Protein 4W5J (pdb70)

Nearest PDB structures (foldseek):
  4w5j-assembly4_D  TM=1.002E+00  e=1.776E-41  Streptococcus pneumoniae D39
  4w5h-assembly1_A  TM=7.217E-01  e=3.316E-33  Streptococcus pneumoniae D39
  2aky-assembly1_A  TM=9.537E-01  e=2.005E-22  Saccharomyces cerevisiae
  3aky-assembly1_A  TM=9.485E-01  e=9.753E-22  Saccharomyces cerevisiae
  1dvr-assembly1_B  TM=8.149E-01  e=4.790E-20  Saccharomyces cerevisiae

Secondary structure (DSSP, 8-state):
-EEEEE-STTSSHHHHHHHHHHHH-PEEEEHHHHHHHHHHTT-HHHHHHHHHHTTTPPPPHHHHHHHHHHHHHSSSHHHH-EEEES---SHHHHHHHHHHHHHHT----EEEEEE--GGGHHHHHHTEEEETTT--EEETTTB-----GGGEE--GGGSHHHHHHHHHHHHHHHHHHHHHHHTTT-EEEEE-SS-HHHHHHHHHHHHTT--/-EEEEE-STTSSHHHHHHHHHHHH-PEEEEHHHHHHHHHHTT-HHHHHHHHHHTTTPPPPHHHHHHHHHHHHHSTTHHHH-EEEES---SHHHHHHHHHHHHHHT----EEEEEE--GGGHHHHHHTEEEETTT--EEETTTB-----GGGEE--GGGSHHHHHHHHHHHHHHHHHHHHHHHHTT-EEEEE-SS-HHHHHHHHHHHHTT--/-EEEEE-STTSSHHHHHHHHHHHH--EEEEHHHHHHHHHHTT-HHHHHHHHHHTTTPPPPHHHHHHHHHHHHTSTHHHHH-EEEES---SHHHHHHHHHHHHHHT----EEEEEE--GGGHHHHHHTEEEETTT--EEETTTB-----TTSEE--GGGSHHHHHHHHHHHHHHHHHHHHHHHTTT-EEEEE-SS-HHHHHHHHHHHHHT--/-EEEEE-STTSSHHHHHHHHHHHH--EEEEHHHHHHHHHHTT-HHHHHHHHHHTTTPPPPHHHHHHHHHHHHTSTTHHHH-EEEES---SHHHHHHHHHHHHHHT----EEEEEE--GGGHHHHHHTEEEETTT--EEETTTB-----SSSEE--GGGSHHHHHHHHHHHHTTSHHHHHHHHTTT-EEEEE-SS-HHHHHHHHHHHHHT--

Organism: Streptococcus pneumoniae serotype 2 (strain D39 / NCTC 7466) (NCBI:txid373153)

Radius of gyration: 35.87 Å; Cα contacts (8 Å, |Δi|>4): 1264; chains: 4; bounding box: 88×84×94 Å

CATH classification: 3.40.50.300

Sequence (844 aa):
MNLLIMGLPGAGKGTQAAKIVEQFHVAHISTGDMFRAAMANQTEMGVLAKSYIDKGELVPDEVTNGIVKERLSQDDIKETGFLLDGYPRTIEQAHALDKTLAELGIELEGIINIEVNPDSLLERLSGRIIHRVTGETFHKVFNPPVYKEEDYYQREDDKPETVKRRLDVNIAQGEPIIAHYRAKGLVHDIEGNQDINDVFSDIEKVLTNLKMNLLIMGLPGAGKGTQAAKIVEQFHVAHISTGDMFRAAMANQTEMGVLAKSYIDKGELVPDEVTNGIVKERLSQDDIKETGFLLDGYPRTIEQAHALDKTLAELGIELEGIINIEVNPDSLLERLSGRIIHRVTGETFHKVFNPPVYKEEDYYQREDDKPETVKRRLDVNIAQGEPIIAHYRAKGLVHDIEGNQDINDVFSDIEKVLTNLKMNLLIMGLPGAGKGTQAAKIVEQFHVAHISTGDMFRAAMANQTEMGVLAKSYIDKGELVPDEVTNGIVKERLSQDDIKETGFLLDGYPRTIEQAHALDKTLAELGIELEGIINIEVNPDSLLERLSGRIIHRVTGETFHKVFNPPVYKEEDYYQREDDKPETVKRRLDVNIAQGEPIIAHYRAKGLVHDIEGNQDINDVFSDIEKVLTNLKMNLLIMGLPGAGKGTQAAKIVEQFHVAHISTGDMFRAAMANQTEMGVLAKSYIDKGELVPDEVTNGIVKERLSQDDIKETGFLLDGYPRTIEQAHALDKTLAELGIELEGIINIEVNPDSLLERLSGRIIHRVTGETFHKVFNPPVYKEEDYYQREDDKPETVKRRLDVNIAQGEPIIAHYRAKGLVHDIEGNQDINDVFSDIEKVLTNLK

Structure (mmCIF, N/CA/C/O backbone):
data_4W5J
#
_entry.id   4W5J
#
_cell.length_a   53.908
_cell.length_b   62.298
_cell.length_c   63.022
_cell.angle_alpha   101.89
_cell.angle_beta   112.59
_cell.angle_gamma   89.86
#
_symmetry.space_group_name_H-M   'P 1'
#
loop_
_entity.id
_entity.type
_entity.pdbx_description
1 polymer 'Adenylate kinase'
2 non-polymer 'MAGNESIUM ION'
3 non-polymer "BIS(ADENOSINE)-5'-PENTAPHOSPHATE"
4 water water
#
loop_
_atom_site.group_PDB
_atom_site.id
_atom_site.type_symbol
_atom_site.label_atom_id
_atom_site.label_alt_id
_atom_site.label_comp_id
_atom_site.label_asym_id
_atom_site.label_entity_id
_atom_site.label_seq_id
_atom_site.pdbx_PDB_ins_code
_atom_site.Cartn_x
_atom_site.Cartn_y
_atom_site.Cartn_z
_atom_site.occupancy
_atom_site.B_iso_or_equiv
_atom_site.auth_seq_id
_atom_site.auth_comp_id
_atom_site.auth_asym_id
_atom_site.auth_atom_id
_atom_site.pdbx_PDB_model_num
ATOM 1 N N . MET A 1 6 ? 67.547 18.487 17.541 1.00 40.64 1 MET A N 1
ATOM 2 C CA . MET A 1 6 ? 68.142 18.067 18.805 1.00 37.92 1 MET A CA 1
ATOM 3 C C . MET A 1 6 ? 68.430 16.580 18.859 1.00 31.64 1 MET A C 1
ATOM 4 O O . MET A 1 6 ? 67.603 15.766 18.454 1.00 32.09 1 MET A O 1
ATOM 18 N N . ASN A 1 7 ? 69.599 16.235 19.390 1.00 25.54 2 ASN A N 1
ATOM 19 C CA . ASN A 1 7 ? 69.946 14.844 19.650 1.00 22.17 2 ASN A CA 1
ATOM 20 C C . ASN A 1 7 ? 69.851 14.551 21.141 1.00 20.38 2 ASN A C 1
ATOM 21 O O . ASN A 1 7 ? 70.666 15.035 21.928 1.00 20.42 2 ASN A O 1
ATOM 32 N N . LEU A 1 8 ? 68.861 13.750 21.522 1.00 18.02 3 LEU A N 1
ATOM 33 C CA . LEU A 1 8 ? 68.539 13.573 22.933 1.00 16.29 3 LEU A CA 1
ATOM 34 C C . LEU A 1 8 ? 68.362 12.119 23.340 1.00 16.69 3 LEU A C 1
ATOM 35 O O . LEU A 1 8 ? 67.963 11.285 22.519 1.00 17.56 3 LEU A O 1
ATOM 51 N N . LEU A 1 9 ? 68.660 11.829 24.608 1.00 15.94 4 LEU A N 1
ATOM 52 C CA . LEU A 1 9 ? 68.213 10.587 25.240 1.00 15.21 4 LEU A CA 1
ATOM 53 C C . LEU A 1 9 ? 67.225 10.933 26.322 1.00 15.09 4 LEU A C 1
ATOM 54 O O . LEU A 1 9 ? 67.342 11.968 26.976 1.00 15.45 4 LEU A O 1
ATOM 70 N N . ILE A 1 10 ? 66.250 10.062 26.516 1.00 14.81 5 ILE A N 1
ATOM 71 C CA . ILE A 1 10 ? 65.378 10.188 27.671 1.00 14.94 5 ILE A CA 1
ATOM 72 C C . ILE A 1 10 ? 65.410 8.857 28.402 1.00 17.33 5 ILE A C 1
ATOM 73 O O . ILE A 1 10 ? 65.305 7.788 27.787 1.00 17.92 5 ILE A O 1
ATOM 89 N N . MET A 1 11 ? 65.612 8.915 29.713 1.00 18.82 6 MET A N 1
ATOM 90 C CA . MET A 1 11 ? 65.705 7.690 30.485 1.00 19.49 6 MET A CA 1
ATOM 91 C C . MET A 1 11 ? 65.020 7.847 31.819 1.00 16.87 6 MET A C 1
ATOM 92 O O . MET A 1 11 ? 64.666 8.949 32.246 1.00 15.55 6 MET A O 1
ATOM 106 N N . GLY A 1 12 ? 64.811 6.701 32.445 1.00 18.95 7 GLY A N 1
ATOM 107 C CA . GLY A 1 12 ? 64.096 6.608 33.696 1.00 19.85 7 GLY A CA 1
ATOM 108 C C . GLY A 1 12 ? 63.691 5.170 33.922 1.00 18.07 7 GLY A C 1
ATOM 109 O O . GLY A 1 12 ? 63.643 4.344 33.003 1.00 17.13 7 GLY A O 1
ATOM 113 N N . LEU A 1 13 ? 63.399 4.844 35.166 1.00 15.99 8 LEU A N 1
ATOM 114 C CA . LEU A 1 13 ? 62.924 3.509 35.474 1.00 15.57 8 LEU A CA 1
ATOM 115 C C . LEU A 1 13 ? 61.598 3.246 34.758 1.00 13.77 8 LEU A C 1
ATOM 116 O O . LEU A 1 13 ? 60.921 4.186 34.332 1.00 13.13 8 LEU A O 1
ATOM 132 N N . PRO A 1 14 ? 61.226 1.965 34.610 1.00 15.18 9 PRO A N 1
ATOM 133 C CA . PRO A 1 14 ? 59.917 1.629 34.035 1.00 16.36 9 PRO A CA 1
ATOM 134 C C . PRO A 1 14 ? 58.791 2.397 34.724 1.00 15.26 9 PRO A C 1
ATOM 135 O O . PRO A 1 14 ? 58.714 2.406 35.951 1.00 14.74 9 PRO A O 1
ATOM 146 N N . GLY A 1 15 ? 57.948 3.057 33.939 1.00 11.99 10 GLY A N 1
ATOM 147 C CA . GLY A 1 15 ? 56.792 3.752 34.468 1.00 11.75 10 GLY A CA 1
ATOM 148 C C . GLY A 1 15 ? 57.079 5.195 34.839 1.00 12.76 10 GLY A C 1
ATOM 149 O O . GLY A 1 15 ? 56.165 5.906 35.240 1.00 14.66 10 GLY A O 1
ATOM 153 N N . ALA A 1 16 ? 58.325 5.636 34.684 1.00 14.18 11 ALA A N 1
ATOM 154 C CA . ALA A 1 16 ? 58.710 6.981 35.102 1.00 14.65 11 ALA A CA 1
ATOM 155 C C . ALA A 1 16 ? 58.114 8.082 34.207 1.00 16.25 11 ALA A C 1
ATOM 156 O O . ALA A 1 16 ? 58.174 9.261 34.555 1.00 17.82 11 ALA A O 1
ATOM 163 N N . GLY A 1 17 ? 57.538 7.695 33.074 1.00 14.63 12 GLY A N 1
ATOM 164 C CA . GLY A 1 17 ? 56.847 8.635 32.197 1.00 13.81 12 GLY A CA 1
ATOM 165 C C . GLY A 1 17 ? 57.605 8.995 30.933 1.00 14.35 12 GLY A C 1
ATOM 166 O O . GLY A 1 17 ? 57.293 9.993 30.281 1.00 14.64 12 GLY A O 1
ATOM 170 N N . LYS A 1 18 ? 58.579 8.171 30.556 1.00 14.16 13 LYS A N 1
ATOM 171 C CA . LYS A 1 18 ? 59.364 8.441 29.351 1.00 15.35 13 LYS A CA 1
ATOM 172 C C . LYS A 1 18 ? 58.486 8.593 28.103 1.00 14.54 13 LYS A C 1
ATOM 173 O O . LYS A 1 18 ? 58.626 9.554 27.345 1.00 13.51 13 LYS A O 1
ATOM 192 N N . GLY A 1 19 ? 57.574 7.653 27.896 1.00 13.56 14 GLY A N 1
ATOM 193 C CA . GLY A 1 19 ? 56.714 7.699 26.725 1.00 13.42 14 GLY A CA 1
ATOM 194 C C . GLY A 1 19 ? 55.785 8.901 26.742 1.00 14.66 14 GLY A C 1
ATOM 195 O O . GLY A 1 19 ? 55.574 9.539 25.710 1.00 15.90 14 GLY A O 1
ATOM 199 N N . THR A 1 20 ? 55.216 9.186 27.908 1.00 13.45 15 THR A N 1
ATOM 200 C CA . THR A 1 20 ? 54.285 10.288 28.079 1.00 13.59 15 THR A CA 1
ATOM 201 C C . THR A 1 20 ? 54.999 11.589 27.745 1.00 14.77 15 THR A C 1
ATOM 202 O O . THR A 1 20 ? 54.479 12.430 27.010 1.00 14.87 15 THR A O 1
ATOM 213 N N . GLN A 1 21 ? 56.203 11.742 28.278 1.00 14.57 16 GLN A N 1
ATOM 214 C CA . GLN A 1 21 ? 56.956 12.963 28.025 1.00 15.77 16 GLN A CA 1
ATOM 215 C C . GLN A 1 21 ? 57.500 13.007 26.604 1.00 16.13 16 GLN A C 1
ATOM 216 O O . GLN A 1 21 ? 57.552 14.078 25.991 1.00 16.96 16 GLN A O 1
ATOM 230 N N . ALA A 1 22 ? 57.880 11.856 26.057 1.00 13.68 17 ALA A N 1
ATOM 231 C CA . ALA A 1 22 ? 58.361 11.812 24.679 1.00 15.93 17 ALA A CA 1
ATOM 232 C C . ALA A 1 22 ? 57.291 12.363 23.743 1.00 18.42 17 ALA A C 1
ATOM 233 O O . ALA A 1 22 ? 57.601 13.126 22.835 1.00 20.02 17 ALA A O 1
ATOM 240 N N . ALA A 1 23 ? 56.032 11.980 23.966 1.00 20.01 18 ALA A N 1
ATOM 241 C CA . ALA A 1 23 ? 54.945 12.433 23.091 1.00 21.62 18 ALA A CA 1
ATOM 242 C C . ALA A 1 23 ? 54.847 13.960 23.067 1.00 23.98 18 ALA A C 1
ATOM 243 O O . ALA A 1 23 ? 54.611 14.562 22.019 1.00 25.19 18 ALA A O 1
ATOM 250 N N . LYS A 1 24 ? 55.039 14.583 24.224 1.00 24.03 19 LYS A N 1
ATOM 251 C CA . LYS A 1 24 ? 54.943 16.032 24.329 1.00 25.89 19 LYS A CA 1
ATOM 252 C C . LYS A 1 24 ? 56.188 16.696 23.747 1.00 27.26 19 LYS A C 1
ATOM 253 O O . LYS A 1 24 ? 56.111 17.793 23.189 1.00 28.19 19 LYS A O 1
ATOM 272 N N . ILE A 1 25 ? 57.329 16.022 23.869 1.00 25.25 20 ILE A N 1
ATOM 273 C CA . ILE A 1 25 ? 58.577 16.526 23.300 1.00 24.51 20 ILE A CA 1
ATOM 274 C C . ILE A 1 25 ? 58.493 16.532 21.785 1.00 26.62 20 ILE A C 1
ATOM 275 O O . ILE A 1 25 ? 58.831 17.525 21.146 1.00 30.26 20 ILE A O 1
ATOM 291 N N . VAL A 1 26 ? 58.034 15.425 21.209 1.00 23.93 21 VAL A N 1
ATOM 292 C CA . VAL A 1 26 ? 57.931 15.315 19.754 1.00 27.03 21 VAL A CA 1
ATOM 293 C C . VAL A 1 26 ? 56.977 16.370 19.186 1.00 31.33 21 VAL A C 1
ATOM 294 O O . VAL A 1 26 ? 57.223 16.918 18.113 1.00 34.98 21 VAL A O 1
ATOM 307 N N . GLU A 1 27 ? 55.903 16.666 19.909 1.00 33.54 22 GLU A N 1
ATOM 308 C CA . GLU A 1 27 ? 54.915 17.632 19.432 1.00 40.00 22 GLU A CA 1
ATOM 309 C C . GLU A 1 27 ? 55.506 19.038 19.263 1.00 43.53 22 GLU A C 1
ATOM 310 O O . GLU A 1 27 ? 55.115 19.769 18.356 1.00 47.04 22 GLU A O 1
ATOM 322 N N . GLN A 1 28 ? 56.441 19.411 20.131 1.00 45.49 23 GLN A N 1
ATOM 323 C CA . GLN A 1 28 ? 56.986 20.769 20.132 1.00 43.95 23 GLN A CA 1
ATOM 324 C C . GLN A 1 28 ? 58.308 20.900 19.390 1.00 42.55 23 GLN A C 1
ATOM 325 O O . GLN A 1 28 ? 58.555 21.910 18.732 1.00 44.11 23 GLN A O 1
ATOM 339 N N . PHE A 1 29 ? 59.163 19.892 19.511 1.00 38.21 24 PHE A N 1
ATOM 340 C CA . PHE A 1 29 ? 60.515 19.985 18.981 1.00 37.83 24 PHE A CA 1
ATOM 341 C C . PHE A 1 29 ? 60.698 19.121 17.744 1.00 39.27 24 PHE A C 1
ATOM 342 O O . PHE A 1 29 ? 61.723 19.208 17.069 1.00 37.69 24 PHE A O 1
ATOM 359 N N . HIS A 1 30 ? 59.706 18.288 17.448 1.00 41.86 25 HIS A N 1
ATOM 360 C CA . HIS A 1 30 ? 59.651 17.572 16.173 1.00 45.62 25 HIS A CA 1
ATOM 361 C C . HIS A 1 30 ? 60.829 16.639 15.933 1.00 41.82 25 HIS A C 1
ATOM 362 O O . HIS A 1 30 ? 61.115 16.285 14.790 1.00 43.41 25 HIS A O 1
ATOM 375 N N . VAL A 1 31 ? 61.520 16.245 16.995 1.00 36.31 26 VAL A N 1
ATOM 376 C CA . VAL A 1 31 ? 62.587 15.259 16.859 1.00 31.78 26 VAL A CA 1
ATOM 377 C C . VAL A 1 31 ? 61.987 13.895 16.530 1.00 30.89 26 VAL A C 1
ATOM 378 O O . VAL A 1 31 ? 60.789 13.674 16.723 1.00 30.40 26 VAL A O 1
ATOM 391 N N . ALA A 1 32 ? 62.823 12.995 16.026 1.00 29.72 27 ALA A N 1
ATOM 392 C CA . ALA A 1 32 ? 62.405 11.629 15.732 1.00 30.15 27 ALA A CA 1
ATOM 393 C C . ALA A 1 32 ? 62.374 10.802 17.011 1.00 27.86 27 ALA A C 1
ATOM 394 O O . ALA A 1 32 ? 63.384 10.680 17.701 1.00 27.30 27 ALA A O 1
ATOM 401 N N . HIS A 1 33 ? 61.216 10.233 17.323 1.00 26.60 28 HIS A N 1
ATOM 402 C CA . HIS A 1 33 ? 61.095 9.358 18.482 1.00 25.43 28 HIS A CA 1
ATOM 403 C C . HIS A 1 33 ? 61.565 7.948 18.126 1.00 23.79 28 HIS A C 1
ATOM 404 O O . HIS A 1 33 ? 61.003 7.289 17.248 1.00 25.06 28 HIS A O 1
ATOM 417 N N . ILE A 1 34 ? 62.622 7.511 18.803 1.00 20.62 29 ILE A N 1
ATOM 418 C CA . ILE A 1 34 ? 63.158 6.173 18.645 1.00 20.76 29 ILE A CA 1
ATOM 419 C C . ILE A 1 34 ? 63.028 5.417 19.952 1.00 20.15 29 ILE A C 1
ATOM 420 O O . ILE A 1 34 ? 63.846 5.601 20.855 1.00 20.59 29 ILE A O 1
ATOM 436 N N . SER A 1 35 ? 62.011 4.564 20.047 1.00 21.28 30 SER A N 1
ATOM 437 C CA . SER A 1 35 ? 61.781 3.782 21.253 1.00 21.50 30 SER A CA 1
ATOM 438 C C . SER A 1 35 ? 62.002 2.304 20.983 1.00 20.54 30 SER A C 1
ATOM 439 O O . SER A 1 35 ? 61.286 1.709 20.186 1.00 22.59 30 SER A O 1
ATOM 447 N N . THR A 1 36 ? 62.988 1.716 21.646 1.00 18.02 31 THR A N 1
ATOM 448 C CA . THR A 1 36 ? 63.249 0.296 21.490 1.00 19.18 31 THR A CA 1
ATOM 449 C C . THR A 1 36 ? 62.032 -0.536 21.909 1.00 19.17 31 THR A C 1
ATOM 450 O O . THR A 1 36 ? 61.729 -1.560 21.294 1.00 18.10 31 THR A O 1
ATOM 461 N N . GLY A 1 37 ? 61.334 -0.094 22.953 1.00 18.27 32 GLY A N 1
ATOM 462 C CA . GLY A 1 37 ? 60.118 -0.755 23.380 1.00 19.01 32 GLY A CA 1
ATOM 463 C C . GLY A 1 37 ? 59.112 -0.823 22.251 1.00 18.74 32 GLY A C 1
ATOM 464 O O . GLY A 1 37 ? 58.536 -1.892 21.975 1.00 19.42 32 GLY A O 1
ATOM 468 N N . ASP A 1 38 ? 58.907 0.309 21.585 1.00 18.96 33 ASP A N 1
ATOM 469 C CA . ASP A 1 38 ? 57.934 0.391 20.511 1.00 20.81 33 ASP A CA 1
ATOM 470 C C . ASP A 1 38 ? 58.366 -0.506 19.355 1.00 20.81 33 ASP A C 1
ATOM 471 O O . ASP A 1 38 ? 57.547 -1.208 18.762 1.00 21.56 33 ASP A O 1
ATOM 480 N N . MET A 1 39 ? 59.657 -0.483 19.051 1.00 19.31 34 MET A N 1
ATOM 481 C CA . MET A 1 39 ? 60.178 -1.275 17.943 1.00 20.16 34 MET A CA 1
ATOM 482 C C . MET A 1 39 ? 59.991 -2.770 18.201 1.00 19.54 34 MET A C 1
ATOM 483 O O . MET A 1 39 ? 59.599 -3.520 17.295 1.00 19.97 34 MET A O 1
ATOM 497 N N . PHE A 1 40 ? 60.268 -3.204 19.428 1.00 19.06 35 PHE A N 1
ATOM 498 C CA . PHE A 1 40 ? 60.067 -4.602 19.793 1.00 18.57 35 PHE A CA 1
ATOM 499 C C . PHE A 1 40 ? 58.594 -4.979 19.714 1.00 19.64 35 PHE A C 1
ATOM 500 O O . PHE A 1 40 ? 58.240 -6.036 19.192 1.00 20.52 35 PHE A O 1
ATOM 517 N N . ARG A 1 41 ? 57.723 -4.136 20.255 1.00 20.27 36 ARG A N 1
ATOM 518 C CA . ARG A 1 41 ? 56.313 -4.490 20.255 1.00 20.88 36 ARG A CA 1
ATOM 519 C C . ARG A 1 41 ? 55.759 -4.502 18.836 1.00 21.60 36 ARG A C 1
ATOM 520 O O . ARG A 1 41 ? 54.845 -5.270 18.532 1.00 23.09 36 ARG A O 1
ATOM 541 N N . ALA A 1 42 ? 56.319 -3.667 17.962 1.00 20.66 37 ALA A N 1
ATOM 542 C CA . ALA A 1 42 ? 55.892 -3.646 16.565 1.00 22.94 37 ALA A CA 1
ATOM 543 C C . ALA A 1 42 ? 56.309 -4.937 15.879 1.00 24.72 37 ALA A C 1
ATOM 544 O O . ALA A 1 42 ? 55.523 -5.538 15.142 1.00 25.89 37 ALA A O 1
ATOM 551 N N . ALA A 1 43 ? 57.546 -5.354 16.137 1.00 23.93 38 ALA A N 1
ATOM 552 C CA . ALA A 1 43 ? 58.096 -6.584 15.569 1.00 22.01 38 ALA A CA 1
ATOM 553 C C . ALA A 1 43 ? 57.264 -7.787 15.978 1.00 23.32 38 ALA A C 1
ATOM 554 O O . ALA A 1 43 ? 57.018 -8.697 15.176 1.00 23.49 38 ALA A O 1
ATOM 561 N N . MET A 1 44 ? 56.850 -7.801 17.240 1.00 23.04 39 MET A N 1
ATOM 562 C CA . MET A 1 44 ? 56.031 -8.881 17.768 1.00 24.72 39 MET A CA 1
ATOM 563 C C . MET A 1 44 ? 54.674 -8.929 17.090 1.00 28.63 39 MET A C 1
ATOM 564 O O . MET A 1 44 ? 54.233 -9.986 16.641 1.00 30.30 39 MET A O 1
ATOM 578 N N . ALA A 1 45 ? 54.010 -7.783 17.014 1.00 30.78 40 ALA A N 1
ATOM 579 C CA . ALA A 1 45 ? 52.660 -7.741 16.474 1.00 33.83 40 ALA A CA 1
ATOM 580 C C . ALA A 1 45 ? 52.658 -8.175 15.008 1.00 37.78 40 ALA A C 1
ATOM 581 O O . ALA A 1 45 ? 51.671 -8.726 14.520 1.00 42.13 40 ALA A O 1
ATOM 588 N N . ASN A 1 46 ? 53.777 -7.944 14.323 1.00 36.63 41 ASN A N 1
ATOM 589 C CA . ASN A 1 46 ? 53.911 -8.299 12.912 1.00 38.45 41 ASN A CA 1
ATOM 590 C C . ASN A 1 46 ? 54.620 -9.636 12.698 1.00 37.26 41 ASN A C 1
ATOM 591 O O . ASN A 1 46 ? 54.877 -10.038 11.558 1.00 38.32 41 ASN A O 1
ATOM 602 N N . GLN A 1 47 ? 54.919 -10.320 13.799 1.00 33.78 42 GLN A N 1
ATOM 603 C CA . GLN A 1 47 ? 55.467 -11.674 13.756 1.00 33.30 42 GLN A CA 1
ATOM 604 C C . GLN A 1 47 ? 56.710 -11.752 12.873 1.00 30.11 42 GLN A C 1
ATOM 605 O O . GLN A 1 47 ? 56.828 -12.627 12.014 1.00 30.91 42 GLN A O 1
ATOM 619 N N . THR A 1 48 ? 57.635 -10.823 13.083 1.00 26.31 43 THR A N 1
ATOM 620 C CA . THR A 1 48 ? 58.947 -10.907 12.452 1.00 23.52 43 THR A CA 1
ATOM 621 C C . THR A 1 48 ? 59.793 -11.870 13.276 1.00 20.49 43 THR A C 1
ATOM 622 O O . THR A 1 48 ? 59.417 -12.220 14.401 1.00 18.83 43 THR A O 1
ATOM 633 N N . GLU A 1 49 ? 60.919 -12.315 12.723 1.00 18.79 44 GLU A N 1
ATOM 634 C CA . GLU A 1 49 ? 61.812 -13.205 13.458 1.00 18.77 44 GLU A CA 1
ATOM 635 C C . GLU A 1 49 ? 62.268 -12.528 14.746 1.00 20.04 44 GLU A C 1
ATOM 636 O O . GLU A 1 49 ? 62.220 -13.119 15.830 1.00 20.81 44 GLU A O 1
ATOM 648 N N . MET A 1 50 ? 62.703 -11.282 14.616 1.00 21.45 45 MET A N 1
ATOM 649 C CA . MET A 1 50 ? 63.177 -10.533 15.770 1.00 23.35 45 MET A CA 1
ATOM 650 C C . MET A 1 50 ? 62.060 -10.430 16.808 1.00 22.35 45 MET A C 1
ATOM 651 O O . MET A 1 50 ? 62.313 -10.510 18.009 1.00 24.24 45 MET A O 1
ATOM 665 N N . GLY A 1 51 ? 60.820 -10.292 16.342 1.00 18.66 46 GLY A N 1
ATOM 666 C CA . GLY A 1 51 ? 59.683 -10.222 17.246 1.00 16.38 46 GLY A CA 1
ATOM 667 C C . GLY A 1 51 ? 59.515 -11.475 18.095 1.00 19.23 46 GLY A C 1
ATOM 668 O O . GLY A 1 51 ? 59.264 -11.388 19.294 1.00 19.14 46 GLY A O 1
ATOM 672 N N . VAL A 1 52 ? 59.653 -12.649 17.480 1.00 22.21 47 VAL A N 1
ATOM 673 C CA . VAL A 1 52 ? 59.509 -13.905 18.218 1.00 24.69 47 VAL A CA 1
ATOM 674 C C . VAL A 1 52 ? 60.563 -14.075 19.305 1.00 26.88 47 VAL A C 1
ATOM 675 O O . VAL A 1 52 ? 60.266 -14.602 20.378 1.00 28.37 47 VAL A O 1
ATOM 688 N N . LEU A 1 53 ? 61.796 -13.656 19.028 1.00 30.07 48 LEU A N 1
ATOM 689 C CA . LEU A 1 53 ? 62.873 -13.802 20.011 1.00 32.72 48 LEU A CA 1
ATOM 690 C C . LEU A 1 53 ? 62.742 -12.758 21.116 1.00 30.13 48 LEU A C 1
ATOM 691 O O . LEU A 1 53 ? 62.949 -13.050 22.297 1.00 34.27 48 LEU A O 1
ATOM 707 N N . ALA A 1 54 ? 62.390 -11.542 20.723 1.00 23.53 49 ALA A N 1
ATOM 708 C CA . ALA A 1 54 ? 62.207 -10.457 21.676 1.00 22.68 49 ALA A CA 1
ATOM 709 C C . ALA A 1 54 ? 61.105 -10.807 22.677 1.00 22.95 49 ALA A C 1
ATOM 710 O O . ALA A 1 54 ? 61.231 -10.538 23.869 1.00 23.25 49 ALA 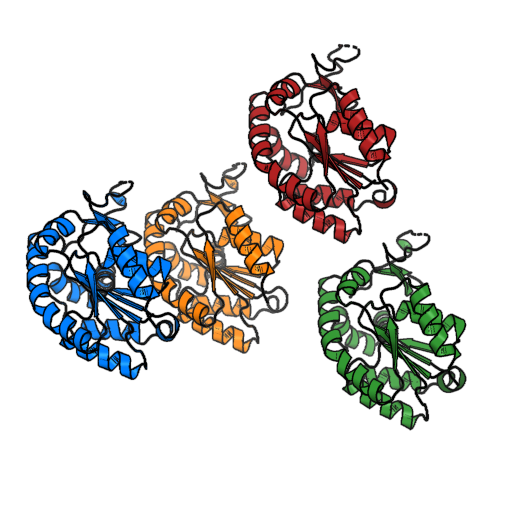A O 1
ATOM 717 N N . LYS A 1 55 ? 60.032 -11.425 22.191 1.00 22.65 50 LYS A N 1
ATOM 718 C CA . LYS A 1 55 ? 58.889 -11.753 23.040 1.00 21.67 50 LYS A CA 1
ATOM 719 C C . LYS A 1 55 ? 59.286 -12.559 24.271 1.00 22.37 50 LYS A C 1
ATOM 720 O O . LYS A 1 55 ? 58.809 -12.293 25.378 1.00 22.56 50 LYS A O 1
ATOM 739 N N . SER A 1 56 ? 60.153 -13.545 24.071 1.00 24.32 51 SER A N 1
ATOM 740 C CA . SER A 1 56 ? 60.531 -14.462 25.135 1.00 25.78 51 SER A CA 1
ATOM 741 C C . SER A 1 56 ? 61.204 -13.731 26.288 1.00 24.06 51 SER A C 1
ATOM 742 O O . SER A 1 56 ? 61.135 -14.175 27.434 1.00 26.11 51 SER A O 1
ATOM 750 N N . TYR A 1 57 ? 61.857 -12.619 25.975 1.00 22.49 52 TYR A N 1
ATOM 751 C CA . TYR A 1 57 ? 62.478 -11.795 27.003 1.00 22.46 52 TYR A CA 1
ATOM 752 C C . TYR A 1 57 ? 61.454 -10.816 27.553 1.00 22.00 52 TYR A C 1
ATOM 753 O O . TYR A 1 57 ? 61.260 -10.731 28.758 1.00 21.63 52 TYR A O 1
ATOM 771 N N . ILE A 1 58 ? 60.788 -10.087 26.667 1.00 20.34 53 ILE A N 1
ATOM 772 C CA . ILE A 1 58 ? 59.875 -9.034 27.102 1.00 18.62 53 ILE A CA 1
ATOM 773 C C . ILE A 1 58 ? 58.729 -9.569 27.973 1.00 19.65 53 ILE A C 1
ATOM 774 O O . ILE A 1 58 ? 58.330 -8.922 28.949 1.00 19.57 53 ILE A O 1
ATOM 790 N N . ASP A 1 59 ? 58.201 -10.743 27.634 1.00 20.85 54 ASP A N 1
ATOM 791 C CA . ASP A 1 59 ? 57.137 -11.352 28.432 1.00 24.25 54 ASP A CA 1
ATOM 792 C C . ASP A 1 59 ? 57.568 -11.659 29.863 1.00 25.73 54 ASP A C 1
ATOM 793 O O . ASP A 1 59 ? 56.726 -11.765 30.755 1.00 27.54 54 ASP A O 1
ATOM 802 N N . LYS A 1 60 ? 58.873 -11.807 30.075 1.00 25.18 55 LYS A N 1
ATOM 803 C CA . LYS A 1 60 ? 59.411 -12.145 31.389 1.00 27.40 55 LYS A CA 1
ATOM 804 C C . LYS A 1 60 ? 59.933 -10.914 32.121 1.00 27.98 55 LYS A C 1
ATOM 805 O O . LYS A 1 60 ? 60.350 -11.002 33.278 1.00 29.71 55 LYS A O 1
ATOM 824 N N . GLY A 1 61 ? 59.924 -9.772 31.444 1.00 25.06 56 GLY A N 1
ATOM 825 C CA . GLY A 1 61 ? 60.447 -8.552 32.027 1.00 23.83 56 GLY A CA 1
ATOM 826 C C . GLY A 1 61 ? 61.956 -8.470 31.937 1.00 24.76 56 GLY A C 1
ATOM 827 O O . GLY A 1 61 ? 62.584 -7.659 32.610 1.00 25.12 56 GLY A O 1
ATOM 831 N N . GLU A 1 62 ? 62.548 -9.310 31.097 1.00 25.61 57 GLU A N 1
ATOM 832 C CA . GLU A 1 62 ? 63.998 -9.339 30.954 1.00 26.61 57 GLU A CA 1
ATOM 833 C C . GLU A 1 62 ? 64.470 -8.484 29.788 1.00 24.66 57 GLU A C 1
ATOM 834 O O . GLU A 1 62 ? 63.715 -8.201 28.855 1.00 21.43 57 GLU A O 1
ATOM 846 N N . LEU A 1 63 ? 65.733 -8.083 29.843 1.00 25.90 58 LEU A N 1
ATOM 847 C CA . LEU A 1 63 ? 66.348 -7.344 28.757 1.00 27.24 58 LEU A CA 1
ATOM 848 C C . LEU A 1 63 ? 66.548 -8.220 27.531 1.00 26.10 58 LEU A C 1
ATOM 849 O O . LEU A 1 63 ? 67.014 -9.352 27.630 1.00 28.14 58 LEU A O 1
ATOM 865 N N . VAL A 1 64 ? 66.191 -7.686 26.374 1.00 23.10 59 VAL A N 1
ATOM 866 C CA . VAL A 1 64 ? 66.528 -8.312 25.107 1.00 22.89 59 VAL A CA 1
ATOM 867 C C . VAL A 1 64 ? 68.041 -8.202 24.913 1.00 24.87 59 VAL A C 1
ATOM 868 O O . VAL A 1 64 ? 68.628 -7.179 25.258 1.00 25.17 59 VAL A O 1
ATOM 881 N N . PRO A 1 65 ? 68.680 -9.253 24.365 1.00 26.32 60 PRO A N 1
ATOM 882 C CA . PRO A 1 65 ? 70.134 -9.204 24.152 1.00 27.52 60 PRO A CA 1
ATOM 883 C C . PRO A 1 65 ? 70.643 -7.961 23.412 1.00 28.68 60 PRO A C 1
ATOM 884 O O . PRO A 1 65 ? 70.010 -7.454 22.485 1.00 25.87 60 PRO A O 1
ATOM 895 N N . ASP A 1 66 ? 71.820 -7.503 23.831 1.00 33.83 61 ASP A N 1
ATOM 896 C CA . ASP A 1 66 ? 72.404 -6.259 23.349 1.00 37.49 61 ASP A CA 1
ATOM 897 C C . ASP A 1 66 ? 72.613 -6.193 21.841 1.00 37.23 61 ASP A C 1
ATOM 898 O O . ASP A 1 66 ? 72.361 -5.154 21.235 1.00 37.96 61 ASP A O 1
ATOM 907 N N . GLU A 1 67 ? 73.069 -7.283 21.227 1.00 39.28 62 GLU A N 1
ATOM 908 C CA . GLU A 1 67 ? 73.435 -7.228 19.813 1.00 41.22 62 GLU A CA 1
ATOM 909 C C . GLU A 1 67 ? 72.233 -6.942 18.931 1.00 38.63 62 GLU A C 1
ATOM 910 O O . GLU A 1 67 ? 72.309 -6.115 18.025 1.00 39.91 62 GLU A O 1
ATOM 922 N N . VAL A 1 68 ? 71.126 -7.630 19.191 1.00 35.32 63 VAL A N 1
ATOM 923 C CA . VAL A 1 68 ? 69.890 -7.371 18.462 1.00 33.33 63 VAL A CA 1
ATOM 924 C C . VAL A 1 68 ? 69.431 -5.942 18.704 1.00 30.66 63 VAL A C 1
ATOM 925 O O . VAL A 1 68 ? 69.032 -5.248 17.770 1.00 28.70 63 VAL A O 1
ATOM 938 N N . THR A 1 69 ? 69.502 -5.506 19.958 1.00 32.68 64 THR A N 1
ATOM 939 C CA . THR A 1 69 ? 69.070 -4.163 20.335 1.00 32.44 64 THR A CA 1
ATOM 940 C C . THR A 1 69 ? 69.929 -3.082 19.661 1.00 31.35 64 THR A C 1
ATOM 941 O O . THR A 1 69 ? 69.405 -2.193 18.998 1.00 28.85 64 THR A O 1
ATOM 952 N N . ASN A 1 70 ? 71.247 -3.168 19.809 1.00 32.99 65 ASN A N 1
ATOM 953 C CA . ASN A 1 70 ? 72.159 -2.225 19.152 1.00 32.24 65 ASN A CA 1
ATOM 954 C C . ASN A 1 70 ? 71.960 -2.135 17.644 1.00 31.16 65 ASN A C 1
ATOM 955 O O . ASN A 1 70 ? 71.976 -1.043 17.062 1.00 28.41 65 ASN A O 1
ATOM 966 N N . GLY A 1 71 ? 71.769 -3.294 17.018 1.00 35.25 66 GLY A N 1
ATOM 967 C CA . GLY A 1 71 ? 71.614 -3.376 15.579 1.00 35.40 66 GLY A CA 1
ATOM 968 C C . GLY A 1 71 ? 70.424 -2.586 15.084 1.00 34.38 66 GLY A C 1
ATOM 969 O O . GLY A 1 71 ? 70.520 -1.859 14.092 1.00 34.68 66 GLY A O 1
ATOM 973 N N . ILE A 1 72 ? 69.299 -2.712 15.784 1.00 31.40 67 ILE A N 1
ATOM 974 C CA . ILE A 1 72 ? 68.080 -2.052 15.344 1.00 29.63 67 ILE A CA 1
ATOM 975 C C . ILE A 1 72 ? 68.166 -0.565 15.614 1.00 29.24 67 ILE A C 1
ATOM 976 O O . ILE A 1 72 ? 67.654 0.247 14.840 1.00 28.19 67 ILE A O 1
ATOM 992 N N . VAL A 1 73 ? 68.817 -0.206 16.716 1.00 31.81 68 VAL A N 1
ATOM 993 C CA . VAL A 1 73 ? 69.033 1.198 17.019 1.00 31.77 68 VAL A CA 1
ATOM 994 C C . VAL A 1 73 ? 69.959 1.776 15.956 1.00 33.64 68 VAL A C 1
ATOM 995 O O . VAL A 1 73 ? 69.637 2.787 15.338 1.00 32.46 68 VAL A O 1
ATOM 1008 N N . LYS A 1 74 ? 71.095 1.119 15.737 1.00 36.65 69 LYS A N 1
ATOM 1009 C CA . LYS A 1 74 ? 72.068 1.583 14.751 1.00 40.01 69 LYS A CA 1
ATOM 1010 C C . LYS A 1 74 ? 71.434 1.734 13.371 1.00 41.16 69 LYS A C 1
ATOM 1011 O O . LYS A 1 74 ? 71.679 2.727 12.672 1.00 39.90 69 LYS A O 1
ATOM 1030 N N . GLU A 1 75 ? 70.627 0.745 12.985 1.00 44.09 70 GLU A N 1
ATOM 1031 C CA . GLU A 1 75 ? 69.860 0.826 11.748 1.00 44.99 70 GLU A CA 1
ATOM 1032 C C . GLU A 1 75 ? 69.115 2.148 11.718 1.00 44.14 70 GLU A C 1
ATOM 1033 O O . GLU A 1 75 ? 69.258 2.899 10.768 1.00 47.56 70 GLU A O 1
ATOM 1045 N N . ARG A 1 76 ? 68.352 2.448 12.772 1.00 38.22 71 ARG A N 1
ATOM 1046 C CA . ARG A 1 76 ? 67.612 3.712 12.840 1.00 36.51 71 ARG A CA 1
ATOM 1047 C C . ARG A 1 76 ? 68.520 4.933 12.793 1.00 37.31 71 ARG A C 1
ATOM 1048 O O . ARG A 1 76 ? 68.243 5.888 12.071 1.00 37.06 71 ARG A O 1
ATOM 1069 N N . LEU A 1 77 ? 69.589 4.913 13.584 1.00 39.28 72 LEU A N 1
ATOM 1070 C CA . LEU A 1 77 ? 70.462 6.075 13.706 1.00 39.03 72 LEU A CA 1
ATOM 1071 C C . LEU A 1 77 ? 71.209 6.342 12.404 1.00 38.59 72 LEU A C 1
ATOM 1072 O O . LEU A 1 77 ? 71.513 7.490 12.079 1.00 35.38 72 LEU A O 1
ATOM 1088 N N . SER A 1 78 ? 71.475 5.282 11.647 1.00 40.23 73 SER A N 1
ATOM 1089 C CA . SER A 1 78 ? 72.272 5.397 10.427 1.00 42.37 73 SER A CA 1
ATOM 1090 C C . SER A 1 78 ? 71.504 5.980 9.237 1.00 47.20 73 SER A C 1
ATOM 1091 O O . SER A 1 78 ? 72.115 6.424 8.266 1.00 50.65 73 SER A O 1
ATOM 1099 N N . GLN A 1 79 ? 70.176 5.986 9.304 1.00 48.97 74 GLN A N 1
ATOM 1100 C CA . GLN A 1 79 ? 69.367 6.422 8.165 1.00 52.76 74 GLN A CA 1
ATOM 1101 C C . GLN A 1 79 ? 69.535 7.922 7.904 1.00 55.75 74 GLN A C 1
ATOM 1102 O O . GLN A 1 79 ? 70.017 8.658 8.765 1.00 55.77 74 GLN A O 1
ATOM 1116 N N . ASP A 1 80 ? 69.134 8.369 6.716 1.00 59.70 75 ASP A N 1
ATOM 1117 C CA . ASP A 1 80 ? 69.447 9.722 6.253 1.00 62.76 75 ASP A CA 1
ATOM 1118 C C . ASP A 1 80 ? 68.712 10.827 7.007 1.00 62.70 75 ASP A C 1
ATOM 1119 O O . ASP A 1 80 ? 69.194 11.959 7.068 1.00 65.21 75 ASP A O 1
ATOM 1128 N N . ASP A 1 81 ? 67.542 10.512 7.553 1.00 57.93 76 ASP A N 1
ATOM 1129 C CA . ASP A 1 81 ? 66.734 11.508 8.254 1.00 57.69 76 ASP A CA 1
ATOM 1130 C C . ASP A 1 81 ? 67.525 12.199 9.362 1.00 60.77 76 ASP A C 1
ATOM 1131 O O . ASP A 1 81 ? 67.792 13.399 9.298 1.00 60.12 76 ASP A O 1
ATOM 1140 N N . ILE A 1 82 ? 67.930 11.405 10.343 1.00 64.40 77 ILE A N 1
ATOM 1141 C CA . ILE A 1 82 ? 68.403 11.883 11.636 1.00 65.54 77 ILE A CA 1
ATOM 1142 C C . ILE A 1 82 ? 69.431 13.015 11.613 1.00 65.65 77 ILE A C 1
ATOM 1143 O O . ILE A 1 82 ? 69.454 13.838 12.532 1.00 63.79 77 ILE A O 1
ATOM 1159 N N . LYS A 1 83 ? 70.268 13.068 10.580 1.00 68.44 78 LYS A N 1
ATOM 1160 C CA . LYS A 1 83 ? 71.328 14.075 10.519 1.00 69.14 78 LYS A CA 1
ATOM 1161 C C . LYS A 1 83 ? 70.784 15.491 10.672 1.00 67.83 78 LYS A C 1
ATOM 1162 O O . LYS A 1 83 ? 71.422 16.333 11.303 1.00 69.72 78 LYS A O 1
ATOM 1181 N N . GLU A 1 84 ? 69.604 15.742 10.109 1.00 65.04 79 GLU A N 1
ATOM 1182 C CA . GLU A 1 84 ? 69.041 17.089 10.075 1.00 63.65 79 GLU A CA 1
ATOM 1183 C C . GLU A 1 84 ? 67.790 17.266 10.945 1.00 59.06 79 GLU A C 1
ATOM 1184 O O . GLU A 1 84 ? 67.382 18.398 11.209 1.00 61.00 79 GLU A O 1
ATOM 1196 N N . THR A 1 85 ? 67.188 16.169 11.398 1.00 50.47 80 THR A N 1
ATOM 1197 C CA . THR A 1 85 ? 65.938 16.259 12.162 1.00 43.48 80 THR A CA 1
ATOM 1198 C C . THR A 1 85 ? 66.163 16.087 13.665 1.00 37.82 80 THR A C 1
ATOM 1199 O O . THR A 1 85 ? 65.371 16.568 14.476 1.00 36.45 80 THR A O 1
ATOM 1210 N N . GLY A 1 86 ? 67.231 15.391 14.036 1.00 34.01 81 GLY A N 1
ATOM 1211 C CA . GLY A 1 86 ? 67.478 15.091 15.435 1.00 31.32 81 GLY A CA 1
ATOM 1212 C C . GLY A 1 86 ? 66.531 14.012 15.936 1.00 29.05 81 GLY A C 1
ATOM 1213 O O . GLY A 1 86 ? 65.517 13.713 15.299 1.00 26.69 81 GLY A O 1
ATOM 1217 N N . PHE A 1 87 ? 66.858 13.428 17.085 1.00 28.17 82 PHE A N 1
ATOM 1218 C CA . PHE A 1 87 ? 66.123 12.276 17.589 1.00 26.25 82 PHE A CA 1
ATOM 1219 C C . PHE A 1 87 ? 65.886 12.363 19.087 1.00 23.93 82 PHE A C 1
ATOM 1220 O O . PHE A 1 87 ? 66.469 13.200 19.777 1.00 22.12 82 PHE A O 1
ATOM 1237 N N . LEU A 1 88 ? 65.019 11.480 19.578 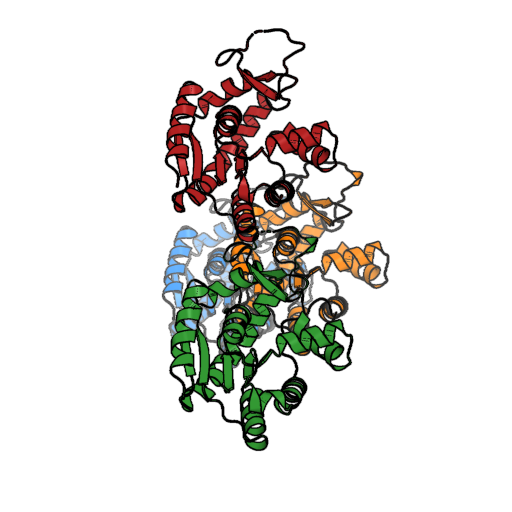1.00 21.05 83 LEU A N 1
ATOM 1238 C CA . LEU A 1 88 ? 64.828 11.294 21.008 1.00 18.61 83 LEU A CA 1
ATOM 1239 C C . LEU A 1 88 ? 64.889 9.804 21.292 1.00 18.40 83 LEU A C 1
ATOM 1240 O O . LEU A 1 88 ? 63.911 9.096 21.049 1.00 19.17 83 LEU A O 1
ATOM 1256 N N . LEU A 1 89 ? 66.034 9.322 21.769 1.00 19.20 84 LEU A N 1
ATOM 1257 C CA . LEU A 1 89 ? 66.185 7.898 22.070 1.00 20.08 84 LEU A CA 1
ATOM 1258 C C . LEU A 1 89 ? 65.556 7.581 23.420 1.00 20.04 84 LEU A C 1
ATOM 1259 O O . LEU A 1 89 ? 65.924 8.152 24.439 1.00 20.40 84 LEU A O 1
ATOM 1275 N N . ASP A 1 90 ? 64.649 6.612 23.412 1.00 18.90 85 ASP A N 1
ATOM 1276 C CA . ASP A 1 90 ? 63.782 6.337 24.549 1.00 19.76 85 ASP A CA 1
ATOM 1277 C C . ASP A 1 90 ? 63.845 4.849 24.893 1.00 19.72 85 ASP A C 1
ATOM 1278 O O . ASP A 1 90 ? 63.379 4.022 24.125 1.00 20.78 85 ASP A O 1
ATOM 1287 N N . GLY A 1 91 ? 64.434 4.518 26.039 1.00 20.18 86 GLY A N 1
ATOM 1288 C CA . GLY A 1 91 ? 64.527 3.136 26.483 1.00 21.12 86 GLY A CA 1
ATOM 1289 C C . GLY A 1 91 ? 65.807 2.477 26.015 1.00 21.84 86 GLY A C 1
ATOM 1290 O O . GLY A 1 91 ? 65.975 1.262 26.116 1.00 20.94 86 GLY A O 1
ATOM 1294 N N . TYR A 1 92 ? 66.709 3.293 25.487 1.00 20.22 87 TYR A N 1
ATOM 1295 C CA . TYR A 1 92 ? 68.022 2.840 25.039 1.00 21.46 87 TYR A CA 1
ATOM 1296 C C . TYR A 1 92 ? 68.967 4.031 25.169 1.00 22.05 87 TYR A C 1
ATOM 1297 O O . TYR A 1 92 ? 68.587 5.144 24.806 1.00 20.89 87 TYR A O 1
ATOM 1315 N N . PRO A 1 93 ? 70.188 3.812 25.686 1.00 25.42 88 PRO A N 1
ATOM 1316 C CA . PRO A 1 93 ? 70.768 2.539 26.121 1.00 28.15 88 PRO A CA 1
ATOM 1317 C C . PRO A 1 93 ? 70.211 2.068 27.452 1.00 30.33 88 PRO A C 1
ATOM 1318 O O . PRO A 1 93 ? 69.812 2.893 28.282 1.00 31.46 88 PRO A O 1
ATOM 1329 N N . ARG A 1 94 ? 70.193 0.753 27.646 1.00 29.83 89 ARG A N 1
ATOM 1330 C CA . ARG A 1 94 ? 69.632 0.157 28.849 1.00 29.92 89 ARG A CA 1
ATOM 1331 C C . ARG A 1 94 ? 70.676 -0.689 29.578 1.00 32.00 89 ARG A C 1
ATOM 1332 O O . ARG A 1 94 ? 70.463 -1.104 30.715 1.00 33.32 89 ARG A O 1
ATOM 1353 N N . THR A 1 95 ? 71.804 -0.937 28.913 1.00 31.81 90 THR A N 1
ATOM 1354 C CA . THR A 1 95 ? 72.991 -1.491 29.564 1.00 32.31 90 THR A CA 1
ATOM 1355 C C . THR A 1 95 ? 74.176 -0.600 29.230 1.00 31.76 90 THR A C 1
ATOM 1356 O O . THR A 1 95 ? 74.143 0.126 28.231 1.00 29.73 90 THR A O 1
ATOM 1367 N N . ILE A 1 96 ? 75.219 -0.656 30.054 1.00 35.12 91 ILE A N 1
ATOM 1368 C CA . ILE A 1 96 ? 76.421 0.132 29.802 1.00 36.19 91 ILE A CA 1
ATOM 1369 C C . ILE A 1 96 ? 77.062 -0.299 28.484 1.00 36.07 91 ILE A C 1
ATOM 1370 O O . ILE A 1 96 ? 77.661 0.520 27.784 1.00 36.13 91 ILE A O 1
ATOM 1386 N N . GLU A 1 97 ? 76.924 -1.576 28.139 1.00 35.99 92 GLU A N 1
ATOM 1387 C CA . GLU A 1 97 ? 77.436 -2.078 26.862 1.00 37.00 92 GLU A CA 1
ATOM 1388 C C . GLU A 1 97 ? 76.765 -1.351 25.699 1.00 33.95 92 GLU A C 1
ATOM 1389 O O . GLU A 1 97 ? 77.433 -0.919 24.753 1.00 33.59 92 GLU A O 1
ATOM 1401 N N . GLN A 1 98 ? 75.445 -1.205 25.781 1.00 30.99 93 GLN A N 1
ATOM 1402 C CA . GLN A 1 98 ? 74.694 -0.465 24.771 1.00 28.18 93 GLN A CA 1
ATOM 1403 C C . GLN A 1 98 ? 75.105 1.001 24.723 1.00 24.98 93 GLN A C 1
ATOM 1404 O O . GLN A 1 98 ? 75.066 1.620 23.663 1.00 24.61 93 GLN A O 1
ATOM 1418 N N . ALA A 1 99 ? 75.472 1.556 25.876 1.00 25.81 94 ALA A N 1
ATOM 1419 C CA . ALA A 1 99 ? 75.920 2.944 25.946 1.00 25.67 94 ALA A CA 1
ATOM 1420 C C . ALA A 1 99 ? 77.223 3.124 25.157 1.00 26.65 94 ALA A C 1
ATOM 1421 O O . ALA A 1 99 ? 77.356 4.073 24.373 1.00 26.66 94 ALA A O 1
ATOM 1428 N N . HIS A 1 100 ? 78.170 2.211 25.361 1.00 28.90 95 HIS A N 1
ATOM 1429 C CA . HIS A 1 100 ? 79.431 2.227 24.614 1.00 31.57 95 HIS A CA 1
ATOM 1430 C C . HIS A 1 100 ? 79.199 2.004 23.124 1.00 32.60 95 HIS A C 1
ATOM 1431 O O . HIS A 1 100 ? 79.826 2.654 22.285 1.00 35.36 95 HIS A O 1
ATOM 1444 N N . ALA A 1 101 ? 78.305 1.076 22.796 1.00 29.42 96 ALA A N 1
ATOM 1445 C CA . ALA A 1 101 ? 77.953 0.826 21.405 1.00 29.01 96 ALA A CA 1
ATOM 1446 C C . ALA A 1 101 ? 77.363 2.085 20.776 1.00 28.61 96 ALA A C 1
ATOM 1447 O O . ALA A 1 101 ? 77.749 2.480 19.674 1.00 30.13 96 ALA A O 1
ATOM 1454 N N . LEU A 1 102 ? 76.428 2.718 21.480 1.00 26.62 97 LEU A N 1
ATOM 1455 C CA . LEU A 1 102 ? 75.805 3.936 20.981 1.00 25.90 97 LEU A CA 1
ATOM 1456 C C . LEU A 1 102 ? 76.853 5.017 20.710 1.00 27.75 97 LEU A C 1
ATOM 1457 O O . LEU A 1 102 ? 76.857 5.630 19.642 1.00 27.86 97 LEU A O 1
ATOM 1473 N N . ASP A 1 103 ? 77.725 5.251 21.691 1.00 30.88 98 ASP A N 1
ATOM 1474 C CA . ASP A 1 103 ? 78.733 6.306 21.603 1.00 31.65 98 ASP A CA 1
ATOM 1475 C C . ASP A 1 103 ? 79.626 6.137 20.380 1.00 31.08 98 ASP A C 1
ATOM 1476 O O . ASP A 1 103 ? 79.886 7.105 19.665 1.00 32.34 98 ASP A O 1
ATOM 1485 N N . LYS A 1 104 ? 80.087 4.912 20.144 1.00 31.35 99 LYS A N 1
ATOM 1486 C CA . LYS A 1 104 ? 80.883 4.619 18.955 1.00 33.73 99 LYS A CA 1
ATOM 1487 C C . LYS A 1 104 ? 80.072 4.941 17.704 1.00 34.34 99 LYS A C 1
ATOM 1488 O O . LYS A 1 104 ? 80.502 5.728 16.859 1.00 35.09 99 LYS A O 1
ATOM 1507 N N . THR A 1 105 ? 78.889 4.341 17.608 1.00 34.47 100 THR A N 1
ATOM 1508 C CA . THR A 1 105 ? 78.011 4.545 16.465 1.00 33.57 100 THR A CA 1
ATOM 1509 C C . THR A 1 105 ? 77.791 6.031 16.187 1.00 30.52 100 THR A C 1
ATOM 1510 O O . THR A 1 105 ? 77.875 6.478 15.042 1.00 30.50 100 THR A O 1
ATOM 1521 N N . LEU A 1 106 ? 77.520 6.803 17.233 1.00 26.55 101 LEU A N 1
ATOM 1522 C CA . LEU A 1 106 ? 77.263 8.230 17.063 1.00 26.45 101 LEU A CA 1
ATOM 1523 C C . LEU A 1 106 ? 78.488 8.980 16.525 1.00 27.35 101 LEU A C 1
ATOM 1524 O O . LEU A 1 106 ? 78.354 9.900 15.702 1.00 24.38 101 LEU A O 1
ATOM 1540 N N . ALA A 1 107 ? 79.673 8.590 16.994 1.00 30.56 102 ALA A N 1
ATOM 1541 C CA . ALA A 1 107 ? 80.914 9.239 16.574 1.00 31.61 102 ALA A CA 1
ATOM 1542 C C . ALA A 1 107 ? 81.175 8.990 15.089 1.00 33.47 102 ALA A C 1
ATOM 1543 O O . ALA A 1 107 ? 81.503 9.925 14.355 1.00 34.64 102 ALA A O 1
ATOM 1550 N N . GLU A 1 108 ? 81.029 7.734 14.662 1.00 33.75 103 GLU A N 1
ATOM 1551 C CA . GLU A 1 108 ? 81.164 7.362 13.251 1.00 34.56 103 GLU A CA 1
ATOM 1552 C C . GLU A 1 108 ? 80.291 8.244 12.370 1.00 32.18 103 GLU A C 1
ATOM 1553 O O . GLU A 1 108 ? 80.718 8.707 11.315 1.00 32.00 103 GLU A O 1
ATOM 1565 N N . LEU A 1 109 ? 79.057 8.459 12.816 1.00 30.23 104 LEU A N 1
ATOM 1566 C CA . LEU A 1 109 ? 78.068 9.204 12.050 1.00 29.46 104 LEU A CA 1
ATOM 1567 C C . LEU A 1 109 ? 78.274 10.710 12.134 1.00 31.95 104 LEU A C 1
ATOM 1568 O O . LEU A 1 109 ? 77.654 11.464 11.386 1.00 33.68 104 LEU A O 1
ATOM 1584 N N . GLY A 1 110 ? 79.141 11.151 13.041 1.00 35.66 105 GLY A N 1
ATOM 1585 C CA . GLY A 1 110 ? 79.378 12.571 13.222 1.00 38.94 105 GLY A CA 1
ATOM 1586 C C . GLY A 1 110 ? 78.205 13.227 13.925 1.00 40.45 105 GLY A C 1
ATOM 1587 O O . GLY A 1 110 ? 77.858 14.375 13.648 1.00 43.35 105 GLY A O 1
ATOM 1591 N N . ILE A 1 111 ? 77.591 12.476 14.835 1.00 36.36 106 ILE A N 1
ATOM 1592 C CA . ILE A 1 111 ? 76.461 12.959 15.614 1.00 34.75 106 ILE A CA 1
ATOM 1593 C C . ILE A 1 111 ? 76.855 13.019 17.084 1.00 33.22 106 ILE A C 1
ATOM 1594 O O . ILE A 1 111 ? 77.511 12.114 17.604 1.00 31.06 106 ILE A O 1
ATOM 1610 N N . GLU A 1 112 ? 76.440 14.091 17.746 1.00 35.63 107 GLU A N 1
ATOM 1611 C CA . GLU A 1 112 ? 76.752 14.290 19.153 1.00 38.43 107 GLU A CA 1
ATOM 1612 C C . GLU A 1 112 ? 75.489 14.425 19.966 1.00 31.93 107 GLU A C 1
ATOM 1613 O O . GLU A 1 112 ? 74.591 15.187 19.599 1.00 31.13 107 GLU A O 1
ATOM 1625 N N . LEU A 1 113 ? 75.433 13.692 21.072 1.00 26.31 108 LEU A N 1
ATOM 1626 C CA . LEU A 1 113 ? 74.366 13.868 22.037 1.00 22.68 108 LEU A CA 1
ATOM 1627 C C . LEU A 1 113 ? 74.424 15.277 22.565 1.00 21.99 108 LEU A C 1
ATOM 1628 O O . LEU A 1 113 ? 75.505 15.787 22.871 1.00 22.08 108 LEU A O 1
ATOM 1644 N N . GLU A 1 114 ? 73.258 15.898 22.701 1.00 23.61 109 GLU A N 1
ATOM 1645 C CA . GLU A 1 114 ? 73.181 17.265 23.176 1.00 26.07 109 GLU A CA 1
ATOM 1646 C C . GLU A 1 114 ? 72.606 17.301 24.575 1.00 22.81 109 GLU A C 1
ATOM 1647 O O . GLU A 1 114 ? 72.806 18.265 25.321 1.00 21.77 109 GLU A O 1
ATOM 1659 N N . GLY A 1 115 ? 71.909 16.242 24.954 1.00 20.25 110 GLY A N 1
ATOM 1660 C CA . GLY A 1 115 ? 71.391 16.180 26.308 1.00 18.51 110 GLY A CA 1
ATOM 1661 C C . GLY A 1 115 ? 70.725 14.868 26.657 1.00 18.74 110 GLY A C 1
ATOM 1662 O O . GLY A 1 115 ? 70.213 14.168 25.789 1.00 17.65 110 GLY A O 1
ATOM 1666 N N . ILE A 1 116 ? 70.762 14.538 27.944 1.00 18.47 111 ILE A N 1
ATOM 1667 C CA . ILE A 1 116 ? 70.033 13.396 28.484 1.00 17.14 111 ILE A CA 1
ATOM 1668 C C . ILE A 1 116 ? 68.991 13.917 29.443 1.00 16.59 111 ILE A C 1
ATOM 1669 O O . ILE A 1 116 ? 69.312 14.676 30.346 1.00 17.88 111 ILE A O 1
ATOM 1685 N N . ILE A 1 117 ? 67.746 13.522 29.207 1.00 16.20 112 ILE A N 1
ATOM 1686 C CA . ILE A 1 117 ? 66.648 13.863 30.088 1.00 17.54 112 ILE A CA 1
ATOM 1687 C C . ILE A 1 117 ? 66.453 12.688 31.027 1.00 17.41 112 ILE A C 1
ATOM 1688 O O . ILE A 1 117 ? 65.972 11.650 30.598 1.00 18.52 112 ILE A O 1
ATOM 1704 N N . ASN A 1 118 ? 66.863 12.837 32.288 1.00 15.76 113 ASN A N 1
ATOM 1705 C CA . ASN A 1 118 ? 66.771 11.743 33.261 1.00 16.55 113 ASN A CA 1
ATOM 1706 C C . ASN A 1 118 ? 65.589 11.986 34.187 1.00 16.50 113 ASN A C 1
ATOM 1707 O O . ASN A 1 118 ? 65.653 12.854 35.067 1.00 15.94 113 ASN A O 1
ATOM 1718 N N . ILE A 1 119 ? 64.499 11.252 33.969 1.00 16.77 114 ILE A N 1
ATOM 1719 C CA . ILE A 1 119 ? 63.295 11.461 34.764 1.00 16.45 114 ILE A CA 1
ATOM 1720 C C . ILE A 1 119 ? 63.415 10.665 36.045 1.00 17.34 114 ILE A C 1
ATOM 1721 O O . ILE A 1 119 ? 63.464 9.437 36.016 1.00 18.37 114 ILE A O 1
ATOM 1737 N N . GLU A 1 120 ? 63.478 11.375 37.168 1.00 17.83 115 GLU A N 1
ATOM 1738 C CA . GLU A 1 120 ? 63.610 10.741 38.462 1.00 20.23 115 GLU A CA 1
ATOM 1739 C C . GLU A 1 120 ? 62.229 10.660 39.104 1.00 20.05 115 GLU A C 1
ATOM 1740 O O . GLU A 1 120 ? 61.531 11.667 39.216 1.00 20.43 115 GLU A O 1
ATOM 1752 N N . VAL A 1 121 ? 61.829 9.447 39.470 1.00 20.86 116 VAL A N 1
ATOM 1753 C CA . VAL A 1 121 ? 60.531 9.199 40.098 1.00 22.63 116 VAL A CA 1
ATOM 1754 C C . VAL A 1 121 ? 60.778 8.280 41.286 1.00 24.86 116 VAL A C 1
ATOM 1755 O O . VAL A 1 121 ? 61.692 7.463 41.248 1.00 27.81 116 VAL A O 1
ATOM 1768 N N . ASN A 1 122 ? 59.995 8.431 42.351 1.00 22.34 117 ASN A N 1
ATOM 1769 C CA . ASN A 1 122 ? 60.100 7.539 43.499 1.00 21.02 117 ASN A CA 1
ATOM 1770 C C . ASN A 1 122 ? 59.756 6.103 43.072 1.00 19.09 117 ASN A C 1
ATOM 1771 O O . ASN A 1 122 ? 58.665 5.866 42.556 1.00 17.58 117 ASN A O 1
ATOM 1782 N N . PRO A 1 123 ? 60.684 5.138 43.261 1.00 18.83 118 PRO A N 1
ATOM 1783 C CA . PRO A 1 123 ? 60.361 3.800 42.754 1.00 18.93 118 PRO A CA 1
ATOM 1784 C C . PRO A 1 123 ? 59.095 3.225 43.385 1.00 18.69 118 PRO A C 1
ATOM 1785 O O . PRO A 1 123 ? 58.489 2.323 42.814 1.00 19.64 118 PRO A O 1
ATOM 1796 N N . ASP A 1 124 ? 58.702 3.757 44.537 1.00 19.48 119 ASP A N 1
ATOM 1797 C CA . ASP A 1 124 ? 57.515 3.268 45.236 1.00 21.62 119 ASP A CA 1
ATOM 1798 C C . ASP A 1 124 ? 56.227 3.653 44.517 1.00 21.69 119 ASP A C 1
ATOM 1799 O O . ASP A 1 124 ? 55.144 3.188 44.885 1.00 23.16 119 ASP A O 1
ATOM 1808 N N . SER A 1 125 ? 56.353 4.500 43.497 1.00 18.35 120 SER A N 1
ATOM 1809 C CA . SER A 1 125 ? 55.208 4.973 42.721 1.00 17.32 120 SER A CA 1
ATOM 1810 C C . SER A 1 125 ? 54.961 4.119 41.489 1.00 17.17 120 SER A C 1
ATOM 1811 O O . SER A 1 125 ? 53.911 4.215 40.855 1.00 18.08 120 SER A O 1
ATOM 1819 N N . LEU A 1 126 ? 55.941 3.298 41.134 1.00 15.12 121 LEU A N 1
ATOM 1820 C CA . LEU A 1 126 ? 55.975 2.745 39.784 1.00 14.38 121 LEU A CA 1
ATOM 1821 C C . LEU A 1 126 ? 55.056 1.550 39.596 1.00 16.26 121 LEU A C 1
ATOM 1822 O O . LEU A 1 126 ? 54.507 1.351 38.514 1.00 15.36 121 LEU A O 1
ATOM 1838 N N . LEU A 1 127 ? 54.883 0.743 40.635 1.00 17.61 122 LEU A N 1
ATOM 1839 C CA . LEU A 1 127 ? 53.987 -0.393 40.524 1.00 17.54 122 LEU A CA 1
ATOM 1840 C C . LEU A 1 127 ? 52.578 0.094 40.185 1.00 16.34 122 LEU A C 1
ATOM 1841 O O . LEU A 1 127 ? 51.901 -0.470 39.319 1.00 15.96 122 LEU A O 1
ATOM 1857 N N . GLU A 1 128 ? 52.138 1.146 40.866 1.00 16.54 123 GLU A N 1
ATOM 1858 C CA . GLU A 1 128 ? 50.804 1.678 40.635 1.00 17.36 123 GLU A CA 1
ATOM 1859 C C . GLU A 1 128 ? 50.698 2.336 39.259 1.00 17.33 123 GLU A C 1
ATOM 1860 O O . GLU A 1 128 ? 49.664 2.256 38.598 1.00 16.80 123 GLU A O 1
ATOM 1872 N N . ARG A 1 129 ? 51.760 3.003 38.826 1.00 17.15 124 ARG A N 1
ATOM 1873 C CA . ARG A 1 129 ? 51.705 3.654 37.524 1.00 14.31 124 ARG A CA 1
ATOM 1874 C C . ARG A 1 129 ? 51.479 2.614 36.442 1.00 13.50 124 ARG A C 1
ATOM 1875 O O . ARG A 1 129 ? 50.672 2.801 35.537 1.00 13.69 124 ARG A O 1
ATOM 1896 N N . LEU A 1 130 ? 52.180 1.500 36.549 1.00 12.95 125 LEU A N 1
ATOM 1897 C CA . LEU A 1 130 ? 52.093 0.493 35.506 1.00 14.80 125 LEU A CA 1
ATOM 1898 C C . LEU A 1 130 ? 50.840 -0.356 35.648 1.00 16.36 125 LEU A C 1
ATOM 1899 O O . LEU A 1 130 ? 50.276 -0.792 34.644 1.00 17.37 125 LEU A O 1
ATOM 1915 N N . SER A 1 131 ? 50.387 -0.579 36.878 1.00 17.36 126 SER A N 1
ATOM 1916 C CA . SER A 1 131 ? 49.196 -1.401 37.083 1.00 19.07 126 SER A CA 1
ATOM 1917 C C . SER A 1 131 ? 47.934 -0.707 36.577 1.00 18.91 126 SER A C 1
ATOM 1918 O O . SER A 1 131 ? 46.954 -1.373 36.234 1.00 21.24 126 SER A O 1
ATOM 1926 N N . GLY A 1 132 ? 47.961 0.623 36.515 1.00 16.82 127 GLY A N 1
ATOM 1927 C CA . GLY A 1 132 ? 46.812 1.395 36.084 1.00 15.25 127 GLY A CA 1
ATOM 1928 C C . GLY A 1 132 ? 46.902 1.867 34.648 1.00 14.37 127 GLY A C 1
ATOM 1929 O O . GLY A 1 132 ? 46.031 2.592 34.173 1.00 15.00 127 GLY A O 1
ATOM 1933 N N . ARG A 1 133 ? 47.945 1.448 33.940 1.00 13.51 128 ARG A N 1
ATOM 1934 C CA . ARG A 1 133 ? 48.141 1.921 32.571 1.00 13.12 128 ARG A CA 1
ATOM 1935 C C . ARG A 1 133 ? 47.179 1.243 31.599 1.00 13.56 128 ARG A C 1
ATOM 1936 O O . ARG A 1 133 ? 46.946 0.037 31.674 1.00 14.20 128 ARG A O 1
ATOM 1957 N N . ILE A 1 134 ? 46.618 2.039 30.692 1.00 13.10 129 ILE A N 1
ATOM 1958 C CA . ILE A 1 134 ? 45.834 1.514 29.578 1.00 14.55 129 ILE A CA 1
ATOM 1959 C C . ILE A 1 134 ? 46.335 2.233 28.346 1.00 13.97 129 ILE A C 1
ATOM 1960 O O . ILE A 1 134 ? 46.801 3.375 28.445 1.00 14.38 129 ILE A O 1
ATOM 1976 N N . ILE A 1 135 ? 46.275 1.569 27.203 1.00 14.35 130 ILE A N 1
ATOM 1977 C CA . ILE A 1 135 ? 46.966 2.076 26.031 1.00 16.51 130 ILE A CA 1
ATOM 1978 C C . ILE A 1 135 ? 45.987 2.187 24.886 1.00 17.02 130 ILE A C 1
ATOM 1979 O O . ILE A 1 135 ? 45.240 1.256 24.606 1.00 15.73 130 ILE A O 1
ATOM 1995 N N . HIS A 1 136 ? 45.996 3.356 24.251 1.00 19.73 131 HIS A N 1
ATOM 1996 C CA . HIS A 1 136 ? 45.191 3.620 23.066 1.00 23.00 131 HIS A CA 1
ATOM 1997 C C . HIS A 1 136 ? 45.821 2.890 21.886 1.00 24.88 131 HIS A C 1
ATOM 1998 O O . HIS A 1 136 ? 47.017 3.025 21.628 1.00 26.57 131 HIS A O 1
ATOM 2011 N N . ARG A 1 137 ? 45.020 2.110 21.174 1.00 25.69 132 ARG A N 1
ATOM 2012 C CA . ARG A 1 137 ? 45.547 1.213 20.136 1.00 29.82 132 ARG A CA 1
ATOM 2013 C C . ARG A 1 137 ? 46.251 1.888 18.955 1.00 34.79 132 ARG A C 1
ATOM 2014 O O . ARG A 1 137 ? 47.364 1.505 18.593 1.00 39.36 132 ARG A O 1
ATOM 2035 N N . VAL A 1 138 ? 45.610 2.873 18.341 1.00 33.70 133 VAL A N 1
ATOM 2036 C CA . VAL A 1 138 ? 46.144 3.450 17.113 1.00 33.39 133 VAL A CA 1
ATOM 2037 C C . VAL A 1 138 ? 47.429 4.232 17.364 1.00 32.00 133 VAL A C 1
ATOM 2038 O O . VAL A 1 138 ? 48.414 4.064 16.645 1.00 33.61 133 VAL A O 1
ATOM 2051 N N . THR A 1 139 ? 47.415 5.078 18.386 1.00 28.71 134 THR A N 1
ATOM 2052 C CA . THR A 1 139 ? 48.524 5.993 18.644 1.00 28.07 134 THR A CA 1
ATOM 2053 C C . THR A 1 139 ? 49.547 5.416 19.611 1.00 27.94 134 THR A C 1
ATOM 2054 O O . THR A 1 139 ? 50.695 5.861 19.645 1.00 27.87 134 THR A O 1
ATOM 2065 N N . GLY A 1 140 ? 49.124 4.433 20.405 1.00 26.98 135 GLY A N 1
ATOM 2066 C CA . GLY A 1 140 ? 49.963 3.900 21.463 1.00 24.44 135 GLY A CA 1
ATOM 2067 C C . GLY A 1 140 ? 50.069 4.873 22.627 1.00 23.54 135 GLY A C 1
ATOM 2068 O O . GLY A 1 140 ? 50.869 4.666 23.542 1.00 25.08 135 GLY A O 1
ATOM 2072 N N . GLU A 1 141 ? 49.270 5.938 22.595 1.00 21.21 136 GLU A N 1
ATOM 2073 C CA . GLU A 1 141 ? 49.260 6.914 23.677 1.00 20.80 136 GLU A CA 1
ATOM 2074 C C . GLU A 1 141 ? 48.847 6.187 24.937 1.00 18.25 136 GLU A C 1
ATOM 2075 O O . GLU A 1 141 ? 47.924 5.366 24.893 1.00 17.78 136 GLU A O 1
ATOM 2087 N N . THR A 1 142 ? 49.514 6.484 26.049 1.00 15.46 137 THR A N 1
ATOM 2088 C CA . THR A 1 142 ? 49.159 5.842 27.303 1.00 14.29 137 THR A CA 1
ATOM 2089 C C . THR A 1 142 ? 48.372 6.769 28.224 1.00 15.28 137 THR A C 1
ATOM 2090 O O . THR A 1 142 ? 48.533 8.002 28.234 1.00 16.37 137 THR A O 1
ATOM 2101 N N . PHE A 1 143 ? 47.495 6.134 28.984 1.00 15.56 138 PHE A N 1
ATOM 2102 C CA . PHE A 1 143 ? 46.646 6.796 29.949 1.00 17.01 138 PHE A CA 1
ATOM 2103 C C . PHE A 1 143 ? 46.780 6.030 31.244 1.00 16.66 138 PHE A C 1
ATOM 2104 O O . PHE A 1 143 ? 47.382 4.962 31.265 1.00 14.97 138 PHE A O 1
ATOM 2121 N N . HIS A 1 144 ? 46.226 6.584 32.315 1.00 17.07 139 HIS A N 1
ATOM 2122 C CA . HIS A 1 144 ? 46.227 5.920 33.610 1.00 16.81 139 HIS A CA 1
ATOM 2123 C C . HIS A 1 144 ? 44.832 6.022 34.210 1.00 18.24 139 HIS A C 1
ATOM 2124 O O . HIS A 1 144 ? 44.256 7.106 34.256 1.00 20.45 139 HIS A O 1
ATOM 2137 N N . LYS A 1 145 ? 44.287 4.899 34.660 1.00 16.27 140 LYS A N 1
ATOM 2138 C CA . LYS A 1 145 ? 42.886 4.860 35.047 1.00 18.28 140 LYS A CA 1
ATOM 2139 C C . LYS A 1 145 ? 42.565 5.761 36.229 1.00 20.95 140 LYS A C 1
ATOM 2140 O O . LYS A 1 145 ? 41.400 6.089 36.451 1.00 25.55 140 LYS A O 1
ATOM 2159 N N . VAL A 1 146 ? 43.581 6.148 36.991 1.00 19.60 141 VAL A N 1
ATOM 2160 C CA . VAL A 1 146 ? 43.384 7.078 38.104 1.00 21.94 141 VAL A CA 1
ATOM 2161 C C . VAL A 1 146 ? 43.980 8.454 37.812 1.00 22.29 141 VAL A C 1
ATOM 2162 O O . VAL A 1 146 ? 43.301 9.472 37.973 1.00 24.11 141 VAL A O 1
ATOM 2175 N N . PHE A 1 147 ? 45.241 8.481 37.383 1.00 20.35 142 PHE A N 1
ATOM 2176 C CA . PHE A 1 147 ? 46.011 9.726 37.298 1.00 20.79 142 PHE A CA 1
ATOM 2177 C C . PHE A 1 147 ? 45.850 10.488 35.988 1.00 22.01 142 PHE A C 1
ATOM 2178 O O . PHE A 1 147 ? 46.164 11.676 35.915 1.00 23.94 142 PHE A O 1
ATOM 2195 N N . ASN A 1 148 ? 45.386 9.806 34.947 1.00 18.65 143 ASN A N 1
ATOM 2196 C CA . ASN A 1 148 ? 45.300 10.420 33.630 1.00 18.02 143 ASN A CA 1
ATOM 2197 C C . ASN A 1 148 ? 44.325 9.621 32.795 1.00 18.28 143 ASN A C 1
ATOM 2198 O O . ASN A 1 148 ? 44.708 8.969 31.834 1.00 17.70 143 ASN A O 1
ATOM 2209 N N . PRO A 1 149 ? 43.045 9.649 33.187 1.00 20.42 144 PRO A N 1
ATOM 2210 C CA . PRO A 1 149 ? 42.064 8.794 32.521 1.00 23.19 144 PRO A CA 1
ATOM 2211 C C . PRO A 1 149 ? 41.689 9.322 31.142 1.00 27.28 144 PRO A C 1
ATOM 2212 O O . PRO A 1 149 ? 41.794 10.521 30.903 1.00 28.70 144 PRO A O 1
ATOM 2223 N N . PRO A 1 150 ? 41.272 8.430 30.238 1.00 35.15 145 PRO A N 1
ATOM 2224 C CA . PRO A 1 150 ? 40.868 8.868 28.902 1.00 41.56 145 PRO A CA 1
ATOM 2225 C C . PRO A 1 150 ? 39.511 9.561 28.906 1.00 48.69 145 PRO A C 1
ATOM 2226 O O . PRO A 1 150 ? 38.759 9.432 29.873 1.00 45.81 145 PRO A O 1
ATOM 2237 N N . VAL A 1 151 ? 39.213 10.287 27.834 1.00 57.55 146 VAL A N 1
ATOM 2238 C CA . VAL A 1 151 ? 37.910 10.919 27.669 1.00 63.42 146 VAL A CA 1
ATOM 2239 C C . VAL A 1 151 ? 36.844 9.863 27.384 1.00 69.16 146 VAL A C 1
ATOM 2240 O O . VAL A 1 151 ? 35.866 9.734 28.121 1.00 72.96 146 VAL A O 1
ATOM 2253 N N . TYR A 1 153 ? 35.548 6.431 27.383 1.00 42.16 148 TYR A N 1
ATOM 2254 C CA . TYR A 1 153 ? 36.541 5.360 27.364 1.00 42.49 148 TYR A CA 1
ATOM 2255 C C . TYR A 1 153 ? 36.431 4.529 26.080 1.00 45.37 148 TYR A C 1
ATOM 2256 O O . TYR A 1 153 ? 37.267 4.667 25.192 1.00 50.04 148 TYR A O 1
ATOM 2274 N N . LYS A 1 154 ? 35.395 3.701 25.969 1.00 43.61 149 LYS A N 1
ATOM 2275 C CA . LYS A 1 154 ? 35.247 2.751 24.850 1.00 44.69 149 LYS A CA 1
ATOM 2276 C C . LYS A 1 154 ? 36.406 1.753 24.760 1.00 43.01 149 LYS A C 1
ATOM 2277 O O . LYS A 1 154 ? 37.499 2.080 24.294 1.00 42.15 149 LYS A O 1
ATOM 2296 N N . GLU A 1 155 ? 36.1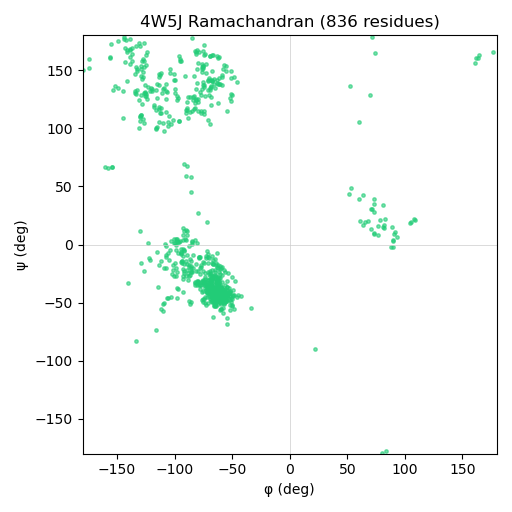31 0.519 25.169 1.00 42.34 150 GLU A N 1
ATOM 2297 C CA . GLU A 1 155 ? 37.153 -0.513 25.331 1.00 40.61 150 GLU A CA 1
ATOM 2298 C C . GLU A 1 155 ? 37.803 -0.998 24.037 1.00 38.36 150 GLU A C 1
ATOM 2299 O O . GLU A 1 155 ? 38.954 -1.432 24.047 1.00 35.02 150 GLU A O 1
ATOM 2311 N N . GLU A 1 156 ? 37.071 -0.946 22.931 1.00 43.81 151 GLU A N 1
ATOM 2312 C CA . GLU A 1 156 ? 37.602 -1.415 21.653 1.00 48.12 151 GLU A CA 1
ATOM 2313 C C . GLU A 1 156 ? 38.824 -0.611 21.203 1.00 43.97 151 GLU A C 1
ATOM 2314 O O . GLU A 1 156 ? 39.586 -1.050 20.338 1.00 43.69 151 GLU A O 1
ATOM 2326 N N . ASP A 1 157 ? 39.003 0.567 21.790 1.00 37.28 152 ASP A N 1
ATOM 2327 C CA . ASP A 1 157 ? 40.086 1.458 21.396 1.00 33.89 152 ASP A CA 1
ATOM 2328 C C . ASP A 1 157 ? 41.328 1.295 22.259 1.00 28.42 152 ASP A C 1
ATOM 2329 O O . ASP A 1 157 ? 42.365 1.880 21.951 1.00 26.25 152 ASP A O 1
ATOM 2338 N N . TYR A 1 158 ? 41.225 0.506 23.329 1.00 25.38 153 TYR A N 1
ATOM 2339 C CA . TYR A 1 158 ? 42.326 0.361 24.288 1.00 23.86 153 TYR A CA 1
ATOM 2340 C C . TYR A 1 158 ? 42.770 -1.076 24.505 1.00 24.59 153 TYR A C 1
ATOM 2341 O O . TYR A 1 158 ? 42.078 -2.014 24.108 1.00 24.87 153 TYR A O 1
ATOM 2359 N N . TYR A 1 159 ? 43.939 -1.230 25.130 1.00 22.74 154 TYR A N 1
ATOM 2360 C CA . TYR A 1 159 ? 44.401 -2.519 25.627 1.00 21.30 154 TYR A CA 1
ATOM 2361 C C . TYR A 1 159 ? 45.400 -2.329 26.772 1.00 18.97 154 TYR A C 1
ATOM 2362 O O . TYR A 1 159 ? 45.785 -1.204 27.095 1.00 17.83 154 TYR A O 1
ATOM 2380 N N . GLN A 1 160 ? 45.780 -3.432 27.408 1.00 18.15 155 GLN A N 1
ATOM 2381 C CA . GLN A 1 160 ? 46.821 -3.422 28.427 1.00 19.47 155 GLN A CA 1
ATOM 2382 C C . GLN A 1 160 ? 48.031 -4.201 27.950 1.00 18.68 155 GLN A C 1
ATOM 2383 O O . GLN A 1 160 ? 47.899 -5.274 27.344 1.00 21.47 155 GLN A O 1
ATOM 2397 N N . ARG A 1 161 ? 49.216 -3.652 28.202 1.00 16.27 156 ARG A N 1
ATOM 2398 C CA . ARG A 1 161 ? 50.451 -4.316 27.806 1.00 17.63 156 ARG A CA 1
ATOM 2399 C C . ARG A 1 161 ? 50.625 -5.606 28.588 1.00 20.99 156 ARG A C 1
ATOM 2400 O O . ARG A 1 161 ? 50.285 -5.686 29.763 1.00 21.32 156 ARG A O 1
ATOM 2421 N N . GLU A 1 162 ? 51.140 -6.620 27.904 1.00 27.17 157 GLU A N 1
ATOM 2422 C CA . GLU A 1 162 ? 51.345 -7.925 28.506 1.00 34.66 157 GLU A CA 1
ATOM 2423 C C . GLU A 1 162 ? 52.340 -7.857 29.663 1.00 31.38 157 GLU A C 1
ATOM 2424 O O . GLU A 1 162 ? 52.193 -8.574 30.647 1.00 33.41 157 GLU A O 1
ATOM 2436 N N . ASP A 1 163 ? 53.338 -6.984 29.555 1.00 24.86 158 ASP A N 1
ATOM 2437 C CA . ASP A 1 163 ? 54.398 -6.939 30.558 1.00 22.00 158 ASP A CA 1
ATOM 2438 C C . ASP A 1 163 ? 54.052 -5.980 31.695 1.00 19.71 158 ASP A C 1
ATOM 2439 O O . ASP A 1 163 ? 54.914 -5.650 32.510 1.00 19.78 158 ASP A O 1
ATOM 2448 N N . ASP A 1 164 ? 52.792 -5.540 31.746 1.00 18.47 159 ASP A N 1
ATOM 2449 C CA . ASP A 1 164 ? 52.317 -4.666 32.823 1.00 20.11 159 ASP A CA 1
ATOM 2450 C C . ASP A 1 164 ? 51.612 -5.436 33.951 1.00 24.73 159 ASP A C 1
ATOM 2451 O O . ASP A 1 164 ? 51.118 -4.826 34.901 1.00 25.06 159 ASP A O 1
ATOM 2460 N N . LYS A 1 165 ? 51.547 -6.759 33.861 1.00 28.48 160 LYS A N 1
ATOM 2461 C CA . LYS A 1 165 ? 50.998 -7.518 34.983 1.00 29.86 160 LYS A CA 1
ATOM 2462 C C . LYS A 1 165 ? 52.001 -7.422 36.126 1.00 29.13 160 LYS A C 1
ATOM 2463 O O . LYS A 1 165 ? 53.202 -7.426 35.884 1.00 26.65 160 LYS A O 1
ATOM 2482 N N . PRO A 1 166 ? 51.509 -7.329 37.375 1.00 32.68 161 PRO A N 1
ATOM 2483 C CA . PRO A 1 166 ? 52.358 -6.949 38.514 1.00 33.48 161 PRO A CA 1
ATOM 2484 C C . PRO A 1 166 ? 53.631 -7.771 38.664 1.00 32.78 161 PRO A C 1
ATOM 2485 O O . PRO A 1 166 ? 54.668 -7.212 38.985 1.00 29.80 161 PRO A O 1
ATOM 2496 N N . GLU A 1 167 ? 53.562 -9.079 38.456 1.00 36.84 162 GLU A N 1
ATOM 2497 C CA . GLU A 1 167 ? 54.736 -9.913 38.672 1.00 40.58 162 GLU A CA 1
ATOM 2498 C C . GLU A 1 167 ? 55.804 -9.618 37.618 1.00 33.05 162 GLU A C 1
ATOM 2499 O O . GLU A 1 167 ? 56.997 -9.680 37.906 1.00 32.76 162 GLU A O 1
ATOM 2511 N N . THR A 1 168 ? 55.384 -9.264 36.406 1.00 26.55 163 THR A N 1
ATOM 2512 C CA . THR A 1 168 ? 56.343 -8.871 35.382 1.00 22.48 163 THR A CA 1
ATOM 2513 C C . THR A 1 168 ? 56.924 -7.493 35.686 1.00 19.64 163 THR A C 1
ATOM 2514 O O . THR A 1 168 ? 58.116 -7.270 35.498 1.00 19.72 163 THR A O 1
ATOM 2525 N N . VAL A 1 169 ? 56.082 -6.583 36.165 1.00 19.72 164 VAL A N 1
ATOM 2526 C CA . VAL A 1 169 ? 56.533 -5.243 36.548 1.00 20.75 164 VAL A CA 1
ATOM 2527 C C . VAL A 1 169 ? 57.603 -5.327 37.633 1.00 22.23 164 VAL A C 1
ATOM 2528 O O . VAL A 1 169 ? 58.617 -4.641 37.572 1.00 21.73 164 VAL A O 1
ATOM 2541 N N . LYS A 1 170 ? 57.369 -6.170 38.632 1.00 26.18 165 LYS A N 1
ATOM 2542 C CA . LYS A 1 170 ? 58.321 -6.309 39.721 1.00 28.62 165 LYS A CA 1
ATOM 2543 C C . LYS A 1 170 ? 59.666 -6.796 39.198 1.00 28.45 165 LYS A C 1
ATOM 2544 O O . LYS A 1 170 ? 60.707 -6.316 39.637 1.00 30.58 165 LYS A O 1
ATOM 2563 N N . ARG A 1 171 ? 59.653 -7.717 38.236 1.00 27.26 166 ARG A N 1
ATOM 2564 C CA . ARG A 1 171 ? 60.904 -8.165 37.628 1.00 27.91 166 ARG A CA 1
ATOM 2565 C C . ARG A 1 171 ? 61.551 -7.047 36.801 1.00 27.12 166 ARG A C 1
ATOM 2566 O O . ARG A 1 171 ? 62.762 -6.851 36.865 1.00 27.27 166 ARG A O 1
ATOM 2587 N N . ARG A 1 172 ? 60.748 -6.311 36.035 1.00 26.34 167 ARG A N 1
ATOM 2588 C CA . ARG A 1 172 ? 61.263 -5.189 35.248 1.00 23.79 167 ARG A CA 1
ATOM 2589 C C . ARG A 1 172 ? 61.957 -4.148 36.113 1.00 23.96 167 ARG A C 1
ATOM 2590 O O . ARG A 1 172 ? 63.016 -3.636 35.757 1.00 25.18 167 ARG A O 1
ATOM 2611 N N . LEU A 1 173 ? 61.361 -3.837 37.256 1.00 22.75 168 LEU A N 1
ATOM 2612 C CA . LEU A 1 173 ? 61.931 -2.831 38.142 1.00 24.16 168 LEU A CA 1
ATOM 2613 C C . LEU A 1 173 ? 63.284 -3.276 38.698 1.00 29.67 168 LEU A C 1
ATOM 2614 O O . LEU A 1 173 ? 64.236 -2.506 38.685 1.00 29.47 168 LEU A O 1
ATOM 2630 N N . ASP A 1 174 ? 63.380 -4.520 39.164 1.00 35.75 169 ASP A N 1
ATOM 2631 C CA . ASP A 1 174 ? 64.654 -5.030 39.676 1.00 39.88 169 ASP A CA 1
ATOM 2632 C C . ASP A 1 174 ? 65.734 -4.986 38.605 1.00 36.82 169 ASP A C 1
ATOM 2633 O O . ASP A 1 174 ? 66.845 -4.514 38.843 1.00 38.23 169 ASP A O 1
ATOM 2642 N N . VAL A 1 175 ? 65.398 -5.474 37.417 1.00 32.71 170 VAL A N 1
ATOM 2643 C CA . VAL A 1 175 ? 66.361 -5.552 36.330 1.00 31.59 170 VAL A CA 1
ATOM 2644 C C . VAL A 1 175 ? 66.908 -4.184 35.955 1.00 33.80 170 VAL A C 1
ATOM 2645 O O . VAL A 1 175 ? 68.086 -4.053 35.642 1.00 35.78 170 VAL A O 1
ATOM 2658 N N . ASN A 1 176 ? 66.065 -3.159 36.001 1.00 33.24 171 ASN A N 1
ATOM 2659 C CA . ASN A 1 176 ? 66.455 -1.863 35.477 1.00 32.13 171 ASN A CA 1
ATOM 2660 C C . ASN A 1 176 ? 67.027 -0.916 36.541 1.00 34.51 171 ASN A C 1
ATOM 2661 O O . ASN A 1 176 ? 67.668 0.077 36.206 1.00 37.35 171 ASN A O 1
ATOM 2672 N N . ILE A 1 177 ? 66.824 -1.234 37.814 1.00 38.44 172 ILE A N 1
ATOM 2673 C CA . ILE A 1 177 ? 67.445 -0.451 38.883 1.00 41.73 172 ILE A CA 1
ATOM 2674 C C . ILE A 1 177 ? 68.938 -0.778 38.949 1.00 44.01 172 ILE A C 1
ATOM 2675 O O . ILE A 1 177 ? 69.744 0.058 39.348 1.00 47.22 172 ILE A O 1
ATOM 2691 N N . ALA A 1 178 ? 69.302 -1.989 38.534 1.00 40.34 173 ALA A N 1
ATOM 2692 C CA . ALA A 1 178 ? 70.698 -2.422 38.562 1.00 40.81 173 ALA A CA 1
ATOM 2693 C C . ALA A 1 178 ? 71.496 -1.934 37.350 1.00 46.62 173 ALA A C 1
ATOM 2694 O O . ALA A 1 178 ? 72.692 -1.661 37.455 1.00 50.27 173 ALA A O 1
ATOM 2701 N N . GLN A 1 179 ? 70.838 -1.829 36.202 1.00 50.52 174 GLN A N 1
ATOM 2702 C CA . GLN A 1 179 ? 71.524 -1.493 34.959 1.00 53.21 174 GLN A CA 1
ATOM 2703 C C . GLN A 1 179 ? 71.603 0.012 34.707 1.00 53.85 174 GLN A C 1
ATOM 2704 O O . GLN A 1 179 ? 72.395 0.464 33.881 1.00 54.80 174 GLN A O 1
ATOM 2718 N N . GLY A 1 180 ? 70.784 0.783 35.415 1.00 49.27 175 GLY A N 1
ATOM 2719 C CA . GLY A 1 180 ? 70.612 2.192 35.109 1.00 47.18 175 GLY A CA 1
ATOM 2720 C C . GLY A 1 180 ? 71.634 3.120 35.737 1.00 46.90 175 GLY A C 1
ATOM 2721 O O . GLY A 1 180 ? 71.866 4.221 35.231 1.00 40.91 175 GLY A O 1
ATOM 2725 N N . GLU A 1 181 ? 72.246 2.681 36.833 1.00 54.43 176 GLU A N 1
ATOM 2726 C CA . GLU A 1 181 ? 73.156 3.531 37.597 1.00 56.81 176 GLU A CA 1
ATOM 2727 C C . GLU A 1 181 ? 74.465 3.772 36.832 1.00 50.54 176 GLU A C 1
ATOM 2728 O O . GLU A 1 181 ? 74.884 4.920 36.688 1.00 47.44 176 GLU A O 1
ATOM 2740 N N . PRO A 1 182 ? 75.116 2.702 36.337 1.00 48.38 177 PRO A N 1
ATOM 2741 C CA . PRO A 1 182 ? 76.311 2.925 35.508 1.00 44.40 177 PRO A CA 1
ATOM 2742 C C . PRO A 1 182 ? 76.058 3.740 34.236 1.00 37.82 177 PRO A C 1
ATOM 2743 O O . PRO A 1 182 ? 76.962 4.427 33.776 1.00 36.40 177 PRO A O 1
ATOM 2754 N N . ILE A 1 183 ? 74.858 3.673 33.676 1.00 33.94 178 ILE A N 1
ATOM 2755 C CA . ILE A 1 183 ? 74.569 4.394 32.442 1.00 30.42 178 ILE A CA 1
ATOM 2756 C C . ILE A 1 183 ? 74.436 5.895 32.688 1.00 26.69 178 ILE A C 1
ATOM 2757 O O . ILE A 1 183 ? 74.959 6.706 31.927 1.00 26.04 178 ILE A O 1
ATOM 2773 N N . ILE A 1 184 ? 73.718 6.272 33.738 1.00 23.82 179 ILE A N 1
ATOM 2774 C CA . ILE A 1 184 ? 73.507 7.688 34.016 1.00 22.32 179 ILE A CA 1
ATOM 2775 C C . ILE A 1 184 ? 74.829 8.340 34.406 1.00 22.96 179 ILE A C 1
ATOM 2776 O O . ILE A 1 184 ? 75.102 9.483 34.036 1.00 22.42 179 ILE A O 1
ATOM 2792 N N . ALA A 1 185 ? 75.639 7.611 35.162 1.00 27.75 180 ALA A N 1
ATOM 2793 C CA . ALA A 1 185 ? 76.933 8.115 35.595 1.00 30.30 180 ALA A CA 1
ATOM 2794 C C . ALA A 1 185 ? 77.838 8.362 34.389 1.00 28.94 180 ALA A C 1
ATOM 2795 O O . ALA A 1 185 ? 78.527 9.380 34.313 1.00 28.83 180 ALA A O 1
ATOM 2802 N N . HIS A 1 186 ? 77.819 7.416 33.456 1.00 25.34 181 HIS A N 1
ATOM 2803 C CA . HIS A 1 186 ? 78.582 7.501 32.212 1.00 25.54 181 HIS A CA 1
ATOM 2804 C C . HIS A 1 186 ? 78.363 8.830 31.497 1.00 26.71 181 HIS A C 1
ATOM 2805 O O . HIS A 1 186 ? 79.319 9.483 31.075 1.00 29.25 181 HIS A O 1
ATOM 2818 N N . TYR A 1 187 ? 77.107 9.242 31.369 1.00 24.72 182 TYR A N 1
ATOM 2819 C CA . TYR A 1 187 ? 76.792 10.478 30.665 1.00 23.62 182 TYR A CA 1
ATOM 2820 C C . TYR A 1 187 ? 76.842 11.711 31.560 1.00 22.70 182 TYR A C 1
ATOM 2821 O O . TYR A 1 187 ? 77.091 12.818 31.078 1.00 22.77 182 TYR A O 1
ATOM 2839 N N . ARG A 1 188 ? 76.607 11.538 32.856 1.00 21.10 183 ARG A N 1
ATOM 2840 C CA . ARG A 1 188 ? 76.746 12.663 33.774 1.00 21.58 183 ARG A CA 1
ATOM 2841 C C . ARG A 1 188 ? 78.203 13.130 33.756 1.00 22.55 183 ARG A C 1
ATOM 2842 O O . ARG A 1 188 ? 78.494 14.330 33.791 1.00 22.02 183 ARG A O 1
ATOM 2863 N N . ALA A 1 189 ? 79.109 12.164 33.659 1.00 23.70 184 ALA A N 1
ATOM 2864 C CA . ALA A 1 189 ? 80.542 12.434 33.590 1.00 29.82 184 ALA A CA 1
ATOM 2865 C C . ALA A 1 189 ? 80.915 13.273 32.366 1.00 32.84 184 ALA A C 1
ATOM 2866 O O . ALA A 1 189 ? 81.985 13.880 32.323 1.00 36.48 184 ALA A O 1
ATOM 2873 N N . LYS A 1 190 ? 80.026 13.301 31.378 1.00 31.51 185 LYS A N 1
ATOM 2874 C CA . LYS A 1 190 ? 80.261 14.028 30.133 1.00 31.04 185 LYS A CA 1
ATOM 2875 C C . LYS A 1 190 ? 79.519 15.363 30.155 1.00 27.94 185 LYS A C 1
ATOM 2876 O O . LYS A 1 190 ? 79.557 16.118 29.186 1.00 28.49 185 LYS A O 1
ATOM 2895 N N . GLY A 1 191 ? 78.837 15.641 31.265 1.00 23.63 186 GLY A N 1
ATOM 2896 C CA . GLY A 1 191 ? 78.145 16.902 31.461 1.00 22.30 186 GLY A CA 1
ATOM 2897 C C . GLY A 1 191 ? 76.826 16.968 30.721 1.00 24.61 186 GLY A C 1
ATOM 2898 O O . GLY A 1 191 ? 76.306 18.058 30.460 1.00 27.80 186 GLY A O 1
ATOM 2902 N N . LEU A 1 192 ? 76.278 15.803 30.390 1.00 23.79 187 LEU A N 1
ATOM 2903 C CA . LEU A 1 192 ? 75.100 15.733 29.521 1.00 23.70 187 LEU A CA 1
ATOM 2904 C C . LEU A 1 192 ? 73.786 15.440 30.234 1.00 22.40 187 LEU A C 1
ATOM 2905 O O . LEU A 1 192 ? 72.732 15.491 29.607 1.00 22.86 187 LEU A O 1
ATOM 2921 N N . VAL A 1 193 ? 73.825 15.184 31.537 1.00 19.70 188 VAL A N 1
ATOM 2922 C CA . VAL A 1 193 ? 72.635 14.690 32.222 1.00 18.84 188 VAL A CA 1
ATOM 2923 C C . VAL A 1 193 ? 71.863 15.827 32.904 1.00 18.56 188 VAL A C 1
ATOM 2924 O O . VAL A 1 193 ? 72.414 16.606 33.686 1.00 20.28 188 VAL A O 1
ATOM 2937 N N . HIS A 1 194 ? 70.579 15.907 32.576 1.00 17.40 189 HIS A N 1
ATOM 2938 C CA . HIS A 1 194 ? 69.656 16.831 33.224 1.00 18.49 189 HIS A CA 1
ATOM 2939 C C . HIS A 1 194 ? 68.629 16.057 34.041 1.00 19.51 189 HIS A C 1
ATOM 2940 O O . HIS A 1 194 ? 67.801 15.342 33.485 1.00 20.48 189 HIS A O 1
ATOM 2953 N N . ASP A 1 195 ? 68.684 16.203 35.362 1.00 19.32 190 ASP A N 1
ATOM 2954 C CA . ASP A 1 195 ? 67.778 15.473 36.240 1.00 20.32 190 ASP A CA 1
ATOM 2955 C C . ASP A 1 195 ? 66.434 16.180 36.294 1.00 20.18 190 ASP A C 1
ATOM 2956 O O . ASP A 1 195 ? 66.360 17.374 36.597 1.00 20.82 190 ASP A O 1
ATOM 2965 N N . ILE A 1 196 ? 65.374 15.437 35.991 1.00 18.37 191 ILE A N 1
ATOM 2966 C CA . ILE A 1 196 ? 64.030 15.991 35.999 1.00 17.40 191 ILE A CA 1
ATOM 2967 C C . ILE A 1 196 ? 63.222 15.429 37.159 1.00 18.23 191 ILE A C 1
ATOM 2968 O O . ILE A 1 196 ? 63.224 14.224 37.421 1.00 18.12 191 ILE A O 1
ATOM 2984 N N . GLU A 1 197 ? 62.536 16.328 37.855 1.00 18.89 192 GLU A N 1
ATOM 2985 C CA . GLU A 1 197 ? 61.585 15.940 38.877 1.00 19.35 192 GLU A CA 1
ATOM 2986 C C . GLU A 1 197 ? 60.381 15.277 38.210 1.00 18.28 192 GLU A C 1
ATOM 2987 O O . GLU A 1 197 ? 59.537 15.960 37.629 1.00 19.05 192 GLU A O 1
ATOM 2999 N N . GLY A 1 198 ? 60.315 13.953 38.302 1.00 17.97 193 GLY A N 1
ATOM 3000 C CA . GLY A 1 198 ? 59.245 13.179 37.690 1.00 18.77 193 GLY A CA 1
ATOM 3001 C C . GLY A 1 198 ? 58.041 12.992 38.590 1.00 19.48 193 GLY A C 1
ATOM 3002 O O . GLY A 1 198 ? 56.994 12.514 38.146 1.00 18.25 193 GLY A O 1
ATOM 3006 N N . ASN A 1 199 ? 58.184 13.383 39.853 1.00 22.03 194 ASN A N 1
ATOM 3007 C CA . ASN A 1 199 ? 57.103 13.254 40.831 1.00 24.14 194 ASN A CA 1
ATOM 3008 C C . ASN A 1 199 ? 56.225 14.505 40.849 1.00 23.41 194 ASN A C 1
ATOM 3009 O O . ASN A 1 199 ? 56.091 15.169 41.876 1.00 25.93 194 ASN A O 1
ATOM 3020 N N . GLN A 1 200 ? 55.643 14.828 39.701 1.00 19.52 195 GLN A N 1
ATOM 3021 C CA . GLN A 1 200 ? 54.699 15.935 39.582 1.00 21.79 195 GLN A CA 1
ATOM 3022 C C . GLN A 1 200 ? 53.623 15.557 38.584 1.00 22.60 195 GLN A C 1
ATOM 3023 O O . GLN A 1 200 ? 53.690 14.480 37.975 1.00 20.42 195 GLN A O 1
ATOM 3037 N N . ASP A 1 201 ? 52.645 16.443 38.405 1.00 25.21 196 ASP A N 1
ATOM 3038 C CA . ASP A 1 201 ? 51.669 16.313 37.323 1.00 26.92 196 ASP A CA 1
ATOM 3039 C C . ASP A 1 201 ? 52.390 16.208 35.988 1.00 22.29 196 ASP A C 1
ATOM 3040 O O . ASP A 1 201 ? 53.496 16.717 35.834 1.00 21.79 196 ASP A O 1
ATOM 3049 N N . ILE A 1 202 ? 51.762 15.563 35.012 1.00 16.81 197 ILE A N 1
ATOM 3050 C CA . ILE A 1 202 ? 52.381 15.401 33.701 1.00 17.67 197 ILE A CA 1
ATOM 3051 C C . ILE A 1 202 ? 52.771 16.743 33.058 1.00 19.27 197 ILE A C 1
ATOM 3052 O O . ILE A 1 202 ? 53.823 16.845 32.433 1.00 16.55 197 ILE A O 1
ATOM 3068 N N . ASN A 1 203 ? 51.949 17.775 33.224 1.00 23.59 198 ASN A N 1
ATOM 3069 C CA . ASN A 1 203 ? 52.247 19.054 32.577 1.00 25.50 198 ASN A CA 1
ATOM 3070 C C . ASN A 1 203 ? 53.382 19.801 33.273 1.00 23.24 198 ASN A C 1
ATOM 3071 O O . ASN A 1 203 ? 54.145 20.524 32.631 1.00 21.80 198 ASN A O 1
ATOM 3082 N N . ASP A 1 204 ? 53.487 19.618 34.585 1.00 22.07 199 ASP A N 1
ATOM 3083 C CA . ASP A 1 204 ? 54.567 20.219 35.365 1.00 21.33 199 ASP A CA 1
ATOM 3084 C C . ASP A 1 204 ? 55.899 19.526 35.070 1.00 21.24 199 ASP A C 1
ATOM 3085 O O . ASP A 1 204 ? 56.947 20.174 34.996 1.00 22.98 199 ASP A O 1
ATOM 3094 N N . VAL A 1 205 ? 55.866 18.207 34.875 1.00 19.64 200 VAL A N 1
ATOM 3095 C CA . VAL A 1 205 ? 57.069 17.510 34.447 1.00 17.62 200 VAL A CA 1
ATOM 3096 C C . VAL A 1 205 ? 57.500 18.052 33.091 1.00 17.47 200 VAL A C 1
ATOM 3097 O O . VAL A 1 205 ? 58.680 18.287 32.861 1.00 18.47 200 VAL A O 1
ATOM 3110 N N . PHE A 1 206 ? 56.551 18.243 32.180 1.00 17.39 201 PHE A N 1
ATOM 3111 C CA . PHE A 1 206 ? 56.913 18.705 30.855 1.00 19.03 201 PHE A CA 1
ATOM 3112 C C . PHE A 1 206 ? 57.453 20.123 30.907 1.00 20.89 201 PHE A C 1
ATOM 3113 O O . PHE A 1 206 ? 58.362 20.456 30.157 1.00 21.31 201 PHE A O 1
ATOM 3130 N N . SER A 1 207 ? 56.899 20.942 31.793 1.00 24.41 202 SER A N 1
ATOM 3131 C CA . SER A 1 207 ? 57.338 22.324 31.887 1.00 27.19 202 SER A CA 1
ATOM 3132 C C . SER A 1 207 ? 58.823 22.351 32.232 1.00 26.39 202 SER A C 1
ATOM 3133 O O . SER A 1 207 ? 59.599 23.089 31.615 1.00 27.82 202 SER A O 1
ATOM 3141 N N . ASP A 1 208 ? 59.217 21.529 33.204 1.00 22.43 203 ASP A N 1
ATOM 3142 C CA . ASP A 1 208 ? 60.624 21.383 33.577 1.00 20.69 203 ASP A CA 1
ATOM 3143 C C . ASP A 1 208 ? 61.486 20.948 32.385 1.00 20.13 203 ASP A C 1
ATOM 3144 O O . ASP A 1 208 ? 62.565 21.495 32.158 1.00 20.81 203 ASP A O 1
ATOM 3153 N N . ILE A 1 209 ? 61.010 19.957 31.633 1.00 18.61 204 ILE A N 1
ATOM 3154 C CA . ILE A 1 209 ? 61.771 19.441 30.509 1.00 17.39 204 ILE A CA 1
ATOM 3155 C C . ILE A 1 209 ? 61.919 20.519 29.437 1.00 20.43 204 ILE A C 1
ATOM 3156 O O . ILE A 1 209 ? 62.994 20.695 28.867 1.00 21.34 204 ILE A O 1
ATOM 3172 N N . GLU A 1 210 ? 60.833 21.235 29.171 1.00 22.17 205 GLU A N 1
ATOM 3173 C CA . GLU A 1 210 ? 60.836 22.256 28.135 1.00 25.83 205 GLU A CA 1
ATOM 3174 C C . GLU A 1 210 ? 61.900 23.310 28.438 1.00 25.45 205 GLU A C 1
ATOM 3175 O O . GLU A 1 210 ? 62.615 23.752 27.535 1.00 25.63 205 GLU A O 1
ATOM 3187 N N . LYS A 1 211 ? 62.003 23.715 29.699 1.00 24.81 206 LYS A N 1
ATOM 3188 C CA . LYS A 1 211 ? 62.998 24.718 30.074 1.00 24.81 206 LYS A CA 1
ATOM 3189 C C . LYS A 1 211 ? 64.403 24.217 29.819 1.00 24.43 206 LYS A C 1
ATOM 3190 O O . LYS A 1 211 ? 65.276 24.987 29.414 1.00 26.00 206 LYS A O 1
ATOM 3209 N N . VAL A 1 212 ? 64.624 22.927 30.059 1.00 21.92 207 VAL A N 1
ATOM 3210 C CA . VAL A 1 212 ? 65.929 22.335 29.804 1.00 20.61 207 VAL A CA 1
ATOM 3211 C C . VAL A 1 212 ? 66.222 22.386 28.320 1.00 21.86 207 VAL A C 1
ATOM 3212 O O . VAL A 1 212 ? 67.298 22.806 27.902 1.00 22.63 207 VAL A O 1
ATOM 3225 N N . LEU A 1 213 ? 65.265 21.941 27.514 1.00 20.29 208 LEU A N 1
ATOM 3226 C CA . LEU A 1 213 ? 65.517 21.829 26.098 1.00 19.34 208 LEU A CA 1
ATOM 3227 C C . LEU A 1 213 ? 65.681 23.204 25.449 1.00 19.55 208 LEU A C 1
ATOM 3228 O O . LEU A 1 213 ? 66.472 23.346 24.527 1.00 19.34 208 LEU A O 1
ATOM 3244 N N . THR A 1 214 ? 64.969 24.217 25.935 1.00 24.13 209 THR A N 1
ATOM 3245 C CA . THR A 1 214 ? 65.128 25.547 25.348 1.00 27.95 209 THR A CA 1
ATOM 3246 C C . THR A 1 214 ? 66.345 26.266 25.923 1.00 29.88 209 THR A C 1
ATOM 3247 O O . THR A 1 214 ? 66.600 27.416 25.576 1.00 33.33 209 THR A O 1
ATOM 3258 N N . ASN A 1 215 ? 67.101 25.580 26.780 1.00 26.72 210 ASN A N 1
ATOM 3259 C CA . ASN A 1 215 ? 68.377 26.103 27.274 1.00 25.80 210 ASN A CA 1
ATOM 3260 C C . ASN A 1 215 ? 69.595 25.465 26.608 1.00 24.88 210 ASN A C 1
ATOM 3261 O O . ASN A 1 215 ? 70.731 25.769 26.980 1.00 26.26 210 ASN A O 1
ATOM 3272 N N . LEU A 1 216 ? 69.364 24.575 25.645 1.00 22.31 211 LEU A N 1
ATOM 3273 C CA . LEU A 1 216 ? 70.448 23.844 24.985 1.00 23.99 211 LEU A CA 1
ATOM 3274 C C . LEU A 1 216 ? 70.979 24.548 23.748 1.00 30.32 211 LEU A C 1
ATOM 3275 O O . LEU A 1 216 ? 70.217 25.169 23.010 1.00 31.96 211 LEU A O 1
ATOM 3291 N N . LYS A 1 217 ? 72.291 24.412 23.545 1.00 37.99 212 LYS A N 1
ATOM 3292 C CA . LYS A 1 217 ? 72.990 24.793 22.313 1.00 47.92 212 LYS A CA 1
ATOM 3293 C C . LYS A 1 217 ? 73.066 26.295 22.111 1.00 49.68 212 LYS A C 1
ATOM 3294 O O . LYS A 1 217 ? 73.971 26.783 21.429 1.00 50.31 212 LYS A O 1
ATOM 3313 N N . MET B 1 6 ? 52.797 24.935 -10.499 1.00 46.09 1 MET B N 1
ATOM 3314 C CA . MET B 1 6 ? 53.617 24.561 -9.354 1.00 43.14 1 MET B CA 1
ATOM 3315 C C . MET B 1 6 ? 53.690 23.050 -9.183 1.00 34.15 1 MET B C 1
ATOM 3316 O O . MET B 1 6 ? 52.766 22.315 -9.545 1.00 31.95 1 MET B O 1
ATOM 3330 N N . ASN B 1 7 ? 54.811 22.602 -8.629 1.00 26.28 2 ASN B N 1
ATOM 3331 C CA . ASN B 1 7 ? 55.054 21.192 -8.397 1.00 23.27 2 ASN B CA 1
ATOM 3332 C C . ASN B 1 7 ? 54.950 20.894 -6.916 1.00 21.46 2 ASN B C 1
ATOM 3333 O O . ASN B 1 7 ? 55.756 21.375 -6.124 1.00 21.57 2 ASN B O 1
ATOM 3344 N N . LEU B 1 8 ? 53.951 20.102 -6.539 1.00 20.16 3 LEU B N 1
ATOM 3345 C CA . LEU B 1 8 ? 53.653 19.891 -5.126 1.00 19.73 3 LEU B CA 1
ATOM 3346 C C . LEU B 1 8 ? 53.434 18.438 -4.761 1.00 19.81 3 LEU B C 1
ATOM 3347 O O . LEU B 1 8 ? 53.000 17.628 -5.598 1.00 20.05 3 LEU B O 1
ATOM 3363 N N . LEU B 1 9 ? 53.727 18.125 -3.502 1.00 18.29 4 LEU B N 1
ATOM 3364 C CA . LEU B 1 9 ? 53.235 16.905 -2.878 1.00 16.63 4 LEU B CA 1
ATOM 3365 C C . LEU B 1 9 ? 52.235 17.260 -1.789 1.00 17.69 4 LEU B C 1
ATOM 3366 O O . LEU B 1 9 ? 52.364 18.293 -1.130 1.00 19.03 4 LEU B O 1
ATOM 3382 N N . ILE B 1 10 ? 51.247 16.395 -1.600 1.00 17.35 5 ILE B N 1
ATOM 3383 C CA . ILE B 1 10 ? 50.380 16.501 -0.434 1.00 16.51 5 ILE B CA 1
ATOM 3384 C C . ILE B 1 10 ? 50.408 15.157 0.278 1.00 17.86 5 ILE B C 1
ATOM 3385 O O . ILE B 1 10 ? 50.274 14.094 -0.350 1.00 18.76 5 ILE B O 1
ATOM 3401 N N . MET B 1 11 ? 50.639 15.189 1.586 1.00 19.89 6 MET B N 1
ATOM 3402 C CA . MET B 1 11 ? 50.644 13.959 2.370 1.00 21.68 6 MET B CA 1
ATOM 3403 C C . MET B 1 11 ? 49.945 14.117 3.714 1.00 18.90 6 MET B C 1
ATOM 3404 O O . MET B 1 11 ? 49.635 15.225 4.158 1.00 18.82 6 MET B O 1
ATOM 3418 N N . GLY B 1 12 ? 49.695 12.969 4.324 1.00 18.67 7 GLY B N 1
ATOM 3419 C CA . GLY B 1 12 ? 49.007 12.869 5.593 1.00 20.13 7 GLY B CA 1
ATOM 3420 C C . GLY B 1 12 ? 48.567 11.433 5.784 1.00 19.54 7 GLY B C 1
ATOM 3421 O O . GLY B 1 12 ? 48.533 10.641 4.827 1.00 19.50 7 GLY B O 1
ATOM 3425 N N . LEU B 1 13 ? 48.240 11.071 7.014 1.00 20.49 8 LEU B N 1
ATOM 3426 C CA . LEU B 1 13 ? 47.706 9.746 7.299 1.00 20.91 8 LEU B CA 1
ATOM 3427 C C . LEU B 1 13 ? 46.388 9.516 6.561 1.00 19.80 8 LEU B C 1
ATOM 3428 O O . LEU B 1 13 ? 45.744 10.476 6.133 1.00 19.13 8 LEU B O 1
ATOM 3444 N N . PRO B 1 14 ? 45.981 8.244 6.414 1.00 18.64 9 PRO B N 1
ATOM 3445 C CA . PRO B 1 14 ? 44.697 7.912 5.782 1.00 18.06 9 PRO B CA 1
ATOM 3446 C C . PRO B 1 14 ? 43.564 8.696 6.413 1.00 17.92 9 PRO B C 1
ATOM 3447 O O . PRO B 1 14 ? 43.466 8.703 7.636 1.00 16.54 9 PRO B O 1
ATOM 3458 N N . GLY B 1 15 ? 42.744 9.360 5.607 1.00 16.58 10 GLY B N 1
ATOM 3459 C CA . GLY B 1 15 ? 41.621 10.108 6.133 1.00 14.55 10 GLY B CA 1
ATOM 3460 C C . GLY B 1 15 ? 41.973 11.536 6.520 1.00 13.97 10 GLY B C 1
ATOM 3461 O O . GLY B 1 15 ? 41.085 12.273 6.955 1.00 15.43 10 GLY B O 1
ATOM 3465 N N . ALA B 1 16 ? 43.243 11.925 6.378 1.00 14.67 11 ALA B N 1
ATOM 3466 C CA . ALA B 1 16 ? 43.712 13.244 6.838 1.00 15.91 11 ALA B CA 1
ATOM 3467 C C . ALA B 1 16 ? 43.085 14.374 6.013 1.00 17.03 11 ALA B C 1
ATOM 3468 O O . ALA B 1 16 ? 43.087 15.528 6.438 1.00 20.12 11 ALA B O 1
ATOM 3475 N N . GLY B 1 17 ? 42.534 14.034 4.851 1.00 13.84 12 GLY B N 1
ATOM 3476 C CA . GLY B 1 17 ? 41.853 15.008 4.007 1.00 13.10 12 GLY B CA 1
ATOM 3477 C C . GLY B 1 17 ? 42.612 15.348 2.741 1.00 12.80 12 GLY B C 1
ATOM 3478 O O . GLY B 1 17 ? 42.359 16.377 2.122 1.00 13.02 12 GLY B O 1
ATOM 3482 N N . LYS B 1 18 ? 43.523 14.469 2.335 1.00 12.92 13 LYS B N 1
ATOM 3483 C CA . LYS B 1 18 ? 44.355 14.731 1.164 1.00 14.67 13 LYS B CA 1
ATOM 3484 C C . LYS B 1 18 ? 43.518 14.934 -0.098 1.00 13.41 13 LYS B C 1
ATOM 3485 O O . LYS B 1 18 ? 43.702 15.913 -0.836 1.00 13.62 13 LYS B O 1
ATOM 3504 N N . GLY B 1 19 ? 42.592 14.017 -0.348 1.00 11.67 14 GLY B N 1
ATOM 3505 C CA . GLY B 1 19 ? 41.761 14.122 -1.537 1.00 11.50 14 GLY B CA 1
ATOM 3506 C C . GLY B 1 19 ? 40.856 15.344 -1.483 1.00 12.40 14 GLY B C 1
ATOM 3507 O O . GLY B 1 19 ? 40.633 16.006 -2.497 1.00 13.09 14 GLY B O 1
ATOM 3511 N N . THR B 1 20 ? 40.320 15.633 -0.299 1.00 10.56 15 THR B N 1
ATOM 3512 C CA . THR B 1 20 ? 39.426 16.766 -0.119 1.00 11.28 15 THR B CA 1
ATOM 3513 C C . THR B 1 20 ? 40.168 18.050 -0.433 1.00 11.36 15 THR B C 1
ATOM 3514 O O . THR B 1 20 ? 39.668 18.921 -1.148 1.00 11.93 15 THR B O 1
ATOM 3525 N N . GLN B 1 21 ? 41.376 18.157 0.096 1.00 11.69 16 GLN B N 1
ATOM 3526 C CA . GLN B 1 21 ? 42.131 19.386 -0.105 1.00 12.36 16 GLN B CA 1
ATOM 3527 C C . GLN B 1 21 ? 42.670 19.427 -1.528 1.00 13.13 16 GLN B C 1
ATOM 3528 O O . GLN B 1 21 ? 42.745 20.500 -2.125 1.00 14.72 16 GLN B O 1
ATOM 3542 N N . ALA B 1 22 ? 42.991 18.267 -2.090 1.00 12.30 17 ALA B N 1
ATOM 3543 C CA . ALA B 1 22 ? 43.505 18.216 -3.461 1.00 14.13 17 ALA B CA 1
ATOM 3544 C C . ALA B 1 22 ? 42.491 18.812 -4.427 1.00 16.02 17 ALA B C 1
ATOM 3545 O O . ALA B 1 22 ? 42.854 19.577 -5.329 1.00 17.66 17 ALA B O 1
ATOM 3552 N N . ALA B 1 23 ? 41.220 18.466 -4.250 1.00 16.23 18 ALA B N 1
ATOM 3553 C CA . ALA B 1 23 ? 40.179 18.975 -5.146 1.00 18.72 18 ALA B CA 1
ATOM 3554 C C . ALA B 1 23 ? 40.137 20.507 -5.140 1.00 20.78 18 ALA B C 1
ATOM 3555 O O . ALA B 1 23 ? 39.956 21.129 -6.185 1.00 21.46 18 ALA B O 1
ATOM 3562 N N . LYS B 1 24 ? 40.326 21.110 -3.967 1.00 20.76 19 LYS B N 1
ATOM 3563 C CA . LYS B 1 24 ? 40.229 22.560 -3.822 1.00 22.31 19 LYS B CA 1
ATOM 3564 C C . LYS B 1 24 ? 41.483 23.236 -4.367 1.00 22.86 19 LYS B C 1
ATOM 3565 O O . LYS B 1 24 ? 41.421 24.330 -4.938 1.00 24.81 19 LYS B O 1
ATOM 3584 N N . ILE B 1 25 ? 42.616 22.573 -4.185 1.00 19.87 20 ILE B N 1
ATOM 3585 C CA . ILE B 1 25 ? 43.876 23.047 -4.733 1.00 19.06 20 ILE B CA 1
ATOM 3586 C C . ILE B 1 25 ? 43.788 23.083 -6.246 1.00 21.54 20 ILE B C 1
ATOM 3587 O O . ILE B 1 25 ? 44.185 24.071 -6.869 1.00 23.64 20 ILE B O 1
ATOM 3603 N N . VAL B 1 26 ? 43.281 22.010 -6.844 1.00 20.25 21 VAL B N 1
ATOM 3604 C CA . VAL B 1 26 ? 43.192 21.944 -8.299 1.00 22.71 21 VAL B CA 1
ATOM 3605 C C . VAL B 1 26 ? 42.250 23.023 -8.831 1.00 26.98 21 VAL B C 1
ATOM 3606 O O . VAL B 1 26 ? 42.487 23.588 -9.901 1.00 31.19 21 VAL B O 1
ATOM 3619 N N . GLU B 1 27 ? 41.187 23.312 -8.090 1.00 27.87 22 GLU B N 1
ATOM 3620 C CA . GLU B 1 27 ? 40.213 24.310 -8.518 1.00 32.27 22 GLU B CA 1
ATOM 3621 C C . GLU B 1 27 ? 40.850 25.689 -8.672 1.00 36.15 22 GLU B C 1
ATOM 3622 O O . GLU B 1 27 ? 40.531 26.419 -9.610 1.00 38.68 22 GLU B O 1
ATOM 3634 N N . GLN B 1 28 ? 41.745 26.045 -7.754 1.00 38.02 23 GLN B N 1
ATOM 3635 C CA . GLN B 1 28 ? 42.332 27.384 -7.743 1.00 38.31 23 GLN B CA 1
ATOM 3636 C C . GLN B 1 28 ? 43.646 27.478 -8.515 1.00 37.55 23 GLN B C 1
ATOM 3637 O O . GLN B 1 28 ? 43.875 28.456 -9.227 1.00 40.79 23 GLN B O 1
ATOM 3651 N N . PHE B 1 29 ? 44.503 26.470 -8.374 1.00 31.93 24 PHE B N 1
ATOM 3652 C CA . PHE B 1 29 ? 45.863 26.537 -8.899 1.00 31.20 24 PHE B CA 1
ATOM 3653 C C . PHE B 1 29 ? 46.053 25.689 -10.159 1.00 33.63 24 PHE B C 1
ATOM 3654 O O . PHE B 1 29 ? 47.100 25.747 -10.802 1.00 34.55 24 PHE B O 1
ATOM 3671 N N . HIS B 1 30 ? 45.036 24.908 -10.507 1.00 34.36 25 HIS B N 1
ATOM 3672 C CA . HIS B 1 30 ? 44.988 24.221 -11.798 1.00 37.93 25 HIS B CA 1
ATOM 3673 C C . HIS B 1 30 ? 46.086 23.183 -12.027 1.00 37.25 25 HIS B C 1
ATOM 3674 O O . HIS B 1 30 ? 46.320 22.774 -13.166 1.00 41.29 25 HIS B O 1
ATOM 3687 N N . VAL B 1 31 ? 46.761 22.749 -10.968 1.00 31.58 26 VAL B N 1
ATOM 3688 C CA . VAL B 1 31 ? 47.782 21.721 -11.119 1.00 27.95 26 VAL B CA 1
ATOM 3689 C C . VAL B 1 31 ? 47.140 20.379 -11.473 1.00 26.75 26 VAL B C 1
ATOM 3690 O O . VAL B 1 31 ? 45.936 20.195 -11.293 1.00 26.29 26 VAL B O 1
ATOM 3703 N N . ALA B 1 32 ? 47.950 19.458 -11.987 1.00 25.36 27 ALA B N 1
ATOM 3704 C CA . ALA B 1 32 ? 47.492 18.114 -12.340 1.00 24.59 27 ALA B CA 1
ATOM 3705 C C . ALA B 1 32 ? 47.474 17.224 -11.101 1.00 23.91 27 ALA B C 1
ATOM 3706 O O . ALA B 1 32 ? 48.494 17.054 -10.440 1.00 23.95 27 ALA B O 1
ATOM 3713 N N . HIS B 1 33 ? 46.311 16.670 -10.779 1.00 23.47 28 HIS B N 1
ATOM 3714 C CA . HIS B 1 33 ? 46.188 15.806 -9.610 1.00 23.69 28 HIS B CA 1
ATOM 3715 C C . HIS B 1 33 ? 46.618 14.387 -9.960 1.00 23.81 28 HIS B C 1
ATOM 3716 O O . HIS B 1 33 ? 46.022 13.723 -10.809 1.00 25.45 28 HIS B O 1
ATOM 3729 N N . ILE B 1 34 ? 47.677 13.942 -9.299 1.00 20.78 29 ILE B N 1
ATOM 3730 C CA . ILE B 1 34 ? 48.228 12.619 -9.508 1.00 20.23 29 ILE B CA 1
ATOM 3731 C C . ILE B 1 34 ? 48.076 11.819 -8.223 1.00 19.06 29 ILE B C 1
ATOM 3732 O O . ILE B 1 34 ? 48.848 12.012 -7.284 1.00 18.98 29 ILE B O 1
ATOM 3748 N N . SER B 1 35 ? 47.073 10.939 -8.172 1.00 18.60 30 SER B N 1
ATOM 3749 C CA . SER B 1 35 ? 46.807 10.148 -6.971 1.00 19.17 30 SER B CA 1
ATOM 3750 C C . SER B 1 35 ? 46.965 8.666 -7.234 1.00 18.80 30 SER B C 1
ATOM 3751 O O . SER B 1 35 ? 46.238 8.084 -8.040 1.00 19.96 30 SER B O 1
ATOM 3759 N N . THR B 1 36 ? 47.903 8.051 -6.532 1.00 17.72 31 THR B N 1
ATOM 3760 C CA . THR B 1 36 ? 48.158 6.635 -6.713 1.00 19.65 31 THR B CA 1
ATOM 3761 C C . THR B 1 36 ? 46.930 5.813 -6.320 1.00 18.42 31 THR B C 1
ATOM 3762 O O . THR B 1 36 ? 46.604 4.822 -6.971 1.00 17.81 31 THR B O 1
ATOM 3773 N N . GLY B 1 37 ? 46.227 6.242 -5.277 1.00 16.81 32 GLY B N 1
ATOM 3774 C CA . GLY B 1 37 ? 45.013 5.562 -4.875 1.00 17.63 32 GLY B CA 1
ATOM 3775 C C . GLY B 1 37 ? 44.020 5.523 -6.018 1.00 17.27 32 GLY B C 1
ATOM 3776 O O . GLY B 1 37 ? 43.432 4.477 -6.306 1.00 17.10 32 GLY B O 1
ATOM 3780 N N . ASP B 1 38 ? 43.852 6.660 -6.685 1.00 17.80 33 ASP B N 1
ATOM 3781 C CA . ASP B 1 38 ? 42.892 6.764 -7.772 1.00 18.89 33 ASP B CA 1
ATOM 3782 C C . ASP B 1 38 ? 43.313 5.891 -8.937 1.00 18.09 33 ASP B C 1
ATOM 3783 O O . ASP B 1 38 ? 42.487 5.191 -9.516 1.00 18.31 33 ASP B O 1
ATOM 3792 N N . MET B 1 39 ? 44.598 5.937 -9.279 1.00 17.66 34 MET B N 1
ATOM 3793 C CA . MET B 1 39 ? 45.101 5.129 -10.382 1.00 19.13 34 MET B CA 1
ATOM 3794 C C . MET B 1 39 ? 44.894 3.642 -10.129 1.00 18.34 34 MET B C 1
ATOM 3795 O O . MET B 1 39 ? 44.504 2.896 -11.039 1.00 18.40 34 MET B O 1
ATOM 3809 N N . PHE B 1 40 ? 45.186 3.202 -8.909 1.00 16.16 35 PHE B N 1
ATOM 3810 C CA . PHE B 1 40 ? 44.981 1.798 -8.553 1.00 15.37 35 PHE B CA 1
ATOM 3811 C C . PHE B 1 40 ? 43.499 1.423 -8.637 1.00 17.11 35 PHE B C 1
ATOM 3812 O O . PHE B 1 40 ? 43.142 0.365 -9.149 1.00 19.29 35 PHE B O 1
ATOM 3829 N N . ARG B 1 41 ? 42.629 2.281 -8.118 1.00 18.16 36 ARG B N 1
ATOM 3830 C CA . ARG B 1 41 ? 41.217 1.942 -8.106 1.00 19.13 36 ARG B CA 1
ATOM 3831 C C . ARG B 1 41 ? 40.656 1.920 -9.521 1.00 20.73 36 ARG B C 1
ATOM 3832 O O . ARG B 1 41 ? 39.751 1.139 -9.814 1.00 21.49 36 ARG B O 1
ATOM 3853 N N . ALA B 1 42 ? 41.198 2.758 -10.405 1.00 19.95 37 ALA B N 1
ATOM 3854 C CA . ALA B 1 42 ? 40.731 2.780 -11.788 1.00 20.95 37 ALA B CA 1
ATOM 3855 C C . ALA B 1 42 ? 41.168 1.504 -12.484 1.00 21.86 37 ALA B C 1
ATOM 3856 O O . ALA B 1 42 ? 40.410 0.916 -13.252 1.00 23.29 37 ALA B O 1
ATOM 3863 N N . ALA B 1 43 ? 42.387 1.069 -12.182 1.00 20.00 38 ALA B N 1
ATOM 3864 C CA . ALA B 1 43 ? 42.937 -0.151 -12.763 1.00 18.96 38 ALA B CA 1
ATOM 3865 C C . ALA B 1 43 ? 42.146 -1.374 -12.323 1.00 20.44 38 ALA B C 1
ATOM 3866 O O . ALA B 1 43 ? 41.944 -2.302 -13.106 1.00 21.25 38 ALA B O 1
ATOM 3873 N N . MET B 1 44 ? 41.719 -1.385 -11.066 1.00 20.04 39 MET B N 1
ATOM 3874 C CA . MET B 1 44 ? 40.919 -2.489 -10.546 1.00 22.27 39 MET B CA 1
ATOM 3875 C C . MET B 1 44 ? 39.558 -2.541 -11.215 1.00 26.67 39 MET B C 1
ATOM 3876 O O . MET B 1 44 ? 39.069 -3.616 -11.566 1.00 28.29 39 MET B O 1
ATOM 3890 N N . ALA B 1 45 ? 38.945 -1.375 -11.394 1.00 29.11 40 ALA B N 1
ATOM 3891 C CA . ALA B 1 45 ? 37.597 -1.309 -11.945 1.00 31.89 40 ALA B CA 1
ATOM 3892 C C . ALA B 1 45 ? 37.576 -1.737 -13.414 1.00 35.95 40 ALA B C 1
ATOM 3893 O O . ALA B 1 45 ? 36.610 -2.347 -13.869 1.00 40.13 40 ALA B O 1
ATOM 3900 N N . ASN B 1 46 ? 38.642 -1.414 -14.145 1.00 35.32 41 ASN B N 1
ATOM 3901 C CA . ASN B 1 46 ? 38.747 -1.755 -15.563 1.00 36.02 41 ASN B CA 1
ATOM 3902 C C . ASN B 1 46 ? 39.446 -3.091 -15.787 1.00 33.88 41 ASN B C 1
ATOM 3903 O O . ASN B 1 46 ? 39.689 -3.499 -16.926 1.00 34.45 41 ASN B O 1
ATOM 3914 N N . GLN B 1 47 ? 39.773 -3.760 -14.688 1.00 29.58 42 GLN B N 1
ATOM 3915 C CA . GLN B 1 47 ? 40.215 -5.145 -14.729 1.00 29.73 42 GLN B CA 1
ATOM 3916 C C . GLN B 1 47 ? 41.525 -5.320 -15.484 1.00 25.74 42 GLN B C 1
ATOM 3917 O O . GLN B 1 47 ? 41.690 -6.262 -16.264 1.00 25.82 42 GLN B O 1
ATOM 3931 N N . THR B 1 48 ? 42.463 -4.414 -15.250 1.00 22.58 43 THR B N 1
ATOM 3932 C CA . THR B 1 48 ? 43.772 -4.520 -15.878 1.00 21.25 43 THR B CA 1
ATOM 3933 C C . THR B 1 48 ? 44.621 -5.489 -15.059 1.00 20.10 43 THR B C 1
ATOM 3934 O O . THR B 1 48 ? 44.259 -5.843 -13.938 1.00 19.47 43 THR B O 1
ATOM 3945 N N . GLU B 1 49 ? 45.739 -5.936 -15.616 1.00 18.53 44 GLU B N 1
ATOM 3946 C CA . GLU B 1 49 ? 46.612 -6.831 -14.869 1.00 18.68 44 GLU B CA 1
ATOM 3947 C C . GLU B 1 49 ? 47.109 -6.152 -13.596 1.00 19.08 44 GLU B C 1
ATOM 3948 O O . GLU B 1 49 ? 47.113 -6.756 -12.525 1.00 20.91 44 GLU B O 1
ATOM 3960 N N . MET B 1 50 ? 47.542 -4.903 -13.725 1.00 19.62 45 MET B N 1
ATOM 3961 C CA . MET B 1 50 ? 48.024 -4.156 -12.566 1.00 21.71 45 MET B CA 1
ATOM 3962 C C . MET B 1 50 ? 46.928 -4.045 -11.514 1.00 21.53 45 MET B C 1
ATOM 3963 O O . MET B 1 50 ? 47.204 -4.115 -10.321 1.00 25.13 45 MET B O 1
ATOM 3977 N N . GLY B 1 51 ? 45.684 -3.884 -11.956 1.00 16.17 46 GLY B N 1
ATOM 3978 C CA . GLY B 1 51 ? 44.569 -3.776 -11.035 1.00 15.64 46 GLY B CA 1
ATOM 3979 C C . GLY B 1 51 ? 44.389 -5.051 -10.236 1.00 18.47 46 GLY B C 1
ATOM 3980 O O . GLY B 1 51 ? 44.230 -5.011 -9.019 1.00 19.29 46 GLY B O 1
ATOM 3984 N N . VAL B 1 52 ? 44.437 -6.193 -10.920 1.00 20.05 47 VAL B N 1
ATOM 3985 C CA . VAL B 1 52 ? 44.242 -7.474 -10.250 1.00 23.13 47 VAL B CA 1
ATOM 3986 C C . VAL B 1 52 ? 45.335 -7.739 -9.206 1.00 27.60 47 VAL B C 1
ATOM 3987 O O . VAL B 1 52 ? 45.048 -8.296 -8.151 1.00 29.59 47 VAL B O 1
ATOM 4000 N N . LEU B 1 53 ? 46.575 -7.337 -9.474 1.00 32.78 48 LEU B N 1
ATOM 4001 C CA . LEU B 1 53 ? 47.632 -7.520 -8.478 1.00 39.61 48 LEU B CA 1
ATOM 4002 C C . LEU B 1 53 ? 47.509 -6.496 -7.352 1.00 37.51 48 LEU B C 1
ATOM 4003 O O . LEU B 1 53 ? 47.593 -6.850 -6.171 1.00 41.78 48 LEU B O 1
ATOM 4019 N N . ALA B 1 54 ? 47.323 -5.229 -7.720 1.00 28.07 49 ALA B N 1
ATOM 4020 C CA . ALA B 1 54 ? 47.164 -4.159 -6.739 1.00 25.28 49 ALA B CA 1
ATOM 4021 C C . ALA B 1 54 ? 46.083 -4.506 -5.719 1.00 25.18 49 ALA B C 1
ATOM 4022 O O . ALA B 1 54 ? 46.262 -4.276 -4.525 1.00 24.71 49 ALA B O 1
ATOM 4029 N N . LYS B 1 55 ? 44.978 -5.081 -6.187 1.00 26.16 50 LYS B N 1
ATOM 4030 C CA . LYS B 1 55 ? 43.833 -5.387 -5.329 1.00 26.68 50 LYS B CA 1
ATOM 4031 C C . LYS B 1 55 ? 44.217 -6.206 -4.099 1.00 28.57 50 LYS B C 1
ATOM 4032 O O . LYS B 1 55 ? 43.741 -5.943 -2.995 1.00 28.79 50 LYS B O 1
ATOM 4051 N N . SER B 1 56 ? 45.081 -7.194 -4.289 1.00 31.07 51 SER B N 1
ATOM 4052 C CA . SER B 1 56 ? 45.427 -8.111 -3.210 1.00 32.53 51 SER B CA 1
ATOM 4053 C C . SER B 1 56 ? 46.160 -7.396 -2.073 1.00 30.53 51 SER B C 1
ATOM 4054 O O . SER B 1 56 ? 46.146 -7.861 -0.937 1.00 32.00 51 SER B O 1
ATOM 4062 N N . TYR B 1 57 ? 46.800 -6.271 -2.388 1.00 26.87 52 TYR B N 1
ATOM 4063 C CA . TYR B 1 57 ? 47.441 -5.437 -1.375 1.00 25.74 52 TYR B CA 1
ATOM 4064 C C . TYR B 1 57 ? 46.455 -4.432 -0.800 1.00 25.38 52 TYR B C 1
ATOM 4065 O O . TYR B 1 57 ? 46.346 -4.277 0.412 1.00 25.05 52 TYR B O 1
ATOM 4083 N N . ILE B 1 58 ? 45.745 -3.744 -1.687 1.00 25.47 53 ILE B N 1
ATOM 4084 C CA . ILE B 1 58 ? 44.848 -2.663 -1.286 1.00 25.14 53 ILE B CA 1
ATOM 4085 C C . ILE B 1 58 ? 43.711 -3.164 -0.399 1.00 24.77 53 ILE B C 1
ATOM 4086 O O . ILE B 1 58 ? 43.355 -2.521 0.602 1.00 24.16 53 ILE B O 1
ATOM 4102 N N . ASP B 1 59 ? 43.144 -4.305 -0.767 1.00 24.49 54 ASP B N 1
ATOM 4103 C CA . ASP B 1 59 ? 42.040 -4.904 -0.018 1.00 27.87 54 ASP B CA 1
ATOM 4104 C C . ASP B 1 59 ? 42.444 -5.317 1.389 1.00 28.97 54 ASP B C 1
ATOM 4105 O O . ASP B 1 59 ? 41.580 -5.561 2.228 1.00 28.00 54 ASP B O 1
ATOM 4114 N N . LYS B 1 60 ? 43.752 -5.422 1.623 1.00 33.60 55 LYS B N 1
ATOM 4115 C CA . LYS B 1 60 ? 44.278 -5.784 2.935 1.00 37.28 55 LYS B CA 1
ATOM 4116 C C . LYS B 1 60 ? 44.935 -4.592 3.635 1.00 35.99 55 LYS B C 1
ATOM 4117 O O . LYS B 1 60 ? 45.438 -4.729 4.744 1.00 38.02 55 LYS B O 1
ATOM 4136 N N . GLY B 1 61 ? 44.927 -3.429 2.990 1.00 29.42 56 GLY B N 1
ATOM 4137 C CA . GLY B 1 61 ? 45.447 -2.217 3.598 1.00 27.35 56 GLY B CA 1
ATOM 4138 C C . GLY B 1 61 ? 46.954 -2.113 3.486 1.00 26.14 56 GLY B C 1
ATOM 4139 O O . GLY B 1 61 ? 47.584 -1.291 4.152 1.00 25.85 56 GLY B O 1
ATOM 4143 N N . GLU B 1 62 ? 47.538 -2.943 2.628 1.00 24.99 57 GLU B N 1
ATOM 4144 C CA . GLU B 1 62 ? 48.985 -2.996 2.504 1.00 24.47 57 GLU B CA 1
ATOM 4145 C C . GLU B 1 62 ? 49.466 -2.116 1.371 1.00 24.58 57 GLU B C 1
ATOM 4146 O O . GLU B 1 62 ? 48.704 -1.781 0.471 1.00 25.24 57 GLU B O 1
ATOM 4158 N N . LEU B 1 63 ? 50.739 -1.754 1.417 1.00 27.56 58 LEU B N 1
ATOM 4159 C CA . LEU B 1 63 ? 51.350 -0.989 0.345 1.00 31.29 58 LEU B CA 1
ATOM 4160 C C . LEU B 1 63 ? 51.533 -1.834 -0.904 1.00 30.62 58 LEU B C 1
ATOM 4161 O O . LEU B 1 63 ? 52.026 -2.962 -0.842 1.00 32.73 58 LEU B O 1
ATOM 4177 N N . VAL B 1 64 ? 51.140 -1.280 -2.041 1.00 24.14 59 VAL B N 1
ATOM 4178 C CA . VAL B 1 64 ? 51.435 -1.911 -3.316 1.00 23.43 59 VAL B CA 1
ATOM 4179 C C . VAL B 1 64 ? 52.950 -1.834 -3.512 1.00 25.09 59 VAL B C 1
ATOM 4180 O O . VAL B 1 64 ? 53.565 -0.823 -3.162 1.00 25.33 59 VAL B O 1
ATOM 4193 N N . PRO B 1 65 ? 53.561 -2.904 -4.051 1.00 25.69 60 PRO B N 1
ATOM 4194 C CA . PRO B 1 65 ? 55.015 -2.913 -4.221 1.00 27.69 60 PRO B CA 1
ATOM 4195 C C . PRO B 1 65 ? 55.576 -1.678 -4.931 1.00 30.66 60 PRO B C 1
ATOM 4196 O O . PRO B 1 65 ? 54.926 -1.063 -5.781 1.00 28.79 60 PRO B O 1
ATOM 4207 N N . ASP B 1 66 ? 56.804 -1.339 -4.560 1.00 35.87 61 ASP B N 1
ATOM 4208 C CA . ASP B 1 66 ? 57.464 -0.126 -5.004 1.00 38.32 61 ASP B CA 1
ATOM 4209 C C . ASP B 1 66 ? 57.607 -0.015 -6.521 1.00 38.24 61 ASP B C 1
ATOM 4210 O O . ASP B 1 66 ? 57.418 1.059 -7.093 1.00 38.74 61 ASP B O 1
ATOM 4219 N N . GLU B 1 67 ? 57.959 -1.125 -7.161 1.00 39.35 62 GLU B N 1
ATOM 4220 C CA . GLU B 1 67 ? 58.210 -1.141 -8.594 1.00 41.55 62 GLU B CA 1
ATOM 4221 C C . GLU B 1 67 ? 56.985 -0.704 -9.381 1.00 37.84 62 GLU B C 1
ATOM 4222 O O . GLU B 1 67 ? 57.055 0.227 -10.185 1.00 37.89 62 GLU B O 1
ATOM 4234 N N . VAL B 1 68 ? 55.872 -1.391 -9.146 1.00 34.09 63 VAL B N 1
ATOM 4235 C CA . VAL B 1 68 ? 54.597 -1.056 -9.775 1.00 32.78 63 VAL B CA 1
ATOM 4236 C C . VAL B 1 68 ? 54.309 0.430 -9.612 1.00 28.83 63 VAL B C 1
ATOM 4237 O O . VAL B 1 68 ? 54.043 1.145 -10.583 1.00 26.48 63 VAL B O 1
ATOM 4250 N N . THR B 1 69 ? 54.399 0.883 -8.368 1.00 29.73 64 THR B N 1
ATOM 4251 C CA . THR B 1 69 ? 53.985 2.227 -7.998 1.00 29.56 64 THR B CA 1
ATOM 4252 C C . THR B 1 69 ? 54.856 3.308 -8.650 1.00 29.17 64 THR B C 1
ATOM 4253 O O . THR B 1 69 ? 54.333 4.209 -9.307 1.00 26.65 64 THR B O 1
ATOM 4264 N N . ASN B 1 70 ? 56.176 3.214 -8.497 1.00 31.89 65 ASN B N 1
ATOM 4265 C CA . ASN B 1 70 ? 57.085 4.153 -9.159 1.00 31.34 65 ASN B CA 1
ATOM 4266 C C . ASN B 1 70 ? 56.855 4.217 -10.657 1.00 29.44 65 ASN B C 1
ATOM 4267 O O . ASN B 1 70 ? 56.906 5.291 -11.268 1.00 26.21 65 ASN B O 1
ATOM 4278 N N . GLY B 1 71 ? 56.600 3.048 -11.236 1.00 32.56 66 GLY B N 1
ATOM 4279 C CA . GLY B 1 71 ? 56.386 2.925 -12.661 1.00 32.78 66 GLY B CA 1
ATOM 4280 C C . GLY B 1 71 ? 55.258 3.807 -13.132 1.00 32.46 66 GLY B C 1
ATOM 4281 O O . GLY B 1 71 ? 55.422 4.583 -14.072 1.00 33.71 66 GLY B O 1
ATOM 4285 N N . ILE B 1 72 ? 54.111 3.709 -12.467 1.00 30.80 67 ILE B N 1
ATOM 4286 C CA . ILE B 1 72 ? 52.932 4.413 -12.935 1.00 28.61 67 ILE B CA 1
ATOM 4287 C C . ILE B 1 72 ? 53.055 5.897 -12.630 1.00 28.24 67 ILE B C 1
ATOM 4288 O O . ILE B 1 72 ? 52.585 6.730 -13.405 1.00 29.04 67 ILE B O 1
ATOM 4304 N N . VAL B 1 73 ? 53.714 6.230 -11.523 1.00 29.72 68 VAL B N 1
ATOM 4305 C CA . VAL B 1 73 ? 53.984 7.629 -11.216 1.00 31.25 68 VAL B CA 1
ATOM 4306 C C . VAL B 1 73 ? 54.964 8.187 -12.246 1.00 32.92 68 VAL B C 1
ATOM 4307 O O . VAL B 1 73 ? 54.725 9.245 -12.830 1.00 31.41 68 VAL B O 1
ATOM 4320 N N . LYS B 1 74 ? 56.058 7.466 -12.473 1.00 34.76 69 LYS B N 1
ATOM 4321 C CA . LYS B 1 74 ? 57.061 7.879 -13.452 1.00 35.67 69 LYS B CA 1
ATOM 4322 C C . LYS B 1 74 ? 56.433 8.095 -14.821 1.00 37.57 69 LYS B C 1
ATOM 4323 O O . LYS B 1 74 ? 56.677 9.121 -15.468 1.00 36.60 69 LYS B O 1
ATOM 4342 N N . GLU B 1 75 ? 55.622 7.128 -15.254 1.00 41.64 70 GLU B N 1
ATOM 4343 C CA . GLU B 1 75 ? 54.857 7.273 -16.483 1.00 42.97 70 GLU B CA 1
ATOM 4344 C C . GLU B 1 75 ? 54.156 8.620 -16.464 1.00 43.11 70 GLU B C 1
ATOM 4345 O O . GLU B 1 75 ? 54.369 9.416 -17.364 1.00 46.20 70 GLU B O 1
ATOM 4357 N N . ARG B 1 76 ? 53.369 8.892 -15.417 1.00 38.72 71 ARG B N 1
ATOM 4358 C CA . ARG B 1 76 ? 52.634 10.158 -15.304 1.00 36.03 71 ARG B CA 1
ATOM 4359 C C . ARG B 1 76 ? 53.539 11.387 -15.361 1.00 36.14 71 ARG B C 1
ATOM 4360 O O . ARG B 1 76 ? 53.278 12.326 -16.112 1.00 36.70 71 ARG B O 1
ATOM 4381 N N . LEU B 1 77 ? 54.592 11.389 -14.551 1.00 37.33 72 LEU B N 1
ATOM 4382 C CA . LEU B 1 77 ? 55.458 12.560 -14.442 1.00 38.73 72 LEU B CA 1
ATOM 4383 C C . LEU B 1 77 ? 56.272 12.765 -15.712 1.00 41.13 72 LEU B C 1
ATOM 4384 O O . LEU B 1 77 ? 56.675 13.885 -16.034 1.00 40.34 72 LEU B O 1
ATOM 4400 N N . SER B 1 78 ? 56.495 11.680 -16.443 1.00 44.97 73 SER B N 1
ATOM 4401 C CA . SER B 1 78 ? 57.268 11.749 -17.673 1.00 46.63 73 SER B CA 1
ATOM 4402 C C . SER B 1 78 ? 56.435 12.296 -18.830 1.00 49.67 73 SER B C 1
ATOM 4403 O O . SER B 1 78 ? 56.977 12.615 -19.889 1.00 53.47 73 SER B O 1
ATOM 4411 N N . GLN B 1 79 ? 55.126 12.421 -18.630 1.00 48.08 74 GLN B N 1
ATOM 4412 C CA . GLN B 1 79 ? 54.252 12.892 -19.701 1.00 51.10 74 GLN B CA 1
ATOM 4413 C C . GLN B 1 79 ? 54.430 14.389 -19.918 1.00 55.37 74 GLN B C 1
ATOM 4414 O O . GLN B 1 79 ? 54.966 15.094 -19.063 1.00 54.63 74 GLN B O 1
ATOM 4428 N N . ASP B 1 80 ? 53.958 14.868 -21.064 1.00 62.00 75 ASP B N 1
ATOM 4429 C CA . ASP B 1 80 ? 54.173 16.249 -21.479 1.00 67.31 75 ASP B CA 1
ATOM 4430 C C . ASP B 1 80 ? 53.299 17.255 -20.724 1.00 64.96 75 ASP B C 1
ATOM 4431 O O . ASP B 1 80 ? 53.561 18.462 -20.763 1.00 65.85 75 ASP B O 1
ATOM 4440 N N . ASP B 1 81 ? 52.267 16.763 -20.044 1.00 60.39 76 ASP B N 1
ATOM 4441 C CA . ASP B 1 81 ? 51.308 17.639 -19.371 1.00 58.04 76 ASP B CA 1
ATOM 4442 C C . ASP B 1 81 ? 51.927 18.349 -18.163 1.00 57.26 76 ASP B C 1
ATOM 4443 O O . ASP B 1 81 ? 51.616 19.510 -17.894 1.00 57.24 76 ASP B O 1
ATOM 4452 N N . ILE B 1 82 ? 52.814 17.652 -17.455 1.00 56.99 77 ILE B N 1
ATOM 4453 C CA . ILE B 1 82 ? 53.406 18.153 -16.211 1.00 57.01 77 ILE B CA 1
ATOM 4454 C C . ILE B 1 82 ? 54.120 19.497 -16.348 1.00 59.56 77 ILE B C 1
ATOM 4455 O O . ILE B 1 82 ? 53.911 20.404 -15.537 1.00 54.81 77 ILE B O 1
ATOM 4471 N N . LYS B 1 83 ? 54.975 19.602 -17.360 1.00 67.27 78 LYS B N 1
ATOM 4472 C CA . LYS B 1 83 ? 55.893 20.729 -17.504 1.00 73.15 78 LYS B CA 1
ATOM 4473 C C . LYS B 1 83 ? 55.224 22.095 -17.392 1.00 73.43 78 LYS B C 1
ATOM 4474 O O . LYS B 1 83 ? 55.860 23.066 -16.979 1.00 76.06 78 LYS B O 1
ATOM 4493 N N . GLU B 1 84 ? 53.943 22.163 -17.743 1.00 71.74 79 GLU B N 1
ATOM 4494 C CA . GLU B 1 84 ? 53.257 23.443 -17.879 1.00 70.71 79 GLU B CA 1
ATOM 4495 C C . GLU B 1 84 ? 52.153 23.645 -16.848 1.00 62.49 79 GLU B C 1
ATOM 4496 O O . GLU B 1 84 ? 51.947 24.761 -16.369 1.00 66.87 79 GLU B O 1
ATOM 4508 N N . THR B 1 85 ? 51.436 22.579 -16.511 1.00 46.67 80 THR B N 1
ATOM 4509 C CA . THR B 1 85 ? 50.368 22.691 -15.526 1.00 37.01 80 THR B CA 1
ATOM 4510 C C . THR B 1 85 ? 50.904 22.550 -14.116 1.00 33.22 80 THR B C 1
ATOM 4511 O O . THR B 1 85 ? 50.279 23.016 -13.164 1.00 31.36 80 THR B O 1
ATOM 4522 N N . GLY B 1 86 ? 52.050 21.890 -13.983 1.00 32.58 81 GLY B N 1
ATOM 4523 C CA . GLY B 1 86 ? 52.543 21.492 -12.677 1.00 30.74 81 GLY B CA 1
ATOM 4524 C C . GLY B 1 86 ? 51.662 20.369 -12.171 1.00 27.01 81 GLY B C 1
ATOM 4525 O O . GLY B 1 86 ? 50.705 19.984 -12.843 1.00 23.77 81 GLY B O 1
ATOM 4529 N N . PHE B 1 87 ? 51.975 19.838 -10.995 1.00 26.09 82 PHE B N 1
ATOM 4530 C CA . PHE B 1 87 ? 51.232 18.699 -10.473 1.00 24.82 82 PHE B CA 1
ATOM 4531 C C . PHE B 1 87 ? 51.023 18.796 -8.983 1.00 23.67 82 PHE B C 1
ATOM 4532 O O . PHE B 1 87 ? 51.631 19.626 -8.302 1.00 22.31 82 PHE B O 1
ATOM 4549 N N . LEU B 1 88 ? 50.140 17.930 -8.496 1.00 21.15 83 LEU B N 1
ATOM 4550 C CA . LEU B 1 88 ? 49.960 17.709 -7.074 1.00 19.02 83 LEU B CA 1
ATOM 4551 C C . LEU B 1 88 ? 50.000 16.210 -6.836 1.00 18.70 83 LEU B C 1
ATOM 4552 O O . LEU B 1 88 ? 49.042 15.510 -7.172 1.00 18.74 83 LEU B O 1
ATOM 4568 N N . LEU B 1 89 ? 51.095 15.713 -6.270 1.00 18.13 84 LEU B N 1
ATOM 4569 C CA . LEU B 1 89 ? 51.212 14.280 -6.023 1.00 19.73 84 LEU B CA 1
ATOM 4570 C C . LEU B 1 89 ? 50.582 13.941 -4.687 1.00 19.75 84 LEU B C 1
ATOM 4571 O O . LEU B 1 89 ? 50.936 14.509 -3.663 1.00 20.59 84 LEU B O 1
ATOM 4587 N N . ASP B 1 90 ? 49.669 12.977 -4.714 1.00 18.32 85 ASP B N 1
ATOM 4588 C CA . ASP B 1 90 ? 48.775 12.698 -3.594 1.00 18.98 85 ASP B CA 1
ATOM 4589 C C . ASP B 1 90 ? 48.808 11.201 -3.285 1.00 19.76 85 ASP B C 1
ATOM 4590 O O . ASP B 1 90 ? 48.343 10.390 -4.079 1.00 20.92 85 ASP B O 1
ATOM 4599 N N . GLY B 1 91 ? 49.380 10.844 -2.138 1.00 19.96 86 GLY B N 1
ATOM 4600 C CA . GLY B 1 91 ? 49.469 9.457 -1.715 1.00 20.97 86 GLY B CA 1
ATOM 4601 C C . GLY B 1 91 ? 50.750 8.805 -2.188 1.00 24.09 86 GLY B C 1
ATOM 4602 O O . GLY B 1 91 ? 50.917 7.594 -2.075 1.00 24.96 86 GLY B O 1
ATOM 4606 N N . TYR B 1 92 ? 51.643 9.623 -2.735 1.00 24.25 87 TYR B N 1
ATOM 4607 C CA . TYR B 1 92 ? 52.947 9.173 -3.197 1.00 24.73 87 TYR B CA 1
ATOM 4608 C C . TYR B 1 92 ? 53.913 10.335 -3.018 1.00 26.23 87 TYR B C 1
ATOM 4609 O O . TYR B 1 92 ? 53.576 11.463 -3.391 1.00 23.10 87 TYR B O 1
ATOM 4627 N N . PRO B 1 93 ? 55.116 10.076 -2.467 1.00 31.78 88 PRO B N 1
ATOM 4628 C CA . PRO B 1 93 ? 55.651 8.781 -2.029 1.00 34.51 88 PRO B CA 1
ATOM 4629 C C . PRO B 1 93 ? 55.054 8.296 -0.723 1.00 33.92 88 PRO B C 1
ATOM 4630 O O . PRO B 1 93 ? 54.624 9.112 0.097 1.00 36.44 88 PRO B O 1
ATOM 4641 N N . ARG B 1 94 ? 55.040 6.979 -0.537 1.00 30.56 89 ARG B N 1
ATOM 4642 C CA . ARG B 1 94 ? 54.502 6.368 0.670 1.00 31.28 89 ARG B CA 1
ATOM 4643 C C . ARG B 1 94 ? 55.570 5.533 1.383 1.00 35.50 89 ARG B C 1
ATOM 4644 O O . ARG B 1 94 ? 55.391 5.136 2.534 1.00 36.78 89 ARG B O 1
ATOM 4665 N N . THR B 1 95 ? 56.673 5.266 0.686 1.00 37.70 90 THR B N 1
ATOM 4666 C CA . THR B 1 95 ? 57.876 4.708 1.304 1.00 38.49 90 THR B CA 1
ATOM 4667 C C . THR B 1 95 ? 59.052 5.607 0.946 1.00 39.55 90 THR B C 1
ATOM 4668 O O . THR B 1 95 ? 58.999 6.341 -0.043 1.00 36.67 90 THR B O 1
ATOM 4679 N N . ILE B 1 96 ? 60.114 5.555 1.744 1.00 44.76 91 ILE B N 1
ATOM 4680 C CA . ILE B 1 96 ? 61.309 6.342 1.461 1.00 44.98 91 ILE B CA 1
ATOM 4681 C C . ILE B 1 96 ? 61.910 5.872 0.137 1.00 45.36 91 ILE B C 1
ATOM 4682 O O . ILE B 1 96 ? 62.508 6.660 -0.603 1.00 43.20 91 ILE B O 1
ATOM 4698 N N . GLU B 1 97 ? 61.729 4.586 -0.157 1.00 49.09 92 GLU B N 1
ATOM 4699 C CA . GLU B 1 97 ? 62.126 4.011 -1.440 1.00 50.48 92 GLU B CA 1
ATOM 4700 C C . GLU B 1 97 ? 61.549 4.841 -2.586 1.00 44.26 92 GLU B C 1
ATOM 4701 O O . GLU B 1 97 ? 62.263 5.224 -3.518 1.00 44.77 92 GLU B O 1
ATOM 4713 N N . GLN B 1 98 ? 60.256 5.139 -2.484 1.00 34.47 93 GLN B N 1
ATOM 4714 C CA . GLN B 1 98 ? 59.552 5.919 -3.490 1.00 30.61 93 GLN B CA 1
ATOM 4715 C C . GLN B 1 98 ? 60.048 7.358 -3.546 1.00 29.21 93 GLN B C 1
ATOM 4716 O O . GLN B 1 98 ? 60.134 7.947 -4.623 1.00 27.43 93 GLN B O 1
ATOM 4730 N N . ALA B 1 99 ? 60.361 7.921 -2.382 1.00 32.55 94 ALA B N 1
ATOM 4731 C CA . ALA B 1 99 ? 60.841 9.296 -2.301 1.00 32.82 94 ALA B CA 1
ATOM 4732 C C . ALA B 1 99 ? 62.187 9.433 -3.013 1.00 35.65 94 ALA B C 1
ATOM 4733 O O . ALA B 1 99 ? 62.444 10.434 -3.688 1.00 35.13 94 ALA B O 1
ATOM 4740 N N . HIS B 1 100 ? 63.033 8.415 -2.872 1.00 40.92 95 HIS B N 1
ATOM 4741 C CA . HIS B 1 100 ? 64.327 8.380 -3.556 1.00 43.88 95 HIS B CA 1
ATOM 4742 C C . HIS B 1 100 ? 64.150 8.177 -5.055 1.00 42.23 95 HIS B C 1
ATOM 4743 O O . HIS B 1 100 ? 64.815 8.825 -5.871 1.00 41.72 95 HIS B O 1
ATOM 4756 N N . ALA B 1 101 ? 63.261 7.254 -5.408 1.00 38.10 96 ALA B N 1
ATOM 4757 C CA . ALA B 1 101 ? 62.936 6.994 -6.801 1.00 36.65 96 ALA B CA 1
ATOM 4758 C C . ALA B 1 101 ? 62.358 8.258 -7.426 1.00 36.21 96 ALA B C 1
ATOM 4759 O O . ALA B 1 101 ? 62.740 8.653 -8.531 1.00 37.21 96 ALA B O 1
ATOM 4766 N N . LEU B 1 102 ? 61.448 8.898 -6.696 1.00 34.09 97 LEU B N 1
ATOM 4767 C CA . LEU B 1 102 ? 60.849 10.150 -7.133 1.00 33.19 97 LEU B CA 1
ATOM 4768 C C . LEU B 1 102 ? 61.953 11.161 -7.445 1.00 35.92 97 LEU B C 1
ATOM 4769 O O . LEU B 1 102 ? 62.180 11.495 -8.607 1.00 38.89 97 LEU B O 1
ATOM 4785 N N . ASP B 1 103 ? 62.660 11.602 -6.408 1.00 38.59 98 ASP B N 1
ATOM 4786 C CA . ASP B 1 103 ? 63.721 12.606 -6.537 1.00 39.80 98 ASP B CA 1
ATOM 4787 C C . ASP B 1 103 ? 64.635 12.406 -7.750 1.00 39.29 98 ASP B C 1
ATOM 4788 O O . ASP B 1 103 ? 64.946 13.366 -8.460 1.00 37.98 98 ASP B O 1
ATOM 4797 N N . LYS B 1 104 ? 65.058 11.169 -7.995 1.00 40.40 99 LYS B N 1
ATOM 4798 C CA . LYS B 1 104 ? 65.859 10.878 -9.181 1.00 40.29 99 LYS B CA 1
ATOM 4799 C C . LYS B 1 104 ? 65.081 11.282 -10.423 1.00 40.69 99 LYS B C 1
ATOM 4800 O O . LYS B 1 104 ? 65.530 12.132 -11.187 1.00 42.84 99 LYS B O 1
ATOM 4819 N N . THR B 1 105 ? 63.904 10.684 -10.599 1.00 39.16 100 THR B N 1
ATOM 4820 C CA . THR B 1 105 ? 63.060 10.935 -11.767 1.00 37.12 100 THR B CA 1
ATOM 4821 C C . THR B 1 105 ? 62.873 12.433 -12.053 1.00 35.75 100 THR B C 1
ATOM 4822 O O . THR B 1 105 ? 62.956 12.868 -13.209 1.00 35.54 100 THR B O 1
ATOM 4833 N N . LEU B 1 106 ? 62.635 13.224 -11.010 1.00 33.46 101 LEU B N 1
ATOM 4834 C CA . LEU B 1 106 ? 62.385 14.650 -11.201 1.00 32.85 101 LEU B CA 1
ATOM 4835 C C . LEU B 1 106 ? 63.644 15.366 -11.671 1.00 32.29 101 LEU B C 1
ATOM 4836 O O . LEU B 1 106 ? 63.578 16.299 -12.478 1.00 30.59 101 LEU B O 1
ATOM 4852 N N . ALA B 1 107 ? 64.783 14.936 -11.138 1.00 33.91 102 ALA B N 1
ATOM 4853 C CA . ALA B 1 107 ? 66.069 15.508 -11.517 1.00 35.33 102 ALA B CA 1
ATOM 4854 C C . ALA B 1 107 ? 66.330 15.253 -12.998 1.00 38.57 102 ALA B C 1
ATOM 4855 O O . ALA B 1 107 ? 66.702 16.173 -13.730 1.00 38.58 102 ALA B O 1
ATOM 4862 N N . GLU B 1 108 ? 66.117 14.010 -13.437 1.00 42.87 103 GLU B N 1
ATOM 4863 C CA . GLU B 1 108 ? 66.332 13.641 -14.838 1.00 45.47 103 GLU B CA 1
ATOM 4864 C C . GLU B 1 108 ? 65.461 14.520 -15.733 1.00 43.41 103 GLU B C 1
ATOM 4865 O O . GLU B 1 108 ? 65.891 14.974 -16.796 1.00 43.43 103 GLU B O 1
ATOM 4877 N N . LEU B 1 109 ? 64.234 14.762 -15.279 1.00 40.18 104 LEU B N 1
ATOM 4878 C CA . LEU B 1 109 ? 63.245 15.497 -16.056 1.00 39.52 104 LEU B CA 1
ATOM 4879 C C . LEU B 1 109 ? 63.458 17.006 -16.012 1.00 40.51 104 LEU B C 1
ATOM 4880 O O . LEU B 1 109 ? 62.841 17.744 -16.781 1.00 40.53 104 LEU B O 1
ATOM 4896 N N . GLY B 1 110 ? 64.325 17.465 -15.114 1.00 44.98 105 GLY B N 1
ATOM 4897 C CA . GLY B 1 110 ? 64.566 18.889 -14.958 1.00 48.73 105 GLY B CA 1
ATOM 4898 C C . GLY B 1 110 ? 63.386 19.549 -14.270 1.00 49.37 105 GLY B C 1
ATOM 4899 O O . GLY B 1 110 ? 62.974 20.658 -14.621 1.00 49.44 105 GLY B O 1
ATOM 4903 N N . ILE B 1 111 ? 62.840 18.839 -13.288 1.00 46.55 106 ILE B N 1
ATOM 4904 C CA . ILE B 1 111 ? 61.717 19.315 -12.491 1.00 45.45 106 ILE B CA 1
ATOM 4905 C C . ILE B 1 111 ? 62.111 19.245 -11.024 1.00 41.92 106 ILE B C 1
ATOM 4906 O O . ILE B 1 111 ? 62.719 18.270 -10.590 1.00 42.47 106 ILE B O 1
ATOM 4922 N N . GLU B 1 112 ? 61.777 20.279 -10.262 1.00 38.08 107 GLU B N 1
ATOM 4923 C CA . GLU B 1 112 ? 62.029 20.252 -8.828 1.00 37.26 107 GLU B CA 1
ATOM 4924 C C . GLU B 1 112 ? 60.763 20.599 -8.063 1.00 32.14 107 GLU B C 1
ATOM 4925 O O . GLU B 1 112 ? 59.963 21.440 -8.490 1.00 29.65 107 GLU B O 1
ATOM 4937 N N . LEU B 1 113 ? 60.591 19.920 -6.939 1.00 31.10 108 LEU B N 1
ATOM 4938 C CA . LEU B 1 113 ? 59.489 20.189 -6.035 1.00 29.52 108 LEU B CA 1
ATOM 4939 C C . LEU B 1 113 ? 59.545 21.638 -5.551 1.00 28.27 108 LEU B C 1
ATOM 4940 O O . LEU B 1 113 ? 60.633 22.193 -5.343 1.00 26.90 108 LEU B O 1
ATOM 4956 N N . GLU B 1 114 ? 58.369 22.241 -5.385 1.00 27.50 109 GLU B N 1
ATOM 4957 C CA . GLU B 1 114 ? 58.256 23.605 -4.877 1.00 27.36 109 GLU B CA 1
ATOM 4958 C C . GLU B 1 114 ? 57.724 23.631 -3.454 1.00 26.49 109 GLU B C 1
ATOM 4959 O O . GLU B 1 114 ? 57.898 24.615 -2.729 1.00 26.95 109 GLU B O 1
ATOM 4971 N N . GLY B 1 115 ? 57.072 22.549 -3.050 1.00 24.69 110 GLY B N 1
ATOM 4972 C CA . GLY B 1 115 ? 56.537 22.475 -1.706 1.00 21.47 110 GLY B CA 1
ATOM 4973 C C . GLY B 1 115 ? 55.838 21.168 -1.419 1.00 20.81 110 GLY B C 1
ATOM 4974 O O . GLY B 1 115 ? 55.289 20.530 -2.322 1.00 19.17 110 GLY B O 1
ATOM 4978 N N . ILE B 1 116 ? 55.885 20.775 -0.152 1.00 21.91 111 ILE B N 1
ATOM 4979 C CA . ILE B 1 116 ? 55.081 19.678 0.358 1.00 21.07 111 ILE B CA 1
ATOM 4980 C C . ILE B 1 116 ? 54.030 20.238 1.300 1.00 21.25 111 ILE B C 1
ATOM 4981 O O . ILE B 1 116 ? 54.340 21.033 2.188 1.00 22.91 111 ILE B O 1
ATOM 4997 N N . ILE B 1 117 ? 52.786 19.829 1.079 1.00 19.35 112 ILE B N 1
ATOM 4998 C CA . ILE B 1 117 ? 51.696 20.137 1.990 1.00 19.50 112 ILE B CA 1
ATOM 4999 C C . ILE B 1 117 ? 51.505 18.951 2.912 1.00 19.02 112 ILE B C 1
ATOM 5000 O O . ILE B 1 117 ? 50.994 17.915 2.490 1.00 20.34 112 ILE B O 1
ATOM 5016 N N . ASN B 1 118 ? 51.929 19.095 4.167 1.00 18.26 113 ASN B N 1
ATOM 5017 C CA . ASN B 1 118 ? 51.778 18.015 5.142 1.00 19.07 113 ASN B CA 1
ATOM 5018 C C . ASN B 1 118 ? 50.588 18.290 6.051 1.00 18.60 113 ASN B C 1
ATOM 5019 O O . ASN B 1 118 ? 50.649 19.177 6.906 1.00 17.99 113 ASN B O 1
ATOM 5030 N N . ILE B 1 119 ? 49.505 17.539 5.852 1.00 18.27 114 ILE B N 1
ATOM 5031 C CA . ILE B 1 119 ? 48.302 17.722 6.658 1.00 17.45 114 ILE B CA 1
ATOM 5032 C C . ILE B 1 119 ? 48.384 16.905 7.935 1.00 18.69 114 ILE B C 1
ATOM 5033 O O . ILE B 1 119 ? 48.374 15.670 7.906 1.00 19.19 114 ILE B O 1
ATOM 5049 N N . GLU B 1 120 ? 48.445 17.605 9.065 1.00 20.26 115 GLU B N 1
ATOM 5050 C CA . GLU B 1 120 ? 48.549 16.946 10.358 1.00 22.35 115 GLU B CA 1
ATOM 5051 C C . GLU B 1 120 ? 47.181 16.861 11.013 1.00 21.81 115 GLU B C 1
ATOM 5052 O O . GLU B 1 120 ? 46.470 17.861 11.122 1.00 22.32 115 GLU B O 1
ATOM 5064 N N . VAL B 1 121 ? 46.822 15.652 11.422 1.00 21.99 116 VAL B N 1
ATOM 5065 C CA . VAL B 1 121 ? 45.529 15.392 12.017 1.00 24.26 116 VAL B CA 1
ATOM 5066 C C . VAL B 1 121 ? 45.699 14.381 13.153 1.00 26.35 116 VAL B C 1
ATOM 5067 O O . VAL B 1 121 ? 46.474 13.433 13.031 1.00 31.13 116 VAL B O 1
ATOM 5080 N N . ASN B 1 122 ? 44.960 14.596 14.244 1.00 22.05 117 ASN B N 1
ATOM 5081 C CA . ASN B 1 122 ? 44.924 13.672 15.374 1.00 21.82 117 ASN B CA 1
ATOM 5082 C C . ASN B 1 122 ? 44.556 12.272 14.894 1.00 22.04 117 ASN B C 1
ATOM 5083 O O . ASN B 1 122 ? 43.449 12.063 14.410 1.00 21.11 117 ASN B O 1
ATOM 5094 N N . PRO B 1 123 ? 45.481 11.303 15.018 1.00 23.33 118 PRO B N 1
ATOM 5095 C CA . PRO B 1 123 ? 45.138 9.968 14.505 1.00 23.08 118 PRO B CA 1
ATOM 5096 C C . PRO B 1 123 ? 43.859 9.390 15.103 1.00 23.70 118 PRO B C 1
ATOM 5097 O O . PRO B 1 123 ? 43.225 8.543 14.482 1.00 23.83 118 PRO B O 1
ATOM 5108 N N . ASP B 1 124 ? 43.467 9.849 16.288 1.00 25.24 119 ASP B N 1
ATOM 5109 C CA . ASP B 1 124 ? 42.258 9.325 16.916 1.00 25.99 119 ASP B CA 1
ATOM 5110 C C . ASP B 1 124 ? 40.987 9.799 16.219 1.00 24.66 119 ASP B C 1
ATOM 5111 O O . ASP B 1 124 ? 39.894 9.387 16.583 1.00 26.16 119 ASP B O 1
ATOM 5120 N N . SER B 1 125 ? 41.134 10.687 15.240 1.00 20.28 120 SER B N 1
ATOM 5121 C CA . SER B 1 125 ? 39.990 11.190 14.482 1.00 18.13 120 SER B CA 1
ATOM 5122 C C . SER B 1 125 ? 39.741 10.355 13.230 1.00 16.71 120 SER B C 1
ATOM 5123 O O . SER B 1 125 ? 38.666 10.434 12.629 1.00 17.20 120 SER B O 1
ATOM 5131 N N . LEU B 1 126 ? 40.742 9.575 12.835 1.00 16.65 121 LEU B N 1
ATOM 5132 C CA . LEU B 1 126 ? 40.775 9.037 11.478 1.00 16.68 121 LEU B CA 1
ATOM 5133 C C . LEU B 1 126 ? 39.852 7.840 11.276 1.00 18.81 121 LEU B C 1
ATOM 5134 O O . LEU B 1 126 ? 39.282 7.671 10.198 1.00 18.43 121 LEU B O 1
ATOM 5150 N N . LEU B 1 127 ? 39.706 6.998 12.293 1.00 21.15 122 LEU B N 1
ATOM 5151 C CA . LEU B 1 127 ? 38.754 5.898 12.202 1.00 21.86 122 LEU B CA 1
ATOM 5152 C C . LEU B 1 127 ? 37.350 6.399 11.850 1.00 20.05 122 LEU B C 1
ATOM 5153 O O . LEU B 1 127 ? 36.676 5.825 10.997 1.00 19.04 122 LEU B O 1
ATOM 5169 N N . GLU B 1 128 ? 36.913 7.476 12.497 1.00 19.85 123 GLU B N 1
ATOM 5170 C CA . GLU B 1 128 ? 35.583 8.025 12.241 1.00 18.85 123 GLU B CA 1
ATOM 5171 C C . GLU B 1 128 ? 35.488 8.728 10.872 1.00 18.36 123 GLU B C 1
ATOM 5172 O O . GLU B 1 128 ? 34.445 8.699 10.214 1.00 17.41 123 GLU B O 1
ATOM 5184 N N . ARG B 1 129 ? 36.566 9.367 10.448 1.00 18.32 124 ARG B N 1
ATOM 5185 C CA . ARG B 1 129 ? 36.533 10.038 9.157 1.00 14.23 124 ARG B CA 1
ATOM 5186 C C . ARG B 1 129 ? 36.305 9.009 8.063 1.00 13.08 124 ARG B C 1
ATOM 5187 O O . ARG B 1 129 ? 35.490 9.211 7.170 1.00 13.19 124 ARG B O 1
ATOM 5208 N N . LEU B 1 130 ? 36.993 7.882 8.166 1.00 14.07 125 LEU B N 1
ATOM 5209 C CA . LEU B 1 130 ? 36.907 6.875 7.113 1.00 15.85 125 LEU B CA 1
ATOM 5210 C C . LEU B 1 130 ? 35.652 6.025 7.246 1.00 17.68 125 LEU B C 1
ATOM 5211 O O . LEU B 1 130 ? 35.083 5.576 6.243 1.00 18.58 125 LEU B O 1
ATOM 5227 N N . SER B 1 131 ? 35.189 5.809 8.475 1.00 19.30 126 SER B N 1
ATOM 5228 C CA . SER B 1 131 ? 33.984 5.007 8.659 1.00 22.18 126 SER B CA 1
ATOM 5229 C C . SER B 1 131 ? 32.758 5.724 8.102 1.00 21.93 126 SER B C 1
ATOM 5230 O O . SER B 1 131 ? 31.814 5.079 7.662 1.00 24.87 126 SER B O 1
ATOM 5238 N N . GLY B 1 132 ? 32.789 7.056 8.102 1.00 17.35 127 GLY B N 1
ATOM 5239 C CA . GLY B 1 132 ? 31.656 7.850 7.663 1.00 14.11 127 GLY B CA 1
ATOM 5240 C C . GLY B 1 132 ? 31.758 8.362 6.238 1.00 13.27 127 GLY B C 1
ATOM 5241 O O . GLY B 1 132 ? 30.896 9.109 5.771 1.00 14.13 127 GLY B O 1
ATOM 5245 N N . ARG B 1 133 ? 32.811 7.954 5.539 1.00 12.21 128 ARG B N 1
ATOM 5246 C CA . ARG B 1 133 ? 33.039 8.446 4.177 1.00 12.01 128 ARG B CA 1
ATOM 5247 C C . ARG B 1 133 ? 32.086 7.807 3.164 1.00 13.51 128 ARG B C 1
ATOM 5248 O O . ARG B 1 133 ? 31.854 6.600 3.199 1.00 13.72 128 ARG B O 1
ATOM 5269 N N . ILE B 1 134 ? 31.552 8.627 2.259 1.00 15.34 129 ILE B N 1
ATOM 5270 C CA . ILE B 1 134 ? 30.822 8.132 1.092 1.00 16.07 129 ILE B CA 1
ATOM 5271 C C . ILE B 1 134 ? 31.426 8.830 -0.120 1.00 14.55 129 ILE B C 1
ATOM 5272 O O . ILE B 1 134 ? 31.960 9.943 0.007 1.00 14.67 129 ILE B O 1
ATOM 5288 N N . ILE B 1 135 ? 31.341 8.203 -1.285 1.00 14.70 130 ILE B N 1
ATOM 5289 C CA . ILE B 1 135 ? 32.088 8.705 -2.436 1.00 16.88 130 ILE B CA 1
ATOM 5290 C C . ILE B 1 135 ? 31.158 8.854 -3.618 1.00 18.43 130 ILE B C 1
ATOM 5291 O O . ILE B 1 135 ? 30.421 7.934 -3.944 1.00 18.49 130 ILE B O 1
ATOM 5307 N N . HIS B 1 136 ? 31.190 10.043 -4.223 1.00 20.03 131 HIS B N 1
ATOM 5308 C CA . HIS B 1 136 ? 30.436 10.352 -5.433 1.00 22.95 131 HIS B CA 1
ATOM 5309 C C . HIS B 1 136 ? 31.042 9.578 -6.605 1.00 22.90 131 HIS B C 1
ATOM 5310 O O . HIS B 1 136 ? 32.248 9.618 -6.831 1.00 22.06 131 HIS B O 1
ATOM 5323 N N . ARG B 1 137 ? 30.207 8.860 -7.341 1.00 23.55 132 ARG B N 1
ATOM 5324 C CA . ARG B 1 137 ? 30.703 7.944 -8.374 1.00 27.79 132 ARG B CA 1
ATOM 5325 C C . ARG B 1 137 ? 31.418 8.621 -9.546 1.00 31.88 132 ARG B C 1
ATOM 5326 O O . ARG B 1 137 ? 32.535 8.234 -9.900 1.00 36.30 132 ARG B O 1
ATOM 5347 N N . VAL B 1 138 ? 30.791 9.615 -10.160 1.00 29.26 133 VAL B N 1
ATOM 5348 C CA . VAL B 1 138 ? 31.353 10.188 -11.380 1.00 27.62 133 VAL B CA 1
ATOM 5349 C C . VAL B 1 138 ? 32.676 10.889 -11.104 1.00 26.09 133 VAL B C 1
ATOM 5350 O O . VAL B 1 138 ? 33.663 10.653 -11.794 1.00 27.31 133 VAL B O 1
ATOM 5363 N N . THR B 1 139 ? 32.686 11.738 -10.080 1.00 22.80 134 THR B N 1
ATOM 5364 C CA . THR B 1 139 ? 33.834 12.603 -9.790 1.00 22.52 134 THR B CA 1
ATOM 5365 C C . THR B 1 139 ? 34.833 11.998 -8.809 1.00 22.96 134 THR B C 1
ATOM 5366 O O . THR B 1 139 ? 36.003 12.375 -8.798 1.00 23.27 134 THR B O 1
ATOM 5377 N N . GLY B 1 140 ? 34.366 11.076 -7.970 1.00 23.17 135 GLY B N 1
ATOM 5378 C CA . GLY B 1 140 ? 35.196 10.527 -6.910 1.00 21.73 135 GLY B CA 1
ATOM 5379 C C . GLY B 1 140 ? 35.337 11.501 -5.749 1.00 20.45 135 GLY B C 1
ATOM 5380 O O . GLY B 1 140 ? 36.120 11.269 -4.825 1.00 20.42 135 GLY B O 1
ATOM 5384 N N . GLU B 1 141 ? 34.579 12.594 -5.796 1.00 19.75 136 GLU B N 1
ATOM 5385 C CA . GLU B 1 141 ? 34.523 13.545 -4.691 1.00 19.58 136 GLU B CA 1
ATOM 5386 C C . GLU B 1 141 ? 34.057 12.803 -3.451 1.00 17.07 136 GLU B C 1
ATOM 5387 O O . GLU B 1 141 ? 33.130 11.988 -3.536 1.00 17.91 136 GLU B O 1
ATOM 5399 N N . THR B 1 142 ? 34.694 13.069 -2.313 1.00 14.22 137 THR B N 1
ATOM 5400 C CA . THR B 1 142 ? 34.264 12.431 -1.075 1.00 12.11 137 THR B CA 1
ATOM 5401 C C . THR B 1 142 ? 33.482 13.377 -0.160 1.00 12.98 137 THR B C 1
ATOM 5402 O O . THR B 1 142 ? 33.645 14.604 -0.165 1.00 14.35 137 THR B O 1
ATOM 5413 N N . PHE B 1 143 ? 32.608 12.750 0.603 1.00 12.65 138 PHE B N 1
ATOM 5414 C CA . PHE B 1 143 ? 31.745 13.416 1.554 1.00 14.53 138 PHE B CA 1
ATOM 5415 C C . PHE B 1 143 ? 31.816 12.611 2.841 1.00 13.88 138 PHE B C 1
ATOM 5416 O O . PHE B 1 143 ? 32.371 11.515 2.856 1.00 13.09 138 PHE B O 1
ATOM 5433 N N . HIS B 1 144 ? 31.249 13.158 3.910 1.00 14.50 139 HIS B N 1
ATOM 5434 C CA . HIS B 1 144 ? 31.226 12.483 5.196 1.00 14.94 139 HIS B CA 1
ATOM 5435 C C . HIS B 1 144 ? 29.815 12.598 5.748 1.00 17.33 139 HIS B C 1
ATOM 5436 O O . HIS B 1 144 ? 29.261 13.693 5.787 1.00 18.33 139 HIS B O 1
ATOM 5449 N N . LYS B 1 145 ? 29.231 11.482 6.167 1.00 16.78 140 LYS B N 1
ATOM 5450 C CA . LYS B 1 145 ? 27.822 11.489 6.522 1.00 19.60 140 LYS B CA 1
ATOM 5451 C C . LYS B 1 145 ? 27.507 12.375 7.724 1.00 21.03 140 LYS B C 1
ATOM 5452 O O . LYS B 1 145 ? 26.348 12.720 7.940 1.00 25.06 140 LYS B O 1
ATOM 5471 N N . VAL B 1 146 ? 28.521 12.754 8.493 1.00 19.18 141 VAL B N 1
ATOM 5472 C CA . VAL B 1 146 ? 28.315 13.693 9.597 1.00 20.10 141 VAL B CA 1
ATOM 5473 C C . VAL B 1 146 ? 28.948 15.060 9.335 1.00 20.49 141 VAL B C 1
ATOM 5474 O O . VAL B 1 146 ? 28.277 16.087 9.455 1.00 22.23 141 VAL B O 1
ATOM 5487 N N . PHE B 1 147 ? 30.227 15.064 8.966 1.00 18.15 142 PHE B N 1
ATOM 5488 C CA . PHE B 1 147 ? 31.035 16.294 8.906 1.00 17.74 142 PHE B CA 1
ATOM 5489 C C . PHE B 1 147 ? 30.930 17.063 7.592 1.00 19.23 142 PHE B C 1
ATOM 5490 O O . PHE B 1 147 ? 31.269 18.248 7.530 1.00 20.57 142 PHE B O 1
ATOM 5507 N N . ASN B 1 148 ? 30.502 16.383 6.529 1.00 18.01 143 ASN B N 1
ATOM 5508 C CA . ASN B 1 148 ? 30.440 17.007 5.218 1.00 18.84 143 ASN B CA 1
ATOM 5509 C C . ASN B 1 148 ? 29.451 16.257 4.351 1.00 18.87 143 ASN B C 1
ATOM 5510 O O . ASN B 1 148 ? 29.831 15.616 3.384 1.00 18.09 143 ASN B O 1
ATOM 5521 N N . PRO B 1 149 ? 28.164 16.310 4.723 1.00 20.00 144 PRO B N 1
ATOM 5522 C CA . PRO B 1 149 ? 27.172 15.520 3.992 1.00 21.26 144 PRO B CA 1
ATOM 5523 C C . PRO B 1 149 ? 26.827 16.150 2.649 1.00 25.43 144 PRO B C 1
ATOM 5524 O O . PRO B 1 149 ? 26.957 17.363 2.505 1.00 26.64 144 PRO B O 1
ATOM 5535 N N . PRO B 1 150 ? 26.407 15.339 1.671 1.00 33.54 145 PRO B N 1
ATOM 5536 C CA . PRO B 1 150 ? 25.930 15.921 0.411 1.00 39.18 145 PRO B CA 1
ATOM 5537 C C . PRO B 1 150 ? 24.564 16.575 0.590 1.00 44.86 145 PRO B C 1
ATOM 5538 O O . PRO B 1 150 ? 23.835 16.179 1.502 1.00 43.14 145 PRO B O 1
ATOM 5549 N N . VAL B 1 151 ? 24.225 17.549 -0.252 1.00 51.67 146 VAL B N 1
ATOM 5550 C CA . VAL B 1 151 ? 22.947 18.245 -0.131 1.00 56.97 146 VAL B CA 1
ATOM 5551 C C . VAL B 1 151 ? 21.845 17.493 -0.876 1.00 60.14 146 VAL B C 1
ATOM 5552 O O . VAL B 1 151 ? 22.119 16.683 -1.761 1.00 60.65 146 VAL B O 1
ATOM 5565 N N . TYR B 1 153 ? 20.722 13.505 -1.096 1.00 44.81 148 TYR B N 1
ATOM 5566 C CA . TYR B 1 153 ? 21.388 12.212 -1.219 1.00 45.05 148 TYR B CA 1
ATOM 5567 C C . TYR B 1 153 ? 20.583 11.234 -2.067 1.00 46.11 148 TYR B C 1
ATOM 5568 O O . TYR B 1 153 ? 19.534 10.754 -1.639 1.00 50.09 148 TYR B O 1
ATOM 5586 N N . LYS B 1 154 ? 21.072 10.952 -3.270 1.00 43.62 149 LYS B N 1
ATOM 5587 C CA . LYS B 1 154 ? 20.523 9.872 -4.083 1.00 45.59 149 LYS B CA 1
ATOM 5588 C C . LYS B 1 154 ? 21.531 8.723 -4.085 1.00 44.21 149 LYS B C 1
ATOM 5589 O O . LYS B 1 154 ? 22.698 8.910 -4.426 1.00 44.17 149 LYS B O 1
ATOM 5608 N N . GLU B 1 155 ? 21.074 7.538 -3.692 1.00 42.07 150 GLU B N 1
ATOM 5609 C CA . GLU B 1 155 ? 21.960 6.397 -3.468 1.00 40.87 150 GLU B CA 1
ATOM 5610 C C . GLU B 1 155 ? 22.671 5.904 -4.727 1.00 38.09 150 GLU B C 1
ATOM 5611 O O . GLU B 1 155 ? 23.755 5.323 -4.640 1.00 35.16 150 GLU B O 1
ATOM 5623 N N . GLU B 1 156 ? 22.063 6.123 -5.890 1.00 39.41 151 GLU B N 1
ATOM 5624 C CA . GLU B 1 156 ? 22.633 5.650 -7.149 1.00 39.86 151 GLU B CA 1
ATOM 5625 C C . GLU B 1 156 ? 23.941 6.366 -7.488 1.00 37.28 151 GLU B C 1
ATOM 5626 O O . GLU B 1 156 ? 24.715 5.896 -8.319 1.00 34.90 151 GLU B O 1
ATOM 5638 N N . ASP B 1 157 ? 24.186 7.493 -6.831 1.00 38.32 152 ASP B N 1
ATOM 5639 C CA . ASP B 1 157 ? 25.326 8.339 -7.162 1.00 37.48 152 ASP B CA 1
ATOM 5640 C C . ASP B 1 157 ? 26.544 8.096 -6.273 1.00 32.07 152 ASP B C 1
ATOM 5641 O O . ASP B 1 157 ? 27.613 8.644 -6.539 1.00 31.52 152 ASP B O 1
ATOM 5650 N N . TYR B 1 158 ? 26.393 7.273 -5.235 1.00 26.35 153 TYR B N 1
ATOM 5651 C CA . TYR B 1 158 ? 27.447 7.108 -4.229 1.00 24.98 153 TYR B CA 1
ATOM 5652 C C . TYR B 1 158 ? 27.848 5.654 -3.986 1.00 25.32 153 TYR B C 1
ATOM 5653 O O . TYR B 1 158 ? 27.097 4.726 -4.302 1.00 25.56 153 TYR B O 1
ATOM 5671 N N . TYR B 1 159 ? 29.043 5.464 -3.433 1.00 23.63 154 TYR B N 1
ATOM 5672 C CA . TYR B 1 159 ? 29.453 4.160 -2.925 1.00 22.53 154 TYR B CA 1
ATOM 5673 C C . TYR B 1 159 ? 30.418 4.301 -1.741 1.00 21.50 154 TYR B C 1
ATOM 5674 O O . TYR B 1 159 ? 30.808 5.413 -1.362 1.00 19.82 154 TYR B O 1
ATOM 5692 N N . GLN B 1 160 ? 30.771 3.166 -1.147 1.00 21.58 155 GLN B N 1
ATOM 5693 C CA . GLN B 1 160 ? 31.750 3.115 -0.072 1.00 21.94 155 GLN B CA 1
ATOM 5694 C C . GLN B 1 160 ? 32.962 2.319 -0.513 1.00 21.22 155 GLN B C 1
ATOM 5695 O O . GLN B 1 160 ? 32.826 1.230 -1.083 1.00 24.01 155 GLN B O 1
ATOM 5709 N N . ARG B 1 161 ? 34.150 2.865 -0.271 1.00 17.71 156 ARG B N 1
ATOM 5710 C CA . ARG B 1 161 ? 35.374 2.161 -0.604 1.00 18.85 156 ARG B CA 1
ATOM 5711 C C . ARG B 1 161 ? 35.492 0.881 0.213 1.00 22.88 156 ARG B C 1
ATOM 5712 O O . ARG B 1 161 ? 35.149 0.848 1.385 1.00 22.61 156 ARG B O 1
ATOM 5733 N N . GLU B 1 162 ? 35.941 -0.184 -0.437 1.00 28.92 157 GLU B N 1
ATOM 5734 C CA . GLU B 1 162 ? 36.059 -1.478 0.214 1.00 36.30 157 GLU B CA 1
ATOM 5735 C C . GLU B 1 162 ? 37.103 -1.461 1.331 1.00 33.38 157 GLU B C 1
ATOM 5736 O O . GLU B 1 162 ? 36.982 -2.211 2.295 1.00 36.64 157 GLU B O 1
ATOM 5748 N N . ASP B 1 163 ? 38.116 -0.604 1.214 1.00 26.69 158 ASP B N 1
ATOM 5749 C CA . ASP B 1 163 ? 39.191 -0.578 2.208 1.00 23.37 158 ASP B CA 1
ATOM 5750 C C . ASP B 1 163 ? 38.883 0.389 3.362 1.00 21.85 158 ASP B C 1
ATOM 5751 O O . ASP B 1 163 ? 39.764 0.701 4.169 1.00 22.94 158 ASP B O 1
ATOM 5760 N N . ASP B 1 164 ? 37.633 0.839 3.430 1.00 20.56 159 ASP B N 1
ATOM 5761 C CA . ASP B 1 164 ? 37.171 1.739 4.488 1.00 23.88 159 ASP B CA 1
ATOM 5762 C C . ASP B 1 164 ? 36.436 0.972 5.585 1.00 28.49 159 ASP B C 1
ATOM 5763 O O . ASP B 1 164 ? 35.957 1.572 6.549 1.00 28.36 159 ASP B O 1
ATOM 5772 N N . LYS B 1 165 ? 36.318 -0.344 5.429 1.00 33.62 160 LYS B N 1
ATOM 5773 C CA . LYS B 1 165 ? 35.770 -1.171 6.500 1.00 35.59 160 LYS B CA 1
ATOM 5774 C C . LYS B 1 165 ? 36.695 -1.063 7.707 1.00 35.17 160 LYS B C 1
ATOM 5775 O O . LYS B 1 165 ? 37.918 -1.069 7.542 1.00 33.75 160 LYS B O 1
ATOM 5794 N N . PRO B 1 166 ? 36.117 -0.949 8.921 1.00 36.07 161 PRO B N 1
ATOM 5795 C CA . PRO B 1 166 ? 36.891 -0.670 10.139 1.00 37.06 161 PRO B CA 1
ATOM 5796 C C . PRO B 1 166 ? 38.153 -1.514 10.253 1.00 37.41 161 PRO B C 1
ATOM 5797 O O . PRO B 1 166 ? 39.222 -1.000 10.589 1.00 35.41 161 PRO B O 1
ATOM 5808 N N . GLU B 1 167 ? 38.018 -2.800 9.948 1.00 40.85 162 GLU B N 1
ATOM 5809 C CA . GLU B 1 167 ? 39.126 -3.743 10.027 1.00 42.41 162 GLU B CA 1
ATOM 5810 C C . GLU B 1 167 ? 40.313 -3.342 9.142 1.00 38.01 162 GLU B C 1
ATOM 5811 O O . GLU B 1 167 ? 41.470 -3.446 9.555 1.00 38.03 162 GLU B O 1
ATOM 5823 N N . THR B 1 168 ? 40.032 -2.874 7.930 1.00 33.08 163 THR B N 1
ATOM 5824 C CA . THR B 1 168 ? 41.090 -2.503 6.995 1.00 29.62 163 THR B CA 1
ATOM 5825 C C . THR B 1 168 ? 41.685 -1.153 7.352 1.00 27.06 163 THR B C 1
ATOM 5826 O O . THR B 1 168 ? 42.889 -0.938 7.227 1.00 26.09 163 THR B O 1
ATOM 5837 N N . VAL B 1 169 ? 40.823 -0.244 7.782 1.00 28.21 164 VAL B N 1
ATOM 5838 C CA . VAL B 1 169 ? 41.256 1.071 8.221 1.00 29.73 164 VAL B CA 1
ATOM 5839 C C . VAL B 1 169 ? 42.286 0.934 9.336 1.00 30.68 164 VAL B C 1
ATOM 5840 O O . VAL B 1 169 ? 43.353 1.541 9.290 1.00 28.68 164 VAL B O 1
ATOM 5853 N N . LYS B 1 170 ? 41.959 0.118 10.334 1.00 35.37 165 LYS B N 1
ATOM 5854 C CA . LYS B 1 170 ? 42.858 -0.113 11.455 1.00 37.32 165 LYS B CA 1
ATOM 5855 C C . LYS B 1 170 ? 44.200 -0.613 10.937 1.00 37.05 165 LYS B C 1
ATOM 5856 O O . LYS B 1 170 ? 45.247 -0.148 11.381 1.00 40.53 165 LYS B O 1
ATOM 5875 N N . ARG B 1 171 ? 44.173 -1.515 9.956 1.00 32.05 166 ARG B N 1
ATOM 5876 C CA . ARG B 1 171 ? 45.404 -1.988 9.323 1.00 31.69 166 ARG B CA 1
ATOM 5877 C C . ARG B 1 171 ? 46.107 -0.878 8.536 1.00 31.15 166 ARG B C 1
ATOM 5878 O O . ARG B 1 171 ? 47.331 -0.743 8.594 1.00 31.35 166 ARG B O 1
ATOM 5899 N N . ARG B 1 172 ? 45.332 -0.093 7.791 1.00 32.93 167 ARG B N 1
ATOM 5900 C CA . ARG B 1 172 ? 45.882 0.998 6.987 1.00 32.09 167 ARG B CA 1
ATOM 5901 C C . ARG B 1 172 ? 46.607 2.034 7.846 1.00 33.63 167 ARG B C 1
ATOM 5902 O O . ARG B 1 172 ? 47.669 2.538 7.470 1.00 34.71 167 ARG B O 1
ATOM 5923 N N . LEU B 1 173 ? 46.032 2.346 9.003 1.00 33.71 168 LEU B N 1
ATOM 5924 C CA . LEU B 1 173 ? 46.604 3.354 9.891 1.00 35.91 168 LEU B CA 1
ATOM 5925 C C . LEU B 1 173 ? 47.952 2.888 10.433 1.00 39.22 168 LEU B C 1
ATOM 5926 O O . LEU B 1 173 ? 48.944 3.626 10.370 1.00 37.83 168 LEU B O 1
ATOM 5942 N N . ASP B 1 174 ? 47.989 1.658 10.942 1.00 44.86 169 ASP B N 1
ATOM 5943 C CA . ASP B 1 174 ? 49.233 1.060 11.427 1.00 48.90 169 ASP B CA 1
ATOM 5944 C C . ASP B 1 174 ? 50.324 1.152 10.374 1.00 46.98 169 ASP B C 1
ATOM 5945 O O . ASP B 1 174 ? 51.397 1.706 10.618 1.00 47.80 169 ASP B O 1
ATOM 5954 N N . VAL B 1 175 ? 50.027 0.616 9.194 1.00 43.44 170 VAL B N 1
ATOM 5955 C CA . VAL B 1 175 ? 50.989 0.563 8.105 1.00 41.23 170 VAL B CA 1
ATOM 5956 C C . VAL B 1 175 ? 51.534 1.945 7.770 1.00 41.08 170 VAL B C 1
ATOM 5957 O O . VAL B 1 175 ? 52.730 2.108 7.552 1.00 42.37 170 VAL B O 1
ATOM 5970 N N . ASN B 1 176 ? 50.661 2.945 7.733 1.00 38.71 171 ASN B N 1
ATOM 5971 C CA . ASN B 1 176 ? 51.062 4.247 7.230 1.00 36.83 171 ASN B CA 1
ATOM 5972 C C . ASN B 1 176 ? 51.670 5.146 8.310 1.00 39.31 171 ASN B C 1
ATOM 5973 O O . ASN B 1 176 ? 52.374 6.106 8.000 1.00 40.95 171 ASN B O 1
ATOM 5984 N N . ILE B 1 177 ? 51.434 4.821 9.573 1.00 43.19 172 ILE B N 1
ATOM 5985 C CA . ILE B 1 177 ? 52.081 5.553 10.659 1.00 47.82 172 ILE B CA 1
ATOM 5986 C C . ILE B 1 177 ? 53.575 5.228 10.670 1.00 50.62 172 ILE B C 1
ATOM 5987 O O . ILE B 1 177 ? 54.404 6.087 10.968 1.00 52.21 172 ILE B O 1
ATOM 6003 N N . ALA B 1 178 ? 53.910 3.988 10.320 1.00 49.83 173 ALA B N 1
ATOM 6004 C CA . ALA B 1 178 ? 55.294 3.532 10.332 1.00 51.85 173 ALA B CA 1
ATOM 6005 C C . ALA B 1 178 ? 56.104 4.096 9.161 1.00 57.54 173 ALA B C 1
ATOM 6006 O O . ALA B 1 178 ? 57.214 4.595 9.348 1.00 62.05 173 ALA B O 1
ATOM 6013 N N . GLN B 1 179 ? 55.544 4.026 7.958 1.00 59.10 174 GLN B N 1
ATOM 6014 C CA . GLN B 1 179 ? 56.289 4.341 6.737 1.00 59.74 174 GLN B CA 1
ATOM 6015 C C . GLN B 1 179 ? 56.365 5.842 6.468 1.00 61.34 174 GLN B C 1
ATOM 6016 O O . GLN B 1 179 ? 57.190 6.297 5.672 1.00 60.74 174 GLN B O 1
ATOM 6030 N N . GLY B 1 180 ? 55.499 6.605 7.129 1.00 61.50 175 GLY B N 1
ATOM 6031 C CA . GLY B 1 180 ? 55.340 8.018 6.832 1.00 59.68 175 GLY B CA 1
ATOM 6032 C C . GLY B 1 180 ? 56.315 8.930 7.548 1.00 61.07 175 GLY B C 1
ATOM 6033 O O . GLY B 1 180 ? 56.564 10.051 7.100 1.00 57.60 175 GLY B O 1
ATOM 6037 N N . GLU B 1 181 ? 56.867 8.458 8.661 1.00 67.89 176 GLU B N 1
ATOM 6038 C CA . GLU B 1 181 ? 57.760 9.277 9.474 1.00 69.64 176 GLU B CA 1
ATOM 6039 C C . GLU B 1 181 ? 59.058 9.622 8.719 1.00 63.45 176 GLU B C 1
ATOM 6040 O O . GLU B 1 181 ? 59.414 10.799 8.618 1.00 58.35 176 GLU B O 1
ATOM 6052 N N . PRO B 1 182 ? 59.765 8.609 8.177 1.00 61.71 177 PRO B N 1
ATOM 6053 C CA . PRO B 1 182 ? 60.997 8.895 7.422 1.00 57.34 177 PRO B CA 1
ATOM 6054 C C . PRO B 1 182 ? 60.834 9.814 6.200 1.00 50.88 177 PRO B C 1
ATOM 6055 O O . PRO B 1 182 ? 61.794 10.487 5.810 1.00 49.11 177 PRO B O 1
ATOM 6066 N N . ILE B 1 183 ? 59.644 9.847 5.607 1.00 45.37 178 ILE B N 1
ATOM 6067 C CA . ILE B 1 183 ? 59.428 10.571 4.356 1.00 40.69 178 ILE B CA 1
ATOM 6068 C C . ILE B 1 183 ? 59.352 12.082 4.557 1.00 37.25 178 ILE B C 1
ATOM 6069 O O . ILE B 1 183 ? 59.968 12.855 3.818 1.00 36.18 178 ILE B O 1
ATOM 6085 N N . ILE B 1 184 ? 58.564 12.492 5.540 1.00 35.72 179 ILE B N 1
ATOM 6086 C CA . ILE B 1 184 ? 58.389 13.904 5.854 1.00 33.72 179 ILE B CA 1
ATOM 6087 C C . ILE B 1 184 ? 59.746 14.506 6.231 1.00 33.97 179 ILE B C 1
ATOM 6088 O O . ILE B 1 184 ? 60.081 15.622 5.823 1.00 32.83 179 ILE B O 1
ATOM 6104 N N . ALA B 1 185 ? 60.530 13.741 6.984 1.00 36.68 180 ALA B N 1
ATOM 6105 C CA . ALA B 1 185 ? 61.880 14.146 7.367 1.00 37.93 180 ALA B CA 1
ATOM 6106 C C . ALA B 1 185 ? 62.748 14.440 6.142 1.00 37.75 180 ALA B C 1
ATOM 6107 O O . ALA B 1 185 ? 63.418 15.476 6.076 1.00 36.86 180 ALA B O 1
ATOM 6114 N N . HIS B 1 186 ? 62.728 13.514 5.183 1.00 37.49 181 HIS B N 1
ATOM 6115 C CA . HIS B 1 186 ? 63.548 13.605 3.983 1.00 39.32 181 HIS B CA 1
ATOM 6116 C C . HIS B 1 186 ? 63.387 14.958 3.285 1.00 39.96 181 HIS B C 1
ATOM 6117 O O . HIS B 1 186 ? 64.365 15.549 2.807 1.00 43.17 181 HIS B O 1
ATOM 6130 N N . 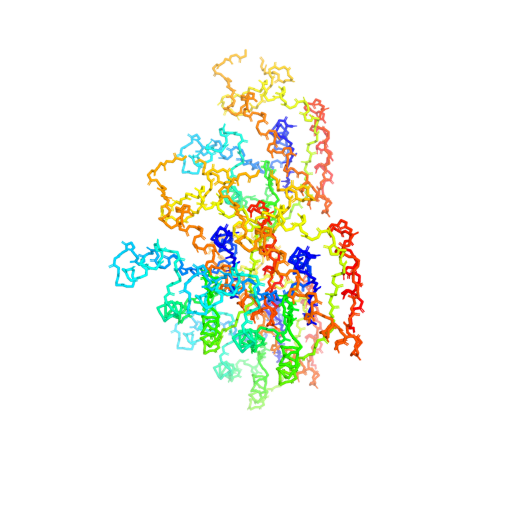TYR B 1 187 ? 62.151 15.451 3.243 1.00 34.92 182 TYR B N 1
ATOM 6131 C CA . TYR B 1 187 ? 61.836 16.679 2.519 1.00 31.57 182 TYR B CA 1
ATOM 6132 C C . TYR B 1 187 ? 61.897 17.919 3.406 1.00 30.85 182 TYR B C 1
ATOM 6133 O O . TYR B 1 187 ? 62.143 19.034 2.925 1.00 29.46 182 TYR B O 1
ATOM 6151 N N . ARG B 1 188 ? 61.666 17.724 4.696 1.00 32.91 183 ARG B N 1
ATOM 6152 C CA . ARG B 1 188 ? 61.796 18.814 5.651 1.00 36.71 183 ARG B CA 1
ATOM 6153 C C . ARG B 1 188 ? 63.248 19.284 5.640 1.00 41.65 183 ARG B C 1
ATOM 6154 O O . ARG B 1 188 ? 63.522 20.488 5.644 1.00 40.09 183 ARG B O 1
ATOM 6175 N N . ALA B 1 189 ? 64.172 18.326 5.585 1.00 47.59 184 ALA B N 1
ATOM 6176 C CA . ALA B 1 189 ? 65.598 18.632 5.532 1.00 50.62 184 ALA B CA 1
ATOM 6177 C C . ALA B 1 189 ? 65.902 19.471 4.300 1.00 52.19 184 ALA B C 1
ATOM 6178 O O . ALA B 1 189 ? 66.734 20.375 4.341 1.00 56.92 184 ALA B O 1
ATOM 6185 N N . LYS B 1 190 ? 65.214 19.170 3.204 1.00 47.36 185 LYS B N 1
ATOM 6186 C CA . LYS B 1 190 ? 65.344 19.951 1.979 1.00 46.91 185 LYS B CA 1
ATOM 6187 C C . LYS B 1 190 ? 64.542 21.239 2.100 1.00 46.16 185 LYS B C 1
ATOM 6188 O O . LYS B 1 190 ? 64.650 22.138 1.255 1.00 43.89 185 LYS B O 1
ATOM 6207 N N . GLY B 1 191 ? 63.725 21.315 3.149 1.00 46.91 186 GLY B N 1
ATOM 6208 C CA . GLY B 1 191 ? 63.072 22.550 3.512 1.00 45.74 186 GLY B CA 1
ATOM 6209 C C . GLY B 1 191 ? 61.829 22.851 2.706 1.00 43.11 186 GLY B C 1
ATOM 6210 O O . GLY B 1 191 ? 61.524 24.011 2.432 1.00 43.71 186 GLY B O 1
ATOM 6214 N N . LEU B 1 192 ? 61.112 21.795 2.340 1.00 39.13 187 LEU B N 1
ATOM 6215 C CA . LEU B 1 192 ? 59.951 21.894 1.462 1.00 36.04 187 LEU B CA 1
ATOM 6216 C C . LEU B 1 192 ? 58.638 21.678 2.210 1.00 33.34 187 LEU B C 1
ATOM 6217 O O . LEU B 1 192 ? 57.554 21.923 1.669 1.00 32.63 187 LEU B O 1
ATOM 6233 N N . VAL B 1 193 ? 58.740 21.218 3.451 1.00 29.49 188 VAL B N 1
ATOM 6234 C CA . VAL B 1 193 ? 57.563 20.796 4.198 1.00 27.39 188 VAL B CA 1
ATOM 6235 C C . VAL B 1 193 ? 56.848 21.974 4.860 1.00 25.16 188 VAL B C 1
ATOM 6236 O O . VAL B 1 193 ? 57.462 22.779 5.566 1.00 25.06 188 VAL B O 1
ATOM 6249 N N . HIS B 1 194 ? 55.546 22.067 4.600 1.00 21.36 189 HIS B N 1
ATOM 6250 C CA . HIS B 1 194 ? 54.676 23.005 5.295 1.00 21.09 189 HIS B CA 1
ATOM 6251 C C . HIS B 1 194 ? 53.640 22.223 6.087 1.00 22.37 189 HIS B C 1
ATOM 6252 O O . HIS B 1 194 ? 52.823 21.504 5.509 1.00 22.08 189 HIS B O 1
ATOM 6265 N N . ASP B 1 195 ? 53.685 22.351 7.413 1.00 23.02 190 ASP B N 1
ATOM 6266 C CA . ASP B 1 195 ? 52.770 21.612 8.274 1.00 23.21 190 ASP B CA 1
ATOM 6267 C C . ASP B 1 195 ? 51.445 22.337 8.336 1.00 22.35 190 ASP B C 1
ATOM 6268 O O . ASP B 1 195 ? 51.396 23.522 8.665 1.00 22.37 190 ASP B O 1
ATOM 6277 N N . ILE B 1 196 ? 50.375 21.625 7.999 1.00 21.43 191 ILE B N 1
ATOM 6278 C CA . ILE B 1 196 ? 49.039 22.211 7.995 1.00 19.96 191 ILE B CA 1
ATOM 6279 C C . ILE B 1 196 ? 48.209 21.663 9.133 1.00 20.23 191 ILE B C 1
ATOM 6280 O O . ILE B 1 196 ? 48.195 20.456 9.395 1.00 18.57 191 ILE B O 1
ATOM 6296 N N . GLU B 1 197 ? 47.523 22.571 9.815 1.00 22.24 192 GLU B N 1
ATOM 6297 C CA . GLU B 1 197 ? 46.587 22.187 10.854 1.00 22.38 192 GLU B CA 1
ATOM 6298 C C . GLU B 1 197 ? 45.372 21.535 10.198 1.00 20.07 192 GLU B C 1
ATOM 6299 O O . GLU B 1 197 ? 44.571 22.217 9.563 1.00 21.68 192 GLU B O 1
ATOM 6311 N N . GLY B 1 198 ? 45.260 20.219 10.346 1.00 17.82 193 GLY B N 1
ATOM 6312 C CA . GLY B 1 198 ? 44.225 19.438 9.680 1.00 17.38 193 GLY B CA 1
ATOM 6313 C C . GLY B 1 198 ? 42.975 19.231 10.511 1.00 19.12 193 GLY B C 1
ATOM 6314 O O . GLY B 1 198 ? 41.929 18.808 9.998 1.00 16.72 193 GLY B O 1
ATOM 6318 N N . ASN B 1 199 ? 43.101 19.522 11.803 1.00 23.52 194 ASN B N 1
ATOM 6319 C CA . ASN B 1 199 ? 41.990 19.439 12.744 1.00 25.95 194 ASN B CA 1
ATOM 6320 C C . ASN B 1 199 ? 41.177 20.726 12.752 1.00 23.67 194 ASN B C 1
ATOM 6321 O O . ASN B 1 199 ? 41.042 21.378 13.783 1.00 25.21 194 ASN B O 1
ATOM 6332 N N . GLN B 1 200 ? 40.659 21.095 11.586 1.00 19.61 195 GLN B N 1
ATOM 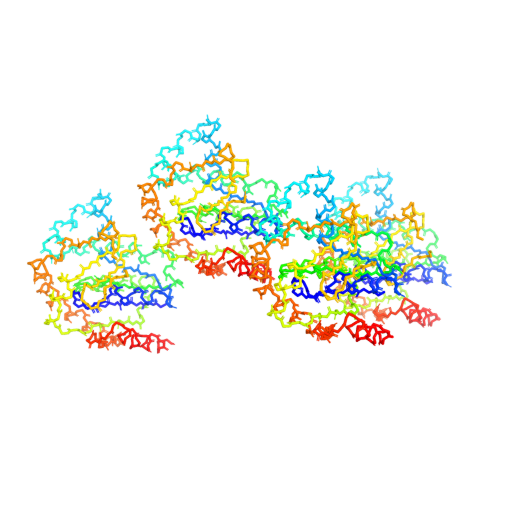6333 C CA . GLN B 1 200 ? 39.751 22.225 11.458 1.00 20.11 195 GLN B CA 1
ATOM 6334 C C . GLN B 1 200 ? 38.698 21.864 10.436 1.00 18.75 195 GLN B C 1
ATOM 6335 O O . GLN B 1 200 ? 38.778 20.800 9.811 1.00 18.14 195 GLN B O 1
ATOM 6349 N N . ASP B 1 201 ? 37.731 22.755 10.252 1.00 19.35 196 ASP B N 1
ATOM 6350 C CA . ASP B 1 201 ? 36.774 22.632 9.155 1.00 22.01 196 ASP B CA 1
ATOM 6351 C C . ASP B 1 201 ? 37.515 22.569 7.828 1.00 19.28 196 ASP B C 1
ATOM 6352 O O . ASP B 1 201 ? 38.632 23.072 7.702 1.00 17.74 196 ASP B O 1
ATOM 6361 N N . ILE B 1 202 ? 36.887 21.959 6.833 1.00 15.92 197 ILE B N 1
ATOM 6362 C CA . ILE B 1 202 ? 37.518 21.800 5.525 1.00 16.80 197 ILE B CA 1
ATOM 6363 C C . ILE B 1 202 ? 37.946 23.146 4.906 1.00 17.60 197 ILE B C 1
ATOM 6364 O O . ILE B 1 202 ? 39.015 23.234 4.303 1.00 15.84 197 ILE B O 1
ATOM 6380 N N . ASN B 1 203 ? 37.134 24.189 5.052 1.00 18.90 198 ASN B N 1
ATOM 6381 C CA . ASN B 1 203 ? 37.467 25.465 4.416 1.00 21.41 198 ASN B CA 1
ATOM 6382 C C . ASN B 1 203 ? 38.572 26.193 5.154 1.00 21.02 198 ASN B C 1
ATOM 6383 O O . ASN B 1 203 ? 39.344 26.925 4.541 1.00 21.60 198 ASN B O 1
ATOM 6394 N N . ASP B 1 204 ? 38.644 26.000 6.468 1.00 20.36 199 ASP B N 1
ATOM 6395 C CA . ASP B 1 204 ? 39.731 26.565 7.259 1.00 19.99 199 ASP B CA 1
ATOM 6396 C C . ASP B 1 204 ? 41.049 25.840 6.989 1.00 19.31 199 ASP B C 1
ATOM 6397 O O . ASP B 1 204 ? 42.110 26.457 6.968 1.00 19.77 199 ASP B O 1
ATOM 6406 N N . VAL B 1 205 ? 40.995 24.529 6.755 1.00 17.67 200 VAL B N 1
ATOM 6407 C CA . VAL B 1 205 ? 42.200 23.826 6.341 1.00 15.98 200 VAL B CA 1
ATOM 6408 C C . VAL B 1 205 ? 42.656 24.382 4.993 1.00 16.11 200 VAL B C 1
ATOM 6409 O O . VAL B 1 205 ? 43.839 24.639 4.800 1.00 18.24 200 VAL B O 1
ATOM 6422 N N . PHE B 1 206 ? 41.725 24.580 4.063 1.00 15.34 201 PHE B N 1
ATOM 6423 C CA . PHE B 1 206 ? 42.108 25.083 2.750 1.00 17.21 201 PHE B CA 1
ATOM 6424 C C . PHE B 1 206 ? 42.676 26.493 2.823 1.00 20.60 201 PHE B C 1
ATOM 6425 O O . PHE B 1 206 ? 43.622 26.810 2.107 1.00 23.23 201 PHE B O 1
ATOM 6442 N N . SER B 1 207 ? 42.088 27.329 3.672 1.00 21.30 202 SER B N 1
ATOM 6443 C CA . SER B 1 207 ? 42.562 28.692 3.829 1.00 22.40 202 SER B CA 1
ATOM 6444 C C . SER B 1 207 ? 44.045 28.690 4.173 1.00 22.38 202 SER B C 1
ATOM 6445 O O . SER B 1 207 ? 44.819 29.475 3.628 1.00 24.21 202 SER B O 1
ATOM 6453 N N . ASP B 1 208 ? 44.433 27.811 5.090 1.00 19.86 203 ASP B N 1
ATOM 6454 C CA . ASP B 1 208 ? 45.827 27.694 5.493 1.00 19.55 203 ASP B CA 1
ATOM 6455 C C . ASP B 1 208 ? 46.699 27.287 4.311 1.00 20.53 203 ASP B C 1
ATOM 6456 O O . ASP B 1 208 ? 47.737 27.899 4.056 1.00 19.41 203 ASP B O 1
ATOM 6465 N N . ILE B 1 209 ? 46.272 26.245 3.602 1.00 20.54 204 ILE B N 1
ATOM 6466 C CA . ILE B 1 209 ? 47.001 25.758 2.440 1.00 18.33 204 ILE B CA 1
ATOM 6467 C C . ILE B 1 209 ? 47.148 26.866 1.408 1.00 18.53 204 ILE B C 1
ATOM 6468 O O . ILE B 1 209 ? 48.227 27.073 0.851 1.00 19.76 204 ILE B O 1
ATOM 6484 N N . GLU B 1 210 ? 46.052 27.574 1.157 1.00 18.44 205 GLU B N 1
ATOM 6485 C CA . GLU B 1 210 ? 46.035 28.630 0.146 1.00 22.38 205 GLU B CA 1
ATOM 6486 C C . GLU B 1 210 ? 47.099 29.683 0.432 1.00 23.42 205 GLU B C 1
ATOM 6487 O O . GLU B 1 210 ? 47.804 30.131 -0.479 1.00 22.93 205 GLU B O 1
ATOM 6499 N N . LYS B 1 211 ? 47.203 30.081 1.695 1.00 24.53 206 LYS B N 1
ATOM 6500 C CA . LYS B 1 211 ? 48.207 31.058 2.103 1.00 25.37 206 LYS B CA 1
ATOM 6501 C C . LYS B 1 211 ? 49.600 30.520 1.854 1.00 25.07 206 LYS B C 1
ATOM 6502 O O . LYS B 1 211 ? 50.478 31.254 1.401 1.00 28.07 206 LYS B O 1
ATOM 6521 N N . VAL B 1 212 ? 49.812 29.243 2.166 1.00 21.26 207 VAL B N 1
ATOM 6522 C CA . VAL B 1 212 ? 51.106 28.627 1.914 1.00 21.07 207 VAL B CA 1
ATOM 6523 C C . VAL B 1 212 ? 51.410 28.687 0.417 1.00 23.05 207 VAL B C 1
ATOM 6524 O O . VAL B 1 212 ? 52.488 29.127 0.012 1.00 24.98 207 VAL B O 1
ATOM 6537 N N . LEU B 1 213 ? 50.461 28.268 -0.415 1.00 21.30 208 LEU B N 1
ATOM 6538 C CA . LEU B 1 213 ? 50.745 28.148 -1.839 1.00 20.38 208 LEU B CA 1
ATOM 6539 C C . LEU B 1 213 ? 50.894 29.513 -2.500 1.00 21.67 208 LEU B C 1
ATOM 6540 O O . LEU B 1 213 ? 51.641 29.646 -3.465 1.00 23.96 208 LEU B O 1
ATOM 6556 N N . THR B 1 214 ? 50.206 30.532 -1.999 1.00 22.36 209 THR B N 1
ATOM 6557 C CA . THR B 1 214 ? 50.345 31.854 -2.614 1.00 26.68 209 THR B CA 1
ATOM 6558 C C . THR B 1 214 ? 51.551 32.588 -2.034 1.00 28.73 209 THR B C 1
ATOM 6559 O O . THR B 1 214 ? 51.818 33.736 -2.396 1.00 32.75 209 THR B O 1
ATOM 6570 N N . ASN B 1 215 ? 52.276 31.919 -1.139 1.00 25.71 210 ASN B N 1
ATOM 6571 C CA . ASN B 1 215 ? 53.558 32.420 -0.645 1.00 26.82 210 ASN B CA 1
ATOM 6572 C C . ASN B 1 215 ? 54.736 31.761 -1.336 1.00 26.88 210 ASN B C 1
ATOM 6573 O O . ASN B 1 215 ? 55.890 32.052 -1.024 1.00 27.22 210 ASN B O 1
ATOM 6584 N N . LEU B 1 216 ? 54.451 30.868 -2.273 1.00 27.12 211 LEU B N 1
ATOM 6585 C CA . LEU B 1 216 ? 55.503 30.044 -2.839 1.00 30.12 211 LEU B CA 1
ATOM 6586 C C . LEU B 1 216 ? 56.190 30.655 -4.040 1.00 35.98 211 LEU B C 1
ATOM 6587 O O . LEU B 1 216 ? 55.565 30.987 -5.043 1.00 37.96 211 LEU B O 1
ATOM 6603 N N . LYS B 1 217 ? 57.479 30.881 -3.845 1.00 43.96 212 LYS B N 1
ATOM 6604 C CA . LYS B 1 217 ? 58.501 30.692 -4.859 1.00 53.15 212 LYS B CA 1
ATOM 6605 C C . LYS B 1 217 ? 59.842 31.082 -4.247 1.00 60.13 212 LYS B C 1
ATOM 6606 O O . LYS B 1 217 ? 60.057 30.908 -3.041 1.00 64.50 212 LYS B O 1
ATOM 6625 N N . MET C 1 6 ? 66.574 61.262 -38.597 1.00 36.09 1 MET C N 1
ATOM 6626 C CA . MET C 1 6 ? 67.008 60.832 -37.269 1.00 35.55 1 MET C CA 1
ATOM 6627 C C . MET C 1 6 ? 67.106 59.311 -37.174 1.00 31.47 1 MET C C 1
ATOM 6628 O O . MET C 1 6 ? 66.236 58.593 -37.665 1.00 31.42 1 MET C O 1
ATOM 6642 N N . ASN C 1 7 ? 68.176 58.835 -36.547 1.00 26.67 2 ASN C N 1
ATOM 6643 C CA . ASN C 1 7 ? 68.385 57.411 -36.340 1.00 27.91 2 ASN C CA 1
ATOM 6644 C C . ASN C 1 7 ? 68.232 57.084 -34.863 1.00 27.89 2 ASN C C 1
ATOM 6645 O O . ASN C 1 7 ? 69.127 57.375 -34.064 1.00 27.76 2 ASN C O 1
ATOM 6656 N N . LEU C 1 8 ? 67.100 56.480 -34.506 1.00 24.59 3 LEU C N 1
ATOM 6657 C CA . LEU C 1 8 ? 66.728 56.313 -33.101 1.00 22.87 3 LEU C CA 1
ATOM 6658 C C . LEU C 1 8 ? 66.450 54.867 -32.686 1.00 23.32 3 LEU C C 1
ATOM 6659 O O . LEU C 1 8 ? 66.092 54.021 -33.512 1.00 25.19 3 LEU C O 1
ATOM 6675 N N . LEU C 1 9 ? 66.631 54.607 -31.393 1.00 22.98 4 LEU C N 1
ATOM 6676 C CA . LEU C 1 9 ? 66.065 53.435 -30.740 1.00 23.85 4 LEU C CA 1
ATOM 6677 C C . LEU C 1 9 ? 65.017 53.908 -29.745 1.00 24.91 4 LEU C C 1
ATOM 6678 O O . LEU C 1 9 ? 65.168 54.973 -29.139 1.00 26.12 4 LEU C O 1
ATOM 6694 N N . ILE C 1 10 ? 63.963 53.119 -29.571 1.00 22.30 5 ILE C N 1
ATOM 6695 C CA . ILE C 1 10 ? 63.085 53.298 -28.429 1.00 19.73 5 ILE C CA 1
ATOM 6696 C C . ILE C 1 10 ? 63.017 51.971 -27.687 1.00 20.98 5 ILE C C 1
ATOM 6697 O O . ILE C 1 10 ? 62.751 50.915 -28.274 1.00 20.60 5 ILE C O 1
ATOM 6713 N N . MET C 1 11 ? 63.321 52.020 -26.392 1.00 23.77 6 MET C N 1
ATOM 6714 C CA . MET C 1 11 ? 63.334 50.823 -25.557 1.00 23.48 6 MET C CA 1
ATOM 6715 C C . MET C 1 11 ? 62.438 50.995 -24.344 1.00 21.56 6 MET C C 1
ATOM 6716 O O . MET C 1 11 ? 62.105 52.110 -23.956 1.00 21.86 6 MET C O 1
ATOM 6730 N N . GLY C 1 12 ? 62.105 49.868 -23.734 1.00 21.56 7 GLY C N 1
ATOM 6731 C CA . GLY C 1 12 ? 61.217 49.832 -22.589 1.00 22.85 7 GLY C CA 1
ATOM 6732 C C . GLY C 1 12 ? 60.665 48.437 -22.409 1.00 21.13 7 GLY C C 1
ATOM 6733 O O . GLY C 1 12 ? 60.615 47.635 -23.353 1.00 20.49 7 GLY C O 1
ATOM 6737 N N . LEU C 1 13 ? 60.254 48.121 -21.186 1.00 20.65 8 LEU C N 1
ATOM 6738 C CA . LEU C 1 13 ? 59.651 46.832 -20.893 1.00 21.22 8 LEU C CA 1
ATOM 6739 C C . LEU C 1 13 ? 58.336 46.644 -21.653 1.00 20.11 8 LEU C C 1
ATOM 6740 O O . LEU C 1 13 ? 57.764 47.624 -22.132 1.00 18.94 8 LEU C O 1
ATOM 6756 N N . PRO C 1 14 ? 57.862 45.391 -21.774 1.00 19.87 9 PRO C N 1
ATOM 6757 C CA . PRO C 1 14 ? 56.554 45.127 -22.389 1.00 20.26 9 PRO C CA 1
ATOM 6758 C C . PRO C 1 14 ? 55.453 45.993 -21.779 1.00 19.23 9 PRO C C 1
ATOM 6759 O O . PRO C 1 14 ? 55.282 45.983 -20.563 1.00 19.29 9 PRO C O 1
ATOM 6770 N N . GLY C 1 15 ? 54.755 46.752 -22.617 1.00 18.50 10 GLY C N 1
ATOM 6771 C CA . GLY C 1 15 ? 53.631 47.558 -22.179 1.00 17.21 10 GLY C CA 1
ATOM 6772 C C . GLY C 1 15 ? 54.019 48.956 -21.737 1.00 16.31 10 GLY C C 1
ATOM 6773 O O . GLY C 1 15 ? 53.161 49.717 -21.288 1.00 16.67 10 GLY C O 1
ATOM 6777 N N . ALA C 1 16 ? 55.297 49.303 -21.865 1.00 17.04 11 ALA C N 1
ATOM 6778 C CA . ALA C 1 16 ? 55.782 50.594 -21.370 1.00 18.63 11 ALA C CA 1
ATOM 6779 C C . ALA C 1 16 ? 55.315 51.761 -22.231 1.00 18.46 11 ALA C C 1
ATOM 6780 O O . ALA C 1 16 ? 55.471 52.915 -21.837 1.00 21.01 11 ALA C O 1
ATOM 6787 N N . GLY C 1 17 ? 54.766 51.446 -23.401 1.00 15.76 12 GLY C N 1
ATOM 6788 C CA . GLY C 1 17 ? 54.178 52.429 -24.299 1.00 14.53 12 GLY C CA 1
ATOM 6789 C C . GLY C 1 17 ? 54.993 52.699 -25.550 1.00 14.47 12 GLY C C 1
ATOM 6790 O O . GLY C 1 17 ? 54.829 53.738 -26.180 1.00 14.91 12 GLY C O 1
ATOM 6794 N N . LYS C 1 18 ? 55.856 51.762 -25.932 1.00 14.78 13 LYS C N 1
ATOM 6795 C CA . LYS C 1 18 ? 56.727 51.959 -27.088 1.00 16.84 13 LYS C CA 1
ATOM 6796 C C . LYS C 1 18 ? 55.952 52.175 -28.386 1.00 15.56 13 LYS C C 1
ATOM 6797 O O . LYS C 1 18 ? 56.264 53.088 -29.151 1.00 15.40 13 LYS C O 1
ATOM 6816 N N . GLY C 1 19 ? 54.946 51.347 -28.633 1.00 12.96 14 GLY C N 1
ATOM 6817 C CA . GLY C 1 19 ? 54.187 51.453 -29.869 1.00 12.32 14 GLY C CA 1
ATOM 6818 C C . GLY C 1 19 ? 53.358 52.726 -29.872 1.00 13.34 14 GLY C C 1
ATOM 6819 O O . GLY C 1 19 ? 53.198 53.386 -30.908 1.00 14.58 14 GLY C O 1
ATOM 6823 N N . THR C 1 20 ? 52.817 53.061 -28.701 1.00 12.32 15 THR C N 1
ATOM 6824 C CA . THR C 1 20 ? 51.982 54.233 -28.550 1.00 12.90 15 THR C CA 1
ATOM 6825 C C . THR C 1 20 ? 52.821 55.455 -28.870 1.00 13.41 15 THR C C 1
ATOM 6826 O O . THR C 1 20 ? 52.419 56.324 -29.646 1.00 15.42 15 THR C O 1
ATOM 6837 N N . GLN C 1 21 ? 54.014 55.512 -28.297 1.00 12.64 16 GLN C N 1
ATOM 6838 C CA . GLN C 1 21 ? 54.857 56.688 -28.493 1.00 13.77 16 GLN C CA 1
ATOM 6839 C C . GLN C 1 21 ? 55.452 56.686 -29.892 1.00 15.12 16 GLN C C 1
ATOM 6840 O O . GLN C 1 21 ? 55.638 57.750 -30.493 1.00 17.16 16 GLN C O 1
ATOM 6854 N N . ALA C 1 22 ? 55.712 55.501 -30.438 1.00 14.29 17 ALA C N 1
ATOM 6855 C CA . ALA C 1 22 ? 56.282 55.395 -31.778 1.00 15.83 17 ALA C CA 1
ATOM 6856 C C . ALA C 1 22 ? 55.358 56.027 -32.803 1.00 17.22 17 ALA C C 1
ATOM 6857 O O . ALA C 1 22 ? 55.816 56.678 -33.741 1.00 19.22 17 ALA C O 1
ATOM 6864 N N . ALA C 1 23 ? 54.053 55.834 -32.633 1.00 16.18 18 ALA C N 1
ATOM 6865 C CA . ALA C 1 23 ? 53.099 56.368 -33.599 1.00 17.69 18 ALA C CA 1
ATOM 6866 C C . ALA C 1 23 ? 53.134 57.892 -33.579 1.00 20.68 18 ALA C C 1
ATOM 6867 O O . ALA C 1 23 ? 52.938 58.539 -34.602 1.00 23.34 18 ALA C O 1
ATOM 6874 N N . LYS C 1 24 ? 53.400 58.459 -32.409 1.00 22.38 19 LYS C N 1
ATOM 6875 C CA . LYS C 1 24 ? 53.457 59.909 -32.264 1.00 24.10 19 LYS C CA 1
ATOM 6876 C C . LYS C 1 24 ? 54.797 60.447 -32.760 1.00 25.25 19 LYS C C 1
ATOM 6877 O O . LYS C 1 24 ? 54.859 61.552 -33.296 1.00 27.75 19 LYS C O 1
ATOM 6896 N N . ILE C 1 25 ? 55.858 59.656 -32.613 1.00 22.28 20 ILE C N 1
ATOM 6897 C CA . ILE C 1 25 ? 57.174 60.051 -33.101 1.00 21.62 20 ILE C CA 1
ATOM 6898 C C . ILE C 1 25 ? 57.204 60.026 -34.633 1.00 24.96 20 ILE C C 1
ATOM 6899 O O . ILE C 1 25 ? 57.750 60.931 -35.259 1.00 28.30 20 ILE C O 1
ATOM 6915 N N . VAL C 1 26 ? 56.618 58.994 -35.230 1.00 23.61 21 VAL C N 1
ATOM 6916 C CA . VAL C 1 26 ? 56.523 58.909 -36.688 1.00 24.58 21 VAL C CA 1
ATOM 6917 C C . VAL C 1 26 ? 55.759 60.107 -37.246 1.00 30.23 21 VAL C C 1
ATOM 6918 O O . VAL C 1 26 ? 56.176 60.711 -38.237 1.00 33.09 21 VAL C O 1
ATOM 6931 N N . GLU C 1 27 ? 54.640 60.444 -36.613 1.00 30.09 22 GLU C N 1
ATOM 6932 C CA . GLU C 1 27 ? 53.761 61.497 -37.119 1.00 34.51 22 GLU C CA 1
ATOM 6933 C C . GLU C 1 27 ? 54.494 62.832 -37.254 1.00 38.57 22 GLU C C 1
ATOM 6934 O O . GLU C 1 27 ? 54.358 63.520 -38.268 1.00 43.94 22 GLU C O 1
ATOM 6946 N N . GLN C 1 28 ? 55.283 63.187 -36.246 1.00 38.31 23 GLN C N 1
ATOM 6947 C CA . GLN C 1 28 ? 55.859 64.527 -36.172 1.00 38.60 23 GLN C CA 1
ATOM 6948 C C . GLN C 1 28 ? 57.246 64.615 -36.809 1.00 37.60 23 GLN C C 1
ATOM 6949 O O . GLN C 1 28 ? 57.631 65.673 -37.311 1.00 39.54 23 GLN C O 1
ATOM 6963 N N . PHE C 1 29 ? 57.989 63.511 -36.781 1.00 33.30 24 PHE C N 1
ATOM 6964 C CA . PHE C 1 29 ? 59.376 63.511 -37.244 1.00 32.49 24 PHE C CA 1
ATOM 6965 C C . PHE C 1 29 ? 59.577 62.631 -38.481 1.00 37.05 24 PHE C C 1
ATOM 6966 O O . PHE C 1 29 ? 60.663 62.613 -39.062 1.00 36.93 24 PHE C O 1
ATOM 6983 N N . HIS C 1 30 ? 58.532 61.907 -38.876 1.00 41.30 25 HIS C N 1
ATOM 6984 C CA . HIS C 1 30 ? 58.477 61.251 -40.187 1.00 44.83 25 HIS C CA 1
ATOM 6985 C C . HIS C 1 30 ? 59.512 60.136 -40.400 1.00 42.30 25 HIS C C 1
ATOM 6986 O O . HIS C 1 30 ? 59.803 59.758 -41.535 1.00 44.43 25 HIS C O 1
ATOM 6999 N N . VAL C 1 31 ? 60.056 59.603 -39.311 1.00 36.11 26 VAL C N 1
ATOM 7000 C CA . VAL C 1 31 ? 60.998 58.484 -39.388 1.00 30.74 26 VAL C CA 1
ATOM 7001 C C . VAL C 1 31 ? 60.283 57.163 -39.672 1.00 28.90 26 VAL C C 1
ATOM 7002 O O . VAL C 1 31 ? 59.099 57.019 -39.383 1.00 28.82 26 VAL C O 1
ATOM 7015 N N . ALA C 1 32 ? 61.006 56.208 -40.248 1.00 26.83 27 ALA C N 1
ATOM 7016 C CA . ALA C 1 32 ? 60.442 54.891 -40.536 1.00 26.16 27 ALA C CA 1
ATOM 7017 C C . ALA C 1 32 ? 60.383 54.067 -39.257 1.00 25.85 27 ALA C C 1
ATOM 7018 O O . ALA C 1 32 ? 61.361 53.976 -38.517 1.00 25.21 27 ALA C O 1
ATOM 7025 N N . HIS C 1 33 ? 59.227 53.472 -38.996 1.00 26.84 28 HIS C N 1
ATOM 7026 C CA . HIS C 1 33 ? 59.040 52.674 -37.789 1.00 25.13 28 HIS C CA 1
ATOM 7027 C C . HIS C 1 33 ? 59.410 51.217 -38.062 1.00 23.99 28 HIS C C 1
ATOM 7028 O O . HIS C 1 33 ? 58.774 50.554 -38.876 1.00 26.87 28 HIS C O 1
ATOM 7041 N N . ILE C 1 34 ? 60.455 50.735 -37.391 1.00 21.74 29 ILE C N 1
ATOM 7042 C CA . ILE C 1 34 ? 60.894 49.347 -37.517 1.00 22.12 29 ILE C CA 1
ATOM 7043 C C . ILE C 1 34 ? 60.681 48.623 -36.192 1.00 21.67 29 ILE C C 1
ATOM 7044 O O . ILE C 1 34 ? 61.425 48.824 -35.238 1.00 22.29 29 ILE C O 1
ATOM 7060 N N . SER C 1 35 ? 59.659 47.777 -36.143 1.00 18.25 30 SER C N 1
ATOM 7061 C CA . SER C 1 35 ? 59.305 47.061 -34.926 1.00 17.46 30 SER C CA 1
ATOM 7062 C C . SER C 1 35 ? 59.448 45.567 -35.168 1.00 16.51 30 SER C C 1
ATOM 7063 O O . SER C 1 35 ? 58.797 45.021 -36.050 1.00 17.71 30 SER C O 1
ATOM 7071 N N . THR C 1 36 ? 60.311 44.919 -34.394 1.00 16.59 31 THR C N 1
ATOM 7072 C CA . THR C 1 36 ? 60.498 43.484 -34.537 1.00 17.22 31 THR C CA 1
ATOM 7073 C C . THR C 1 36 ? 59.190 42.764 -34.232 1.00 15.46 31 THR C C 1
ATOM 7074 O O . THR C 1 36 ? 58.832 41.806 -34.910 1.00 16.12 31 THR C O 1
ATOM 7085 N N . GLY C 1 37 ? 58.466 43.229 -33.215 1.00 16.15 32 GLY C N 1
ATOM 7086 C CA . GLY C 1 37 ? 57.171 42.658 -32.909 1.00 17.06 32 GLY C CA 1
ATOM 7087 C C . GLY C 1 37 ? 56.253 42.679 -34.114 1.00 16.97 32 GLY C C 1
ATOM 7088 O O . GLY C 1 37 ? 55.652 41.662 -34.474 1.00 16.96 32 GLY C O 1
ATOM 7092 N N . ASP C 1 38 ? 56.167 43.836 -34.761 1.00 16.91 33 ASP C N 1
ATOM 7093 C CA . ASP C 1 38 ? 55.283 44.009 -35.899 1.00 17.95 33 ASP C CA 1
ATOM 7094 C C . ASP C 1 38 ? 55.714 43.100 -37.043 1.00 17.36 33 ASP C C 1
ATOM 7095 O O . ASP C 1 38 ? 54.884 42.456 -37.691 1.00 18.67 33 ASP C O 1
ATOM 7104 N N . MET C 1 39 ? 57.017 43.056 -37.284 1.00 17.06 34 MET C N 1
ATOM 7105 C CA . MET C 1 39 ? 57.550 42.238 -38.363 1.00 18.76 34 MET C CA 1
ATOM 7106 C C . MET C 1 39 ? 57.250 40.762 -38.150 1.00 17.98 34 MET C C 1
ATOM 7107 O O . MET C 1 39 ? 56.855 40.063 -39.094 1.00 19.33 34 MET C O 1
ATOM 7121 N N . PHE C 1 40 ? 57.470 40.279 -36.931 1.00 15.00 35 PHE C N 1
ATOM 7122 C CA . PHE C 1 40 ? 57.127 38.896 -36.591 1.00 15.43 35 PHE C CA 1
ATOM 7123 C C . PHE C 1 40 ? 55.639 38.630 -36.782 1.00 19.16 35 PHE C C 1
ATOM 7124 O O . PHE C 1 40 ? 55.244 37.610 -37.343 1.00 20.37 35 PHE C O 1
ATOM 7141 N N . ARG C 1 41 ? 54.802 39.538 -36.299 1.00 21.94 36 ARG C N 1
ATOM 7142 C CA . ARG C 1 41 ? 53.368 39.290 -36.359 1.00 23.35 36 ARG C CA 1
ATOM 7143 C C . ARG C 1 41 ? 52.892 39.253 -37.802 1.00 23.17 36 ARG C C 1
ATOM 7144 O O . ARG C 1 41 ? 52.056 38.415 -38.147 1.00 22.68 36 ARG C O 1
ATOM 7165 N N . ALA C 1 42 ? 53.431 40.133 -38.645 1.00 22.08 37 ALA C N 1
ATOM 7166 C CA . ALA C 1 42 ? 53.081 40.126 -40.062 1.00 23.73 37 ALA C CA 1
ATOM 7167 C C . ALA C 1 42 ? 53.489 38.805 -40.713 1.00 23.25 37 ALA C C 1
ATOM 7168 O O . ALA C 1 42 ? 52.717 38.219 -41.477 1.00 23.84 37 ALA C O 1
ATOM 7175 N N . ALA C 1 43 ? 54.695 38.335 -40.398 1.00 21.29 38 ALA C N 1
ATOM 7176 C CA . ALA C 1 43 ? 55.197 37.088 -40.967 1.00 20.46 38 ALA C CA 1
ATOM 7177 C C . ALA C 1 43 ? 54.326 35.920 -40.526 1.00 22.31 38 ALA C C 1
ATOM 7178 O O . ALA C 1 43 ? 54.046 35.015 -41.310 1.00 24.04 38 ALA C O 1
ATOM 7185 N N . MET C 1 44 ? 53.885 35.953 -39.272 1.00 22.61 39 MET C N 1
ATOM 7186 C CA . MET C 1 44 ? 53.022 34.902 -38.740 1.00 23.87 39 MET C CA 1
ATOM 7187 C C . MET C 1 44 ? 51.672 34.878 -39.433 1.00 27.13 39 MET C C 1
ATOM 7188 O O . MET C 1 44 ? 51.122 33.809 -39.688 1.00 26.44 39 MET C O 1
ATOM 7202 N N . ALA C 1 45 ? 51.135 36.055 -39.739 1.00 32.65 40 ALA C N 1
ATOM 7203 C CA . ALA C 1 45 ? 49.827 36.140 -40.380 1.00 35.69 40 ALA C CA 1
ATOM 7204 C C . ALA C 1 45 ? 49.902 35.709 -41.848 1.00 37.91 40 ALA C C 1
ATOM 7205 O O . ALA C 1 45 ? 48.941 35.154 -42.385 1.00 44.52 40 ALA C O 1
ATOM 7212 N N . ASN C 1 46 ? 51.040 35.969 -42.491 1.00 31.67 41 ASN C N 1
ATOM 7213 C CA . ASN C 1 46 ? 51.239 35.594 -43.892 1.00 31.52 41 ASN C CA 1
ATOM 7214 C C . ASN C 1 46 ? 51.828 34.200 -44.062 1.00 31.29 41 ASN C C 1
ATOM 7215 O O . ASN C 1 46 ? 52.098 33.770 -45.185 1.00 30.10 41 ASN C O 1
ATOM 7226 N N . GLN C 1 47 ? 52.012 33.491 -42.953 1.00 30.74 42 GLN C N 1
ATOM 7227 C CA . GLN C 1 47 ? 52.404 32.087 -43.000 1.00 32.63 42 GLN C CA 1
ATOM 7228 C C . GLN C 1 47 ? 53.739 31.883 -43.710 1.00 28.71 42 GLN C C 1
ATOM 7229 O O . GLN C 1 47 ? 53.924 30.927 -44.459 1.00 28.32 42 GLN C O 1
ATOM 7243 N N . THR C 1 48 ? 54.677 32.788 -43.469 1.00 24.17 43 THR C N 1
ATOM 7244 C CA . THR C 1 48 ? 56.008 32.625 -44.014 1.00 19.37 43 THR C CA 1
ATOM 7245 C C . THR C 1 48 ? 56.773 31.625 -43.158 1.00 17.03 43 THR C C 1
ATOM 7246 O O . THR C 1 48 ? 56.354 31.294 -42.059 1.00 16.87 43 THR C O 1
ATOM 7257 N N . GLU C 1 49 ? 57.895 31.136 -43.669 1.00 16.13 44 GLU C N 1
ATOM 7258 C CA . GLU C 1 49 ? 58.735 30.213 -42.920 1.00 16.11 44 GLU C CA 1
ATOM 7259 C C . GLU C 1 49 ? 59.198 30.820 -41.603 1.00 17.28 44 GLU C C 1
ATOM 7260 O O . GLU C 1 49 ? 59.221 30.165 -40.563 1.00 18.85 44 GLU C O 1
ATOM 7272 N N . MET C 1 50 ? 59.580 32.080 -41.655 1.00 15.66 45 MET C N 1
ATOM 7273 C CA . MET C 1 50 ? 60.101 32.722 -40.461 1.00 18.24 45 MET C CA 1
ATOM 7274 C C . MET C 1 50 ? 58.954 32.948 -39.483 1.00 18.66 45 MET C C 1
ATOM 7275 O O . MET C 1 50 ? 59.125 32.849 -38.267 1.00 19.71 45 MET C O 1
ATOM 7289 N N . GLY C 1 51 ? 57.776 33.228 -40.019 1.00 17.80 46 GLY C N 1
ATOM 7290 C CA . GLY C 1 51 ? 56.596 33.396 -39.186 1.00 19.63 46 GLY C CA 1
ATOM 7291 C C . GLY C 1 51 ? 56.281 32.141 -38.390 1.00 19.63 46 GLY C C 1
ATOM 7292 O O . GLY C 1 51 ? 56.035 32.210 -37.187 1.00 19.75 46 GLY C O 1
ATOM 7296 N N . VAL C 1 52 ? 56.298 30.988 -39.053 1.00 19.29 47 VAL C N 1
ATOM 7297 C CA . VAL C 1 52 ? 56.040 29.718 -38.379 1.00 20.87 47 VAL C CA 1
ATOM 7298 C C . VAL C 1 52 ? 57.048 29.454 -37.261 1.00 22.49 47 VAL C C 1
ATOM 7299 O O . VAL C 1 52 ? 56.679 28.982 -36.185 1.00 25.22 47 VAL C O 1
ATOM 7312 N N . LEU C 1 53 ? 58.316 29.757 -37.506 1.00 21.98 48 LEU C N 1
ATOM 7313 C CA . LEU C 1 53 ? 59.350 29.577 -36.487 1.00 25.04 48 LEU C CA 1
ATOM 7314 C C . LEU C 1 53 ? 59.148 30.498 -35.279 1.00 25.62 48 LEU C C 1
ATOM 7315 O O . LEU C 1 53 ? 59.142 30.040 -34.130 1.00 27.92 48 LEU C O 1
ATOM 7331 N N . ALA C 1 54 ? 58.987 31.789 -35.551 1.00 21.91 49 ALA C N 1
ATOM 7332 C CA . ALA C 1 54 ? 58.882 32.813 -34.508 1.00 21.62 49 ALA C CA 1
ATOM 7333 C C . ALA C 1 54 ? 57.750 32.522 -33.545 1.00 24.84 49 ALA C C 1
ATOM 7334 O O . ALA C 1 54 ? 57.860 32.726 -32.337 1.00 26.07 49 ALA C O 1
ATOM 7341 N N . LYS C 1 55 ? 56.648 32.046 -34.098 1.00 28.51 50 LYS C N 1
ATOM 7342 C CA . LYS C 1 55 ? 55.440 31.837 -33.329 1.00 34.18 50 LYS C CA 1
ATOM 7343 C C . LYS C 1 55 ? 55.623 30.913 -32.130 1.00 35.50 50 LYS C C 1
ATOM 7344 O O . LYS C 1 55 ? 55.096 31.179 -31.053 1.00 36.34 50 LYS C O 1
ATOM 7363 N N . SER C 1 56 ? 56.381 29.836 -32.310 1.00 36.63 51 SER C N 1
ATOM 7364 C CA . SER C 1 56 ? 56.606 28.875 -31.232 1.00 38.81 51 SER C CA 1
ATOM 7365 C C . SER C 1 56 ? 57.337 29.506 -30.048 1.00 36.53 51 SER C C 1
ATOM 7366 O O . SER C 1 56 ? 57.502 28.875 -29.002 1.00 40.03 51 SER C O 1
ATOM 7374 N N . TYR C 1 57 ? 57.789 30.743 -30.231 1.00 28.90 52 TYR C N 1
ATOM 7375 C CA . TYR C 1 57 ? 58.408 31.507 -29.164 1.00 27.56 52 TYR C CA 1
ATOM 7376 C C . TYR C 1 57 ? 57.472 32.610 -28.676 1.00 27.88 52 TYR C C 1
ATOM 7377 O O . TYR C 1 57 ? 57.293 32.796 -27.475 1.00 27.88 52 TYR C O 1
ATOM 7395 N N . ILE C 1 58 ? 56.871 33.331 -29.617 1.00 26.11 53 ILE C N 1
ATOM 7396 C CA . ILE C 1 58 ? 56.020 34.470 -29.291 1.00 21.89 53 ILE C CA 1
ATOM 7397 C C . ILE C 1 58 ? 54.785 34.058 -28.478 1.00 21.88 53 ILE C C 1
ATOM 7398 O O . ILE C 1 58 ? 54.427 34.721 -27.507 1.00 20.81 53 ILE C O 1
ATOM 7414 N N . ASP C 1 59 ? 54.146 32.959 -28.860 1.00 23.90 54 ASP C N 1
ATOM 7415 C CA . ASP C 1 59 ? 52.925 32.505 -28.199 1.00 26.36 54 ASP C CA 1
ATOM 7416 C C . ASP C 1 59 ? 53.150 32.099 -26.750 1.00 26.09 54 ASP C C 1
ATOM 7417 O O . ASP C 1 59 ? 52.222 32.140 -25.936 1.00 29.25 54 ASP C O 1
ATOM 7426 N N . LYS C 1 60 ? 54.373 31.694 -26.440 1.00 25.32 55 LYS C N 1
ATOM 7427 C CA . LYS C 1 60 ? 54.745 31.330 -25.074 1.00 27.52 55 LYS C CA 1
ATOM 7428 C C . LYS C 1 60 ? 55.318 32.518 -24.309 1.00 26.65 55 LYS C C 1
ATOM 7429 O O . LYS C 1 60 ? 55.600 32.417 -23.117 1.00 28.21 55 LYS C O 1
ATOM 7448 N N . GLY C 1 61 ? 55.500 33.644 -24.996 1.00 22.85 56 GLY C N 1
ATOM 7449 C CA . GLY C 1 61 ? 56.071 34.825 -24.372 1.00 20.59 56 GLY C CA 1
ATOM 7450 C C . GLY C 1 61 ? 57.586 34.799 -24.292 1.00 20.47 56 GLY C C 1
ATOM 7451 O O . GLY C 1 61 ? 58.191 35.561 -23.542 1.00 20.12 56 GLY C O 1
ATOM 7455 N N . GLU C 1 62 ? 58.203 33.919 -25.079 1.00 23.71 57 GLU C N 1
ATOM 7456 C CA . GLU C 1 62 ? 59.654 33.773 -25.081 1.00 24.76 57 GLU C CA 1
ATOM 7457 C C . GLU C 1 62 ? 60.272 34.598 -26.203 1.00 22.64 57 GLU C C 1
ATOM 7458 O O . GLU C 1 62 ? 59.587 34.972 -27.153 1.00 22.69 57 GLU C O 1
ATOM 7470 N N . LEU C 1 63 ? 61.567 34.851 -26.108 1.00 22.20 58 LEU C N 1
ATOM 7471 C CA . LEU C 1 63 ? 62.274 35.570 -27.157 1.00 21.85 58 LEU C CA 1
ATOM 7472 C C . LEU C 1 63 ? 62.516 34.674 -28.362 1.00 22.66 58 LEU C C 1
ATOM 7473 O O . LEU C 1 63 ? 62.817 33.491 -28.227 1.00 25.27 58 LEU C O 1
ATOM 7489 N N . VAL C 1 64 ? 62.350 35.247 -29.544 1.00 21.52 59 VAL C N 1
ATOM 7490 C CA . VAL C 1 64 ? 62.730 34.582 -30.783 1.00 21.41 59 VAL C CA 1
ATOM 7491 C C . VAL C 1 64 ? 64.246 34.454 -30.805 1.00 22.56 59 VAL C C 1
ATOM 7492 O O . VAL C 1 64 ? 64.942 35.369 -30.369 1.00 24.44 59 VAL C O 1
ATOM 7505 N N . PRO C 1 65 ? 64.769 33.317 -31.314 1.00 23.08 60 PRO C N 1
ATOM 7506 C CA . PRO C 1 65 ? 66.225 33.148 -31.356 1.00 24.17 60 PRO C CA 1
ATOM 7507 C C . PRO C 1 65 ? 66.950 34.353 -31.944 1.00 25.85 60 PRO C C 1
ATOM 7508 O O . PRO C 1 65 ? 66.437 34.995 -32.860 1.00 24.89 60 PRO C O 1
ATOM 7519 N N . ASP C 1 66 ? 68.123 34.651 -31.399 1.00 28.06 61 ASP C N 1
ATOM 7520 C CA . ASP C 1 66 ? 68.877 35.844 -31.769 1.00 29.71 61 ASP C CA 1
ATOM 7521 C C . ASP C 1 66 ? 69.228 35.917 -33.25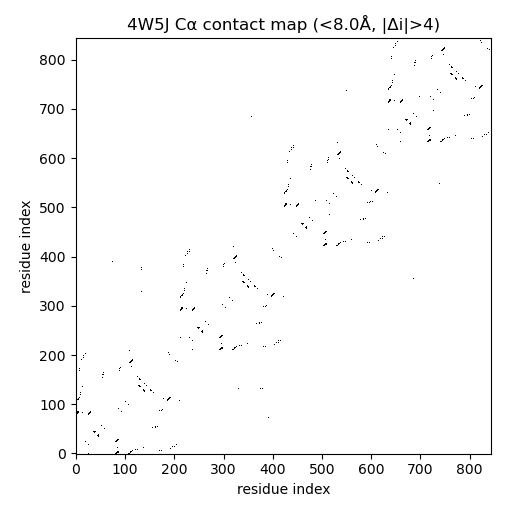2 1.00 29.08 61 ASP C C 1
ATOM 7522 O O . ASP C 1 66 ? 69.200 36.990 -33.849 1.00 29.55 61 ASP C O 1
ATOM 7531 N N . GLU C 1 67 ? 69.567 34.775 -33.841 1.00 30.05 62 GLU C N 1
ATOM 7532 C CA . GLU C 1 67 ? 70.089 34.748 -35.207 1.00 31.64 62 GLU C CA 1
ATOM 7533 C C . GLU C 1 67 ? 69.007 35.129 -36.221 1.00 29.26 62 GLU C C 1
ATOM 7534 O O . GLU C 1 67 ? 69.262 35.873 -37.169 1.00 28.46 62 GLU C O 1
ATOM 7546 N N . VAL C 1 68 ? 67.799 34.619 -36.003 1.00 28.83 63 VAL C N 1
ATOM 7547 C CA . VAL C 1 68 ? 66.633 35.003 -36.790 1.00 28.48 63 VAL C CA 1
ATOM 7548 C C . VAL C 1 68 ? 66.402 36.501 -36.695 1.00 27.32 63 VAL C C 1
ATOM 7549 O O . VAL C 1 68 ? 66.324 37.199 -37.707 1.00 26.81 63 VAL C O 1
ATOM 7562 N N . THR C 1 69 ? 66.289 36.976 -35.459 1.00 26.18 64 THR C N 1
ATOM 7563 C CA . THR C 1 69 ? 65.930 38.355 -35.179 1.00 23.74 64 THR C CA 1
ATOM 7564 C C . THR C 1 69 ? 66.959 39.316 -35.769 1.00 24.14 64 THR C C 1
ATOM 7565 O O . THR C 1 69 ? 66.602 40.271 -36.455 1.00 24.81 64 THR C O 1
ATOM 7576 N N . ASN C 1 70 ? 68.238 39.060 -35.502 1.00 24.25 65 ASN C N 1
ATOM 7577 C CA . ASN C 1 70 ? 69.298 39.893 -36.053 1.00 25.59 65 ASN C CA 1
ATOM 7578 C C . ASN C 1 70 ? 69.176 39.989 -37.562 1.00 25.62 65 ASN C C 1
ATOM 7579 O O . ASN C 1 70 ? 69.442 41.036 -38.150 1.00 25.94 65 ASN C O 1
ATOM 7590 N N . GLY C 1 71 ? 68.769 38.883 -38.182 1.00 25.64 66 GLY C N 1
ATOM 7591 C CA . GLY C 1 71 ? 68.672 38.807 -39.626 1.00 26.61 66 GLY C CA 1
ATOM 7592 C C . GLY C 1 71 ? 67.604 39.703 -40.228 1.00 26.54 66 GLY C C 1
ATOM 7593 O O . GLY C 1 71 ? 67.867 40.416 -41.201 1.00 25.67 66 GLY C O 1
ATOM 7597 N N . ILE C 1 72 ? 66.395 39.671 -39.676 1.00 26.15 67 ILE C N 1
ATOM 7598 C CA . ILE C 1 72 ? 65.315 40.448 -40.271 1.00 26.07 67 ILE C CA 1
ATOM 7599 C C . ILE C 1 72 ? 65.559 41.934 -40.080 1.00 24.08 67 ILE C C 1
ATOM 7600 O O . ILE C 1 72 ? 65.170 42.734 -40.924 1.00 24.04 67 ILE C O 1
ATOM 7616 N N . VAL C 1 73 ? 66.196 42.308 -38.974 1.00 23.24 68 VAL C N 1
ATOM 7617 C CA . VAL C 1 73 ? 66.484 43.716 -38.740 1.00 21.47 68 VAL C CA 1
ATOM 7618 C C . VAL C 1 73 ? 67.591 44.184 -39.676 1.00 20.73 68 VAL C C 1
ATOM 7619 O O . VAL C 1 73 ? 67.513 45.272 -40.238 1.00 20.92 68 VAL C O 1
ATOM 7632 N N . LYS C 1 74 ? 68.618 43.360 -39.866 1.00 20.26 69 LYS C N 1
ATOM 7633 C CA . LYS C 1 74 ? 69.678 43.714 -40.805 1.00 21.24 69 LYS C CA 1
ATOM 7634 C C . LYS C 1 74 ? 69.105 43.928 -42.207 1.00 21.21 69 LYS C C 1
ATOM 7635 O O . LYS C 1 74 ? 69.471 44.872 -42.901 1.00 21.60 69 LYS C O 1
ATOM 7654 N N . GLU C 1 75 ? 68.180 43.065 -42.608 1.00 22.33 70 GLU C N 1
ATOM 7655 C CA . GLU C 1 75 ? 67.524 43.192 -43.907 1.00 22.49 70 GLU C CA 1
ATOM 7656 C C . GLU C 1 75 ? 66.788 44.524 -44.019 1.00 20.98 70 GLU C C 1
ATOM 7657 O O . GLU C 1 75 ? 66.905 45.229 -45.021 1.00 21.69 70 GLU C O 1
ATOM 7669 N N . ARG C 1 76 ? 66.025 44.868 -42.984 1.00 18.20 71 ARG C N 1
ATOM 7670 C CA . ARG C 1 76 ? 65.235 46.095 -43.010 1.00 20.13 71 ARG C CA 1
ATOM 7671 C C . ARG C 1 76 ? 66.137 47.318 -43.036 1.00 21.02 71 ARG C C 1
ATOM 7672 O O . ARG C 1 76 ? 65.857 48.282 -43.742 1.00 22.20 71 ARG C O 1
ATOM 7693 N N . LEU C 1 77 ? 67.213 47.281 -42.255 1.00 21.64 72 LEU C N 1
ATOM 7694 C CA . LEU C 1 77 ? 68.112 48.426 -42.154 1.00 23.24 72 LEU C CA 1
ATOM 7695 C C . LEU C 1 77 ? 68.930 48.637 -43.426 1.00 26.01 72 LEU C C 1
ATOM 7696 O O . LEU C 1 77 ? 69.497 49.709 -43.628 1.00 28.67 72 LEU C O 1
ATOM 7712 N N . SER C 1 78 ? 68.979 47.628 -44.289 1.00 24.62 73 SER C N 1
ATOM 7713 C CA . SER C 1 78 ? 69.766 47.731 -45.515 1.00 26.41 73 SER C CA 1
ATOM 7714 C C . SER C 1 78 ? 68.980 48.346 -46.671 1.00 28.40 73 SER C C 1
ATOM 7715 O O . SER C 1 78 ? 69.520 48.511 -47.764 1.00 32.29 73 SER C O 1
ATOM 7723 N N . GLN C 1 79 ? 67.710 48.676 -46.445 1.00 28.09 74 GLN C N 1
ATOM 7724 C CA . GLN C 1 79 ? 66.878 49.238 -47.510 1.00 31.53 74 GLN C CA 1
ATOM 7725 C C . GLN C 1 79 ? 67.144 50.735 -47.665 1.00 37.72 74 GLN C C 1
ATOM 7726 O O . GLN C 1 79 ? 67.716 51.365 -46.778 1.00 34.32 74 GLN C O 1
ATOM 7740 N N . ASP C 1 80 ? 66.709 51.300 -48.789 1.00 49.32 75 ASP C N 1
ATOM 7741 C CA . ASP C 1 80 ? 67.059 52.675 -49.147 1.00 56.20 75 ASP C CA 1
ATOM 7742 C C . ASP C 1 80 ? 66.358 53.736 -48.299 1.00 55.36 75 ASP C C 1
ATOM 7743 O O . ASP C 1 80 ? 66.980 54.726 -47.916 1.00 58.05 75 ASP C O 1
ATOM 7752 N N . ASP C 1 81 ? 65.075 53.540 -48.008 1.00 49.09 76 ASP C N 1
ATOM 7753 C CA . ASP C 1 81 ? 64.295 54.552 -47.294 1.00 47.54 76 ASP C CA 1
ATOM 7754 C C . ASP C 1 81 ? 64.967 54.971 -45.986 1.00 45.39 76 ASP C C 1
ATOM 7755 O O . ASP C 1 81 ? 64.752 56.080 -45.506 1.00 47.55 76 ASP C O 1
ATOM 7764 N N . ILE C 1 82 ? 65.799 54.088 -45.439 1.00 42.43 77 ILE C N 1
ATOM 7765 C CA . ILE C 1 82 ? 66.442 54.302 -44.141 1.00 41.36 77 ILE C CA 1
ATOM 7766 C C . ILE C 1 82 ? 67.405 55.491 -44.123 1.00 42.02 77 ILE C C 1
ATOM 7767 O O . ILE C 1 82 ? 67.391 56.292 -43.189 1.00 38.95 77 ILE C O 1
ATOM 7783 N N . LYS C 1 83 ? 68.235 55.607 -45.153 1.00 47.86 78 LYS C N 1
ATOM 7784 C CA . LYS C 1 83 ? 69.297 56.604 -45.155 1.00 51.94 78 LYS C CA 1
ATOM 7785 C C . LYS C 1 83 ? 68.741 58.001 -45.416 1.00 54.75 78 LYS C C 1
ATOM 7786 O O . LYS C 1 83 ? 69.355 59.000 -45.044 1.00 56.50 78 LYS C O 1
ATOM 7805 N N . GLU C 1 84 ? 67.573 58.062 -46.048 1.00 56.24 79 GLU C N 1
ATOM 7806 C CA . GLU C 1 84 ? 66.938 59.334 -46.376 1.00 59.25 79 GLU C CA 1
ATOM 7807 C C . GLU C 1 84 ? 65.890 59.752 -45.351 1.00 55.25 79 GLU C C 1
ATOM 7808 O O . GLU C 1 84 ? 65.779 60.934 -45.028 1.00 59.82 79 GLU C O 1
ATOM 7820 N N . THR C 1 85 ? 65.129 58.790 -44.835 1.00 44.80 80 THR C N 1
ATOM 7821 C CA . THR C 1 85 ? 64.005 59.109 -43.961 1.00 37.70 80 THR C CA 1
ATOM 7822 C C . THR C 1 85 ? 64.358 58.945 -42.480 1.00 34.26 80 THR C C 1
ATOM 7823 O O . THR C 1 85 ? 63.694 59.517 -41.618 1.00 33.88 80 THR C O 1
ATOM 7834 N N . GLY C 1 86 ? 65.409 58.183 -42.183 1.00 32.90 81 GLY C N 1
ATOM 7835 C CA . GLY C 1 86 ? 65.763 57.883 -40.804 1.00 32.07 81 GLY C CA 1
ATOM 7836 C C . GLY C 1 86 ? 64.937 56.713 -40.293 1.00 29.15 81 GLY C C 1
ATOM 7837 O O . GLY C 1 86 ? 64.151 56.142 -41.044 1.00 29.58 81 GLY C O 1
ATOM 7841 N N . PHE C 1 87 ? 65.106 56.344 -39.028 1.00 25.85 82 PHE C N 1
ATOM 7842 C CA . PHE C 1 87 ? 64.342 55.221 -38.485 1.00 24.27 82 PHE C CA 1
ATOM 7843 C C . PHE C 1 87 ? 64.182 55.261 -36.972 1.00 24.03 82 PHE C C 1
ATOM 7844 O O . PHE C 1 87 ? 64.924 55.939 -36.259 1.00 24.05 82 PHE C O 1
ATOM 7861 N N . LEU C 1 88 ? 63.191 54.511 -36.505 1.00 22.88 83 LEU C N 1
ATOM 7862 C CA . LEU C 1 88 ? 62.943 54.296 -35.087 1.00 21.42 83 LEU C CA 1
ATOM 7863 C C . LEU C 1 88 ? 62.856 52.798 -34.835 1.00 21.32 83 LEU C C 1
ATOM 7864 O O . LEU C 1 88 ? 61.894 52.152 -35.249 1.00 22.92 83 LEU C O 1
ATOM 7880 N N . LEU C 1 89 ? 63.879 52.253 -34.190 1.00 19.26 84 LEU C N 1
ATOM 7881 C CA . LEU C 1 89 ? 63.971 50.828 -33.935 1.00 23.33 84 LEU C CA 1
ATOM 7882 C C . LEU C 1 89 ? 63.297 50.532 -32.601 1.00 22.90 84 LEU C C 1
ATOM 7883 O O . LEU C 1 89 ? 63.678 51.088 -31.573 1.00 25.50 84 LEU C O 1
ATOM 7899 N N . ASP C 1 90 ? 62.300 49.652 -32.634 1.00 19.42 85 ASP C N 1
ATOM 7900 C CA . ASP C 1 90 ? 61.366 49.469 -31.524 1.00 20.77 85 ASP C CA 1
ATOM 7901 C C . ASP C 1 90 ? 61.281 47.987 -31.180 1.00 21.20 85 ASP C C 1
ATOM 7902 O O . ASP C 1 90 ? 60.787 47.198 -31.979 1.00 22.93 85 ASP C O 1
ATOM 7911 N N . GLY C 1 91 ? 61.789 47.610 -30.005 1.00 19.18 86 GLY C N 1
ATOM 7912 C CA . GLY C 1 91 ? 61.752 46.222 -29.560 1.00 20.69 86 GLY C CA 1
ATOM 7913 C C . GLY C 1 91 ? 63.007 45.433 -29.904 1.00 22.99 86 GLY C C 1
ATOM 7914 O O . GLY C 1 91 ? 63.061 44.220 -29.702 1.00 23.05 86 GLY C O 1
ATOM 7918 N N . TYR C 1 92 ? 64.005 46.132 -30.428 1.00 24.40 87 TYR C N 1
ATOM 7919 C CA . TYR C 1 92 ? 65.285 45.545 -30.811 1.00 24.10 87 TYR C CA 1
ATOM 7920 C C . TYR C 1 92 ? 66.360 46.575 -30.513 1.00 23.78 87 TYR C C 1
ATOM 7921 O O . TYR C 1 92 ? 66.196 47.735 -30.861 1.00 23.17 87 TYR C O 1
ATOM 7939 N N . PRO C 1 93 ? 67.456 46.173 -29.849 1.00 24.87 88 PRO C N 1
ATOM 7940 C CA . PRO C 1 93 ? 67.832 44.841 -29.357 1.00 26.46 88 PRO C CA 1
ATOM 7941 C C . PRO C 1 93 ? 67.165 44.456 -28.037 1.00 28.51 88 PRO C C 1
ATOM 7942 O O . PRO C 1 93 ? 66.858 45.330 -27.230 1.00 27.69 88 PRO C O 1
ATOM 7953 N N . ARG C 1 94 ? 66.953 43.159 -27.829 1.00 35.07 89 ARG C N 1
ATOM 7954 C CA . ARG C 1 94 ? 66.329 42.666 -26.607 1.00 39.97 89 ARG C CA 1
ATOM 7955 C C . ARG C 1 94 ? 67.207 41.658 -25.868 1.00 41.01 89 ARG C C 1
ATOM 7956 O O . ARG C 1 94 ? 66.810 41.123 -24.838 1.00 42.93 89 ARG C O 1
ATOM 7977 N N . THR C 1 95 ? 68.393 41.397 -26.405 1.00 34.73 90 THR C N 1
ATOM 7978 C CA . THR C 1 95 ? 69.421 40.652 -25.690 1.00 32.22 90 THR C CA 1
ATOM 7979 C C . THR C 1 95 ? 70.736 41.368 -25.939 1.00 32.21 90 THR C C 1
ATOM 7980 O O . THR C 1 95 ? 70.859 42.104 -26.916 1.00 31.11 90 THR C O 1
ATOM 7991 N N . ILE C 1 96 ? 71.712 41.169 -25.058 1.00 34.37 91 ILE C N 1
ATOM 7992 C CA . ILE C 1 96 ? 73.018 41.792 -25.234 1.00 34.12 91 ILE C CA 1
ATOM 7993 C C . ILE C 1 96 ? 73.665 41.332 -26.544 1.00 33.44 91 ILE C C 1
ATOM 7994 O O . ILE C 1 96 ? 74.360 42.106 -27.202 1.00 31.49 91 ILE C O 1
ATOM 8010 N N . GLU C 1 97 ? 73.424 40.078 -26.919 1.00 37.25 92 GLU C N 1
ATOM 8011 C CA . GLU C 1 97 ? 73.935 39.547 -28.178 1.00 40.54 92 GLU C CA 1
ATOM 8012 C C . GLU C 1 97 ? 73.398 40.378 -29.333 1.00 37.47 92 GLU C C 1
ATOM 8013 O O . GLU C 1 97 ? 74.140 40.758 -30.239 1.00 37.82 92 GLU C O 1
ATOM 8025 N N . GLN C 1 98 ? 72.100 40.660 -29.296 1.00 32.92 93 GLN C N 1
ATOM 8026 C CA . GLN C 1 98 ? 71.466 41.450 -30.346 1.00 29.69 93 GLN C CA 1
ATOM 8027 C C . GLN C 1 98 ? 72.046 42.856 -30.403 1.00 29.19 93 GLN C C 1
ATOM 8028 O O . GLN C 1 98 ? 72.167 43.447 -31.476 1.00 28.66 93 GLN C O 1
ATOM 8042 N N . ALA C 1 99 ? 72.406 43.390 -29.241 1.00 30.89 94 ALA C N 1
ATOM 8043 C CA . ALA C 1 99 ? 72.979 44.722 -29.167 1.00 31.50 94 ALA C CA 1
ATOM 8044 C C . ALA C 1 99 ? 74.310 44.784 -29.914 1.00 32.56 94 ALA C C 1
ATOM 8045 O O . ALA C 1 99 ? 74.531 45.679 -30.730 1.00 31.39 94 ALA C O 1
ATOM 8052 N N . HIS C 1 100 ? 75.199 43.835 -29.636 1.00 37.29 95 HIS C N 1
ATOM 8053 C CA . HIS C 1 100 ? 76.493 43.799 -30.314 1.00 39.50 95 HIS C CA 1
ATOM 8054 C C . HIS C 1 100 ? 76.324 43.551 -31.809 1.00 37.83 95 HIS C C 1
ATOM 8055 O O . HIS C 1 100 ? 77.055 44.112 -32.626 1.00 39.89 95 HIS C O 1
ATOM 8068 N N . ALA C 1 101 ? 75.355 42.714 -32.167 1.00 31.85 96 ALA C N 1
ATOM 8069 C CA . ALA C 1 101 ? 75.086 42.435 -33.572 1.00 30.40 96 ALA C CA 1
ATOM 8070 C C . ALA C 1 101 ? 74.569 43.690 -34.275 1.00 30.43 96 ALA C C 1
ATOM 8071 O O . ALA C 1 101 ? 74.973 43.986 -35.397 1.00 31.02 96 ALA C O 1
ATOM 8078 N N . LEU C 1 102 ? 73.682 44.430 -33.611 1.00 30.40 97 LEU C N 1
ATOM 8079 C CA . LEU C 1 102 ? 73.169 45.669 -34.188 1.00 28.91 97 LEU C CA 1
ATOM 8080 C C . LEU C 1 102 ? 74.295 46.658 -34.417 1.00 30.65 97 LEU C C 1
ATOM 8081 O O . LEU C 1 102 ? 74.377 47.288 -35.468 1.00 30.51 97 LEU C O 1
ATOM 8097 N N . ASP C 1 103 ? 75.157 46.804 -33.417 1.00 34.06 98 ASP C N 1
ATOM 8098 C CA . ASP C 1 103 ? 76.211 47.802 -33.484 1.00 37.69 98 ASP C CA 1
ATOM 8099 C C . ASP C 1 103 ? 77.126 47.514 -34.672 1.00 39.08 98 ASP C C 1
ATOM 8100 O O . ASP C 1 103 ? 77.565 48.434 -35.362 1.00 40.66 98 ASP C O 1
ATOM 8109 N N . LYS C 1 104 ? 77.378 46.235 -34.936 1.00 38.62 99 LYS C N 1
ATOM 8110 C CA . LYS C 1 104 ? 78.158 45.850 -36.107 1.00 41.17 99 LYS C CA 1
ATOM 8111 C C . LYS C 1 104 ? 77.403 46.167 -37.394 1.00 41.81 99 LYS C C 1
ATOM 8112 O O . LYS C 1 104 ? 77.959 46.772 -38.312 1.00 41.97 99 LYS C O 1
ATOM 8131 N N . THR C 1 105 ? 76.141 45.748 -37.451 1.00 40.31 100 THR C N 1
ATOM 8132 C CA . THR C 1 105 ? 75.282 45.995 -38.606 1.00 36.83 100 THR C CA 1
ATOM 8133 C C . THR C 1 105 ? 75.281 47.466 -39.016 1.00 35.85 100 THR C C 1
ATOM 8134 O O . THR C 1 105 ? 75.466 47.792 -40.185 1.00 35.65 100 THR C O 1
ATOM 8145 N N . LEU C 1 106 ? 75.070 48.352 -38.048 1.00 34.78 101 LEU C N 1
ATOM 8146 C CA . LEU C 1 106 ? 74.973 49.776 -38.339 1.00 34.16 101 LEU C CA 1
ATOM 8147 C C . LEU C 1 106 ? 76.278 50.322 -38.921 1.00 38.34 101 LEU C C 1
ATOM 8148 O O . LEU C 1 106 ? 76.255 51.142 -39.839 1.00 39.10 101 LEU C O 1
ATOM 8164 N N . ALA C 1 107 ? 77.409 49.859 -38.395 1.00 43.59 102 ALA C N 1
ATOM 8165 C CA . ALA C 1 107 ? 78.711 50.331 -38.865 1.00 47.11 102 ALA C CA 1
ATOM 8166 C C . ALA C 1 107 ? 78.933 49.959 -40.327 1.00 48.44 102 ALA C C 1
ATOM 8167 O O . ALA C 1 107 ? 79.371 50.784 -41.129 1.00 51.82 102 ALA C O 1
ATOM 8174 N N . GLU C 1 108 ? 78.615 48.715 -40.670 1.00 46.16 103 GLU C N 1
ATOM 8175 C CA . GLU C 1 108 ? 78.800 48.230 -42.031 1.00 45.98 103 GLU C CA 1
ATOM 8176 C C . GLU C 1 108 ? 77.944 49.002 -43.033 1.00 46.36 103 GLU C C 1
ATOM 8177 O O . GLU C 1 108 ? 78.307 49.125 -44.205 1.00 45.95 103 GLU C O 1
ATOM 8189 N N . LEU C 1 109 ? 76.815 49.530 -42.568 1.00 45.00 104 LEU C N 1
ATOM 8190 C CA . LEU C 1 109 ? 75.910 50.287 -43.431 1.00 45.38 104 LEU C CA 1
ATOM 8191 C C . LEU C 1 109 ? 76.217 51.786 -43.397 1.00 46.41 104 LEU C C 1
ATOM 8192 O O . LEU C 1 109 ? 75.685 52.552 -44.200 1.00 48.31 104 LEU C O 1
ATOM 8208 N N . GLY C 1 110 ? 77.082 52.196 -42.471 1.00 45.41 105 GLY C N 1
ATOM 8209 C CA . GLY C 1 110 ? 77.477 53.591 -42.353 1.00 44.15 105 GLY C CA 1
ATOM 8210 C C . GLY C 1 110 ? 76.485 54.427 -41.565 1.00 43.46 105 GLY C C 1
ATOM 8211 O O . GLY C 1 110 ? 76.445 55.649 -41.701 1.00 44.52 105 GLY C O 1
ATOM 8215 N N . ILE C 1 111 ? 75.688 53.767 -40.734 1.00 43.23 106 ILE C N 1
ATOM 8216 C CA . ILE C 1 111 ? 74.636 54.434 -39.978 1.00 41.70 106 ILE C CA 1
ATOM 8217 C C . ILE C 1 111 ? 75.084 54.692 -38.544 1.00 40.47 106 ILE C C 1
ATOM 8218 O O . ILE C 1 111 ? 75.759 53.861 -37.939 1.00 41.18 106 ILE C O 1
ATOM 8234 N N . GLU C 1 112 ? 74.706 55.849 -38.009 1.00 40.14 107 GLU C N 1
ATOM 8235 C CA . GLU C 1 112 ? 74.998 56.188 -36.620 1.00 41.47 107 GLU C CA 1
ATOM 8236 C C . GLU C 1 112 ? 73.698 56.410 -35.855 1.00 37.29 107 GLU C C 1
ATOM 8237 O O . GLU C 1 112 ? 72.814 57.116 -36.335 1.00 38.59 107 GLU C O 1
ATOM 8249 N N . LEU C 1 113 ? 73.579 55.802 -34.676 1.00 32.96 108 LEU C N 1
ATOM 8250 C CA . LEU C 1 113 ? 72.486 56.127 -33.761 1.00 32.96 108 LEU C CA 1
ATOM 8251 C C . LEU C 1 113 ? 72.699 57.535 -33.231 1.00 35.97 108 LEU C C 1
ATOM 8252 O O . LEU C 1 113 ? 73.777 57.847 -32.723 1.00 38.65 108 LEU C O 1
ATOM 8268 N N . GLU C 1 114 ? 71.688 58.388 -33.356 1.00 37.19 109 GLU C N 1
ATOM 8269 C CA . GLU C 1 114 ? 71.776 59.748 -32.824 1.00 41.72 109 GLU C CA 1
ATOM 8270 C C . GLU C 1 114 ? 71.226 59.822 -31.405 1.00 38.26 109 GLU C C 1
ATOM 8271 O O . GLU C 1 114 ? 71.572 60.726 -30.641 1.00 39.35 109 GLU C O 1
ATOM 8283 N N . GLY C 1 115 ? 70.369 58.873 -31.044 1.00 32.93 110 GLY C N 1
ATOM 8284 C CA . GLY C 1 115 ? 69.780 58.899 -29.722 1.00 31.04 110 GLY C CA 1
ATOM 8285 C C . GLY C 1 115 ? 68.935 57.692 -29.396 1.00 30.09 110 GLY C C 1
ATOM 8286 O O . GLY C 1 115 ? 68.467 56.976 -30.284 1.00 29.87 110 GLY C O 1
ATOM 8290 N N . ILE C 1 116 ? 68.746 57.473 -28.104 1.00 29.92 111 ILE C N 1
ATOM 8291 C CA . ILE C 1 116 ? 67.945 56.366 -27.615 1.00 28.58 111 ILE C CA 1
ATOM 8292 C C . ILE C 1 116 ? 66.913 56.884 -26.623 1.00 27.91 111 ILE C C 1
ATOM 8293 O O . ILE C 1 116 ? 67.260 57.494 -25.610 1.00 29.56 111 ILE C O 1
ATOM 8309 N N . ILE C 1 117 ? 65.644 56.645 -26.944 1.00 23.22 112 ILE C N 1
ATOM 8310 C CA . ILE C 1 117 ? 64.531 56.989 -26.072 1.00 22.56 112 ILE C CA 1
ATOM 8311 C C . ILE C 1 117 ? 64.285 55.821 -25.131 1.00 23.47 112 ILE C C 1
ATOM 8312 O O . ILE C 1 117 ? 63.820 54.764 -25.556 1.00 21.28 112 ILE C O 1
ATOM 8328 N N . ASN C 1 118 ? 64.620 55.993 -23.856 1.00 25.74 113 ASN C N 1
ATOM 8329 C CA . ASN C 1 118 ? 64.447 54.919 -22.890 1.00 26.77 113 ASN C CA 1
ATOM 8330 C C . ASN C 1 118 ? 63.259 55.179 -21.981 1.00 26.28 113 ASN C C 1
ATOM 8331 O O . ASN C 1 118 ? 63.355 55.974 -21.051 1.00 26.25 113 ASN C O 1
ATOM 8342 N N . ILE C 1 119 ? 62.140 54.514 -22.256 1.00 25.30 114 ILE C N 1
ATOM 8343 C CA . ILE C 1 119 ? 60.935 54.710 -21.459 1.00 23.99 114 ILE C CA 1
ATOM 8344 C C . ILE C 1 119 ? 61.020 53.923 -20.165 1.00 25.48 114 ILE C C 1
ATOM 8345 O O . ILE C 1 119 ? 61.029 52.696 -20.175 1.00 23.43 114 ILE C O 1
ATOM 8361 N N . GLU C 1 120 ? 61.065 54.638 -19.046 1.00 27.81 115 GLU C N 1
ATOM 8362 C CA . GLU C 1 120 ? 61.127 54.005 -17.741 1.00 28.98 115 GLU C CA 1
ATOM 8363 C C . GLU C 1 120 ? 59.749 53.978 -17.099 1.00 29.29 115 GLU C C 1
ATOM 8364 O O . GLU C 1 120 ? 59.031 54.974 -17.109 1.00 30.54 115 GLU C O 1
ATOM 8376 N N . VAL C 1 121 ? 59.388 52.819 -16.560 1.00 30.64 116 VAL C N 1
ATOM 8377 C CA . VAL C 1 121 ? 58.108 52.628 -15.886 1.00 32.50 116 VAL C CA 1
ATOM 8378 C C . VAL C 1 121 ? 58.272 51.804 -14.622 1.00 33.79 116 VAL C C 1
ATOM 8379 O O . VAL C 1 121 ? 59.263 51.093 -14.452 1.00 36.45 116 VAL C O 1
ATOM 8392 N N . ASN C 1 122 ? 57.284 51.892 -13.741 1.00 29.63 117 ASN C N 1
ATOM 8393 C CA . ASN C 1 122 ? 57.175 50.955 -12.647 1.00 28.59 117 ASN C CA 1
ATOM 8394 C C . ASN C 1 122 ? 56.675 49.619 -13.200 1.00 27.23 117 ASN C C 1
ATOM 8395 O O . ASN C 1 122 ? 55.548 49.538 -13.700 1.00 25.80 117 ASN C O 1
ATOM 8406 N N . PRO C 1 123 ? 57.509 48.566 -13.134 1.00 28.20 118 PRO C N 1
ATOM 8407 C CA . PRO C 1 123 ? 57.076 47.302 -13.740 1.00 26.79 118 PRO C CA 1
ATOM 8408 C C . PRO C 1 123 ? 55.750 46.791 -13.177 1.00 28.00 118 PRO C C 1
ATOM 8409 O O . PRO C 1 123 ? 55.055 46.018 -13.822 1.00 27.06 118 PRO C O 1
ATOM 8420 N N . ASP C 1 124 ? 55.395 47.244 -11.982 1.00 33.64 119 ASP C N 1
ATOM 8421 C CA . ASP C 1 124 ? 54.159 46.807 -11.349 1.00 36.47 119 ASP C CA 1
ATOM 8422 C C . ASP C 1 124 ? 52.932 47.326 -12.098 1.00 32.51 119 ASP C C 1
ATOM 8423 O O . ASP C 1 124 ? 51.822 46.836 -11.904 1.00 34.29 119 ASP C O 1
ATOM 8432 N N . SER C 1 125 ? 53.147 48.314 -12.960 1.00 23.81 120 SER C N 1
ATOM 8433 C CA . SER C 1 125 ? 52.071 48.944 -13.716 1.00 20.99 120 SER C CA 1
ATOM 8434 C C . SER C 1 125 ? 51.756 48.200 -15.002 1.00 18.64 120 SER C C 1
ATOM 8435 O O . SER C 1 125 ? 50.679 48.375 -15.589 1.00 17.56 120 SER C O 1
ATOM 8443 N N . LEU C 1 126 ? 52.700 47.371 -15.432 1.00 17.86 121 LEU C N 1
ATOM 8444 C CA . LEU C 1 126 ? 52.660 46.805 -16.778 1.00 17.44 121 LEU C CA 1
ATOM 8445 C C . LEU C 1 126 ? 51.644 45.678 -16.924 1.00 19.60 121 LEU C C 1
ATOM 8446 O O . LEU C 1 126 ? 51.064 45.509 -17.992 1.00 20.36 121 LEU C O 1
ATOM 8462 N N . LEU C 1 127 ? 51.405 44.922 -15.857 1.00 21.65 122 LEU C N 1
ATOM 8463 C CA . LEU C 1 127 ? 50.411 43.862 -15.911 1.00 20.68 122 LEU C CA 1
ATOM 8464 C C . LEU C 1 127 ? 49.045 44.413 -16.305 1.00 19.85 122 LEU C C 1
ATOM 8465 O O . LEU C 1 127 ? 48.380 43.863 -17.167 1.00 20.82 122 LEU C O 1
ATOM 8481 N N . GLU C 1 128 ? 48.634 45.516 -15.683 1.00 21.36 123 GLU C N 1
ATOM 8482 C CA . GLU C 1 128 ? 47.348 46.132 -15.997 1.00 21.81 123 GLU C CA 1
ATOM 8483 C C . GLU C 1 128 ? 47.324 46.763 -17.406 1.00 21.08 123 GLU C C 1
ATOM 8484 O O . GLU C 1 128 ? 46.312 46.701 -18.110 1.00 21.61 123 GLU C O 1
ATOM 8496 N N . ARG C 1 129 ? 48.434 47.358 -17.821 1.00 19.70 124 ARG C N 1
ATOM 8497 C CA . ARG C 1 129 ? 48.500 47.914 -19.166 1.00 16.99 124 ARG C CA 1
ATOM 8498 C C . ARG C 1 129 ? 48.244 46.856 -20.240 1.00 16.41 124 ARG C C 1
ATOM 8499 O O . ARG C 1 129 ? 47.485 47.102 -21.165 1.00 16.10 124 ARG C O 1
ATOM 8520 N N . LEU C 1 130 ? 48.822 45.668 -20.094 1.00 16.31 125 LEU C N 1
ATOM 8521 C CA . LEU C 1 130 ? 48.687 44.646 -21.136 1.00 17.61 125 LEU C CA 1
ATOM 8522 C C . LEU C 1 130 ? 47.376 43.874 -21.034 1.00 19.03 125 LEU C C 1
ATOM 8523 O O . LEU C 1 130 ? 46.807 43.457 -22.048 1.00 19.34 125 LEU C O 1
ATOM 8539 N N . SER C 1 131 ? 46.875 43.691 -19.818 1.00 20.14 126 SER C N 1
ATOM 8540 C CA . SER C 1 131 ? 45.605 42.998 -19.640 1.00 21.80 126 SER C CA 1
ATOM 8541 C C . SER C 1 131 ? 44.451 43.800 -20.239 1.00 22.45 126 SER C C 1
ATOM 8542 O O . SER C 1 131 ? 43.479 43.231 -20.730 1.00 26.60 126 SER C O 1
ATOM 8550 N N . GLY C 1 132 ? 44.570 45.124 -20.210 1.00 18.86 127 GLY C N 1
ATOM 8551 C CA . GLY C 1 132 ? 43.521 45.990 -20.715 1.00 17.78 127 GLY C CA 1
ATOM 8552 C C . GLY C 1 132 ? 43.717 46.435 -22.159 1.00 16.51 127 GLY C C 1
ATOM 8553 O O . GLY C 1 132 ? 42.926 47.216 -22.688 1.00 16.47 127 GLY C O 1
ATOM 8557 N N . ARG C 1 133 ? 44.764 45.945 -22.808 1.00 15.06 128 ARG C N 1
ATOM 8558 C CA . ARG C 1 133 ? 45.046 46.393 -24.175 1.00 13.18 128 ARG C CA 1
ATOM 8559 C C . ARG C 1 133 ? 44.082 45.796 -25.183 1.00 14.99 128 ARG C C 1
ATOM 8560 O O . ARG C 1 133 ? 43.796 44.600 -25.161 1.00 15.83 128 ARG C O 1
ATOM 8581 N N . ILE C 1 134 ? 43.599 46.648 -26.082 1.00 15.96 129 ILE C N 1
ATOM 8582 C CA . ILE C 1 134 ? 42.765 46.228 -27.199 1.00 17.63 129 ILE C CA 1
ATOM 8583 C C . ILE C 1 134 ? 43.410 46.800 -28.452 1.00 17.39 129 ILE C C 1
ATOM 8584 O O . ILE C 1 134 ? 44.042 47.849 -28.392 1.00 17.36 129 ILE C O 1
ATOM 8600 N N . ILE C 1 135 ? 43.286 46.103 -29.571 1.00 15.25 130 ILE C N 1
ATOM 8601 C CA . ILE C 1 135 ? 43.978 46.524 -30.781 1.00 16.42 130 ILE C CA 1
ATOM 8602 C C . ILE C 1 135 ? 42.997 46.679 -31.930 1.00 18.13 130 ILE C C 1
ATOM 8603 O O . ILE C 1 135 ? 42.235 45.759 -32.227 1.00 17.56 130 ILE C O 1
ATOM 8619 N N . HIS C 1 136 ? 43.031 47.849 -32.572 1.00 19.75 131 HIS C N 1
ATOM 8620 C CA . HIS C 1 136 ? 42.178 48.137 -33.719 1.00 22.97 131 HIS C CA 1
ATOM 8621 C C . HIS C 1 136 ? 42.563 47.235 -34.892 1.00 25.78 131 HIS C C 1
ATOM 8622 O O . HIS C 1 136 ? 43.745 47.054 -35.174 1.00 23.92 131 HIS C O 1
ATOM 8635 N N . ARG C 1 137 ? 41.560 46.709 -35.588 1.00 33.50 132 ARG C N 1
ATOM 8636 C CA . ARG C 1 137 ? 41.769 45.631 -36.563 1.00 38.82 132 ARG C CA 1
ATOM 8637 C C . ARG C 1 137 ? 42.412 46.012 -37.907 1.00 42.80 132 ARG C C 1
ATOM 8638 O O . ARG C 1 137 ? 42.862 45.122 -38.628 1.00 47.96 132 ARG C O 1
ATOM 8659 N N . VAL C 1 138 ? 42.458 47.300 -38.250 1.00 38.44 133 VAL C N 1
ATOM 8660 C CA . VAL C 1 138 ? 43.038 47.731 -39.530 1.00 37.57 133 VAL C CA 1
ATOM 8661 C C . VAL C 1 138 ? 44.409 48.384 -39.350 1.00 36.16 133 VAL C C 1
ATOM 8662 O O . VAL C 1 138 ? 45.348 48.091 -40.091 1.00 35.56 133 VAL C O 1
ATOM 8675 N N . THR C 1 139 ? 44.511 49.278 -38.371 1.00 34.33 134 THR C N 1
ATOM 8676 C CA . THR C 1 139 ? 45.739 50.042 -38.148 1.00 32.72 134 THR C CA 1
ATOM 8677 C C . THR C 1 139 ? 46.710 49.345 -37.208 1.00 30.20 134 THR C C 1
ATOM 8678 O O . THR C 1 139 ? 47.907 49.647 -37.207 1.00 30.53 134 THR C O 1
ATOM 8689 N N . GLY C 1 140 ? 46.193 48.431 -36.391 1.00 27.12 135 GLY C N 1
ATOM 8690 C CA . GLY C 1 140 ? 46.996 47.821 -35.350 1.00 24.37 135 GLY C CA 1
ATOM 8691 C C . GLY C 1 140 ? 47.281 48.832 -34.260 1.00 23.57 135 GLY C C 1
ATOM 8692 O O . GLY C 1 140 ? 48.136 48.615 -33.398 1.00 24.27 135 GLY C O 1
ATOM 8696 N N . GLU C 1 141 ? 46.548 49.942 -34.297 1.00 24.53 136 GLU C N 1
ATOM 8697 C CA . GLU C 1 141 ? 46.647 50.978 -33.278 1.00 24.61 136 GLU C CA 1
ATOM 8698 C C . GLU C 1 141 ? 46.176 50.401 -31.956 1.00 20.98 136 GLU C C 1
ATOM 8699 O O . GLU C 1 141 ? 45.159 49.705 -31.925 1.00 21.22 136 GLU C O 1
ATOM 8711 N N . THR C 1 142 ? 46.907 50.651 -30.874 1.00 18.03 137 THR C N 1
ATOM 8712 C CA . THR C 1 142 ? 46.493 50.094 -29.593 1.00 16.24 137 THR C CA 1
ATOM 8713 C C . THR C 1 142 ? 45.776 51.131 -28.749 1.00 15.84 137 THR C C 1
ATOM 8714 O O . THR C 1 142 ? 46.070 52.331 -28.785 1.00 17.40 137 THR C O 1
ATOM 8725 N N . PHE C 1 143 ? 44.819 50.621 -27.994 1.00 14.33 138 PHE C N 1
ATOM 8726 C CA . PHE C 1 143 ? 44.041 51.396 -27.049 1.00 15.50 138 PHE C CA 1
ATOM 8727 C C . PHE C 1 143 ? 44.058 50.626 -25.736 1.00 15.74 138 PHE C C 1
ATOM 8728 O O . PHE C 1 143 ? 44.581 49.513 -25.673 1.00 15.56 138 PHE C O 1
ATOM 8745 N N . HIS C 1 144 ? 43.508 51.229 -24.693 1.00 16.07 139 HIS C N 1
ATOM 8746 C CA . HIS C 1 144 ? 43.424 50.584 -23.394 1.00 17.09 139 HIS C CA 1
ATOM 8747 C C . HIS C 1 144 ? 42.012 50.801 -22.872 1.00 20.03 139 HIS C C 1
ATOM 8748 O O . HIS C 1 144 ? 41.516 51.917 -22.913 1.00 21.67 139 HIS C O 1
ATOM 8761 N N . LYS C 1 145 ? 41.364 49.747 -22.391 1.00 19.34 140 LYS C N 1
ATOM 8762 C CA . LYS C 1 145 ? 39.948 49.839 -22.044 1.00 22.57 140 LYS C CA 1
ATOM 8763 C C . LYS C 1 145 ? 39.675 50.842 -20.917 1.00 24.66 140 LYS C C 1
ATOM 8764 O O . LYS C 1 145 ? 38.551 51.329 -20.776 1.00 27.79 140 LYS C O 1
ATOM 8783 N N . VAL C 1 146 ? 40.706 51.167 -20.141 1.00 22.16 141 VAL C N 1
ATOM 8784 C CA . VAL C 1 146 ? 40.572 52.101 -19.028 1.00 21.94 141 VAL C CA 1
ATOM 8785 C C . VAL C 1 146 ? 41.336 53.396 -19.299 1.00 21.38 141 VAL C C 1
ATOM 8786 O O . VAL C 1 146 ? 40.758 54.486 -19.266 1.00 22.72 141 VAL C O 1
ATOM 8799 N N . PHE C 1 147 ? 42.631 53.262 -19.579 1.00 19.18 142 PHE C N 1
ATOM 8800 C CA . PHE C 1 147 ? 43.546 54.402 -19.641 1.00 17.50 142 PHE C CA 1
ATOM 8801 C C . PHE C 1 147 ? 43.504 55.172 -20.967 1.00 18.26 142 PHE C C 1
ATOM 8802 O O . PHE C 1 147 ? 43.896 56.342 -21.022 1.00 19.99 142 PHE C O 1
ATOM 8819 N N . ASN C 1 148 ? 43.058 54.513 -22.035 1.00 19.80 143 ASN C N 1
ATOM 8820 C CA . ASN C 1 148 ? 43.043 55.125 -23.360 1.00 22.23 143 ASN C CA 1
ATOM 8821 C C . ASN C 1 148 ? 41.974 54.488 -24.240 1.00 22.76 143 ASN C C 1
ATOM 8822 O O . ASN C 1 148 ? 42.285 53.815 -25.219 1.00 22.27 143 ASN C O 1
ATOM 8833 N N . PRO C 1 149 ? 40.700 54.684 -23.882 1.00 23.38 144 PRO C N 1
ATOM 8834 C CA . PRO C 1 149 ? 39.623 54.017 -24.620 1.00 25.04 144 PRO C CA 1
ATOM 8835 C C . PRO C 1 149 ? 39.347 54.674 -25.967 1.00 26.48 144 PRO C C 1
ATOM 8836 O O . PRO C 1 149 ? 39.534 55.882 -26.108 1.00 27.17 144 PRO C O 1
ATOM 8847 N N . PRO C 1 150 ? 38.920 53.885 -26.964 1.00 30.07 145 PRO C N 1
ATOM 8848 C CA . PRO C 1 150 ? 38.580 54.474 -28.262 1.00 34.20 145 PRO C CA 1
ATOM 8849 C C . PRO C 1 150 ? 37.251 55.215 -28.215 1.00 40.78 145 PRO C C 1
ATOM 8850 O O . PRO C 1 150 ? 36.549 55.120 -27.211 1.00 39.73 145 PRO C O 1
ATOM 8861 N N . VAL C 1 151 ? 36.911 55.934 -29.282 1.00 49.88 146 VAL C N 1
ATOM 8862 C CA . VAL C 1 151 ? 35.619 56.617 -29.359 1.00 57.83 146 VAL C CA 1
ATOM 8863 C C . VAL C 1 151 ? 34.527 55.560 -29.432 1.00 63.16 146 VAL C C 1
ATOM 8864 O O . VAL C 1 151 ? 33.347 55.876 -29.293 1.00 66.15 146 VAL C O 1
ATOM 8877 N N . TYR C 1 153 ? 32.964 52.336 -29.754 1.00 91.97 148 TYR C N 1
ATOM 8878 C CA . TYR C 1 153 ? 33.771 51.122 -29.604 1.00 90.99 148 TYR C CA 1
ATOM 8879 C C . TYR C 1 153 ? 33.472 50.106 -30.716 1.00 85.25 148 TYR C C 1
ATOM 8880 O O . TYR C 1 153 ? 34.167 50.084 -31.744 1.00 85.81 148 TYR C O 1
ATOM 8898 N N . LYS C 1 154 ? 32.403 49.327 -30.536 1.00 78.05 149 LYS C N 1
ATOM 8899 C CA . LYS C 1 154 ? 32.129 48.134 -31.352 1.00 73.39 149 LYS C CA 1
ATOM 8900 C C . LYS C 1 154 ? 33.283 47.118 -31.449 1.00 70.06 149 LYS C C 1
ATOM 8901 O O . LYS C 1 154 ? 34.435 47.484 -31.657 1.00 69.60 149 LYS C O 1
ATOM 8920 N N . GLU C 1 155 ? 32.959 45.831 -31.331 1.00 66.66 150 GLU C N 1
ATOM 8921 C CA . GLU C 1 155 ? 33.993 44.798 -31.211 1.00 61.26 150 GLU C CA 1
ATOM 8922 C C . GLU C 1 155 ? 34.359 44.173 -32.560 1.00 56.34 150 GLU C C 1
ATOM 8923 O O . GLU C 1 155 ? 35.328 43.419 -32.663 1.00 50.93 150 GLU C O 1
ATOM 8935 N N . GLU C 1 156 ? 33.608 44.495 -33.606 1.00 57.24 151 GLU C N 1
ATOM 8936 C CA . GLU C 1 156 ? 34.028 44.099 -34.945 1.00 58.12 151 GLU C CA 1
ATOM 8937 C C . GLU C 1 156 ? 35.326 44.822 -35.312 1.00 56.84 151 GLU C C 1
ATOM 8938 O O . GLU C 1 156 ? 35.978 44.479 -36.299 1.00 52.74 151 GLU C O 1
ATOM 8950 N N . ASP C 1 157 ? 35.680 45.827 -34.509 1.00 60.76 152 ASP C N 1
ATOM 8951 C CA . ASP C 1 157 ? 36.827 46.686 -34.778 1.00 58.96 152 ASP C CA 1
ATOM 8952 C C . ASP C 1 157 ? 38.069 46.347 -33.945 1.00 47.87 152 ASP C C 1
ATOM 8953 O O . ASP C 1 157 ? 39.166 46.773 -34.303 1.00 47.21 152 ASP C O 1
ATOM 8962 N N . TYR C 1 158 ? 37.909 45.599 -32.849 1.00 37.40 153 TYR C N 1
ATOM 8963 C CA . TYR C 1 158 ? 39.017 45.373 -31.903 1.00 31.54 153 TYR C CA 1
ATOM 8964 C C . TYR C 1 158 ? 39.275 43.916 -31.530 1.00 30.62 153 TYR C C 1
ATOM 8965 O O . TYR C 1 158 ? 38.359 43.091 -31.526 1.00 36.18 153 TYR C O 1
ATOM 8983 N N . TYR C 1 159 ? 40.532 43.617 -31.206 1.00 25.05 154 TYR C N 1
ATOM 8984 C CA . TYR C 1 159 ? 40.915 42.286 -30.735 1.00 22.89 154 TYR C CA 1
ATOM 8985 C C . TYR C 1 159 ? 41.990 42.376 -29.646 1.00 21.70 154 TYR C C 1
ATOM 8986 O O . TYR C 1 159 ? 42.535 43.450 -29.369 1.00 21.29 154 TYR C O 1
ATOM 9004 N N . GLN C 1 160 ? 42.246 41.248 -28.996 1.00 18.43 155 GLN C N 1
ATOM 9005 C CA . GLN C 1 160 ? 43.304 41.139 -28.003 1.00 16.54 155 GLN C CA 1
ATOM 9006 C C . GLN C 1 160 ? 44.468 40.338 -28.563 1.00 17.26 155 GLN C C 1
ATOM 9007 O O . GLN C 1 160 ? 44.290 39.254 -29.140 1.00 19.98 155 GLN C O 1
ATOM 9021 N N . ARG C 1 161 ? 45.669 40.883 -28.407 1.00 17.95 156 ARG C N 1
ATOM 9022 C CA . ARG C 1 161 ? 46.847 40.220 -28.910 1.00 18.56 156 ARG C CA 1
ATOM 9023 C C . ARG C 1 161 ? 46.992 38.864 -28.223 1.00 21.62 156 ARG C C 1
ATOM 9024 O O . ARG C 1 161 ? 46.660 38.703 -27.050 1.00 19.42 156 ARG C O 1
ATOM 9045 N N . GLU C 1 162 ? 47.458 37.878 -28.980 1.00 28.27 157 GLU C N 1
ATOM 9046 C CA . GLU C 1 162 ? 47.495 36.508 -28.498 1.00 35.02 157 GLU C CA 1
ATOM 9047 C C . GLU C 1 162 ? 48.386 36.352 -27.261 1.00 31.37 157 GLU C C 1
ATOM 9048 O O . GLU C 1 162 ? 48.091 35.535 -26.388 1.00 35.16 157 GLU C O 1
ATOM 9060 N N . ASP C 1 163 ? 49.457 37.142 -27.174 1.00 24.45 158 ASP C N 1
ATOM 9061 C CA . ASP C 1 163 ? 50.403 37.021 -26.068 1.00 21.16 158 ASP C CA 1
ATOM 9062 C C . ASP C 1 163 ? 50.103 37.951 -24.890 1.00 19.87 158 ASP C C 1
ATOM 9063 O O . ASP C 1 163 ? 50.945 38.103 -24.012 1.00 20.40 158 ASP C O 1
ATOM 9072 N N . ASP C 1 164 ? 48.907 38.537 -24.859 1.00 20.83 159 ASP C N 1
ATOM 9073 C CA . ASP C 1 164 ? 48.514 39.460 -23.782 1.00 23.72 159 ASP C CA 1
ATOM 9074 C C . ASP C 1 164 ? 47.693 38.793 -22.669 1.00 25.54 159 ASP C C 1
ATOM 9075 O O . ASP C 1 164 ? 47.239 39.463 -21.731 1.00 23.53 159 ASP C O 1
ATOM 9084 N N . LYS C 1 165 ? 47.474 37.489 -22.762 1.00 27.79 160 LYS C N 1
ATOM 9085 C CA . LYS C 1 165 ? 46.777 36.811 -21.677 1.00 28.44 160 LYS C CA 1
ATOM 9086 C C . LYS C 1 165 ? 47.713 36.715 -20.474 1.00 26.14 160 LYS C C 1
ATOM 9087 O O . LYS C 1 165 ? 48.924 36.617 -20.644 1.00 24.80 160 LYS C O 1
ATOM 9106 N N . PRO C 1 166 ? 47.147 36.768 -19.249 1.00 26.37 161 PRO C N 1
ATOM 9107 C CA . PRO C 1 166 ? 47.902 36.947 -18.003 1.00 26.29 161 PRO C CA 1
ATOM 9108 C C . PRO C 1 166 ? 49.149 36.083 -17.839 1.00 27.67 161 PRO C C 1
ATOM 9109 O O . PRO C 1 166 ? 50.171 36.615 -17.416 1.00 26.88 161 PRO C O 1
ATOM 9120 N N . GLU C 1 167 ? 49.077 34.790 -18.145 1.00 28.97 162 GLU C N 1
ATOM 9121 C CA . GLU C 1 167 ? 50.217 33.906 -17.894 1.00 30.33 162 GLU C CA 1
ATOM 9122 C C . GLU C 1 167 ? 51.342 34.148 -18.901 1.00 28.54 162 GLU C C 1
ATOM 9123 O O . GLU C 1 167 ? 52.516 33.962 -18.587 1.00 29.52 162 GLU C O 1
ATOM 9135 N N . THR C 1 168 ? 50.991 34.578 -20.106 1.00 26.41 163 THR C N 1
ATOM 9136 C CA . THR C 1 168 ? 52.000 34.896 -21.110 1.00 24.79 163 THR C CA 1
ATOM 9137 C C . THR C 1 168 ? 52.661 36.226 -20.777 1.00 22.36 163 THR C C 1
ATOM 9138 O O . THR C 1 168 ? 53.879 36.390 -20.918 1.00 21.69 163 THR C O 1
ATOM 9149 N N . VAL C 1 169 ? 51.850 37.175 -20.316 1.00 22.08 164 VAL C N 1
ATOM 9150 C CA . VAL C 1 169 ? 52.365 38.479 -19.915 1.00 22.91 164 VAL C CA 1
ATOM 9151 C C . VAL C 1 169 ? 53.407 38.338 -18.807 1.00 23.57 164 VAL C C 1
ATOM 9152 O O . VAL C 1 169 ? 54.461 38.962 -18.862 1.00 22.30 164 VAL C O 1
ATOM 9165 N N . LYS C 1 170 ? 53.115 37.513 -17.805 1.00 25.60 165 LYS C N 1
ATOM 9166 C CA . LYS C 1 170 ? 54.046 37.340 -16.701 1.00 25.76 165 LYS C CA 1
ATOM 9167 C C . LYS C 1 170 ? 55.366 36.770 -17.197 1.00 25.74 165 LYS C C 1
ATOM 9168 O O . LYS C 1 170 ? 56.430 37.173 -16.737 1.00 27.97 165 LYS C O 1
ATOM 9187 N N . ARG C 1 171 ? 55.304 35.854 -18.159 1.00 24.59 166 ARG C N 1
ATOM 9188 C CA . ARG C 1 171 ? 56.517 35.286 -18.734 1.00 22.80 166 ARG C CA 1
ATOM 9189 C C . ARG C 1 171 ? 57.290 36.346 -19.503 1.00 21.71 166 ARG C C 1
ATOM 9190 O O . ARG C 1 171 ? 58.506 36.450 -19.380 1.00 21.80 166 ARG C O 1
ATOM 9211 N N . ARG C 1 172 ? 56.577 37.146 -20.289 1.00 21.91 167 ARG C N 1
ATOM 9212 C CA . ARG C 1 172 ? 57.212 38.211 -21.056 1.00 21.38 167 ARG C CA 1
ATOM 9213 C C . ARG C 1 172 ? 57.938 39.197 -20.142 1.00 21.79 167 ARG C C 1
ATOM 9214 O O . ARG C 1 172 ? 59.037 39.651 -20.453 1.00 23.58 167 ARG C O 1
ATOM 9235 N N . LEU C 1 173 ? 57.316 39.540 -19.020 1.00 22.03 168 LEU C N 1
ATOM 9236 C CA . LEU C 1 173 ? 57.946 40.467 -18.094 1.00 22.64 168 LEU C CA 1
ATOM 9237 C C . LEU C 1 173 ? 59.169 39.805 -17.467 1.00 23.37 168 LEU C C 1
ATOM 9238 O O . LEU C 1 173 ? 60.220 40.416 -17.368 1.00 22.35 168 LEU C O 1
ATOM 9254 N N . ASP C 1 174 ? 59.039 38.545 -17.069 1.00 25.62 169 ASP C N 1
ATOM 9255 C CA . ASP C 1 174 ? 60.159 37.851 -16.440 1.00 28.37 169 ASP C CA 1
ATOM 9256 C C . ASP C 1 174 ? 61.373 37.806 -17.358 1.00 27.26 169 ASP C C 1
ATOM 9257 O O . ASP C 1 174 ? 62.492 38.084 -16.936 1.00 29.73 169 ASP C O 1
ATOM 9266 N N . VAL C 1 175 ? 61.137 37.469 -18.621 1.00 25.33 170 VAL C N 1
ATOM 9267 C CA . VAL C 1 175 ? 62.207 37.358 -19.602 1.00 25.29 170 VAL C CA 1
ATOM 9268 C C . VAL C 1 175 ? 62.878 38.693 -19.881 1.00 26.49 170 VAL C C 1
ATOM 9269 O O . VAL C 1 175 ? 64.102 38.773 -19.986 1.00 30.22 170 VAL C O 1
ATOM 9282 N N . ASN C 1 176 ? 62.076 39.742 -20.030 1.00 24.37 171 ASN C N 1
ATOM 9283 C CA . ASN C 1 176 ? 62.607 41.012 -20.500 1.00 23.74 171 ASN C CA 1
ATOM 9284 C C . ASN C 1 176 ? 63.142 41.876 -19.365 1.00 25.03 171 ASN C C 1
ATOM 9285 O O . ASN C 1 176 ? 64.027 42.698 -19.581 1.00 26.01 171 ASN C O 1
ATOM 9296 N N . ILE C 1 177 ? 62.627 41.682 -18.153 1.00 25.42 172 ILE C N 1
ATOM 9297 C CA . ILE C 1 177 ? 63.166 42.397 -17.001 1.00 28.02 172 ILE C CA 1
ATOM 9298 C C . ILE C 1 177 ? 64.593 41.909 -16.783 1.00 31.71 172 ILE C C 1
ATOM 9299 O O . ILE C 1 177 ? 65.487 42.695 -16.482 1.00 35.18 172 ILE C O 1
ATOM 9315 N N . ALA C 1 178 ? 64.801 40.610 -16.970 1.00 32.52 173 ALA C N 1
ATOM 9316 C CA . ALA C 1 178 ? 66.113 40.005 -16.777 1.00 34.67 173 ALA C CA 1
ATOM 9317 C C . ALA C 1 178 ? 67.109 40.450 -17.839 1.00 39.40 173 ALA C C 1
ATOM 9318 O O . ALA C 1 178 ? 68.287 40.666 -17.556 1.00 38.66 173 ALA C O 1
ATOM 9325 N N . GLN C 1 179 ? 66.625 40.597 -19.064 1.00 46.90 174 GLN C N 1
ATOM 9326 C CA . GLN C 1 179 ? 67.498 40.765 -20.219 1.00 51.06 174 GLN C CA 1
ATOM 9327 C C . GLN C 1 179 ? 67.732 42.246 -20.566 1.00 52.09 174 GLN C C 1
ATOM 9328 O O . GLN C 1 179 ? 68.524 42.551 -21.454 1.00 56.54 174 GLN C O 1
ATOM 9342 N N . GLY C 1 180 ? 67.070 43.162 -19.860 1.00 44.73 175 GLY C N 1
ATOM 9343 C CA . GLY C 1 180 ? 67.023 44.555 -20.282 1.00 43.52 175 GLY C CA 1
ATOM 9344 C C . GLY C 1 180 ? 68.189 45.416 -19.837 1.00 47.19 175 GLY C C 1
ATOM 9345 O O . GLY C 1 180 ? 68.786 46.117 -20.649 1.00 46.04 175 GLY C O 1
ATOM 9349 N N . GLU C 1 181 ? 68.521 45.369 -18.552 1.00 55.71 176 GLU C N 1
ATOM 9350 C CA . GLU C 1 181 ? 69.469 46.322 -17.980 1.00 59.94 176 GLU C CA 1
ATOM 9351 C C . GLU C 1 181 ? 70.849 46.312 -18.651 1.00 56.30 176 GLU C C 1
ATOM 9352 O O . GLU C 1 181 ? 71.394 47.379 -18.932 1.00 55.48 176 GLU C O 1
ATOM 9364 N N . PRO C 1 182 ? 71.430 45.121 -18.891 1.00 52.74 177 PRO C N 1
ATOM 9365 C CA . PRO C 1 182 ? 72.709 45.095 -19.616 1.00 49.03 177 PRO C CA 1
ATOM 9366 C C . PRO C 1 182 ? 72.655 45.822 -20.954 1.00 44.82 177 PRO C C 1
ATOM 9367 O O . PRO C 1 182 ? 73.661 46.377 -21.390 1.00 43.21 177 PRO C O 1
ATOM 9378 N N . ILE C 1 183 ? 71.495 45.814 -21.599 1.00 41.83 178 ILE C N 1
ATOM 9379 C CA . ILE C 1 183 ? 71.336 46.506 -22.870 1.00 38.66 178 ILE C CA 1
ATOM 9380 C C . ILE C 1 183 ? 71.295 48.014 -22.644 1.00 36.07 178 ILE C C 1
ATOM 9381 O O . ILE C 1 183 ? 72.007 48.768 -23.301 1.00 34.23 178 ILE C O 1
ATOM 9397 N N . ILE C 1 184 ? 70.449 48.447 -21.714 1.00 36.63 179 ILE C N 1
ATOM 9398 C CA . ILE C 1 184 ? 70.363 49.856 -21.353 1.00 37.45 179 ILE C CA 1
ATOM 9399 C C . ILE C 1 184 ? 71.745 50.350 -20.939 1.00 37.65 179 ILE C C 1
ATOM 9400 O O . ILE C 1 184 ? 72.197 51.403 -21.380 1.00 37.16 179 ILE C O 1
ATOM 9416 N N . ALA C 1 185 ? 72.410 49.563 -20.100 1.00 37.84 180 ALA C N 1
ATOM 9417 C CA . ALA C 1 185 ? 73.751 49.884 -19.631 1.00 37.49 180 ALA C CA 1
ATOM 9418 C C . ALA C 1 185 ? 74.719 49.997 -20.801 1.00 36.38 180 ALA C C 1
ATOM 9419 O O . ALA C 1 185 ? 75.520 50.930 -20.865 1.00 34.52 180 ALA C O 1
ATOM 9426 N N . HIS C 1 186 ? 74.634 49.036 -21.722 1.00 40.52 181 HIS C N 1
ATOM 9427 C CA . HIS C 1 186 ? 75.492 48.999 -22.906 1.00 38.89 181 HIS C CA 1
ATOM 9428 C C . HIS C 1 186 ? 75.466 50.320 -23.657 1.00 38.82 181 HIS C C 1
ATOM 9429 O O . HIS C 1 186 ? 76.507 50.831 -24.064 1.00 40.76 181 HIS C O 1
ATOM 9442 N N . TYR C 1 187 ? 74.270 50.870 -23.832 1.00 34.40 182 TYR C N 1
ATOM 9443 C CA . TYR C 1 187 ? 74.104 52.102 -24.586 1.00 34.20 182 TYR C CA 1
ATOM 9444 C C . TYR C 1 187 ? 74.252 53.342 -23.707 1.00 36.12 182 TYR C C 1
ATOM 9445 O O . TYR C 1 187 ? 74.586 54.415 -24.200 1.00 34.40 182 TYR C O 1
ATOM 9463 N N . ARG C 1 188 ? 74.000 53.210 -22.411 1.00 41.08 183 ARG C N 1
ATOM 9464 C CA . ARG C 1 188 ? 74.158 54.355 -21.525 1.00 44.99 183 ARG C CA 1
ATOM 9465 C C . ARG C 1 188 ? 75.622 54.790 -21.518 1.00 47.96 183 ARG C C 1
ATOM 9466 O O . ARG C 1 188 ? 75.930 55.975 -21.395 1.00 49.76 183 ARG C O 1
ATOM 9487 N N . ALA C 1 189 ? 76.518 53.819 -21.673 1.00 50.26 184 ALA C N 1
ATOM 9488 C CA . ALA C 1 189 ? 77.951 54.088 -21.715 1.00 50.92 184 ALA C CA 1
ATOM 9489 C C . ALA C 1 189 ? 78.339 54.920 -22.935 1.00 50.61 184 ALA C C 1
ATOM 9490 O O . ALA C 1 189 ? 79.380 55.575 -22.939 1.00 52.59 184 ALA C O 1
ATOM 9497 N N . LYS C 1 190 ? 77.501 54.892 -23.966 1.00 45.76 185 LYS C N 1
ATOM 9498 C CA . LYS C 1 190 ? 77.792 55.590 -25.215 1.00 43.65 185 LYS C CA 1
ATOM 9499 C C . LYS C 1 190 ? 77.220 57.005 -25.241 1.00 45.10 185 LYS C C 1
ATOM 9500 O O . LYS C 1 190 ? 77.441 57.750 -26.198 1.00 42.74 185 LYS C O 1
ATOM 9519 N N . GLY C 1 191 ? 76.474 57.365 -24.200 1.00 52.41 186 GLY C N 1
ATOM 9520 C CA . GLY C 1 191 ? 75.937 58.709 -24.063 1.00 52.91 186 GLY C CA 1
ATOM 9521 C C . GLY C 1 191 ? 74.822 59.044 -25.037 1.00 50.52 186 GLY C C 1
ATOM 9522 O O . GLY C 1 191 ? 74.661 60.203 -25.421 1.00 52.64 186 GLY C O 1
ATOM 9526 N N . LEU C 1 192 ? 74.048 58.032 -25.422 1.00 42.83 187 LEU C N 1
ATOM 9527 C CA . LEU C 1 192 ? 72.943 58.201 -26.367 1.00 38.19 187 LEU C CA 1
ATOM 9528 C C . LEU C 1 192 ? 71.575 58.159 -25.686 1.00 35.53 187 LEU C C 1
ATOM 9529 O O . LEU C 1 192 ? 70.567 58.534 -26.285 1.00 34.18 187 LEU C O 1
ATOM 9545 N N . VAL C 1 193 ? 71.550 57.711 -24.435 1.00 34.82 188 VAL C N 1
ATOM 9546 C CA . VAL C 1 193 ? 70.300 57.381 -23.760 1.00 33.62 188 VAL C CA 1
ATOM 9547 C C . VAL C 1 193 ? 69.618 58.595 -23.127 1.00 36.16 188 VAL C C 1
ATOM 9548 O O . VAL C 1 193 ? 70.228 59.345 -22.360 1.00 37.89 188 VAL C O 1
ATOM 9561 N N . HIS C 1 194 ? 68.346 58.772 -23.474 1.00 33.14 189 HIS C N 1
ATOM 9562 C CA . HIS C 1 194 ? 67.479 59.748 -22.833 1.00 31.70 189 HIS C CA 1
ATOM 9563 C C . HIS C 1 194 ? 66.401 59.023 -22.039 1.00 32.34 189 HIS C C 1
ATOM 9564 O O . HIS C 1 194 ? 65.543 58.348 -22.611 1.00 30.15 189 HIS C O 1
ATOM 9577 N N . ASP C 1 195 ? 66.452 59.151 -20.718 1.00 35.63 190 ASP C N 1
ATOM 9578 C CA . ASP C 1 195 ? 65.460 58.522 -19.855 1.00 34.95 190 ASP C CA 1
ATOM 9579 C C . ASP C 1 195 ? 64.159 59.305 -19.876 1.00 31.02 190 ASP C C 1
ATOM 9580 O O . ASP C 1 195 ? 64.151 60.520 -19.682 1.00 32.12 190 ASP C O 1
ATOM 9589 N N . ILE C 1 196 ? 63.063 58.597 -20.119 1.00 25.96 191 ILE C N 1
ATOM 9590 C CA . ILE C 1 196 ? 61.739 59.197 -20.134 1.00 25.24 191 ILE C CA 1
ATOM 9591 C C . ILE C 1 196 ? 60.872 58.545 -19.065 1.00 26.50 191 ILE C C 1
ATOM 9592 O O . ILE C 1 196 ? 60.843 57.322 -18.933 1.00 25.31 191 ILE C O 1
ATOM 9608 N N . GLU C 1 197 ? 60.167 59.367 -18.300 1.00 28.78 192 GLU C N 1
ATOM 9609 C CA . GLU C 1 197 ? 59.237 58.847 -17.309 1.00 30.42 192 GLU C CA 1
ATOM 9610 C C . GLU C 1 197 ? 57.995 58.320 -18.015 1.00 26.08 192 GLU C C 1
ATOM 9611 O O . GLU C 1 197 ? 57.224 59.098 -18.568 1.00 23.43 192 GLU C O 1
ATOM 9623 N N . GLY C 1 198 ? 57.809 57.004 -17.978 1.00 23.21 193 GLY C N 1
ATOM 9624 C CA . GLY C 1 198 ? 56.737 56.354 -18.710 1.00 21.55 193 GLY C CA 1
ATOM 9625 C C . GLY C 1 198 ? 55.389 56.337 -18.015 1.00 21.57 193 GLY C C 1
ATOM 9626 O O . GLY C 1 198 ? 54.362 56.148 -18.663 1.00 19.78 193 GLY C O 1
ATOM 9630 N N . ASN C 1 199 ? 55.391 56.518 -16.696 1.00 24.13 194 ASN C N 1
ATOM 9631 C CA . ASN C 1 199 ? 54.150 56.584 -15.929 1.00 26.46 194 ASN C CA 1
ATOM 9632 C C . ASN C 1 199 ? 53.633 58.017 -15.842 1.00 26.18 194 ASN C C 1
ATOM 9633 O O . ASN C 1 199 ? 53.640 58.633 -14.777 1.00 27.90 194 ASN C O 1
ATOM 9644 N N . GLN C 1 200 ? 53.213 58.537 -16.992 1.00 22.89 195 GLN C N 1
ATOM 9645 C CA . GLN C 1 200 ? 52.482 59.791 -17.095 1.00 21.49 195 GLN C CA 1
ATOM 9646 C C . GLN C 1 200 ? 51.383 59.602 -18.132 1.00 19.58 195 GLN C C 1
ATOM 9647 O O . GLN C 1 200 ? 51.304 58.543 -18.765 1.00 19.30 195 GLN C O 1
ATOM 9661 N N . ASP C 1 201 ? 50.552 60.623 -18.324 1.00 19.97 196 ASP C N 1
ATOM 9662 C CA . ASP C 1 201 ? 49.606 60.626 -19.438 1.00 21.75 196 ASP C CA 1
ATOM 9663 C C . ASP C 1 201 ? 50.354 60.428 -20.740 1.00 19.17 196 ASP C C 1
ATOM 9664 O O . ASP C 1 201 ? 51.496 60.853 -20.879 1.00 20.65 196 ASP C O 1
ATOM 9673 N N . ILE C 1 202 ? 49.698 59.796 -21.705 1.00 16.79 197 ILE C N 1
ATOM 9674 C CA . ILE C 1 202 ? 50.325 59.522 -22.988 1.00 16.92 197 ILE C CA 1
ATOM 9675 C C . ILE C 1 202 ? 50.899 60.774 -23.646 1.00 18.96 197 ILE C C 1
ATOM 9676 O O . ILE C 1 202 ? 51.986 60.719 -24.199 1.00 19.49 197 ILE C O 1
ATOM 9692 N N . ASN C 1 203 ? 50.180 61.894 -23.591 1.00 21.59 198 ASN C N 1
ATOM 9693 C CA . ASN C 1 203 ? 50.655 63.102 -24.269 1.00 25.07 198 ASN C CA 1
ATOM 9694 C C . ASN C 1 203 ? 51.770 63.787 -23.495 1.00 24.98 198 ASN C C 1
ATOM 9695 O O . ASN C 1 203 ? 52.523 64.587 -24.056 1.00 23.31 198 ASN C O 1
ATOM 9706 N N . ASP C 1 204 ? 51.874 63.471 -22.206 1.00 26.70 199 ASP C N 1
ATOM 9707 C CA . ASP C 1 204 ? 52.932 64.013 -21.360 1.00 26.62 199 ASP C CA 1
ATOM 9708 C C . ASP C 1 204 ? 54.214 63.203 -21.537 1.00 24.73 199 ASP C C 1
ATOM 9709 O O . ASP C 1 204 ? 55.317 63.744 -21.495 1.00 25.73 199 ASP C O 1
ATOM 9718 N N . VAL C 1 205 ? 54.076 61.898 -21.744 1.00 21.38 200 VAL C N 1
ATOM 9719 C CA . VAL C 1 205 ? 55.235 61.108 -22.103 1.00 19.37 200 VAL C CA 1
ATOM 9720 C C . VAL C 1 205 ? 55.779 61.620 -23.424 1.00 19.62 200 VAL C C 1
ATOM 9721 O O . VAL C 1 205 ? 56.992 61.727 -23.602 1.00 22.70 200 VAL C O 1
ATOM 9734 N N . PHE C 1 206 ? 54.896 61.906 -24.372 1.00 18.76 201 PHE C N 1
ATOM 9735 C CA . PHE C 1 206 ? 55.369 62.307 -25.688 1.00 20.42 201 PHE C CA 1
ATOM 9736 C C . PHE C 1 206 ? 56.013 63.691 -25.633 1.00 23.37 201 PHE C C 1
ATOM 9737 O O . PHE C 1 206 ? 57.042 63.918 -26.267 1.00 23.69 201 PHE C O 1
ATOM 9754 N N . SER C 1 207 ? 55.412 64.602 -24.875 1.00 25.39 202 SER C N 1
ATOM 9755 C CA . SER C 1 207 ? 55.951 65.953 -24.759 1.00 27.51 202 SER C CA 1
ATOM 9756 C C . SER C 1 207 ? 57.415 65.886 -24.330 1.00 28.24 202 SER C C 1
ATOM 9757 O O . SER C 1 207 ? 58.263 66.609 -24.861 1.00 31.25 202 SER C O 1
ATOM 9765 N N . ASP C 1 208 ? 57.713 64.991 -23.394 1.00 25.73 203 ASP C N 1
ATOM 9766 C CA . ASP C 1 208 ? 59.080 64.789 -22.937 1.00 26.37 203 ASP C CA 1
ATOM 9767 C C . ASP C 1 208 ? 59.959 64.249 -24.068 1.00 25.85 203 ASP C C 1
ATOM 9768 O O . ASP C 1 208 ? 61.070 64.731 -24.277 1.00 28.55 203 ASP C O 1
ATOM 9777 N N . ILE C 1 209 ? 59.467 63.250 -24.796 1.00 19.59 204 ILE C N 1
ATOM 9778 C CA . ILE C 1 209 ? 60.220 62.688 -25.911 1.00 17.95 204 ILE C CA 1
ATOM 9779 C C . ILE C 1 209 ? 60.469 63.745 -26.974 1.00 21.28 204 ILE C C 1
ATOM 9780 O O . ILE C 1 209 ? 61.564 63.853 -27.529 1.00 21.54 204 ILE C O 1
ATOM 9796 N N . GLU C 1 210 ? 59.433 64.520 -27.249 1.00 26.75 205 GLU C N 1
ATOM 9797 C CA . GLU C 1 210 ? 59.452 65.480 -28.336 1.00 33.07 205 GLU C CA 1
ATOM 9798 C C . GLU C 1 210 ? 60.443 66.609 -28.052 1.00 35.10 205 GLU C C 1
ATOM 9799 O O . GLU C 1 210 ? 60.989 67.201 -28.979 1.00 35.52 205 GLU C O 1
ATOM 9811 N N . LYS C 1 211 ? 60.689 66.888 -26.774 1.00 35.87 206 LYS C N 1
ATOM 9812 C CA . LYS C 1 211 ? 61.657 67.912 -26.391 1.00 37.98 206 LYS C CA 1
ATOM 9813 C C . LYS C 1 211 ? 63.091 67.387 -26.516 1.00 35.51 206 LYS C C 1
ATOM 9814 O O . LYS C 1 211 ? 64.027 68.162 -26.706 1.00 37.56 206 LYS C O 1
ATOM 9833 N N . VAL C 1 212 ? 63.261 66.072 -26.425 1.00 31.79 207 VAL C N 1
ATOM 9834 C CA . VAL C 1 212 ? 64.554 65.457 -26.685 1.00 29.89 207 VAL C CA 1
ATOM 9835 C C . VAL C 1 212 ? 64.848 65.488 -28.184 1.00 28.59 207 VAL C C 1
ATOM 9836 O O . VAL C 1 212 ? 65.910 65.942 -28.619 1.00 29.01 207 VAL C O 1
ATOM 9849 N N . LEU C 1 213 ? 63.900 65.000 -28.978 1.00 25.63 208 LEU C N 1
ATOM 9850 C CA . LEU C 1 213 ? 64.160 64.788 -30.390 1.00 23.58 208 LEU C CA 1
ATOM 9851 C C . LEU C 1 213 ? 64.352 66.099 -31.157 1.00 24.99 208 LEU C C 1
ATOM 9852 O O . LEU C 1 213 ? 65.169 66.152 -32.074 1.00 26.90 208 LEU C O 1
ATOM 9868 N N . THR C 1 214 ? 63.621 67.148 -30.792 1.00 24.62 209 THR C N 1
ATOM 9869 C CA . THR C 1 214 ? 63.741 68.418 -31.509 1.00 27.11 209 THR C CA 1
ATOM 9870 C C . THR C 1 214 ? 65.079 69.099 -31.229 1.00 27.12 209 THR C C 1
ATOM 9871 O O . THR C 1 214 ? 65.554 69.892 -32.038 1.00 26.82 209 THR C O 1
ATOM 9882 N N . ASN C 1 215 ? 65.691 68.778 -30.094 1.00 28.99 210 ASN C N 1
ATOM 9883 C CA . ASN C 1 215 ? 66.976 69.371 -29.742 1.00 28.55 210 ASN C CA 1
ATOM 9884 C C . ASN C 1 215 ? 68.157 68.625 -30.363 1.00 27.75 210 ASN C C 1
ATOM 9885 O O . ASN C 1 215 ? 69.311 68.966 -30.112 1.00 26.92 210 ASN C O 1
ATOM 9896 N N . LEU C 1 216 ? 67.882 67.607 -31.172 1.00 27.75 211 LEU C N 1
ATOM 9897 C CA . LEU C 1 216 ? 68.955 66.889 -31.858 1.00 28.40 211 LEU C CA 1
ATOM 9898 C C . LEU C 1 216 ? 69.423 67.640 -33.098 1.00 29.31 211 LEU C C 1
ATOM 9899 O O . LEU C 1 216 ? 68.606 68.196 -33.822 1.00 30.39 211 LEU C O 1
ATOM 9915 N N . LYS C 1 217 ? 70.740 67.648 -33.307 1.00 33.28 212 LYS C N 1
ATOM 9916 C CA . LYS C 1 217 ? 71.377 68.057 -34.567 1.00 42.46 212 LYS C CA 1
ATOM 9917 C C . LYS C 1 217 ? 71.659 69.550 -34.626 1.00 46.11 212 LYS C C 1
ATOM 9918 O O . LYS C 1 217 ? 72.577 69.982 -35.333 1.00 47.68 212 LYS C O 1
ATOM 9937 N N . MET D 1 6 ? 27.265 54.964 -10.786 1.00 36.73 1 MET D N 1
ATOM 9938 C CA . MET D 1 6 ? 27.860 54.572 -9.506 1.00 35.26 1 MET D CA 1
ATOM 9939 C C . MET D 1 6 ? 28.001 53.059 -9.376 1.00 31.42 1 MET D C 1
ATOM 9940 O O . MET D 1 6 ? 27.108 52.314 -9.772 1.00 32.52 1 MET D O 1
ATOM 9954 N N . ASN D 1 7 ? 29.130 52.620 -8.824 1.00 28.15 2 ASN D N 1
ATOM 9955 C CA . ASN D 1 7 ? 29.382 51.205 -8.575 1.00 27.51 2 ASN D CA 1
ATOM 9956 C C . ASN D 1 7 ? 29.255 50.917 -7.091 1.00 27.62 2 ASN D C 1
ATOM 9957 O O . ASN D 1 7 ? 30.143 51.267 -6.313 1.00 28.88 2 ASN D O 1
ATOM 9968 N N . LEU D 1 8 ? 28.154 50.269 -6.714 1.00 24.05 3 LEU D N 1
ATOM 9969 C CA . LEU D 1 8 ? 27.769 50.176 -5.313 1.00 23.42 3 LEU D CA 1
ATOM 9970 C C . LEU D 1 8 ? 27.521 48.745 -4.845 1.00 23.57 3 LEU D C 1
ATOM 9971 O O . LEU D 1 8 ? 27.190 47.863 -5.642 1.00 22.84 3 LEU D O 1
ATOM 9987 N N . LEU D 1 9 ? 27.724 48.526 -3.548 1.00 22.99 4 LEU D N 1
ATOM 9988 C CA . LEU D 1 9 ? 27.221 47.344 -2.858 1.00 22.00 4 LEU D CA 1
ATOM 9989 C C . LEU D 1 9 ? 26.168 47.797 -1.866 1.00 21.47 4 LEU D C 1
ATOM 9990 O O . LEU D 1 9 ? 26.294 48.871 -1.275 1.00 21.58 4 LEU D O 1
ATOM 10006 N N . ILE D 1 10 ? 25.130 46.988 -1.681 1.00 20.51 5 ILE D N 1
ATOM 10007 C CA . ILE D 1 10 ? 24.238 47.171 -0.534 1.00 18.93 5 ILE D CA 1
ATOM 10008 C C . ILE D 1 10 ? 24.187 45.851 0.216 1.00 19.42 5 ILE D C 1
ATOM 10009 O O . ILE D 1 10 ? 24.004 44.782 -0.374 1.00 20.43 5 ILE D O 1
ATOM 10025 N N . MET D 1 11 ? 24.410 45.907 1.523 1.00 20.34 6 MET D N 1
ATOM 10026 C CA . MET D 1 11 ? 24.465 44.684 2.314 1.00 20.30 6 MET D CA 1
ATOM 10027 C C . MET D 1 11 ? 23.707 44.875 3.603 1.00 20.03 6 MET D C 1
ATOM 10028 O O . MET D 1 11 ? 23.392 45.997 3.988 1.00 20.31 6 MET D O 1
ATOM 10042 N N . GLY D 1 12 ? 23.410 43.758 4.248 1.00 23.03 7 GLY D N 1
ATOM 10043 C CA . GLY D 1 12 ? 22.623 43.760 5.458 1.00 25.25 7 GLY D CA 1
ATOM 10044 C C . GLY D 1 12 ? 22.082 42.374 5.690 1.00 23.58 7 GLY D C 1
ATOM 10045 O O . GLY D 1 12 ? 22.025 41.538 4.779 1.00 23.34 7 GLY D O 1
ATOM 10049 N N . LEU D 1 13 ? 21.684 42.111 6.923 1.00 18.74 8 LEU D N 1
ATOM 10050 C CA . LEU D 1 13 ? 21.161 40.807 7.251 1.00 19.15 8 LEU D CA 1
ATOM 10051 C C . LEU D 1 13 ? 19.837 40.556 6.534 1.00 19.36 8 LEU D C 1
ATOM 10052 O O . LEU D 1 13 ? 19.207 41.495 6.050 1.00 18.68 8 LEU D O 1
ATOM 10068 N N . PRO D 1 14 ? 19.412 39.287 6.452 1.00 23.24 9 PRO D N 1
ATOM 10069 C CA . PRO D 1 14 ? 18.104 38.984 5.855 1.00 25.33 9 PRO D CA 1
ATOM 10070 C C . PRO D 1 14 ? 16.968 39.804 6.479 1.00 23.52 9 PRO D C 1
ATOM 10071 O O . PRO D 1 14 ? 16.812 39.816 7.702 1.00 24.40 9 PRO D O 1
ATOM 10082 N N . GLY D 1 15 ? 16.208 40.505 5.643 1.00 18.68 10 GLY D N 1
ATOM 10083 C CA . GLY D 1 15 ? 15.056 41.259 6.097 1.00 17.32 10 GLY D CA 1
ATOM 10084 C C . GLY D 1 15 ? 15.389 42.683 6.498 1.00 16.48 10 GLY D C 1
ATOM 10085 O O . GLY D 1 15 ? 14.496 43.420 6.914 1.00 18.08 10 GLY D O 1
ATOM 10089 N N . ALA D 1 16 ? 16.652 43.079 6.336 1.00 17.51 11 ALA D N 1
ATOM 10090 C CA . ALA D 1 16 ? 17.108 44.400 6.766 1.00 18.17 11 ALA D CA 1
ATOM 10091 C C . ALA D 1 16 ? 16.601 45.524 5.859 1.00 18.44 11 ALA D C 1
ATOM 10092 O O . ALA D 1 16 ? 16.730 46.698 6.203 1.00 20.08 11 ALA D O 1
ATOM 10099 N N . GLY D 1 17 ? 16.007 45.156 4.725 1.00 15.98 12 GLY D N 1
ATOM 10100 C CA . GLY D 1 17 ? 15.381 46.110 3.819 1.00 14.32 12 GLY D CA 1
ATOM 10101 C C . GLY D 1 17 ? 16.174 46.403 2.556 1.00 15.12 12 GLY D C 1
ATOM 10102 O O . GLY D 1 17 ? 15.925 47.404 1.885 1.00 15.51 12 GLY D O 1
ATOM 10106 N N . LYS D 1 18 ? 17.115 45.525 2.220 1.00 16.30 13 LYS D N 1
ATOM 10107 C CA . LYS D 1 18 ? 17.945 45.710 1.026 1.00 18.45 13 LYS D CA 1
ATOM 1010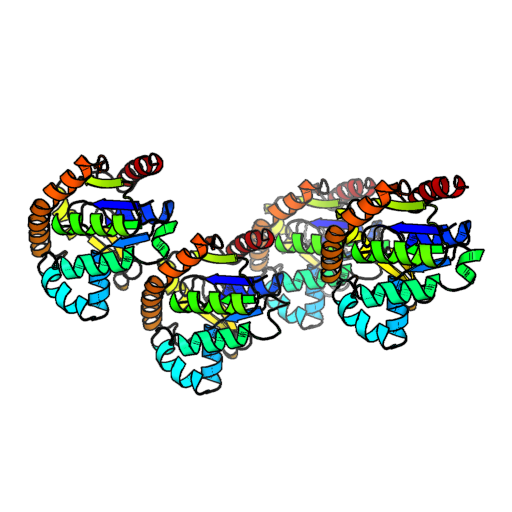8 C C . LYS D 1 18 ? 17.109 45.876 -0.242 1.00 15.80 13 LYS D C 1
ATOM 10109 O O . LYS D 1 18 ? 17.353 46.777 -1.038 1.00 15.24 13 LYS D O 1
ATOM 10128 N N . GLY D 1 19 ? 16.133 45.001 -0.433 1.00 14.42 14 GLY D N 1
ATOM 10129 C CA . GLY D 1 19 ? 15.316 45.045 -1.634 1.00 13.42 14 GLY D CA 1
ATOM 10130 C C . GLY D 1 19 ? 14.447 46.279 -1.681 1.00 14.25 14 GLY D C 1
ATOM 10131 O O . GLY D 1 19 ? 14.297 46.919 -2.727 1.00 14.47 14 GLY D O 1
ATOM 10135 N N . THR D 1 20 ? 13.867 46.607 -0.534 1.00 14.38 15 THR D N 1
ATOM 10136 C CA . THR D 1 20 ? 13.022 47.773 -0.412 1.00 15.41 15 THR D CA 1
ATOM 10137 C C . THR D 1 20 ? 13.847 49.011 -0.778 1.00 15.54 15 THR D C 1
ATOM 10138 O O . THR D 1 20 ? 13.430 49.830 -1.606 1.00 15.93 15 THR D O 1
ATOM 10149 N N . GLN D 1 21 ? 15.036 49.124 -0.200 1.00 14.12 16 GLN D N 1
ATOM 10150 C CA . GLN D 1 21 ? 15.875 50.288 -0.474 1.00 15.27 16 GLN D CA 1
ATOM 10151 C C . GLN D 1 21 ? 16.475 50.258 -1.871 1.00 16.51 16 GLN D C 1
ATOM 10152 O O . GLN D 1 21 ? 16.638 51.312 -2.493 1.00 18.41 16 GLN D O 1
ATOM 10166 N N . ALA D 1 22 ? 16.794 49.066 -2.370 1.00 13.89 17 ALA D N 1
ATOM 10167 C CA . ALA D 1 22 ? 17.342 48.930 -3.714 1.00 15.27 17 ALA D CA 1
ATOM 10168 C C . ALA D 1 22 ? 16.385 49.538 -4.723 1.00 17.14 17 ALA D C 1
ATOM 10169 O O . ALA D 1 22 ? 16.809 50.216 -5.655 1.00 19.55 17 ALA D O 1
ATOM 10176 N N . ALA D 1 23 ? 15.094 49.272 -4.544 1.00 18.87 18 ALA D N 1
ATOM 10177 C CA . ALA D 1 23 ? 14.085 49.756 -5.479 1.00 21.17 18 ALA D CA 1
ATOM 10178 C C . ALA D 1 23 ? 14.144 51.273 -5.578 1.00 24.92 18 ALA D C 1
ATOM 10179 O O . ALA D 1 23 ? 14.052 51.845 -6.664 1.00 27.55 18 ALA D O 1
ATOM 10186 N N . LYS D 1 24 ? 14.312 51.916 -4.431 1.00 25.17 19 LYS D N 1
ATOM 10187 C CA . LYS D 1 24 ? 14.386 53.367 -4.370 1.00 27.85 19 LYS D CA 1
ATOM 10188 C C . LYS D 1 24 ? 15.706 53.884 -4.939 1.00 28.60 19 LYS D C 1
ATOM 10189 O O . LYS D 1 24 ? 15.734 54.924 -5.599 1.00 31.18 19 LYS D O 1
ATOM 10208 N N . ILE D 1 25 ? 16.798 53.163 -4.693 1.00 24.22 20 ILE D N 1
ATOM 10209 C CA . ILE D 1 25 ? 18.100 53.567 -5.227 1.00 22.88 20 ILE D CA 1
ATOM 10210 C C . ILE D 1 25 ? 18.088 53.450 -6.739 1.00 25.86 20 ILE D C 1
ATOM 10211 O O . ILE D 1 25 ? 18.594 54.319 -7.443 1.00 29.05 20 ILE D O 1
ATOM 10227 N N . VAL D 1 26 ? 17.504 52.374 -7.242 1.00 24.54 21 VAL D N 1
ATOM 10228 C CA . VAL D 1 26 ? 17.438 52.157 -8.681 1.00 26.50 21 VAL D CA 1
ATOM 10229 C C . VAL D 1 26 ? 16.621 53.251 -9.349 1.00 34.50 21 VAL D C 1
ATOM 10230 O O . VAL D 1 26 ? 17.008 53.775 -10.394 1.00 37.62 21 VAL D O 1
ATOM 10243 N N . GLU D 1 27 ? 15.495 53.602 -8.736 1.00 43.01 22 GLU D N 1
ATOM 10244 C CA . GLU D 1 27 ? 14.550 54.520 -9.362 1.00 50.12 22 GLU D CA 1
ATOM 10245 C C . GLU D 1 27 ? 15.096 55.940 -9.505 1.00 50.48 22 GLU D C 1
ATOM 10246 O O . GLU D 1 27 ? 14.690 56.666 -10.414 1.00 57.11 22 GLU D O 1
ATOM 10258 N N . GLN D 1 28 ? 16.021 56.332 -8.632 1.00 38.24 23 GLN D N 1
ATOM 10259 C CA . GLN D 1 28 ? 16.544 57.697 -8.655 1.00 36.16 23 GLN D CA 1
ATOM 10260 C C . GLN D 1 28 ? 17.903 57.809 -9.350 1.00 39.59 23 GLN D C 1
ATOM 10261 O O . GLN D 1 28 ? 18.228 58.867 -9.892 1.00 40.11 23 GLN D O 1
ATOM 10275 N N . PHE D 1 29 ? 18.686 56.730 -9.350 1.00 42.83 24 PHE D N 1
ATOM 10276 C CA . PHE D 1 29 ? 20.055 56.776 -9.875 1.00 43.86 24 PHE D CA 1
ATOM 10277 C C . PHE D 1 29 ? 20.252 55.934 -11.142 1.00 44.72 24 PHE D C 1
ATOM 10278 O O . PHE D 1 29 ? 21.236 56.119 -11.852 1.00 44.94 24 PHE D O 1
ATOM 10295 N N . HIS D 1 30 ? 19.329 55.010 -11.408 1.00 46.05 25 HIS D N 1
ATOM 10296 C CA . HIS D 1 30 ? 19.323 54.206 -12.639 1.00 46.64 25 HIS D CA 1
ATOM 10297 C C . HIS D 1 30 ? 20.492 53.224 -12.736 1.00 41.51 25 HIS D C 1
ATOM 10298 O O . HIS D 1 30 ? 20.831 52.757 -13.825 1.00 44.41 25 HIS D O 1
ATOM 10311 N N . VAL D 1 31 ? 21.104 52.910 -11.601 1.00 32.46 26 VAL D N 1
ATOM 10312 C CA . VAL D 1 31 ? 22.113 51.860 -11.545 1.00 27.97 26 VAL D CA 1
ATOM 10313 C C . VAL D 1 31 ? 21.438 50.520 -11.808 1.00 27.76 26 VAL D C 1
ATOM 10314 O O . VAL D 1 31 ? 20.261 50.349 -11.496 1.00 29.31 26 VAL D O 1
ATOM 10327 N N . ALA D 1 32 ? 22.168 49.583 -12.399 1.00 26.88 27 ALA D N 1
ATOM 10328 C CA . ALA D 1 32 ? 21.629 48.245 -12.609 1.00 27.42 27 ALA D CA 1
ATOM 10329 C C . ALA D 1 32 ? 21.496 47.538 -11.262 1.00 27.12 27 ALA D C 1
ATOM 10330 O O . ALA D 1 32 ? 22.416 47.554 -10.445 1.00 27.00 27 ALA D O 1
ATOM 10337 N N . HIS D 1 33 ? 20.341 46.926 -11.032 1.00 27.79 28 HIS D N 1
ATOM 10338 C CA . HIS D 1 33 ? 20.122 46.147 -9.822 1.00 26.71 28 HIS D CA 1
ATOM 10339 C C . HIS D 1 33 ? 20.562 44.710 -10.062 1.00 24.87 28 HIS D C 1
ATOM 10340 O O . HIS D 1 33 ? 19.995 44.022 -10.907 1.00 28.45 28 HIS D O 1
ATOM 10353 N N . ILE D 1 34 ? 21.584 44.272 -9.331 1.00 21.33 29 ILE D N 1
ATOM 10354 C CA . ILE D 1 34 ? 22.073 42.902 -9.428 1.00 21.54 29 ILE D CA 1
ATOM 10355 C C . ILE D 1 34 ? 21.869 42.213 -8.093 1.00 20.85 29 ILE D C 1
ATOM 10356 O O . ILE D 1 34 ? 22.670 42.367 -7.175 1.00 20.99 29 ILE D O 1
ATOM 10372 N N . SER D 1 35 ? 20.797 41.440 -8.008 1.00 18.62 30 SER D N 1
ATOM 10373 C CA . SER D 1 35 ? 20.454 40.732 -6.795 1.00 18.00 30 SER D CA 1
ATOM 10374 C C . SER D 1 35 ? 20.627 39.235 -7.000 1.00 17.84 30 SER D C 1
ATOM 10375 O O . SER D 1 35 ? 19.937 38.631 -7.822 1.00 18.67 30 SER D O 1
ATOM 10383 N N . THR D 1 36 ? 21.536 38.631 -6.244 1.00 18.93 31 THR D N 1
ATOM 10384 C CA . THR D 1 36 ? 21.740 37.197 -6.339 1.00 19.71 31 THR D CA 1
ATOM 10385 C C . THR D 1 36 ? 20.447 36.440 -5.974 1.00 18.61 31 THR D C 1
ATOM 10386 O O . THR D 1 36 ? 20.087 35.467 -6.632 1.00 19.06 31 THR D O 1
ATOM 10397 N N . GLY D 1 37 ? 19.721 36.913 -4.963 1.00 19.10 32 GLY D N 1
ATOM 10398 C CA . GLY D 1 37 ? 18.448 36.309 -4.613 1.00 19.74 32 GLY D CA 1
ATOM 10399 C C . GLY D 1 37 ? 17.483 36.314 -5.787 1.00 18.47 32 GLY D C 1
ATOM 10400 O O . GLY D 1 37 ? 16.867 35.288 -6.118 1.00 18.82 32 GLY D O 1
ATOM 10404 N N . ASP D 1 38 ? 17.358 37.468 -6.431 1.00 17.60 33 ASP D N 1
ATOM 10405 C CA . ASP D 1 38 ? 16.437 37.610 -7.546 1.00 18.92 33 ASP D CA 1
ATOM 10406 C C . ASP D 1 38 ? 16.853 36.674 -8.675 1.00 18.70 33 ASP D C 1
ATOM 10407 O O . ASP D 1 38 ? 16.018 36.023 -9.313 1.00 19.65 33 ASP D O 1
ATOM 10416 N N . MET D 1 39 ? 18.153 36.625 -8.923 1.00 17.42 34 MET D N 1
ATOM 10417 C CA . MET D 1 39 ? 18.677 35.781 -9.991 1.00 18.18 34 MET D CA 1
ATOM 10418 C C . MET D 1 39 ? 18.401 34.300 -9.749 1.00 17.48 34 MET D C 1
ATOM 10419 O O . MET D 1 39 ? 18.007 33.580 -10.676 1.00 19.39 34 MET D O 1
ATOM 10433 N N . PHE D 1 40 ? 18.638 33.835 -8.525 1.00 16.77 35 PHE D N 1
ATOM 10434 C CA . PHE D 1 40 ? 18.302 32.458 -8.173 1.00 18.10 35 PHE D CA 1
ATOM 10435 C C . PHE D 1 40 ? 16.812 32.198 -8.338 1.00 20.43 35 PHE D C 1
ATOM 10436 O O . PHE D 1 40 ? 16.407 31.173 -8.889 1.00 20.24 35 PHE D O 1
ATOM 10453 N N . ARG D 1 41 ? 15.979 33.104 -7.842 1.00 22.90 36 ARG D N 1
ATOM 10454 C CA . ARG D 1 41 ? 14.546 32.850 -7.902 1.00 23.73 36 ARG D CA 1
ATOM 10455 C C . ARG D 1 41 ? 14.059 32.814 -9.348 1.00 23.03 36 ARG D C 1
ATOM 10456 O O . ARG D 1 41 ? 13.205 31.994 -9.685 1.00 22.57 36 ARG D O 1
ATOM 10477 N N . ALA D 1 42 ? 14.613 33.670 -10.205 1.00 21.89 37 ALA D N 1
ATOM 10478 C CA . ALA D 1 42 ? 14.262 33.649 -11.619 1.00 23.18 37 ALA D CA 1
ATOM 10479 C C . ALA D 1 42 ? 14.644 32.310 -12.239 1.00 22.91 37 ALA D C 1
ATOM 10480 O O . ALA D 1 42 ? 13.852 31.709 -12.966 1.00 23.98 37 ALA D O 1
ATOM 10487 N N . ALA D 1 43 ? 15.853 31.843 -11.940 1.00 20.96 38 ALA D N 1
ATOM 10488 C CA . ALA D 1 43 ? 16.344 30.594 -12.513 1.00 19.93 38 ALA D CA 1
ATOM 10489 C C . ALA D 1 43 ? 15.457 29.442 -12.065 1.00 21.81 38 ALA D C 1
ATOM 10490 O O . ALA D 1 43 ? 15.135 28.559 -12.856 1.00 23.36 38 ALA D O 1
ATOM 10497 N N . MET D 1 44 ? 15.059 29.465 -10.796 1.00 22.50 39 MET D N 1
ATOM 10498 C CA . MET D 1 44 ? 14.181 28.436 -10.247 1.00 24.76 39 MET D CA 1
ATOM 10499 C C . MET D 1 44 ? 12.838 28.424 -10.963 1.00 27.84 39 MET D C 1
ATOM 10500 O O . MET D 1 44 ? 12.320 27.361 -11.298 1.00 27.97 39 MET D O 1
ATOM 10514 N N . ALA D 1 45 ? 12.284 29.606 -11.209 1.00 31.46 40 ALA D N 1
ATOM 10515 C CA . ALA D 1 45 ? 10.982 29.714 -11.852 1.00 33.39 40 ALA D CA 1
ATOM 10516 C C . ALA D 1 45 ? 11.038 29.201 -13.290 1.00 34.07 40 ALA D C 1
ATOM 10517 O O . ALA D 1 45 ? 10.073 28.613 -13.782 1.00 39.13 40 ALA D O 1
ATOM 10524 N N . ASN D 1 46 ? 12.170 29.425 -13.957 1.00 28.86 41 ASN D N 1
ATOM 10525 C CA . ASN D 1 46 ? 12.345 28.997 -15.345 1.00 28.67 41 ASN D CA 1
ATOM 10526 C C . ASN D 1 46 ? 12.948 27.605 -15.474 1.00 29.93 41 ASN D C 1
ATOM 10527 O O . ASN D 1 46 ? 13.240 27.157 -16.582 1.00 30.08 41 ASN D O 1
ATOM 10538 N N . GLN D 1 47 ? 13.130 26.937 -14.338 1.00 31.09 42 GLN D N 1
ATOM 10539 C CA . GLN D 1 47 ? 13.615 25.558 -14.298 1.00 32.72 42 GLN D CA 1
ATOM 10540 C C . GLN D 1 47 ? 14.887 25.372 -15.109 1.00 30.60 42 GLN D C 1
ATOM 10541 O O . GLN D 1 47 ? 15.026 24.408 -15.862 1.00 31.36 42 GLN D O 1
ATOM 10555 N N . THR D 1 48 ? 15.812 26.311 -14.964 1.00 25.90 43 THR D N 1
ATOM 10556 C CA . THR D 1 48 ? 17.128 26.165 -15.557 1.00 21.43 43 THR D CA 1
ATOM 10557 C C . THR D 1 48 ? 17.923 25.167 -14.728 1.00 18.60 43 THR D C 1
ATOM 10558 O O . THR D 1 48 ? 17.535 24.830 -13.619 1.00 17.21 43 THR D O 1
ATOM 10569 N N . GLU D 1 49 ? 19.041 24.701 -15.270 1.00 18.90 44 GLU D N 1
ATOM 10570 C CA . GLU D 1 49 ? 19.916 23.787 -14.546 1.00 17.89 44 GLU D CA 1
ATOM 10571 C C . GLU D 1 49 ? 20.388 24.388 -13.224 1.00 18.39 44 GLU D C 1
ATOM 10572 O O . GLU D 1 49 ? 20.413 23.729 -12.184 1.00 18.48 44 GLU D O 1
ATOM 10584 N N . MET D 1 50 ? 20.771 25.648 -13.266 1.00 18.23 45 MET D N 1
ATOM 10585 C CA . MET D 1 50 ? 21.278 26.282 -12.061 1.00 19.91 45 MET D CA 1
ATOM 10586 C C . MET D 1 50 ? 20.126 26.498 -11.076 1.00 20.24 45 MET D C 1
ATOM 10587 O O . MET D 1 50 ? 20.315 26.434 -9.859 1.00 21.09 45 MET D O 1
ATOM 10601 N N . GLY D 1 51 ? 18.923 26.711 -11.598 1.00 19.07 46 GLY D N 1
ATOM 10602 C CA . GLY D 1 51 ? 17.765 26.895 -10.740 1.00 19.75 46 GLY D CA 1
ATOM 10603 C C . GLY D 1 51 ? 17.465 25.650 -9.927 1.00 21.03 46 GLY D C 1
ATOM 10604 O O . GLY D 1 51 ? 17.172 25.736 -8.739 1.00 22.11 46 GLY D O 1
ATOM 10608 N N . VAL D 1 52 ? 17.527 24.489 -10.573 1.00 21.60 47 VAL D N 1
ATOM 10609 C CA . VAL D 1 52 ? 17.328 23.212 -9.895 1.00 22.63 47 VAL D CA 1
ATOM 10610 C C . VAL D 1 52 ? 18.360 23.024 -8.787 1.00 23.45 47 VAL D C 1
ATOM 10611 O O . VAL D 1 52 ? 18.035 22.563 -7.694 1.00 25.00 47 VAL D O 1
ATOM 10624 N N . LEU D 1 53 ? 19.608 23.373 -9.079 1.00 22.74 48 LEU D N 1
ATOM 10625 C CA . LEU D 1 53 ? 20.693 23.230 -8.111 1.00 24.95 48 LEU D CA 1
ATOM 10626 C C . LEU D 1 53 ? 20.485 24.149 -6.906 1.00 25.93 48 LEU D C 1
ATOM 10627 O O . LEU D 1 53 ? 20.521 23.700 -5.759 1.00 29.73 48 LEU D O 1
ATOM 10643 N N . ALA D 1 54 ? 20.263 25.431 -7.182 1.00 20.77 49 ALA D N 1
ATOM 10644 C CA . ALA D 1 54 ? 20.115 26.446 -6.137 1.00 19.04 49 ALA D CA 1
ATOM 10645 C C . ALA D 1 54 ? 18.969 26.144 -5.182 1.00 20.93 49 ALA D C 1
ATOM 10646 O O . ALA D 1 54 ? 19.065 26.395 -3.977 1.00 22.58 49 ALA D O 1
ATOM 10653 N N . LYS D 1 55 ? 17.876 25.640 -5.733 1.00 23.99 50 LYS D N 1
ATOM 10654 C CA . LYS D 1 55 ? 16.686 25.326 -4.948 1.00 27.31 50 LYS D CA 1
ATOM 10655 C C . LYS D 1 55 ? 17.018 24.507 -3.704 1.00 30.02 50 LYS D C 1
ATOM 10656 O O . LYS D 1 55 ? 16.525 24.800 -2.613 1.00 30.18 50 LYS D O 1
ATOM 10675 N N . SER D 1 56 ? 17.865 23.496 -3.869 1.00 31.55 51 SER D N 1
ATOM 10676 C CA . SER D 1 56 ? 18.192 22.577 -2.781 1.00 34.41 51 SER D CA 1
ATOM 10677 C C . SER D 1 56 ? 18.831 23.298 -1.599 1.00 34.02 51 SER D C 1
ATOM 10678 O O . SER D 1 56 ? 18.821 22.787 -0.479 1.00 37.21 51 SER D O 1
ATOM 10686 N N . TYR D 1 57 ? 19.381 24.481 -1.857 1.00 27.40 52 TYR D N 1
ATOM 10687 C CA . TYR D 1 57 ? 20.004 25.290 -0.812 1.00 25.87 52 TYR D CA 1
ATOM 10688 C C . TYR D 1 57 ? 19.059 26.374 -0.299 1.00 27.10 52 TYR D C 1
ATOM 10689 O O . TYR D 1 57 ? 18.917 26.560 0.907 1.00 28.84 52 TYR D O 1
ATOM 10707 N N . ILE D 1 58 ? 18.412 27.077 -1.225 1.00 25.71 53 ILE D N 1
ATOM 10708 C CA . ILE D 1 58 ? 17.506 28.171 -0.887 1.00 23.10 53 ILE D CA 1
ATOM 10709 C C . ILE D 1 58 ? 16.300 27.701 -0.072 1.00 24.89 53 ILE D C 1
ATOM 10710 O O . ILE D 1 58 ? 15.873 28.382 0.858 1.00 23.99 53 ILE D O 1
ATOM 10726 N N . ASP D 1 59 ? 15.734 26.553 -0.422 1.00 29.16 54 ASP D N 1
ATOM 10727 C CA . ASP D 1 59 ? 14.604 26.014 0.330 1.00 32.42 54 ASP D CA 1
ATOM 10728 C C . ASP D 1 59 ? 14.990 25.718 1.776 1.00 36.01 54 ASP D C 1
ATOM 10729 O O . ASP D 1 59 ? 14.156 25.812 2.679 1.00 39.69 54 ASP D O 1
ATOM 10738 N N . LYS D 1 60 ? 16.251 25.361 1.991 1.00 39.38 55 LYS D N 1
ATOM 10739 C CA . LYS D 1 60 ? 16.732 25.038 3.330 1.00 44.44 55 LYS D CA 1
ATOM 10740 C C . LYS D 1 60 ? 17.136 26.288 4.087 1.00 41.29 55 LYS D C 1
ATOM 10741 O O . LYS D 1 60 ? 17.419 26.227 5.272 1.00 43.29 55 LYS D O 1
ATOM 10760 N N . GLY D 1 61 ? 17.170 27.424 3.402 1.00 32.04 56 GLY D N 1
ATOM 10761 C CA . GLY D 1 61 ? 17.698 28.634 3.997 1.00 26.50 56 GLY D CA 1
ATOM 10762 C C . GLY D 1 61 ? 19.211 28.631 4.044 1.00 25.47 56 GLY D C 1
ATOM 10763 O O . GLY D 1 61 ? 19.810 29.424 4.764 1.00 25.76 56 GLY D O 1
ATOM 10767 N N . GLU D 1 62 ? 19.833 27.739 3.269 1.00 27.11 57 GLU D N 1
ATOM 10768 C CA . GLU D 1 62 ? 21.289 27.634 3.222 1.00 27.95 57 GLU D CA 1
ATOM 10769 C C . GLU D 1 62 ? 21.863 28.446 2.071 1.00 26.24 57 GLU D C 1
ATOM 10770 O O . GLU D 1 62 ? 21.164 28.757 1.107 1.00 24.93 57 GLU D O 1
ATOM 10782 N N . LEU D 1 63 ? 23.136 28.797 2.181 1.00 26.67 58 LEU D N 1
ATOM 10783 C CA . LEU D 1 63 ? 23.821 29.506 1.122 1.00 28.19 58 LEU D CA 1
ATOM 10784 C C . LEU D 1 63 ? 24.051 28.564 -0.049 1.00 28.57 58 LEU D C 1
ATOM 10785 O O . LEU D 1 63 ? 24.343 27.386 0.137 1.00 30.32 58 LEU D O 1
ATOM 10801 N N . VAL D 1 64 ? 23.879 29.092 -1.253 1.00 26.37 59 VAL D N 1
ATOM 10802 C CA . VAL D 1 64 ? 24.268 28.400 -2.475 1.00 25.14 59 VAL D CA 1
ATOM 10803 C C . VAL D 1 64 ? 25.796 28.380 -2.557 1.00 26.64 59 VAL D C 1
ATOM 10804 O O . VAL D 1 64 ? 26.440 29.359 -2.185 1.00 26.81 59 VAL D O 1
ATOM 10817 N N . PRO D 1 65 ? 26.387 27.266 -3.039 1.00 28.10 60 PRO D N 1
ATOM 10818 C CA . PRO D 1 65 ? 27.846 27.174 -3.199 1.00 28.22 60 PRO D CA 1
ATOM 10819 C C . PRO D 1 65 ? 28.476 28.397 -3.864 1.00 30.19 60 PRO D C 1
ATOM 10820 O O . PRO D 1 65 ? 27.891 28.926 -4.807 1.00 31.19 60 PRO D O 1
ATOM 10831 N N . ASP D 1 66 ? 29.643 28.827 -3.384 1.00 32.77 61 ASP D N 1
ATOM 10832 C CA . ASP D 1 66 ? 30.289 30.044 -3.881 1.00 35.95 61 ASP D CA 1
ATOM 10833 C C . ASP D 1 66 ? 30.591 29.988 -5.373 1.00 34.77 61 ASP D C 1
ATOM 10834 O O . ASP D 1 66 ? 30.469 30.991 -6.079 1.00 34.42 61 ASP D O 1
ATOM 10843 N N . GLU D 1 67 ? 31.002 28.816 -5.847 1.00 34.35 62 GLU D N 1
ATOM 10844 C CA . GLU D 1 67 ? 31.434 28.662 -7.231 1.00 33.65 62 GLU D CA 1
ATOM 10845 C C . GLU D 1 67 ? 30.292 29.013 -8.178 1.00 30.86 62 GLU D C 1
ATOM 10846 O O . GLU D 1 67 ? 30.488 29.713 -9.170 1.00 31.22 62 GLU D O 1
ATOM 10858 N N . VAL D 1 68 ? 29.099 28.525 -7.853 1.00 29.65 63 VAL D N 1
ATOM 10859 C CA . VAL D 1 68 ? 27.889 28.881 -8.585 1.00 30.23 63 VAL D CA 1
ATOM 10860 C C . VAL D 1 68 ? 27.666 30.385 -8.501 1.00 28.86 63 VAL D C 1
ATOM 10861 O O . VAL D 1 68 ? 27.570 31.071 -9.519 1.00 28.48 63 VAL D O 1
ATOM 10874 N N . THR D 1 69 ? 27.596 30.880 -7.269 1.00 27.00 64 THR D N 1
ATOM 10875 C CA . THR D 1 69 ? 27.255 32.267 -7.001 1.00 26.56 64 THR D CA 1
ATOM 10876 C C . THR D 1 69 ? 28.240 33.235 -7.649 1.00 26.39 64 THR D C 1
ATOM 10877 O O . THR D 1 69 ? 27.834 34.160 -8.349 1.00 25.73 64 THR D O 1
ATOM 10888 N N . ASN D 1 70 ? 29.535 33.029 -7.414 1.00 27.81 65 ASN D N 1
ATOM 10889 C CA . ASN D 1 70 ? 30.555 33.872 -8.036 1.00 28.89 65 ASN D CA 1
ATOM 10890 C C . ASN D 1 70 ? 30.387 33.943 -9.548 1.00 28.77 65 ASN D C 1
ATOM 10891 O O . ASN D 1 70 ? 30.606 34.991 -10.163 1.00 27.40 65 ASN D O 1
ATOM 10902 N N . GLY D 1 71 ? 29.999 32.813 -10.138 1.00 31.21 66 GLY D N 1
ATOM 10903 C CA . GLY D 1 71 ? 29.867 32.692 -11.578 1.00 31.05 66 GLY D CA 1
ATOM 10904 C C . GLY D 1 71 ? 28.738 33.518 -12.171 1.00 29.54 66 GLY D C 1
ATOM 10905 O O . GLY D 1 71 ? 28.931 34.185 -13.190 1.00 29.07 66 GLY D O 1
ATOM 10909 N N . ILE D 1 72 ? 27.560 33.476 -11.550 1.00 27.84 67 ILE D N 1
ATOM 10910 C CA . ILE D 1 72 ? 26.419 34.221 -12.077 1.00 26.84 67 ILE D CA 1
ATOM 10911 C C . ILE D 1 72 ? 26.642 35.723 -11.924 1.00 25.22 67 ILE D C 1
ATOM 10912 O O . ILE D 1 72 ? 26.214 36.505 -12.767 1.00 24.47 67 ILE D O 1
ATOM 10928 N N . VAL D 1 73 ? 27.320 36.127 -10.855 1.00 25.24 68 VAL D N 1
ATOM 10929 C CA . VAL D 1 73 ? 27.611 37.540 -10.649 1.00 23.59 68 VAL D CA 1
ATOM 10930 C C . VAL D 1 73 ? 28.674 38.020 -11.627 1.00 22.74 68 VAL D C 1
ATOM 10931 O O . VAL D 1 73 ? 28.536 39.083 -12.236 1.00 22.14 68 VAL D O 1
ATOM 10944 N N . LYS D 1 74 ? 29.736 37.235 -11.792 1.00 24.23 69 LYS D N 1
ATOM 10945 C CA . LYS D 1 74 ? 30.760 37.567 -12.778 1.00 25.12 69 LYS D CA 1
ATOM 10946 C C . LYS D 1 74 ? 30.148 37.735 -14.173 1.00 23.90 69 LYS D C 1
ATOM 10947 O O . LYS D 1 74 ? 30.498 38.657 -14.913 1.00 23.62 69 LYS D O 1
ATOM 10966 N N . GLU D 1 75 ? 29.219 36.854 -14.529 1.00 24.58 70 GLU D N 1
ATOM 10967 C CA . GLU D 1 75 ? 28.563 36.927 -15.829 1.00 24.35 70 GLU D CA 1
ATOM 10968 C C . GLU D 1 75 ? 27.827 38.255 -15.980 1.00 22.64 70 GLU D C 1
ATOM 10969 O O . GLU D 1 75 ? 27.933 38.927 -17.001 1.00 22.22 70 GLU D O 1
ATOM 10981 N N . ARG D 1 76 ? 27.080 38.623 -14.944 1.00 22.61 71 ARG D N 1
ATOM 10982 C CA . ARG D 1 76 ? 26.302 39.859 -14.949 1.00 25.45 71 ARG D CA 1
ATOM 10983 C C . ARG D 1 76 ? 27.197 41.089 -15.043 1.00 25.20 71 ARG D C 1
ATOM 10984 O O . ARG D 1 76 ? 26.892 42.029 -15.774 1.00 25.27 71 ARG D O 1
ATOM 11005 N N . LEU D 1 77 ? 28.297 41.079 -14.298 1.00 23.79 72 LEU D N 1
ATOM 11006 C CA . LEU D 1 77 ? 29.200 42.223 -14.268 1.00 24.89 72 LEU D CA 1
ATOM 11007 C C . LEU D 1 77 ? 29.925 42.429 -15.596 1.00 26.78 72 LEU D C 1
ATOM 11008 O O . LEU D 1 77 ? 30.326 43.543 -15.916 1.00 28.74 72 LEU D O 1
ATOM 11024 N N . SER D 1 78 ? 30.084 41.365 -16.375 1.00 23.46 73 SER D N 1
ATOM 11025 C CA . SER D 1 78 ? 30.843 41.462 -17.624 1.00 24.76 73 SER D CA 1
ATOM 11026 C C . SER D 1 78 ? 30.027 42.058 -18.768 1.00 28.08 73 SER D C 1
ATOM 11027 O O . SER D 1 78 ? 30.528 42.183 -19.888 1.00 31.65 73 SER D O 1
ATOM 11035 N N . GLN D 1 79 ? 28.777 42.428 -18.506 1.00 29.91 74 GLN D N 1
ATOM 11036 C CA . GLN D 1 79 ? 27.897 42.865 -19.586 1.00 33.93 74 GLN D CA 1
ATOM 11037 C C . GLN D 1 79 ? 28.133 44.317 -20.004 1.00 39.74 74 GLN D C 1
ATOM 11038 O O . GLN D 1 79 ? 28.804 45.085 -19.313 1.00 37.92 74 GLN D O 1
ATOM 11052 N N . ASP D 1 80 ? 27.544 44.662 -21.147 1.00 49.94 75 ASP D N 1
ATOM 11053 C CA . ASP D 1 80 ? 27.901 45.840 -21.940 1.00 57.22 75 ASP D CA 1
ATOM 11054 C C . ASP D 1 80 ? 27.534 47.171 -21.297 1.00 55.26 75 ASP D C 1
ATOM 11055 O O . ASP D 1 80 ? 28.187 48.190 -21.533 1.00 59.16 75 ASP D O 1
ATOM 11064 N N . ASP D 1 81 ? 26.473 47.165 -20.504 1.00 49.18 76 ASP D N 1
ATOM 11065 C CA . ASP D 1 81 ? 25.991 48.388 -19.875 1.00 45.23 76 ASP D CA 1
ATOM 11066 C C . ASP D 1 81 ? 26.645 48.722 -18.550 1.00 42.79 76 ASP D C 1
ATOM 11067 O O . ASP D 1 81 ? 26.446 49.813 -18.037 1.00 41.98 76 ASP D O 1
ATOM 11076 N N . ILE D 1 82 ? 27.377 47.796 -17.960 1.00 40.51 77 ILE D N 1
ATOM 11077 C CA . ILE D 1 82 ? 27.824 47.997 -16.597 1.00 38.98 77 ILE D CA 1
ATOM 11078 C C . ILE D 1 82 ? 28.784 49.184 -16.431 1.00 38.68 77 ILE D C 1
ATOM 11079 O O . ILE D 1 82 ? 28.692 49.898 -15.440 1.00 36.47 77 ILE D O 1
ATOM 11095 N N . LYS D 1 83 ? 29.675 49.418 -17.392 1.00 43.18 78 LYS D N 1
ATOM 11096 C CA . LYS D 1 83 ? 30.656 50.497 -17.255 1.00 47.18 78 LYS D CA 1
ATOM 11097 C C . LYS D 1 83 ? 30.037 51.899 -17.327 1.00 45.99 78 LYS D C 1
ATOM 11098 O O . LYS D 1 83 ? 30.547 52.832 -16.709 1.00 48.46 78 LYS D O 1
ATOM 11117 N N . GLU D 1 84 ? 28.948 52.053 -18.074 1.00 42.06 79 GLU D N 1
ATOM 11118 C CA . GLU D 1 84 ? 28.370 53.387 -18.301 1.00 42.78 79 GLU D CA 1
ATOM 11119 C C . GLU D 1 84 ? 27.166 53.677 -17.378 1.00 42.60 79 GLU D C 1
ATOM 11120 O O . GLU D 1 84 ? 26.893 54.840 -17.077 1.00 46.39 79 GLU D O 1
ATOM 11132 N N . THR D 1 85 ? 26.447 52.640 -16.936 1.00 38.42 80 THR D N 1
ATOM 11133 C CA . THR D 1 85 ? 25.277 52.844 -16.071 1.00 33.99 80 THR D CA 1
ATOM 11134 C C . THR D 1 85 ? 25.571 52.658 -14.581 1.00 32.60 80 THR D C 1
ATOM 11135 O O . THR D 1 85 ? 24.841 53.180 -13.746 1.00 30.26 80 THR D O 1
ATOM 11146 N N . GLY D 1 86 ? 26.608 51.899 -14.248 1.00 35.13 81 GLY D N 1
ATOM 11147 C CA . GLY D 1 86 ? 26.871 51.558 -12.861 1.00 35.52 81 GLY D CA 1
ATOM 11148 C C . GLY D 1 86 ? 25.976 50.421 -12.396 1.00 31.59 81 GLY D C 1
ATOM 11149 O O . GLY D 1 86 ? 25.168 49.908 -13.172 1.00 33.23 81 GLY D O 1
ATOM 11153 N N . PHE D 1 87 ? 26.110 50.025 -11.134 1.00 24.14 82 PHE D N 1
ATOM 11154 C CA . PHE D 1 87 ? 25.376 48.864 -10.641 1.00 22.92 82 PHE D CA 1
ATOM 11155 C C . PHE D 1 87 ? 25.196 48.903 -9.133 1.00 22.82 82 PHE D C 1
ATOM 11156 O O . PHE D 1 87 ? 25.920 49.606 -8.431 1.00 22.53 82 PHE D O 1
ATOM 11173 N N . LEU D 1 88 ? 24.228 48.125 -8.652 1.00 22.66 83 LEU D N 1
ATOM 11174 C CA . LEU D 1 88 ? 23.987 47.939 -7.223 1.00 21.94 83 LEU D CA 1
ATOM 11175 C C . LEU D 1 88 ? 23.965 46.451 -6.895 1.00 23.42 83 LEU D C 1
ATOM 11176 O O . LEU D 1 88 ? 23.000 45.759 -7.216 1.00 25.06 83 LEU D O 1
ATOM 11192 N N . LEU D 1 89 ? 25.041 45.959 -6.289 1.00 23.46 84 LEU D N 1
ATOM 11193 C CA . LEU D 1 89 ? 25.145 44.556 -5.927 1.00 26.86 84 LEU D CA 1
ATOM 11194 C C . LEU D 1 89 ? 24.457 44.333 -4.595 1.00 25.20 84 LEU D C 1
ATOM 11195 O O . LEU D 1 89 ? 24.788 44.974 -3.597 1.00 25.53 84 LEU D O 1
ATOM 11211 N N . ASP D 1 90 ? 23.506 43.406 -4.605 1.00 22.10 85 ASP D N 1
ATOM 11212 C CA . ASP D 1 90 ? 22.548 43.236 -3.523 1.00 23.11 85 ASP D CA 1
ATOM 11213 C C . ASP D 1 90 ? 22.493 41.769 -3.093 1.00 23.97 85 ASP D C 1
ATOM 11214 O O . ASP D 1 90 ? 21.990 40.926 -3.831 1.00 26.74 85 ASP D O 1
ATOM 11223 N N . GLY D 1 91 ? 23.009 41.469 -1.902 1.00 22.63 86 GLY D N 1
ATOM 11224 C CA . GLY D 1 91 ? 23.028 40.106 -1.399 1.00 24.03 86 GLY D CA 1
ATOM 11225 C C . GLY D 1 91 ? 24.277 39.347 -1.821 1.00 25.27 86 GLY D C 1
ATOM 11226 O O . GLY D 1 91 ? 24.327 38.118 -1.731 1.00 25.49 86 GLY D O 1
ATOM 11230 N N . TYR D 1 92 ? 25.279 40.084 -2.286 1.00 27.28 87 TYR D N 1
ATOM 11231 C CA . TYR D 1 92 ? 26.557 39.503 -2.692 1.00 27.06 87 TYR D CA 1
ATOM 11232 C C . TYR D 1 92 ? 27.649 40.551 -2.535 1.00 26.32 87 TYR D C 1
ATOM 11233 O O . TYR D 1 92 ? 27.476 41.680 -2.984 1.00 25.14 87 TYR D O 1
ATOM 11251 N N . PRO D 1 93 ? 28.789 40.182 -1.918 1.00 28.57 88 PRO D N 1
ATOM 11252 C CA . PRO D 1 93 ? 29.178 38.853 -1.421 1.00 31.95 88 PRO D CA 1
ATOM 11253 C C . PRO D 1 93 ? 28.570 38.487 -0.069 1.00 34.84 88 PRO D C 1
ATOM 11254 O O . PRO D 1 93 ? 28.206 39.383 0.692 1.00 35.83 88 PRO D O 1
ATOM 11265 N N . ARG D 1 94 ? 28.468 37.190 0.219 1.00 38.58 89 ARG D N 1
ATOM 11266 C CA . ARG D 1 94 ? 27.978 36.721 1.515 1.00 43.78 89 ARG D CA 1
ATOM 11267 C C . ARG D 1 94 ? 28.893 35.685 2.158 1.00 47.29 89 ARG D C 1
ATOM 11268 O O . ARG D 1 94 ? 28.514 35.029 3.123 1.00 47.03 89 ARG D O 1
ATOM 11289 N N . THR D 1 95 ? 30.090 35.529 1.608 1.00 47.98 90 THR D N 1
ATOM 11290 C CA . THR D 1 95 ? 31.163 34.808 2.280 1.00 45.90 90 THR D CA 1
ATOM 11291 C C . THR D 1 95 ? 32.434 35.554 1.933 1.00 45.17 90 THR D C 1
ATOM 11292 O O . THR D 1 95 ? 32.471 36.268 0.930 1.00 44.40 90 THR D O 1
ATOM 11303 N N . ILE D 1 96 ? 33.470 35.422 2.756 1.00 47.00 91 ILE D N 1
ATOM 11304 C CA . ILE D 1 96 ? 34.719 36.125 2.479 1.00 47.00 91 ILE D CA 1
ATOM 11305 C C . ILE D 1 96 ? 35.299 35.622 1.158 1.00 45.68 91 ILE D C 1
ATOM 11306 O O . ILE D 1 96 ? 35.916 36.385 0.410 1.00 43.94 91 ILE D O 1
ATOM 11322 N N . GLU D 1 97 ? 35.075 34.344 0.868 1.00 46.85 92 GLU D N 1
ATOM 11323 C CA . GLU D 1 97 ? 35.502 33.761 -0.399 1.00 48.32 92 GLU D CA 1
ATOM 11324 C C . GLU D 1 97 ? 34.928 34.578 -1.551 1.00 46.52 92 GLU D C 1
ATOM 11325 O O . GLU D 1 97 ? 35.649 34.965 -2.468 1.00 46.10 92 GLU D O 1
ATOM 11337 N N . GLN D 1 98 ? 33.629 34.858 -1.480 1.00 44.59 93 GLN D N 1
ATOM 11338 C CA . GLN D 1 98 ? 32.946 35.625 -2.522 1.00 40.52 93 GLN D CA 1
ATOM 11339 C C . GLN D 1 98 ? 33.492 37.042 -2.637 1.00 37.59 93 GLN D C 1
ATOM 11340 O O . GLN D 1 98 ? 33.529 37.612 -3.728 1.00 36.04 93 GLN D O 1
ATOM 11354 N N . ALA D 1 99 ? 33.925 37.611 -1.517 1.00 38.42 94 ALA D N 1
ATOM 11355 C CA . ALA D 1 99 ? 34.480 38.959 -1.530 1.00 40.46 94 ALA D CA 1
ATOM 11356 C C . ALA D 1 99 ? 35.802 38.991 -2.292 1.00 40.02 94 ALA D C 1
ATOM 11357 O O . ALA D 1 99 ? 36.040 39.889 -3.103 1.00 37.19 94 ALA D O 1
ATOM 11364 N N . HIS D 1 100 ? 36.663 38.012 -2.025 1.00 44.38 95 HIS D N 1
ATOM 11365 C CA . HIS D 1 100 ? 37.951 37.930 -2.705 1.00 44.97 95 HIS D CA 1
ATOM 11366 C C . HIS D 1 100 ? 37.725 37.667 -4.184 1.00 41.35 95 HIS D C 1
ATOM 11367 O O . HIS D 1 100 ? 38.402 38.241 -5.034 1.00 41.37 95 HIS D O 1
ATOM 11380 N N . ALA D 1 101 ? 36.754 36.812 -4.487 1.00 37.69 96 ALA D N 1
ATOM 11381 C CA . ALA D 1 101 ? 36.422 36.513 -5.875 1.00 36.54 96 ALA D CA 1
ATOM 11382 C C . ALA D 1 101 ? 35.899 37.762 -6.576 1.00 35.78 96 ALA D C 1
ATOM 11383 O O . ALA D 1 101 ? 36.260 38.032 -7.719 1.00 35.29 96 ALA D O 1
ATOM 11390 N N . LEU D 1 102 ? 35.068 38.537 -5.882 1.00 36.31 97 LEU D N 1
ATOM 11391 C CA . LEU D 1 102 ? 34.522 39.766 -6.453 1.00 34.01 97 LEU D CA 1
ATOM 11392 C C . LEU D 1 102 ? 35.616 40.792 -6.700 1.00 36.09 97 LEU D C 1
ATOM 11393 O O . LEU D 1 102 ? 35.618 41.470 -7.725 1.00 36.23 97 LEU D O 1
ATOM 11409 N N . ASP D 1 103 ? 36.531 40.925 -5.746 1.00 41.55 98 ASP D N 1
ATOM 11410 C CA . ASP D 1 103 ? 37.636 41.867 -5.887 1.00 45.68 98 ASP D CA 1
ATOM 11411 C C . ASP D 1 103 ? 38.442 41.513 -7.128 1.00 45.45 98 ASP D C 1
ATOM 11412 O O . ASP D 1 103 ? 38.790 42.382 -7.929 1.00 43.14 98 ASP D O 1
ATOM 11421 N N . LYS D 1 104 ? 38.712 40.222 -7.289 1.00 48.34 99 LYS D N 1
ATOM 11422 C CA . LYS D 1 104 ? 39.419 39.729 -8.463 1.00 51.87 99 LYS D CA 1
ATOM 11423 C C . LYS D 1 104 ? 38.600 40.017 -9.718 1.00 49.00 99 LYS D C 1
ATOM 11424 O O . LYS D 1 104 ? 39.123 40.544 -10.699 1.00 51.42 99 LYS D O 1
ATOM 11443 N N . THR D 1 105 ? 37.312 39.680 -9.666 1.00 41.67 100 THR D N 1
ATOM 11444 C CA . THR D 1 105 ? 36.377 39.935 -10.763 1.00 37.05 100 THR D CA 1
ATOM 11445 C C . THR D 1 105 ? 36.399 41.394 -11.219 1.00 34.37 100 THR D C 1
ATOM 11446 O O . THR D 1 105 ? 36.542 41.682 -12.405 1.00 35.60 100 THR D O 1
ATOM 11457 N N . LEU D 1 106 ? 36.251 42.314 -10.271 1.00 33.92 101 LEU D N 1
ATOM 11458 C CA . LEU D 1 106 ? 36.174 43.734 -10.591 1.00 34.88 101 LEU D CA 1
ATOM 11459 C C . LEU D 1 106 ? 37.461 44.246 -11.231 1.00 37.88 101 LEU D C 1
ATOM 11460 O O . LEU D 1 106 ? 37.417 45.073 -12.143 1.00 38.91 101 LEU D O 1
ATOM 11476 N N . ALA D 1 107 ? 38.603 43.763 -10.749 1.00 40.02 102 ALA D N 1
ATOM 11477 C CA . ALA D 1 107 ? 39.891 44.204 -11.276 1.00 40.95 102 ALA D CA 1
ATOM 11478 C C . ALA D 1 107 ? 40.028 43.797 -12.741 1.00 42.03 102 ALA D C 1
ATOM 11479 O O . ALA D 1 107 ? 40.479 44.586 -13.575 1.00 43.63 102 ALA D O 1
ATOM 11486 N N . GLU D 1 108 ? 39.622 42.568 -13.047 1.00 40.28 103 GLU D N 1
ATOM 11487 C CA . GLU D 1 108 ? 39.646 42.057 -14.415 1.00 40.38 103 GLU D CA 1
ATOM 11488 C C . GLU D 1 108 ? 38.850 42.935 -15.372 1.00 40.45 103 GLU D C 1
ATOM 11489 O O . GLU D 1 108 ? 39.210 43.084 -16.538 1.00 39.20 103 GLU D O 1
ATOM 11501 N N . LEU D 1 109 ? 37.761 43.506 -14.872 1.00 40.12 104 LEU D N 1
ATOM 11502 C CA . LEU D 1 109 ? 36.864 44.307 -15.695 1.00 39.59 104 LEU D CA 1
ATOM 11503 C C . LEU D 1 109 ? 37.222 45.795 -15.644 1.00 40.73 104 LEU D C 1
ATOM 11504 O O . LEU D 1 109 ? 36.618 46.611 -16.343 1.00 40.90 104 LEU D O 1
ATOM 11520 N N . GLY D 1 110 ? 38.213 46.140 -14.825 1.00 47.30 105 GLY D N 1
ATOM 11521 C CA . GLY D 1 110 ? 38.638 47.522 -14.668 1.00 48.16 105 GLY D CA 1
ATOM 11522 C C . GLY D 1 110 ? 37.625 48.370 -13.921 1.00 46.90 105 GLY D C 1
ATOM 11523 O O . GLY D 1 110 ? 37.520 49.577 -14.158 1.00 52.19 105 GLY D O 1
ATOM 11527 N N . ILE D 1 111 ? 36.888 47.734 -13.011 1.00 36.83 106 ILE D N 1
ATOM 11528 C CA . ILE D 1 111 ? 35.827 48.393 -12.257 1.00 34.92 106 ILE D CA 1
ATOM 11529 C C . ILE D 1 111 ? 36.265 48.596 -10.813 1.00 35.21 106 ILE D C 1
ATOM 11530 O O . ILE D 1 111 ? 36.871 47.707 -10.215 1.00 33.87 106 ILE D O 1
ATOM 11546 N N . GLU D 1 112 ? 35.959 49.768 -10.263 1.00 37.04 107 GLU D N 1
ATOM 11547 C CA . GLU D 1 112 ? 36.232 50.055 -8.859 1.00 39.68 107 GLU D CA 1
ATOM 11548 C C . GLU D 1 112 ? 34.930 50.381 -8.136 1.00 36.48 107 GLU D C 1
ATOM 11549 O O . GLU D 1 112 ? 34.105 51.134 -8.648 1.00 36.44 107 GLU D O 1
ATOM 11561 N N . LEU D 1 113 ? 34.740 49.802 -6.954 1.00 36.77 108 LEU D N 1
ATOM 11562 C CA . LEU D 1 113 ? 33.622 50.185 -6.094 1.00 38.16 108 LEU D CA 1
ATOM 11563 C C . LEU D 1 113 ? 33.770 51.636 -5.673 1.00 37.74 108 LEU D C 1
ATOM 11564 O O . LEU D 1 113 ? 34.881 52.100 -5.410 1.00 38.45 108 LEU D O 1
ATOM 11580 N N . GLU D 1 114 ? 32.652 52.348 -5.609 1.00 35.83 109 GLU D N 1
ATOM 11581 C CA . GLU D 1 114 ? 32.662 53.729 -5.153 1.00 38.66 109 GLU D CA 1
ATOM 11582 C C . GLU D 1 114 ? 32.182 53.813 -3.711 1.00 37.67 109 GLU D C 1
ATOM 11583 O O . GLU D 1 114 ? 32.488 54.770 -3.000 1.00 39.56 109 GLU D O 1
ATOM 11595 N N . GLY D 1 115 ? 31.441 52.802 -3.269 1.00 32.60 110 GLY D N 1
ATOM 11596 C CA . GLY D 1 115 ? 30.938 52.803 -1.912 1.00 31.07 110 GLY D CA 1
ATOM 11597 C C . GLY D 1 115 ? 30.037 51.632 -1.585 1.00 29.40 110 GLY D C 1
ATOM 11598 O O . GLY D 1 115 ? 29.548 50.918 -2.463 1.00 28.43 110 GLY D O 1
ATOM 11602 N N . ILE D 1 116 ? 29.809 51.454 -0.293 1.00 27.15 111 ILE D N 1
ATOM 11603 C CA . ILE D 1 116 ? 29.022 50.346 0.208 1.00 25.82 111 ILE D CA 1
ATOM 11604 C C . ILE D 1 116 ? 27.977 50.869 1.178 1.00 25.39 111 ILE D C 1
ATOM 11605 O O . ILE D 1 116 ? 28.316 51.551 2.141 1.00 26.17 111 ILE D O 1
ATOM 11621 N N . ILE D 1 117 ? 26.711 50.562 0.896 1.00 24.50 112 ILE D N 1
ATOM 11622 C CA . ILE D 1 117 ? 25.605 50.893 1.789 1.00 22.46 112 ILE D CA 1
ATOM 11623 C C . ILE D 1 117 ? 25.387 49.741 2.754 1.00 22.52 112 ILE D C 1
ATOM 11624 O O . ILE D 1 117 ? 24.994 48.652 2.344 1.00 22.60 112 ILE D O 1
ATOM 11640 N N . ASN D 1 118 ? 25.655 49.976 4.035 1.00 21.98 113 ASN D N 1
ATOM 11641 C CA . ASN D 1 118 ? 25.565 48.917 5.034 1.00 22.53 113 ASN D CA 1
ATOM 11642 C C . ASN D 1 118 ? 24.376 49.133 5.963 1.00 24.10 113 ASN D C 1
ATOM 11643 O O . ASN D 1 118 ? 24.462 49.915 6.911 1.00 26.03 113 ASN D O 1
ATOM 11654 N N . ILE D 1 119 ? 23.264 48.458 5.675 1.00 22.04 114 ILE D N 1
ATOM 11655 C CA . ILE D 1 119 ? 22.053 48.635 6.463 1.00 21.07 114 IL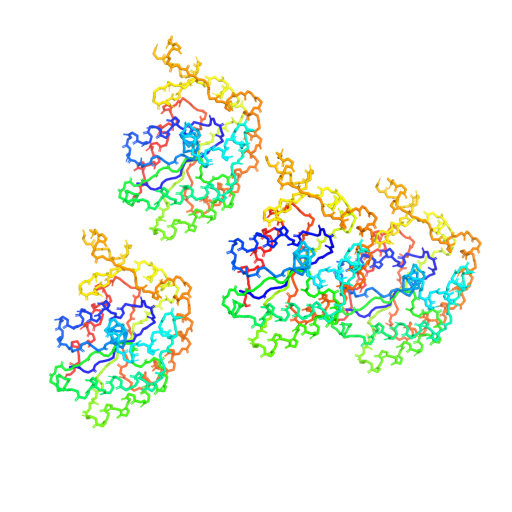E D CA 1
ATOM 11656 C C . ILE D 1 119 ? 22.191 47.872 7.762 1.00 21.97 114 ILE D C 1
ATOM 11657 O O . ILE D 1 119 ? 22.275 46.646 7.772 1.00 21.43 114 ILE D O 1
ATOM 11673 N N . GLU D 1 120 ? 22.225 48.618 8.861 1.00 25.14 115 GLU D N 1
ATOM 11674 C CA . GLU D 1 120 ? 22.357 48.036 10.181 1.00 26.73 115 GLU D CA 1
ATOM 11675 C C . GLU D 1 120 ? 20.992 47.972 10.837 1.00 26.80 115 GLU D C 1
ATOM 11676 O O . GLU D 1 120 ? 20.257 48.960 10.848 1.00 24.92 115 GLU D O 1
ATOM 11688 N N . VAL D 1 121 ? 20.656 46.802 11.366 1.00 28.86 116 VAL D N 1
ATOM 11689 C CA . VAL D 1 121 ? 19.390 46.612 12.061 1.00 31.21 116 VAL D CA 1
ATOM 11690 C C . VAL D 1 121 ? 19.599 45.781 13.307 1.00 32.10 116 VAL D C 1
ATOM 11691 O O . VAL D 1 121 ? 20.552 45.007 13.393 1.00 34.77 116 VAL D O 1
ATOM 11704 N N . ASN D 1 122 ? 18.704 45.938 14.274 1.00 27.79 117 ASN D N 1
ATOM 11705 C CA . ASN D 1 122 ? 18.658 45.016 15.389 1.00 25.06 117 ASN D CA 1
ATOM 11706 C C . ASN D 1 122 ? 18.180 43.665 14.863 1.00 24.61 117 ASN D C 1
ATOM 11707 O O . ASN D 1 122 ? 17.079 43.570 14.299 1.00 22.77 117 ASN D O 1
ATOM 11718 N N . PRO D 1 123 ? 19.011 42.616 15.011 1.00 27.21 118 PRO D N 1
ATOM 11719 C CA . PRO D 1 123 ? 18.585 41.313 14.493 1.00 27.03 118 PRO D CA 1
ATOM 11720 C C . PRO D 1 123 ? 17.282 40.828 15.119 1.00 25.68 118 PRO D C 1
ATOM 11721 O O . PRO D 1 123 ? 16.621 39.970 14.552 1.00 24.66 118 PRO D O 1
ATOM 11732 N N . ASP D 1 124 ? 16.907 41.378 16.269 1.00 28.08 119 ASP D N 1
ATOM 11733 C CA . ASP D 1 124 ? 15.684 40.944 16.940 1.00 31.63 119 ASP D CA 1
ATOM 11734 C C . ASP D 1 124 ? 14.425 41.379 16.192 1.00 29.95 119 ASP D C 1
ATOM 11735 O O . ASP D 1 124 ? 13.322 40.909 16.489 1.00 30.76 119 ASP D O 1
ATOM 11744 N N . SER D 1 125 ? 14.605 42.269 15.218 1.00 23.96 120 SER D N 1
ATOM 11745 C CA . SER D 1 125 ? 13.499 42.829 14.449 1.00 19.74 120 SER D CA 1
ATOM 11746 C C . SER D 1 125 ? 13.173 42.008 13.207 1.00 17.35 120 SER D C 1
ATOM 11747 O O . SER D 1 125 ? 12.109 42.165 12.603 1.00 17.43 120 SER D O 1
ATOM 11755 N N . LEU D 1 126 ? 14.085 41.118 12.843 1.00 16.16 121 LEU D N 1
ATOM 11756 C CA . LEU D 1 126 ? 14.059 40.512 11.513 1.00 17.54 121 LEU D CA 1
ATOM 11757 C C . LEU D 1 126 ? 13.052 39.378 11.372 1.00 19.40 121 LEU D C 1
ATOM 11758 O O . LEU D 1 126 ? 12.491 39.184 10.295 1.00 19.02 121 LEU D O 1
ATOM 11774 N N . LEU D 1 127 ? 12.817 38.632 12.447 1.00 19.43 122 LEU D N 1
ATOM 11775 C CA . LEU D 1 127 ? 11.838 37.559 12.394 1.00 19.63 122 LEU D CA 1
ATOM 11776 C C . LEU D 1 127 ? 10.476 38.126 12.012 1.00 19.37 122 LEU D C 1
ATOM 11777 O O . LEU D 1 127 ? 9.766 37.558 11.184 1.00 20.49 122 LEU D O 1
ATOM 11793 N N . GLU D 1 128 ? 10.112 39.262 12.597 1.00 19.17 123 GLU D N 1
ATOM 11794 C CA . GLU D 1 128 ? 8.801 39.837 12.331 1.00 20.42 123 GLU D CA 1
ATOM 11795 C C . GLU D 1 128 ? 8.728 40.455 10.930 1.00 20.60 123 GLU D C 1
ATOM 11796 O O . GLU D 1 128 ? 7.696 40.378 10.263 1.00 21.71 123 GLU D O 1
ATOM 11808 N N . ARG D 1 129 ? 9.815 41.073 10.489 1.00 19.34 124 ARG D N 1
ATOM 11809 C CA . ARG D 1 129 ? 9.865 41.599 9.130 1.00 16.66 124 ARG D CA 1
ATOM 11810 C C . ARG D 1 129 ? 9.617 40.524 8.080 1.00 16.52 124 ARG D C 1
ATOM 11811 O O . ARG D 1 129 ? 8.856 40.737 7.144 1.00 16.70 124 ARG D O 1
ATOM 11832 N N . LEU D 1 130 ? 10.242 39.364 8.233 1.00 16.80 125 LEU D N 1
ATOM 11833 C CA . LEU D 1 130 ? 10.081 38.305 7.236 1.00 18.18 125 LEU D CA 1
ATOM 11834 C C . LEU D 1 130 ? 8.768 37.526 7.369 1.00 20.18 125 LEU D C 1
ATOM 11835 O O . LEU D 1 130 ? 8.187 37.122 6.362 1.00 21.12 125 LEU D O 1
ATOM 11851 N N . SER D 1 131 ? 8.274 37.323 8.590 1.00 20.76 126 SER D N 1
ATOM 11852 C CA . SER D 1 131 ? 7.004 36.622 8.761 1.00 22.12 126 SER D CA 1
ATOM 11853 C C . SER D 1 131 ? 5.822 37.412 8.193 1.00 23.47 126 SER D C 1
ATOM 11854 O O . SER D 1 131 ? 4.812 36.830 7.801 1.00 27.13 126 SER D O 1
ATOM 11862 N N . GLY D 1 132 ? 5.946 38.735 8.145 1.00 19.74 127 GLY D N 1
ATOM 11863 C CA . GLY D 1 132 ? 4.865 39.582 7.678 1.00 18.54 127 GLY D CA 1
ATOM 11864 C C . GLY D 1 132 ? 5.010 40.001 6.225 1.00 16.95 127 GLY D C 1
ATOM 11865 O O . GLY D 1 132 ? 4.189 40.761 5.706 1.00 17.17 127 GLY D O 1
ATOM 11869 N N . ARG D 1 133 ? 6.049 39.509 5.558 1.00 17.02 128 ARG D N 1
ATOM 11870 C CA . ARG D 1 133 ? 6.298 39.925 4.183 1.00 15.74 128 ARG D CA 1
ATOM 11871 C C . ARG D 1 133 ? 5.342 39.253 3.208 1.00 16.51 128 ARG D C 1
ATOM 11872 O O . ARG D 1 133 ? 5.096 38.050 3.275 1.00 17.32 128 ARG D O 1
ATOM 11893 N N . ILE D 1 134 ? 4.801 40.075 2.316 1.00 16.03 129 ILE D N 1
ATOM 11894 C CA . ILE D 1 134 ? 3.898 39.636 1.267 1.00 18.03 129 ILE D CA 1
ATOM 11895 C C . ILE D 1 134 ? 4.478 40.220 -0.006 1.00 18.24 129 ILE D C 1
ATOM 11896 O O . ILE D 1 134 ? 5.053 41.311 0.025 1.00 17.97 129 ILE D O 1
ATOM 11912 N N . ILE D 1 135 ? 4.369 39.495 -1.110 1.00 16.53 130 ILE D N 1
ATOM 11913 C CA . ILE D 1 135 ? 5.032 39.919 -2.334 1.00 18.73 130 ILE D CA 1
ATOM 11914 C C . ILE D 1 135 ? 4.005 40.024 -3.436 1.00 18.74 130 ILE D C 1
ATOM 11915 O O . ILE D 1 135 ? 3.237 39.089 -3.669 1.00 16.97 130 ILE D O 1
ATOM 11931 N N . HIS D 1 136 ? 3.986 41.177 -4.104 1.00 19.74 131 HIS D N 1
ATOM 11932 C CA . HIS D 1 136 ? 3.029 41.400 -5.171 1.00 22.39 131 HIS D CA 1
ATOM 11933 C C . HIS D 1 136 ? 3.367 40.495 -6.351 1.00 25.65 131 HIS D C 1
ATOM 11934 O O . HIS D 1 136 ? 4.529 40.374 -6.737 1.00 23.47 131 HIS D O 1
ATOM 11947 N N . ARG D 1 137 ? 2.342 39.871 -6.921 1.00 32.88 132 ARG D N 1
ATOM 11948 C CA . ARG D 1 137 ? 2.524 38.761 -7.862 1.00 38.83 132 ARG D CA 1
ATOM 11949 C C . ARG D 1 137 ? 3.163 39.107 -9.212 1.00 44.75 132 ARG D C 1
ATOM 11950 O O . ARG D 1 137 ? 3.708 38.220 -9.871 1.00 46.52 132 ARG D O 1
ATOM 11971 N N . VAL D 1 138 ? 3.100 40.369 -9.632 1.00 50.71 133 VAL D N 1
ATOM 11972 C CA . VAL D 1 138 ? 3.614 40.749 -10.949 1.00 54.10 133 VAL D CA 1
ATOM 11973 C C . VAL D 1 138 ? 4.963 41.455 -10.861 1.00 52.05 133 VAL D C 1
ATOM 11974 O O . VAL D 1 138 ? 5.884 41.150 -11.619 1.00 54.36 133 VAL D O 1
ATOM 11987 N N . THR D 1 139 ? 5.075 42.395 -9.932 1.00 47.08 134 THR D N 1
ATOM 11988 C CA . THR D 1 139 ? 6.248 43.255 -9.860 1.00 42.96 134 THR D CA 1
ATOM 11989 C C . THR D 1 139 ? 7.307 42.706 -8.899 1.00 38.25 134 THR D C 1
ATOM 11990 O O . THR D 1 139 ? 8.472 43.109 -8.953 1.00 39.64 134 THR D O 1
ATOM 12001 N N . GLY D 1 140 ? 6.917 41.766 -8.038 1.00 29.10 135 GLY D N 1
ATOM 12002 C CA . GLY D 1 140 ? 7.844 41.198 -7.075 1.00 23.69 135 GLY D CA 1
ATOM 12003 C C . GLY D 1 140 ? 8.143 42.182 -5.967 1.00 22.28 135 GLY D C 1
ATOM 12004 O O . GLY D 1 140 ? 9.035 41.967 -5.140 1.00 23.46 135 GLY D O 1
ATOM 12008 N N . GLU D 1 141 ? 7.375 43.266 -5.951 1.00 22.33 136 GLU D N 1
ATOM 12009 C CA . GLU D 1 141 ? 7.531 44.325 -4.965 1.00 24.89 136 GLU D CA 1
ATOM 12010 C C . GLU D 1 141 ? 7.114 43.780 -3.621 1.00 22.55 136 GLU D C 1
ATOM 12011 O O . GLU D 1 141 ? 6.102 43.080 -3.535 1.00 20.99 136 GLU D O 1
ATOM 12023 N N . THR D 1 142 ? 7.881 44.077 -2.577 1.00 19.96 137 THR D N 1
ATOM 12024 C CA . THR D 1 142 ? 7.554 43.528 -1.274 1.00 19.15 137 THR D CA 1
ATOM 12025 C C . THR D 1 142 ? 6.831 44.556 -0.424 1.00 19.69 137 THR D C 1
ATOM 12026 O O . THR D 1 142 ? 7.119 45.755 -0.457 1.00 20.38 137 THR D O 1
ATOM 12037 N N . PHE D 1 143 ? 5.863 44.051 0.317 1.00 18.72 138 PHE D N 1
ATOM 12038 C CA . PHE D 1 143 ? 5.104 44.828 1.272 1.00 19.32 138 PHE D CA 1
ATOM 12039 C C . PHE D 1 143 ? 5.181 44.096 2.599 1.00 18.87 138 PHE D C 1
ATOM 12040 O O . PHE D 1 143 ? 5.708 42.988 2.668 1.00 18.10 138 PHE D O 1
ATOM 12057 N N . HIS D 1 144 ? 4.665 44.722 3.646 1.00 19.00 139 HIS D N 1
ATOM 12058 C CA . HIS D 1 144 ? 4.618 44.104 4.953 1.00 19.91 139 HIS D CA 1
ATOM 12059 C C . HIS D 1 144 ? 3.220 44.309 5.503 1.00 21.98 139 HIS D C 1
ATOM 12060 O O . HIS D 1 144 ? 2.695 45.416 5.438 1.00 22.90 139 HIS D O 1
ATOM 12073 N N . LYS D 1 145 ? 2.614 43.252 6.030 1.00 21.46 140 LYS D N 1
ATOM 12074 C CA . LYS D 1 145 ? 1.206 43.312 6.415 1.00 24.67 140 LYS D CA 1
ATOM 12075 C C . LYS D 1 145 ? 0.937 44.373 7.479 1.00 27.47 140 LYS D C 1
ATOM 12076 O O . LYS D 1 145 ? -0.183 44.884 7.584 1.00 30.36 140 LYS D O 1
ATOM 12095 N N . VAL D 1 146 ? 1.967 44.701 8.256 1.00 26.17 141 VAL D N 1
ATOM 12096 C CA . VAL D 1 146 ? 1.841 45.637 9.364 1.00 26.16 141 VAL D CA 1
ATOM 12097 C C . VAL D 1 146 ? 2.566 46.939 9.055 1.00 25.98 141 VAL D C 1
ATOM 12098 O O . VAL D 1 146 ? 1.964 48.015 9.058 1.00 28.31 141 VAL D O 1
ATOM 12111 N N . PHE D 1 147 ? 3.858 46.824 8.763 1.00 22.30 142 PHE D N 1
ATOM 12112 C CA . PHE D 1 147 ? 4.738 47.981 8.649 1.00 19.99 142 PHE D CA 1
ATOM 12113 C C . PHE D 1 147 ? 4.644 48.723 7.318 1.00 20.83 142 PHE D C 1
ATOM 12114 O O . PHE D 1 147 ? 5.007 49.902 7.230 1.00 22.74 142 PHE D O 1
ATOM 12131 N N . ASN D 1 148 ? 4.185 48.033 6.276 1.00 23.33 143 ASN D N 1
ATOM 12132 C CA . ASN D 1 148 ? 4.128 48.619 4.943 1.00 25.43 143 ASN D CA 1
ATOM 12133 C C . ASN D 1 148 ? 3.051 47.953 4.105 1.00 27.79 143 ASN D C 1
ATOM 12134 O O . ASN D 1 148 ? 3.350 47.268 3.128 1.00 27.58 143 ASN D O 1
ATOM 12145 N N . PRO D 1 149 ? 1.782 48.142 4.493 1.00 30.03 144 PRO D N 1
ATOM 12146 C CA . PRO D 1 149 ? 0.688 47.483 3.780 1.00 32.95 144 PRO D CA 1
ATOM 12147 C C . PRO D 1 149 ? 0.385 48.166 2.450 1.00 33.13 144 PRO D C 1
ATOM 12148 O O . PRO D 1 149 ? 0.610 49.368 2.311 1.00 33.70 144 PRO D O 1
ATOM 12159 N N . PRO D 1 150 ? -0.115 47.402 1.471 1.00 33.00 145 PRO D N 1
ATOM 12160 C CA . PRO D 1 150 ? -0.419 47.953 0.150 1.00 34.53 145 PRO D CA 1
ATOM 12161 C C . PRO D 1 150 ? -1.795 48.605 0.046 1.00 40.10 145 PRO D C 1
ATOM 12162 O O . PRO D 1 150 ? -2.541 48.630 1.027 1.00 39.88 145 PRO D O 1
ATOM 12173 N N . VAL D 1 151 ? -2.064 49.156 -1.142 1.00 49.85 146 VAL D N 1
ATOM 12174 C CA . VAL D 1 151 ? -3.397 49.513 -1.647 1.00 58.18 146 VAL D CA 1
ATOM 12175 C C . VAL D 1 151 ? -4.457 49.718 -0.557 1.00 64.00 146 VAL D C 1
ATOM 12176 O O . VAL D 1 151 ? -5.386 48.926 -0.397 1.00 67.02 146 VAL D O 1
ATOM 12189 N N . TYR D 1 153 ? -7.049 43.750 0.163 1.00 86.68 148 TYR D N 1
ATOM 12190 C CA . TYR D 1 153 ? -5.741 43.760 -0.491 1.00 83.73 148 TYR D CA 1
ATOM 12191 C C . TYR D 1 153 ? -5.785 43.015 -1.807 1.00 79.63 148 TYR D C 1
ATOM 12192 O O . TYR D 1 153 ? -4.955 43.258 -2.678 1.00 79.66 148 TYR D O 1
ATOM 12210 N N . LYS D 1 154 ? -6.764 42.117 -1.938 1.00 74.94 149 LYS D N 1
ATOM 12211 C CA . LYS D 1 154 ? -6.857 41.201 -3.068 1.00 72.31 149 LYS D CA 1
ATOM 12212 C C . LYS D 1 154 ? -5.718 40.205 -2.942 1.00 66.99 149 LYS D C 1
ATOM 12213 O O . LYS D 1 154 ? -4.559 40.592 -2.794 1.00 65.37 149 LYS D O 1
ATOM 12232 N N . GLU D 1 155 ? -6.051 38.923 -3.013 1.00 61.48 150 GLU D N 1
ATOM 12233 C CA . GLU D 1 155 ? -5.054 37.870 -2.893 1.00 54.94 150 GLU D CA 1
ATOM 12234 C C . GLU D 1 155 ? -4.797 37.192 -4.234 1.00 57.22 150 GLU D C 1
ATOM 12235 O O . GLU D 1 155 ? -3.925 36.334 -4.341 1.00 48.93 150 GLU D O 1
ATOM 12247 N N . GLU D 1 156 ? -5.502 37.624 -5.279 1.00 73.29 151 GLU D N 1
ATOM 12248 C CA . GLU D 1 156 ? -5.099 37.264 -6.637 1.00 81.38 151 GLU D CA 1
ATOM 12249 C C . GLU D 1 156 ? -3.941 38.191 -7.046 1.00 82.18 151 GLU D C 1
ATOM 12250 O O . GLU D 1 156 ? -3.696 38.432 -8.230 1.00 84.64 151 GLU D O 1
ATOM 12262 N N . ASP D 1 157 ? -3.205 38.658 -6.035 1.00 78.50 152 ASP D N 1
ATOM 12263 C CA . ASP D 1 157 ? -2.242 39.737 -6.163 1.00 71.57 152 ASP D CA 1
ATOM 12264 C C . ASP D 1 157 ? -0.976 39.476 -5.333 1.00 56.65 152 ASP D C 1
ATOM 12265 O O . ASP D 1 157 ? 0.110 39.882 -5.743 1.00 56.56 152 ASP D O 1
ATOM 12274 N N . TYR D 1 158 ? -1.109 38.805 -4.183 1.00 40.81 153 TYR D N 1
ATOM 12275 C CA . TYR D 1 158 ? 0.025 38.631 -3.255 1.00 31.79 153 TYR D CA 1
ATOM 12276 C C . TYR D 1 158 ? 0.320 37.198 -2.827 1.00 28.96 153 TYR D C 1
ATOM 12277 O O . TYR D 1 158 ? -0.594 36.393 -2.623 1.00 31.58 153 TYR D O 1
ATOM 12295 N N . TYR D 1 159 ? 1.608 36.900 -2.667 1.00 24.94 154 TYR D N 1
ATOM 12296 C CA . TYR D 1 159 ? 2.050 35.602 -2.171 1.00 22.92 154 TYR D CA 1
ATOM 12297 C C . TYR D 1 159 ? 3.169 35.749 -1.141 1.00 20.97 154 TYR D C 1
ATOM 12298 O O . TYR D 1 159 ? 3.709 36.837 -0.924 1.00 21.38 154 TYR D O 1
ATOM 12316 N N . GLN D 1 160 ? 3.473 34.642 -0.476 1.00 18.29 155 GLN D N 1
ATOM 12317 C CA . GLN D 1 160 ? 4.553 34.584 0.485 1.00 18.30 155 GLN D CA 1
ATOM 12318 C C . GLN D 1 160 ? 5.702 33.786 -0.101 1.00 19.65 155 GLN D C 1
ATOM 12319 O O . GLN D 1 160 ? 5.499 32.715 -0.679 1.00 22.23 155 GLN D O 1
ATOM 12333 N N . ARG D 1 161 ? 6.907 34.336 0.010 1.00 20.27 156 ARG D N 1
ATOM 12334 C CA . ARG D 1 161 ? 8.092 33.670 -0.499 1.00 23.09 156 ARG D CA 1
ATOM 12335 C C . ARG D 1 161 ? 8.231 32.325 0.190 1.00 25.63 156 ARG D C 1
ATOM 12336 O O . ARG D 1 161 ? 7.842 32.181 1.345 1.00 22.66 156 ARG D O 1
ATOM 12357 N N . GLU D 1 162 ? 8.746 31.339 -0.544 1.00 32.66 157 GLU D N 1
ATOM 12358 C CA . GLU D 1 162 ? 8.914 29.982 -0.030 1.00 38.99 157 GLU D CA 1
ATOM 12359 C C . GLU D 1 162 ? 9.721 29.960 1.261 1.00 35.23 157 GLU D C 1
ATOM 12360 O O . GLU D 1 162 ? 9.374 29.249 2.203 1.00 38.37 157 GLU D O 1
ATOM 12372 N N . ASP D 1 163 ? 10.791 30.746 1.297 1.00 26.94 158 ASP D N 1
ATOM 12373 C CA . ASP D 1 163 ? 11.758 30.663 2.381 1.00 23.59 158 ASP D CA 1
ATOM 12374 C C . ASP D 1 163 ? 11.460 31.626 3.531 1.00 23.96 158 ASP D C 1
ATOM 12375 O O . ASP D 1 163 ? 12.295 31.808 4.409 1.00 25.24 158 ASP D O 1
ATOM 12384 N N . ASP D 1 164 ? 10.274 32.229 3.528 1.00 25.46 159 ASP D N 1
ATOM 12385 C CA . ASP D 1 164 ? 9.867 33.141 4.607 1.00 27.97 159 ASP D CA 1
ATOM 12386 C C . ASP D 1 164 ? 9.092 32.419 5.725 1.00 31.62 159 ASP D C 1
ATOM 12387 O O . ASP D 1 164 ? 8.538 33.054 6.632 1.00 31.32 159 ASP D O 1
ATOM 12396 N N . LYS D 1 165 ? 9.040 31.094 5.651 1.00 32.87 160 LYS D N 1
ATOM 12397 C CA . LYS D 1 165 ? 8.493 30.285 6.739 1.00 32.71 160 LYS D CA 1
ATOM 12398 C C . LYS D 1 165 ? 9.412 30.384 7.952 1.00 32.40 160 LYS D C 1
ATOM 12399 O O . LYS D 1 165 ? 10.632 30.385 7.795 1.00 31.35 160 LYS D O 1
ATOM 12418 N N . PRO D 1 166 ? 8.834 30.451 9.169 1.00 36.04 161 PRO D N 1
ATOM 12419 C CA . PRO D 1 166 ? 9.608 30.706 10.394 1.00 37.54 161 PRO D CA 1
ATOM 12420 C C . PRO D 1 166 ? 10.847 29.821 10.554 1.00 39.99 161 PRO D C 1
ATOM 12421 O O . PRO D 1 166 ? 11.889 30.301 10.994 1.00 38.62 161 PRO D O 1
ATOM 12432 N N . GLU D 1 167 ? 10.731 28.547 10.189 1.00 45.28 162 GLU D N 1
ATOM 12433 C CA . GLU D 1 167 ? 11.839 27.603 10.313 1.00 48.63 162 GLU D CA 1
ATOM 12434 C C . GLU D 1 167 ? 13.005 27.967 9.401 1.00 40.58 162 GLU D C 1
ATOM 12435 O O . GLU D 1 167 ? 14.166 27.929 9.811 1.00 40.16 162 GLU D O 1
ATOM 12447 N N . THR D 1 168 ? 12.694 28.315 8.158 1.00 34.11 163 THR D N 1
ATOM 12448 C CA . THR D 1 168 ? 13.732 28.657 7.194 1.00 29.30 163 THR D CA 1
ATOM 12449 C C . THR D 1 168 ? 14.354 30.002 7.523 1.00 27.19 163 THR D C 1
ATOM 12450 O O . THR D 1 168 ? 15.565 30.176 7.415 1.00 24.96 163 THR D O 1
ATOM 12461 N N . VAL D 1 169 ? 13.508 30.953 7.914 1.00 30.98 164 VAL D N 1
ATOM 12462 C CA . VAL D 1 169 ? 13.965 32.281 8.309 1.00 30.61 164 VAL D CA 1
ATOM 12463 C C . VAL D 1 169 ? 14.998 32.169 9.417 1.00 29.22 164 VAL D C 1
ATOM 12464 O O . VAL D 1 169 ? 16.053 32.800 9.365 1.00 27.57 164 VAL D O 1
ATOM 12477 N N . LYS D 1 170 ? 14.691 31.354 10.419 1.00 30.84 165 LYS D N 1
ATOM 12478 C CA . LYS D 1 170 ? 15.599 31.166 11.540 1.00 32.75 165 LYS D CA 1
ATOM 12479 C C . LYS D 1 170 ? 16.922 30.588 11.059 1.00 30.95 165 LYS D C 1
ATOM 12480 O O . LYS D 1 170 ? 17.990 30.997 11.513 1.00 31.92 165 LYS D O 1
ATOM 12499 N N . ARG D 1 171 ? 16.852 29.659 10.110 1.00 28.81 166 ARG D N 1
ATOM 12500 C CA . ARG D 1 171 ? 18.053 29.089 9.524 1.00 28.22 166 ARG D CA 1
ATOM 12501 C C . ARG D 1 171 ? 18.834 30.152 8.760 1.00 27.30 166 ARG D C 1
ATOM 12502 O O . ARG D 1 171 ? 20.049 30.265 8.912 1.00 26.86 166 ARG D O 1
ATOM 12523 N N . ARG D 1 172 ? 18.133 30.934 7.937 1.00 28.62 167 ARG D N 1
ATOM 12524 C CA . ARG D 1 172 ? 18.771 31.994 7.152 1.00 28.34 167 ARG D CA 1
ATOM 12525 C C . ARG D 1 172 ? 19.510 32.995 8.033 1.00 27.73 167 ARG D C 1
ATOM 12526 O O . ARG D 1 172 ? 20.606 33.448 7.700 1.00 27.88 167 ARG D O 1
ATOM 12547 N N . LEU D 1 173 ? 18.892 33.358 9.149 1.00 27.81 168 LEU D N 1
ATOM 12548 C CA . LEU D 1 173 ? 19.499 34.319 10.062 1.00 27.95 168 LEU D CA 1
ATOM 12549 C C . LEU D 1 173 ? 20.736 33.719 10.723 1.00 30.69 168 LEU D C 1
ATOM 12550 O O . LEU D 1 173 ? 21.794 34.345 10.748 1.00 30.44 168 LEU D O 1
ATOM 12566 N N . ASP D 1 174 ? 20.602 32.501 11.242 1.00 38.31 169 ASP D N 1
ATOM 12567 C CA . ASP D 1 174 ? 21.729 31.806 11.864 1.00 43.54 169 ASP D CA 1
ATOM 12568 C C . ASP D 1 174 ? 22.927 31.730 10.920 1.00 41.16 169 ASP D C 1
ATOM 12569 O O . ASP D 1 174 ? 24.065 31.945 11.329 1.00 43.68 169 ASP D O 1
ATOM 12578 N N . VAL D 1 175 ? 22.661 31.448 9.648 1.00 34.42 170 VAL D N 1
ATOM 12579 C CA . VAL D 1 175 ? 23.721 31.307 8.660 1.00 32.28 170 VAL D CA 1
ATOM 12580 C C . VAL D 1 175 ? 24.375 32.636 8.292 1.00 33.25 170 VAL D C 1
ATOM 12581 O O . VAL D 1 175 ? 25.593 32.708 8.124 1.00 35.60 170 VAL D O 1
ATOM 12594 N N . ASN D 1 176 ? 23.572 33.687 8.151 1.00 32.36 171 ASN D N 1
ATOM 12595 C CA . ASN D 1 176 ? 24.091 34.969 7.678 1.00 30.28 171 ASN D CA 1
ATOM 12596 C C . ASN D 1 176 ? 24.603 35.852 8.813 1.00 33.48 171 ASN D C 1
ATOM 12597 O O . ASN D 1 176 ? 25.520 36.649 8.612 1.00 34.62 171 ASN D O 1
ATOM 12608 N N . ILE D 1 177 ? 24.013 35.714 9.998 1.00 38.62 172 ILE D N 1
ATOM 12609 C CA . ILE D 1 177 ? 24.495 36.443 11.170 1.00 42.70 172 ILE D CA 1
ATOM 12610 C C . ILE D 1 177 ? 25.913 35.972 11.474 1.00 46.60 172 ILE D C 1
ATOM 12611 O O . ILE D 1 177 ? 26.750 36.741 11.944 1.00 47.63 172 ILE D O 1
ATOM 12627 N N . ALA D 1 178 ? 26.181 34.707 11.160 1.00 50.44 173 ALA D N 1
ATOM 12628 C CA . ALA D 1 178 ? 27.455 34.076 11.485 1.00 52.10 173 ALA D CA 1
ATOM 12629 C C . ALA D 1 178 ? 28.545 34.338 10.442 1.00 54.65 173 ALA D C 1
ATOM 12630 O O . ALA D 1 178 ? 29.671 33.868 10.595 1.00 53.98 173 ALA D O 1
ATOM 12637 N N . GLN D 1 179 ? 28.219 35.100 9.401 1.00 58.97 174 GLN D N 1
ATOM 12638 C CA . GLN D 1 179 ? 29.069 35.178 8.212 1.00 63.12 174 GLN D CA 1
ATOM 12639 C C . GLN D 1 179 ? 29.400 36.614 7.786 1.00 64.57 174 GLN D C 1
ATOM 12640 O O . GLN D 1 179 ? 30.327 36.840 7.006 1.00 66.32 174 GLN D O 1
ATOM 12654 N N . GLY D 1 180 ? 28.650 37.582 8.303 1.00 62.44 175 GLY D N 1
ATOM 12655 C CA . GLY D 1 180 ? 28.781 38.960 7.863 1.00 60.46 175 GLY D CA 1
ATOM 12656 C C . GLY D 1 180 ? 30.096 39.636 8.208 1.00 60.42 175 GLY D C 1
ATOM 12657 O O . GLY D 1 180 ? 30.851 40.009 7.310 1.00 59.14 175 GLY D O 1
ATOM 12661 N N . GLU D 1 181 ? 30.367 39.765 9.508 1.00 61.67 176 GLU D N 1
ATOM 12662 C CA . GLU D 1 181 ? 31.426 40.632 10.050 1.00 59.21 176 GLU D CA 1
ATOM 12663 C C . GLU D 1 181 ? 32.697 40.771 9.190 1.00 54.39 176 GLU D C 1
ATOM 12664 O O . GLU D 1 181 ? 33.098 41.891 8.871 1.00 50.58 176 GLU D O 1
ATOM 12676 N N . PRO D 1 182 ? 33.337 39.645 8.818 1.00 51.98 177 PRO D N 1
ATOM 12677 C CA . PRO D 1 182 ? 34.563 39.756 8.013 1.00 49.33 177 PRO D CA 1
ATOM 12678 C C . PRO D 1 182 ? 34.390 40.485 6.678 1.00 47.96 177 PRO D C 1
ATOM 12679 O O . PRO D 1 182 ? 35.326 41.151 6.230 1.00 46.53 177 PRO D O 1
ATOM 12690 N N . ILE D 1 183 ? 33.223 40.373 6.055 1.00 48.29 178 ILE D N 1
ATOM 12691 C CA . ILE D 1 183 ? 33.001 41.046 4.783 1.00 47.57 178 ILE D CA 1
ATOM 12692 C C . ILE D 1 183 ? 32.948 42.555 4.990 1.00 45.83 178 ILE D C 1
ATOM 12693 O O . ILE D 1 183 ? 33.589 43.309 4.260 1.00 46.62 178 ILE D O 1
ATOM 12709 N N . ILE D 1 184 ? 32.187 42.996 5.986 1.00 44.06 179 ILE D N 1
ATOM 12710 C CA . ILE D 1 184 ? 32.053 44.424 6.245 1.00 43.37 179 ILE D CA 1
ATOM 12711 C C . ILE D 1 184 ? 33.425 44.995 6.619 1.00 43.39 179 ILE D C 1
ATOM 12712 O O . ILE D 1 184 ? 33.796 46.080 6.175 1.00 42.75 179 ILE D O 1
ATOM 12728 N N . ALA D 1 185 ? 34.182 44.248 7.420 1.00 44.25 180 ALA D N 1
ATOM 12729 C CA . ALA D 1 185 ? 35.529 44.662 7.816 1.00 44.47 180 ALA D CA 1
ATOM 12730 C C . ALA D 1 185 ? 36.450 44.766 6.606 1.00 46.69 180 ALA D C 1
ATOM 12731 O O . ALA D 1 185 ? 37.194 45.740 6.458 1.00 45.54 180 ALA D O 1
ATOM 12738 N N . HIS D 1 186 ? 36.391 43.745 5.754 1.00 52.15 181 HIS D N 1
ATOM 12739 C CA . HIS D 1 186 ? 37.197 43.688 4.541 1.00 54.81 181 HIS D CA 1
ATOM 12740 C C . HIS D 1 186 ? 37.078 44.985 3.759 1.00 55.10 181 HIS D C 1
ATOM 12741 O O . HIS D 1 186 ? 38.074 45.532 3.289 1.00 58.93 181 HIS D O 1
ATOM 12754 N N . TYR D 1 187 ? 35.856 45.488 3.645 1.00 52.72 182 TYR D N 1
ATOM 12755 C CA . TYR D 1 187 ? 35.604 46.661 2.822 1.00 52.56 182 TYR D CA 1
ATOM 12756 C C . TYR D 1 187 ? 35.730 47.970 3.586 1.00 49.46 182 TYR D C 1
ATOM 12757 O O . TYR D 1 187 ? 36.023 49.009 2.989 1.00 50.36 182 TYR D O 1
ATOM 12775 N N . ARG D 1 188 ? 35.498 47.945 4.894 1.00 45.14 183 ARG D N 1
ATOM 12776 C CA . ARG D 1 188 ? 35.608 49.181 5.660 1.00 44.64 183 ARG D CA 1
ATOM 12777 C C . ARG D 1 188 ? 37.056 49.669 5.636 1.00 45.29 183 ARG D C 1
ATOM 12778 O O . ARG D 1 188 ? 37.318 50.869 5.718 1.00 46.62 183 ARG D O 1
ATOM 12799 N N . ALA D 1 189 ? 37.989 48.732 5.496 1.00 46.85 184 ALA D N 1
ATOM 12800 C CA . ALA D 1 189 ? 39.406 49.066 5.451 1.00 48.30 184 ALA D CA 1
ATOM 12801 C C . ALA D 1 189 ? 39.754 49.875 4.197 1.00 50.87 184 ALA D C 1
ATOM 12802 O O . ALA D 1 189 ? 40.835 50.463 4.112 1.00 49.39 184 ALA D O 1
ATOM 12809 N N . LYS D 1 190 ? 38.831 49.906 3.236 1.00 52.29 185 LYS D N 1
ATOM 12810 C CA . LYS D 1 190 ? 39.012 50.668 1.998 1.00 52.46 185 LYS D CA 1
ATOM 12811 C C . LYS D 1 190 ? 38.396 52.060 2.086 1.00 50.48 185 LYS D C 1
ATOM 12812 O O . LYS D 1 190 ? 38.554 52.875 1.175 1.00 51.25 185 LYS D O 1
ATOM 12831 N N . GLY D 1 191 ? 37.683 52.328 3.176 1.00 47.97 186 GLY D N 1
ATOM 12832 C CA . GLY D 1 191 ? 36.983 53.589 3.332 1.00 44.80 186 GLY D CA 1
ATOM 12833 C C . GLY D 1 191 ? 35.761 53.646 2.436 1.00 41.63 186 GLY D C 1
ATOM 12834 O O . GLY D 1 191 ? 35.331 54.728 2.031 1.00 43.23 186 GLY D O 1
ATOM 12838 N N . LEU D 1 192 ? 35.197 52.476 2.136 1.00 36.03 187 LEU D N 1
ATOM 12839 C CA . LEU D 1 192 ? 34.058 52.375 1.225 1.00 32.64 187 LEU D CA 1
ATOM 12840 C C . LEU D 1 192 ? 32.707 52.235 1.933 1.00 30.90 187 LEU D C 1
ATOM 12841 O O . LEU D 1 192 ? 31.660 52.445 1.318 1.00 27.66 187 LEU D O 1
ATOM 12857 N N . VAL D 1 193 ? 32.728 51.892 3.217 1.00 32.61 188 VAL D N 1
ATOM 12858 C CA . VAL D 1 193 ? 31.504 51.545 3.927 1.00 30.95 188 VAL D CA 1
ATOM 12859 C C . VAL D 1 193 ? 30.810 52.753 4.558 1.00 30.91 188 VAL D C 1
ATOM 12860 O O . VAL D 1 193 ? 31.419 53.525 5.301 1.00 33.21 188 VAL D O 1
ATOM 12873 N N . HIS D 1 194 ? 29.526 52.898 4.241 1.00 26.24 189 HIS D N 1
ATOM 12874 C CA . HIS D 1 194 ? 28.657 53.861 4.890 1.00 26.07 189 HIS D CA 1
ATOM 12875 C C . HIS D 1 194 ? 27.599 53.114 5.684 1.00 26.01 189 HIS D C 1
ATOM 12876 O O . HIS D 1 194 ? 26.798 52.370 5.117 1.00 26.65 189 HIS D O 1
ATOM 12889 N N . ASP D 1 195 ? 27.597 53.311 6.998 1.00 27.64 190 ASP D N 1
ATOM 12890 C CA . ASP D 1 195 ? 26.629 52.653 7.864 1.00 30.30 190 ASP D CA 1
ATOM 12891 C C . ASP D 1 195 ? 25.305 53.404 7.851 1.00 27.90 190 ASP D C 1
ATOM 12892 O O . ASP D 1 195 ? 25.276 54.631 7.961 1.00 28.50 190 ASP D O 1
ATOM 12901 N N . ILE D 1 196 ? 24.218 52.652 7.703 1.00 24.55 191 ILE D N 1
ATOM 12902 C CA . ILE D 1 196 ? 22.871 53.206 7.674 1.00 24.50 191 ILE D CA 1
ATOM 12903 C C . ILE D 1 196 ? 22.058 52.543 8.777 1.00 25.41 191 ILE D C 1
ATOM 12904 O O . ILE D 1 196 ? 22.126 51.326 8.948 1.00 23.20 191 ILE D O 1
ATOM 12920 N N . GLU D 1 197 ? 21.298 53.335 9.530 1.00 28.49 192 GLU D N 1
ATOM 12921 C CA . GLU D 1 197 ? 20.391 52.774 10.530 1.00 28.33 192 GLU D CA 1
ATOM 12922 C C . GLU D 1 197 ? 19.155 52.232 9.833 1.00 24.55 192 GLU D C 1
ATOM 12923 O O . GLU D 1 197 ? 18.371 53.001 9.287 1.00 23.57 192 GLU D O 1
ATOM 12935 N N . GLY D 1 198 ? 18.993 50.912 9.865 1.00 22.40 193 GLY D N 1
ATOM 12936 C CA . GLY D 1 198 ? 17.907 50.250 9.164 1.00 21.45 193 GLY D CA 1
ATOM 12937 C C . GLY D 1 198 ? 16.617 50.192 9.963 1.00 21.85 193 GLY D C 1
ATOM 12938 O O . GLY D 1 198 ? 15.559 49.894 9.419 1.00 19.64 193 GLY D O 1
ATOM 12942 N N . ASN D 1 199 ? 16.703 50.475 11.261 1.00 26.16 194 ASN D N 1
ATOM 12943 C CA . ASN D 1 199 ? 15.517 50.503 12.113 1.00 28.67 194 ASN D CA 1
ATOM 12944 C C . ASN D 1 199 ? 14.928 51.913 12.184 1.00 26.22 194 ASN D C 1
ATOM 12945 O O . ASN D 1 199 ? 14.999 52.580 13.212 1.00 27.32 194 ASN D O 1
ATOM 12956 N N . GLN D 1 200 ? 14.375 52.351 11.059 1.00 20.63 195 GLN D N 1
ATOM 12957 C CA . GLN D 1 200 ? 13.588 53.574 10.955 1.00 20.41 195 GLN D CA 1
ATOM 12958 C C . GLN D 1 200 ? 12.464 53.317 9.959 1.00 20.48 195 GLN D C 1
ATOM 12959 O O . GLN D 1 200 ? 12.384 52.222 9.388 1.00 18.29 195 GLN D O 1
ATOM 12973 N N . ASP D 1 201 ? 11.602 54.309 9.738 1.00 22.82 196 ASP D N 1
ATOM 12974 C CA . ASP D 1 201 ? 10.626 54.229 8.649 1.00 23.67 196 ASP D CA 1
ATOM 12975 C C . ASP D 1 201 ? 11.364 54.033 7.333 1.00 21.01 196 ASP D C 1
ATOM 12976 O O . ASP D 1 201 ? 12.496 54.484 7.189 1.00 21.24 196 ASP D O 1
ATOM 12985 N N . ILE D 1 202 ? 10.721 53.375 6.374 1.00 18.65 197 ILE D N 1
ATOM 12986 C CA . ILE D 1 202 ? 11.333 53.112 5.076 1.00 18.58 197 ILE D CA 1
ATOM 12987 C C . ILE D 1 202 ? 11.875 54.371 4.392 1.00 20.62 197 ILE D C 1
ATOM 12988 O O . ILE D 1 202 ? 12.931 54.328 3.780 1.00 21.48 197 ILE D O 1
ATOM 13004 N N . ASN D 1 203 ? 11.154 55.483 4.482 1.00 24.24 198 ASN D N 1
ATOM 13005 C CA . ASN D 1 203 ? 11.609 56.700 3.813 1.00 26.63 198 ASN D CA 1
ATOM 13006 C C . ASN D 1 203 ? 12.712 57.408 4.574 1.00 25.39 198 ASN D C 1
ATOM 13007 O O . ASN D 1 203 ? 13.455 58.199 3.999 1.00 23.26 198 ASN D O 1
ATOM 13018 N N . ASP D 1 204 ? 12.827 57.119 5.865 1.00 26.29 199 ASP D N 1
ATOM 13019 C CA . ASP D 1 204 ? 13.880 57.711 6.672 1.00 26.71 199 ASP D CA 1
ATOM 13020 C C . ASP D 1 204 ? 15.181 56.948 6.437 1.00 25.90 199 ASP D C 1
ATOM 13021 O O . ASP D 1 204 ? 16.269 57.522 6.432 1.00 26.83 199 ASP D O 1
ATOM 13030 N N . VAL D 1 205 ? 15.067 55.644 6.226 1.00 22.65 200 VAL D N 1
ATOM 13031 C CA . VAL D 1 205 ? 16.229 54.866 5.847 1.00 20.62 200 VAL D CA 1
ATOM 13032 C C . VAL D 1 205 ? 16.735 55.347 4.496 1.00 21.12 200 VAL D C 1
ATOM 13033 O O . VAL D 1 205 ? 17.941 55.495 4.300 1.00 23.95 200 VAL D O 1
ATOM 13046 N N . PHE D 1 206 ? 15.830 55.593 3.557 1.00 20.88 201 PHE D N 1
ATOM 13047 C CA . PHE D 1 206 ? 16.262 55.979 2.213 1.00 22.57 201 PHE D CA 1
ATOM 13048 C C . PHE D 1 206 ? 16.842 57.386 2.203 1.00 25.35 201 PHE D C 1
ATOM 13049 O O . PHE D 1 206 ? 17.789 57.669 1.468 1.00 25.03 201 PHE D O 1
ATOM 13066 N N . SER D 1 207 ? 16.239 58.265 2.995 1.00 27.90 202 SER D N 1
ATOM 13067 C CA . SER D 1 207 ? 16.747 59.618 3.154 1.00 29.52 202 SER D CA 1
ATOM 13068 C C . SER D 1 207 ? 18.221 59.580 3.566 1.00 29.15 202 SER D C 1
ATOM 13069 O O . SER D 1 207 ? 19.054 60.295 2.999 1.00 31.48 202 SER D O 1
ATOM 13077 N N . ASP D 1 208 ? 18.542 58.742 4.550 1.00 24.46 203 ASP D N 1
ATOM 13078 C CA . ASP D 1 208 ? 19.926 58.559 4.979 1.00 24.12 203 ASP D CA 1
ATOM 13079 C C . ASP D 1 208 ? 20.807 58.020 3.846 1.00 24.52 203 ASP D C 1
ATOM 13080 O O . ASP D 1 208 ? 21.918 58.503 3.630 1.00 26.16 203 ASP D O 1
ATOM 13089 N N . ILE D 1 209 ? 20.316 57.020 3.122 1.00 22.56 204 ILE D N 1
ATOM 13090 C CA . ILE D 1 209 ? 21.075 56.457 2.014 1.00 21.16 204 ILE D CA 1
ATOM 13091 C C . ILE D 1 209 ? 21.289 57.506 0.929 1.00 23.23 204 ILE D C 1
ATOM 13092 O O . ILE D 1 209 ? 22.389 57.634 0.394 1.00 24.68 204 ILE D O 1
ATOM 13108 N N . GLU D 1 210 ? 20.232 58.254 0.623 1.00 24.23 205 GLU D N 1
ATOM 13109 C CA . GLU D 1 210 ? 20.233 59.218 -0.473 1.00 30.28 205 GLU D CA 1
ATOM 13110 C C . GLU D 1 210 ? 21.238 60.345 -0.243 1.00 33.96 205 GLU D C 1
ATOM 13111 O O . GLU D 1 210 ? 21.817 60.867 -1.196 1.00 33.75 205 GLU D O 1
ATOM 13123 N N . LYS D 1 211 ? 21.441 60.722 1.017 1.00 39.79 206 LYS D N 1
ATOM 13124 C CA . LYS D 1 211 ? 22.395 61.774 1.347 1.00 43.67 206 LYS D CA 1
ATOM 13125 C C . LYS D 1 211 ? 23.833 61.263 1.204 1.00 40.00 206 LYS D C 1
ATOM 13126 O O . LYS D 1 211 ? 24.754 62.049 0.980 1.00 44.20 206 LYS D O 1
ATOM 13145 N N . VAL D 1 212 ? 24.025 59.950 1.325 1.00 30.37 207 VAL D N 1
ATOM 13146 C CA . VAL D 1 212 ? 25.343 59.353 1.132 1.00 27.39 207 VAL D CA 1
ATOM 13147 C C . VAL D 1 212 ? 25.677 59.308 -0.346 1.00 25.70 207 VAL D C 1
ATOM 13148 O O . VAL D 1 212 ? 26.766 59.710 -0.758 1.00 23.95 207 VAL D O 1
ATOM 13161 N N . LEU D 1 213 ? 24.736 58.804 -1.141 1.00 26.23 208 LEU D N 1
ATOM 13162 C CA . LEU D 1 213 ? 24.999 58.564 -2.547 1.00 24.97 208 LEU D CA 1
ATOM 13163 C C . LEU D 1 213 ? 25.205 59.872 -3.306 1.00 25.15 208 LEU D C 1
ATOM 13164 O O . LEU D 1 213 ? 26.087 59.945 -4.161 1.00 27.83 208 LEU D O 1
ATOM 13180 N N . THR D 1 214 ? 24.421 60.903 -2.990 1.00 23.35 209 THR D N 1
ATOM 13181 C CA . THR D 1 214 ? 24.546 62.177 -3.707 1.00 27.83 209 THR D CA 1
ATOM 13182 C C . THR D 1 214 ? 25.857 62.892 -3.382 1.00 28.12 209 THR D C 1
ATOM 13183 O O . THR D 1 214 ? 26.333 63.712 -4.164 1.00 28.61 209 THR D O 1
ATOM 13194 N N . ASN D 1 215 ? 26.443 62.579 -2.235 1.00 28.74 210 ASN D N 1
ATOM 13195 C CA . ASN D 1 215 ? 27.706 63.197 -1.849 1.00 28.27 210 ASN D CA 1
ATOM 13196 C C . ASN D 1 215 ? 28.914 62.415 -2.344 1.00 26.43 210 ASN D C 1
ATOM 13197 O O . ASN D 1 215 ? 30.049 62.715 -1.973 1.00 27.15 210 ASN D O 1
ATOM 13208 N N . LEU D 1 216 ? 28.680 61.411 -3.185 1.00 24.84 211 LEU D N 1
ATOM 13209 C CA . LEU D 1 216 ? 29.784 60.680 -3.794 1.00 24.89 211 LEU D CA 1
ATOM 13210 C C . LEU D 1 216 ? 30.283 61.434 -5.019 1.00 28.13 211 LEU D C 1
ATOM 13211 O O . LEU D 1 216 ? 29.488 62.057 -5.715 1.00 29.84 211 LEU D O 1
ATOM 13227 N N . LYS D 1 217 ? 31.596 61.363 -5.246 1.00 34.82 212 LYS D N 1
ATOM 13228 C CA . LYS D 1 217 ? 32.284 61.883 -6.443 1.00 43.86 212 LYS D CA 1
ATOM 13229 C C . LYS D 1 217 ? 32.710 63.332 -6.291 1.00 47.40 212 LYS D C 1
ATOM 13230 O O . LYS D 1 217 ? 33.542 63.821 -7.062 1.00 49.39 212 LYS D O 1
#

InterPro domains:
  IPR000850 Adenylate kinase/UMP-CMP kinase [MF_00235] (1-209)
  IPR000850 Adenylate kinase/UMP-CMP kinase [PR00094] (4-17)
  IPR000850 Adenylate kinase/UMP-CMP kinase [PR00094] (32-46)
  IPR000850 Adenylate kinase/UMP-CMP kinase [PR00094] (82-98)
  IPR000850 Adenylate kinase/UMP-CMP kinase [PR00094] (156-171)
  IPR000850 Adenylate kinase/UMP-CMP kinase [PR00094] (173-187)
  IPR000850 Adenylate kinase/UMP-CMP kinase [PTHR23359] (3-205)
  IPR000850 Adenylate kinase/UMP-CMP kinase [cd01428] (2-200)
  IPR006259 Adenylate kinase subfamily [TIGR01351] (2-208)
  IPR027417 P-loop containing nucleoside triphosphate hydrolase [G3DSA:3.40.50.300] (1-212)
  IPR027417 P-loop containing nucleoside triphosphate hydrolase [SSF52540] (1-209)
  IPR033690 Adenylate kinase, conserved site [PS00113] (82-93)

Foldseek 3Di:
DAEEEDEAALLCQVVLVVVCCVPLVAAEAELVVVLVVCLVVVHPSNVQSCVQLLQLHDDDLVSSLVVVLVVCVDPPCVPRHHYYYCPPQAVVRVVSVVVSCVVVVHDHFAYEYRYDDPVCRLQSLLQWKAFPPPRNIAGVPQGNDVPDPVRIDHDSCSDNNSSVSNRVNRVVRPPVNQVVVVVVVHYDYFHSPDRSVVSSVRVVVVVVPTD/DAEEEDEAALLCQLVLQVVCCVPLVAAEAELVVVLVVCLVVVHPSNVQVCVQLLQLHDDDPVSSLVVVLVVCVDPPCVPSHHYYYPPPQAVSRVVSVVVSCVVVVHDHFAYEYRDDDPVCRLQSLLQWKAFPPPRNIAGVPQGDDVDDPVGIDHDSCSPSNNSVVNRVNRVVRVPVNLVVVVVVPRYDYFHSPDRSVVSSVRVVVVVVPID/DAEEEDDAALLCQVVLVVVCCVPLVAAEAELVVVLVVCLVVVHPLNVQQCVAVLLLHHRDLVSSLVVVLVVCLDDCCVVRNYYYYHPPQAVVRLVSVVVSCVVSPHDHQAYEYEDEDLVCRLQSLLQWKAFDPPRDIAGVPQGDDVPDPVGIDHDSQSPNSSSVSNRVSRVVRPPVSVVVCVVVVRYDYFHSPDRSVVSNVSVVVVVVPTD/DAEEEDEAALLCQVVLVVVVCVPQVAAEAELVVVLVVCLVVVHPVVVQCCVAVLQLHDRDLVSSLVVVLVVCLDDCCVPRHHYYYPPPQAVVRVVSVVVSCVVNVHDHQAYEYEDEDPVCRLQSLLQWKAFDPPRDIAGVPQGQDVPDPVTIDHDSQSPSNNSVVNRVNRVVGPPVNQVVCVVVVRYDYFHSPDRSVVSNVSVVVVVVPTD

B-factor: mean 34.98, std 15.33, range [10.56, 116.61]

Solvent-accessible surface area: 42995 Å² total; per-residue (Å²): 53,20,0,0,1,19,18,40,9,18,4,18,25,41,34,4,0,60,63,0,40,129,69,43,107,3,12,49,0,11,5,20,69,41,14,58,54,9,38,87,91,141,60,161,48,1,93,90,0,85,65,72,26,40,135,6,63,44,11,54,47,149,41,7,30,40,28,2,96,107,66,1,49,84,107,26,3,119,131,30,4,0,0,0,10,9,6,7,62,10,44,99,4,0,104,31,2,32,134,14,6,75,106,44,57,12,136,20,40,0,0,0,6,5,86,16,74,69,130,44,0,63,76,58,2,51,6,34,9,6,24,133,35,53,37,78,35,29,14,116,103,128,45,81,24,178,134,140,127,92,40,14,77,105,38,91,10,10,96,70,111,9,1,112,103,23,20,90,15,14,89,70,63,20,133,64,4,39,55,41,0,109,92,106,67,30,22,56,68,5,84,1,77,68,106,63,102,70,6,28,47,52,0,42,125,26,0,79,126,36,197,52,22,0,1,1,19,17,41,9,17,3,18,25,40,34,4,0,60,55,0,47,110,71,39,130,3,21,58,0,10,4,21,68,32,12,58,53,9,41,87,116,132,58,159,51,0,87,90,0,91,68,70,27,32,135,6,65,37,11,45,45,150,36,7,32,33,31,2,97,117,75,2,50,100,130,67,2,148,118,63,5,0,0,0,10,9,6,8,66,14,42,94,3,0,82,32,2,34,132,11,5,75,106,72,70,27,138,19,41,0,0,0,5,4,84,17,75,36,60,43,0,53,77,56,3,57,7,34,7,6,45,140,140,98,38,86,34,30,15,115,102,126,45,79,24,91,151,137,134,108,55,24,75,109,36,89,13,11,114,67,114,15,1,86,80,20,0,75,12,15,67,68,68,18,93,48,1,35,14,34,0,83,57,102,59,29,22,56,60,4,86,2,77,61,105,59,101,70,6,27,43,51,0,42,125,27,6,83,127,36,210,44,24,0,0,2,20,23,36,12,16,3,18,19,42,38,4,0,66,63,0,48,124,75,37,132,3,22,63,0,10,2,17,68,34,13,68,55,15,39,87,114,127,57,161,42,0,80,79,0,87,67,71,23,54,117,6,58,45,9,40,33,130,32,6,23,37,30,1,100,110,81,0,46,80,120,72,2,100,164,52,4,0,0,0,10,8,7,7,71,12,64,70,4,0,102,22,0,40,128,12,9,75,114,59,69,20,119,22,50,1,0,1,2,4,83,22,75,55,124,37,0,78,61,49,2,54,7,32,5,6,44,132,133,98,40,88,38,33,14,86,62,124,44,80,25,183,122,137,90,111,50,12,77,108,39,85,11,9,112,81,113,9,2,112,100,21,17,88,21,16,85,79,54,16,105,59,2,34,46,38,1,105,96,114,67,34,26,58,68,7,86,2,60,70,104,58,98,65,6,20,44,54,0,45,132,29,4,75,128,41,219,46,23,0,0,1,19,23,41,9,21,3,18,23,42,36,4,0,61,70,0,44,140,83,46,140,4,26,64,0,11,5,15,70,34,13,67,54,14,40,88,110,137,58,164,42,0,89,77,0,90,43,40,25,30,126,6,61,48,9,39,26,109,30,7,23,36,30,1,99,110,81,2,57,86,146,67,5,128,158,61,4,0,0,0,9,8,7,6,69,15,62,82,4,0,99,12,0,36,134,11,8,66,102,58,35,22,134,18,43,1,0,1,12,4,80,20,78,60,125,36,0,75,77,50,2,54,6,32,12,7,38,127,139,90,40,87,39,32,13,100,100,124,44,65,13,162,137,142,118,130,33,4,82,103,38,97,9,11,85,81,139,7,1,110,98,23,18,90,21,12,85,85,55,17,139,67,6,35,59,45,0,106,95,109,68,25,20,56,65,5,86,2,60,70,104,58,98,64,5,27,53,58,0,35,131,31,4,75,124,34,210